Protein AF-0000000084662903 (afdb_homodimer)

InterPro domains:
  IPR001077 O-methyltransferase, C-terminal domain [PF00891] (191-383)
  IPR012967 Caffeic acid 3-O-methyltransferase-like, dimerisation domain [PF08100] (66-142)
  IPR016461 O-methyltransferase-like [PIRSF005739] (62-399)
  IPR016461 O-methyltransferase-like [PS51683] (56-403)
  IPR029063 S-adenosyl-L-methionine-dependent methyltransferase superfamily [G3DSA:3.40.50.150] (146-400)
  IPR029063 S-adenosyl-L-methionine-dependent methyltransferase superfamily [SSF53335] (152-398)
  IPR036388 Winged helix-like DNA-binding domain superfamily [G3DSA:1.10.10.10] (45-139)
  IPR036390 Winged helix DNA-binding domain superfamily [SSF46785] (61-141)

Nearest PDB structures (foldseek):
  6ix3-assembly1_A  TM=8.727E-01  e=3.951E-32  Aspergillus flavus NRRL3357
  6ix7-assembly1_A  TM=8.677E-01  e=1.257E-31  Aspergillus flavus NRRL3357
  6inw-assembly1_A  TM=8.637E-01  e=1.567E-31  Aspergillus flavus NRRL3357
  3gwz-assembly1_A  TM=8.337E-01  e=1.558E-22  Streptomyces lavendulae
  9fd3-assembly1_A  TM=7.335E-01  e=4.374E-09  Kitasatospora cystarginea

pLDDT: mean 92.16, std 9.92, range [45.44, 98.81]

Radius of gyration: 29.41 Å; Cα contacts (8 Å, |Δi|>4): 1530; chains: 2; bounding box: 55×96×67 Å

Structure (mmCIF, N/CA/C/O backbone):
data_AF-0000000084662903-model_v1
#
loop_
_entity.id
_entity.type
_entity.pdbx_description
1 polymer O-methyltransferase
#
loop_
_atom_site.group_PDB
_atom_site.id
_atom_site.type_symbol
_atom_site.label_atom_id
_atom_site.label_alt_id
_atom_site.label_comp_id
_atom_site.label_asym_id
_atom_site.label_entity_id
_atom_site.label_seq_id
_atom_site.pdbx_PDB_ins_code
_atom_site.Cartn_x
_atom_site.Cartn_y
_atom_site.Cartn_z
_atom_site.occupancy
_atom_site.B_iso_or_equiv
_atom_site.auth_seq_id
_atom_site.auth_comp_id
_atom_site.auth_asym_id
_atom_site.auth_atom_id
_atom_site.pdbx_PDB_model_num
ATOM 1 N N . MET A 1 1 ? 15.469 -17.266 7.328 1 70.62 1 MET A N 1
ATOM 2 C CA . MET A 1 1 ? 14.891 -17.625 8.625 1 70.62 1 MET A CA 1
ATOM 3 C C . MET A 1 1 ? 14.117 -16.453 9.219 1 70.62 1 MET A C 1
ATOM 5 O O . MET A 1 1 ? 14.359 -15.305 8.867 1 70.62 1 MET A O 1
ATOM 9 N N . THR A 1 2 ? 13.148 -16.859 10.039 1 77.19 2 THR A N 1
ATOM 10 C CA . THR A 1 2 ? 12.445 -15.836 10.805 1 77.19 2 THR A CA 1
ATOM 11 C C . THR A 1 2 ? 13.406 -15.117 11.742 1 77.19 2 THR A C 1
ATOM 13 O O . THR A 1 2 ? 14.594 -15.438 11.789 1 77.19 2 THR A O 1
ATOM 16 N N . ALA A 1 3 ? 12.82 -14.062 12.445 1 80.44 3 ALA A N 1
ATOM 17 C CA . ALA A 1 3 ? 13.625 -13.391 13.461 1 80.44 3 ALA A CA 1
ATOM 18 C C . ALA A 1 3 ? 14.062 -14.367 14.547 1 80.44 3 ALA A C 1
ATOM 20 O O . ALA A 1 3 ? 13.445 -15.422 14.727 1 80.44 3 ALA A O 1
ATOM 21 N N . PRO A 1 4 ? 15.117 -14.047 15.281 1 82.81 4 PRO A N 1
ATOM 22 C CA . PRO A 1 4 ? 15.547 -14.914 16.375 1 82.81 4 PRO A CA 1
ATOM 23 C C . PRO A 1 4 ? 14.43 -15.188 17.391 1 82.81 4 PRO A C 1
ATOM 25 O O . PRO A 1 4 ? 13.609 -14.312 17.656 1 82.81 4 PRO A O 1
ATOM 28 N N . PRO A 1 5 ? 14.383 -16.359 17.906 1 89 5 PRO A N 1
ATOM 29 C CA . PRO A 1 5 ? 13.344 -16.734 18.875 1 89 5 PRO A CA 1
ATOM 30 C C . PRO A 1 5 ? 13.234 -15.766 20.047 1 89 5 PRO A C 1
ATOM 32 O O . PRO A 1 5 ? 12.133 -15.477 20.516 1 89 5 PRO A O 1
ATOM 35 N N . SER A 1 6 ? 14.352 -15.25 20.438 1 90 6 SER A N 1
ATOM 36 C CA . SER A 1 6 ? 14.352 -14.32 21.578 1 90 6 SER A CA 1
ATOM 37 C C . SER A 1 6 ? 13.57 -13.055 21.234 1 90 6 SER A C 1
ATOM 39 O O . SER A 1 6 ? 12.906 -12.484 22.109 1 90 6 SER A O 1
ATOM 41 N N . THR A 1 7 ? 13.688 -12.609 19.984 1 90.38 7 THR A N 1
ATOM 42 C CA . THR A 1 7 ? 12.961 -11.422 19.547 1 90.38 7 THR A CA 1
ATOM 43 C C . THR A 1 7 ? 11.453 -11.672 19.578 1 90.38 7 THR A C 1
ATOM 45 O O . THR A 1 7 ? 10.688 -10.844 20.078 1 90.38 7 THR A O 1
ATOM 48 N N . LEU A 1 8 ? 11.047 -12.773 19.078 1 94.12 8 LEU A N 1
ATOM 49 C CA . LEU A 1 8 ? 9.633 -13.133 19.031 1 94.12 8 LEU A CA 1
ATOM 50 C C . LEU A 1 8 ? 9.062 -13.242 20.438 1 94.12 8 LEU A C 1
ATOM 52 O O . LEU A 1 8 ? 7.988 -12.695 20.719 1 94.12 8 LEU A O 1
ATOM 56 N N . LEU A 1 9 ? 9.773 -13.875 21.328 1 95.88 9 LEU A N 1
ATOM 57 C CA . LEU A 1 9 ? 9.289 -14.094 22.688 1 95.88 9 LEU A CA 1
ATOM 58 C C . LEU A 1 9 ? 9.227 -12.781 23.453 1 95.88 9 LEU A C 1
ATOM 60 O O . LEU A 1 9 ? 8.336 -12.586 24.281 1 95.88 9 LEU A O 1
ATOM 64 N N . SER A 1 10 ? 10.211 -11.945 23.219 1 96.25 10 SER A N 1
ATOM 65 C CA . SER A 1 10 ? 10.195 -10.633 23.844 1 96.25 10 SER A CA 1
ATOM 66 C C . SER A 1 10 ? 8.969 -9.836 23.438 1 96.25 10 SER A C 1
ATOM 68 O O . SER A 1 10 ? 8.352 -9.156 24.266 1 96.25 10 SER A O 1
ATOM 70 N N . LEU A 1 11 ? 8.609 -9.898 22.156 1 97.25 11 LEU A N 1
ATOM 71 C CA . LEU A 1 11 ? 7.441 -9.188 21.641 1 97.25 11 LEU A CA 1
ATOM 72 C C . LEU A 1 11 ? 6.16 -9.773 22.219 1 97.25 11 LEU A C 1
ATOM 74 O O . LEU A 1 11 ? 5.238 -9.039 22.578 1 97.25 11 LEU A O 1
ATOM 78 N N . VAL A 1 12 ? 6.113 -11.094 22.359 1 97.81 12 VAL A N 1
ATOM 79 C CA . VAL A 1 12 ? 4.961 -11.75 22.969 1 97.81 12 VAL A CA 1
ATOM 80 C C . VAL A 1 12 ? 4.805 -11.297 24.422 1 97.81 12 VAL A C 1
ATOM 82 O O . VAL A 1 12 ? 3.693 -10.992 24.859 1 97.81 12 VAL A O 1
ATOM 85 N N . ARG A 1 13 ? 5.898 -11.195 25.141 1 97.56 13 ARG A N 1
ATOM 86 C CA . ARG A 1 13 ? 5.871 -10.734 26.516 1 97.56 13 ARG A CA 1
ATOM 87 C C . ARG A 1 13 ? 5.391 -9.289 26.609 1 97.56 13 ARG A C 1
ATOM 89 O O . ARG A 1 13 ? 4.613 -8.945 27.5 1 97.56 13 ARG A O 1
ATOM 96 N N . THR A 1 14 ? 5.906 -8.477 25.734 1 97.94 14 THR A N 1
ATOM 97 C CA . THR A 1 14 ? 5.488 -7.078 25.703 1 97.94 14 THR A CA 1
ATOM 98 C C . THR A 1 14 ? 3.982 -6.969 25.484 1 97.94 14 THR A C 1
ATOM 100 O O . THR A 1 14 ? 3.299 -6.223 26.188 1 97.94 14 THR A O 1
ATOM 103 N N . ILE A 1 15 ? 3.465 -7.699 24.531 1 98.31 15 ILE A N 1
ATOM 104 C CA . ILE A 1 15 ? 2.043 -7.684 24.188 1 98.31 15 ILE A CA 1
ATOM 105 C C . ILE A 1 15 ? 1.23 -8.188 25.391 1 98.31 15 ILE A C 1
ATOM 107 O O . ILE A 1 15 ? 0.192 -7.617 25.719 1 98.31 15 ILE A O 1
ATOM 111 N N . THR A 1 16 ? 1.729 -9.234 26.078 1 97.56 16 THR A N 1
ATOM 112 C CA . THR A 1 16 ? 1.059 -9.773 27.25 1 97.56 16 THR A CA 1
ATOM 113 C C . THR A 1 16 ? 0.998 -8.734 28.359 1 97.56 16 THR A C 1
ATOM 115 O O . THR A 1 16 ? -0.051 -8.539 28.984 1 97.56 16 THR A O 1
ATOM 118 N N . HIS A 1 17 ? 2.102 -8.078 28.578 1 97.19 17 HIS A N 1
ATOM 119 C CA . HIS A 1 17 ? 2.176 -7.047 29.609 1 97.19 17 HIS A CA 1
ATOM 120 C C . HIS A 1 17 ? 1.214 -5.902 29.312 1 97.19 17 HIS A C 1
ATOM 122 O O . HIS A 1 17 ? 0.495 -5.445 30.203 1 97.19 17 HIS A O 1
ATOM 128 N N . LEU A 1 18 ? 1.195 -5.422 28.062 1 96.69 18 LEU A N 1
ATOM 129 C CA . LEU A 1 18 ? 0.302 -4.34 27.656 1 96.69 18 LEU A CA 1
ATOM 130 C C . LEU A 1 18 ? -1.155 -4.785 27.734 1 96.69 18 LEU A C 1
ATOM 132 O O . LEU A 1 18 ? -2.035 -3.988 28.078 1 96.69 18 LEU A O 1
ATOM 136 N N . GLY A 1 19 ? -1.398 -6.094 27.406 1 96 19 GLY A N 1
ATOM 137 C CA . GLY A 1 19 ? -2.73 -6.656 27.562 1 96 19 GLY A CA 1
ATOM 138 C C . GLY A 1 19 ? -3.205 -6.68 29 1 96 19 GLY A C 1
ATOM 139 O O . GLY A 1 19 ? -4.363 -6.367 29.281 1 96 19 GLY A O 1
ATOM 140 N N . ASP A 1 20 ? -2.33 -7.023 29.906 1 95.31 20 ASP A N 1
ATOM 141 C CA . ASP A 1 20 ? -2.646 -7.027 31.328 1 95.31 20 ASP A CA 1
ATOM 142 C C . ASP A 1 20 ? -2.998 -5.625 31.828 1 95.31 20 ASP A C 1
ATOM 144 O O . ASP A 1 20 ? -3.955 -5.445 32.562 1 95.31 20 ASP A O 1
ATOM 148 N N . ALA A 1 21 ? -2.186 -4.703 31.406 1 94.38 21 ALA A N 1
ATOM 149 C CA . ALA A 1 21 ? -2.449 -3.312 31.781 1 94.38 21 ALA A CA 1
ATOM 150 C C . ALA A 1 21 ? -3.799 -2.85 31.234 1 94.38 21 ALA A C 1
ATOM 152 O O . ALA A 1 21 ? -4.535 -2.131 31.922 1 94.38 21 ALA A O 1
ATOM 153 N N . PHE A 1 22 ? -4.074 -3.203 30.047 1 94.81 22 PHE A N 1
ATOM 154 C CA . PHE A 1 22 ? -5.348 -2.875 29.422 1 94.81 22 PHE A CA 1
ATOM 155 C C . PHE A 1 22 ? -6.508 -3.477 30.203 1 94.81 22 PHE A C 1
ATOM 157 O O . PHE A 1 22 ? -7.523 -2.812 30.422 1 94.81 22 PHE A O 1
ATOM 164 N N . ASP A 1 23 ? -6.367 -4.727 30.562 1 93.69 23 ASP A N 1
ATOM 165 C CA . ASP A 1 23 ? -7.406 -5.422 31.328 1 93.69 23 ASP A CA 1
ATOM 166 C C . ASP A 1 23 ? -7.625 -4.766 32.688 1 93.69 23 ASP A C 1
ATOM 168 O O . ASP A 1 23 ? -8.766 -4.52 33.094 1 93.69 23 ASP A O 1
ATOM 172 N N . ALA A 1 24 ? -6.574 -4.461 33.344 1 93.31 24 ALA A N 1
ATOM 173 C CA . ALA A 1 24 ? -6.633 -3.863 34.688 1 93.31 24 ALA A CA 1
ATOM 174 C C . ALA A 1 24 ? -7.305 -2.494 34.625 1 93.31 24 ALA A C 1
ATOM 176 O O . ALA A 1 24 ? -8.047 -2.127 35.562 1 93.31 24 ALA A O 1
ATOM 177 N N . ALA A 1 25 ? -7.086 -1.707 33.562 1 91.31 25 ALA A N 1
ATOM 178 C CA . ALA A 1 25 ? -7.613 -0.349 33.469 1 91.31 25 ALA A CA 1
ATOM 179 C C . ALA A 1 25 ? -8.977 -0.346 32.781 1 91.31 25 ALA A C 1
ATOM 181 O O . ALA A 1 25 ? -9.625 0.697 32.688 1 91.31 25 ALA A O 1
ATOM 182 N N . ASN A 1 26 ? -9.453 -1.477 32.312 1 89.06 26 ASN A N 1
ATOM 183 C CA . ASN A 1 26 ? -10.672 -1.58 31.5 1 89.06 26 ASN A CA 1
ATOM 184 C C . ASN A 1 26 ? -10.617 -0.658 30.297 1 89.06 26 ASN A C 1
ATOM 186 O O . ASN A 1 26 ? -11.539 0.128 30.062 1 89.06 26 ASN A O 1
ATOM 190 N N . GLY A 1 27 ? -9.531 -0.694 29.688 1 90.56 27 GLY A N 1
ATOM 191 C CA . GLY A 1 27 ? -9.266 0.131 28.516 1 90.56 27 GLY A CA 1
ATOM 192 C C . GLY A 1 27 ? -7.852 0.684 28.484 1 90.56 27 GLY A C 1
ATOM 193 O O . GLY A 1 27 ? -6.992 0.252 29.266 1 90.56 27 GLY A O 1
ATOM 194 N N . PHE A 1 28 ? -7.578 1.524 27.5 1 88.88 28 PHE A N 1
ATOM 195 C CA . PHE A 1 28 ? -6.266 2.162 27.438 1 88.88 28 PHE A CA 1
ATOM 196 C C . PHE A 1 28 ? -6.203 3.357 28.391 1 88.88 28 PHE A C 1
ATOM 198 O O . PHE A 1 28 ? -6.941 4.328 28.219 1 88.88 28 PHE A O 1
ATOM 205 N N . ALA A 1 29 ? -5.359 3.27 29.344 1 83 29 ALA A N 1
ATOM 206 C CA . ALA A 1 29 ? -5.188 4.375 30.281 1 83 29 ALA A CA 1
ATOM 207 C C . ALA A 1 29 ? -4.547 5.582 29.594 1 83 29 ALA A C 1
ATOM 209 O O . ALA A 1 29 ? -4.801 6.727 29.969 1 83 29 ALA A O 1
ATOM 210 N N . HIS A 1 30 ? -3.695 5.34 28.688 1 83.75 30 HIS A N 1
ATOM 211 C CA . HIS A 1 30 ? -2.967 6.371 27.953 1 83.75 30 HIS A CA 1
ATOM 212 C C . HIS A 1 30 ? -2.854 6.027 26.484 1 83.75 30 HIS A C 1
ATOM 214 O O . HIS A 1 30 ? -2.773 4.852 26.109 1 83.75 30 HIS A O 1
ATOM 220 N N . GLN A 1 31 ? -2.889 7.086 25.656 1 85.19 31 GLN A N 1
ATOM 221 C CA . GLN A 1 31 ? -2.711 6.906 24.219 1 85.19 31 GLN A CA 1
ATOM 222 C C . GLN A 1 31 ? -1.377 6.234 23.906 1 85.19 31 GLN A C 1
ATOM 224 O O . GLN A 1 31 ? -1.269 5.473 22.938 1 85.19 31 GLN A O 1
ATOM 229 N N . GLU A 1 32 ? -0.482 6.441 24.75 1 86.56 32 GLU A N 1
ATOM 230 C CA . GLU A 1 32 ? 0.858 5.898 24.547 1 86.56 32 GLU A CA 1
ATOM 231 C C . GLU A 1 32 ? 0.853 4.375 24.625 1 86.56 32 GLU A C 1
ATOM 233 O O . GLU A 1 32 ? 1.549 3.705 23.859 1 86.56 32 GLU A O 1
ATOM 238 N N . THR A 1 33 ? 0.073 3.863 25.562 1 91.56 33 THR A N 1
ATOM 239 C CA . THR A 1 33 ? 0.016 2.414 25.719 1 91.56 33 THR A CA 1
ATOM 240 C C . THR A 1 33 ? -0.667 1.767 24.516 1 91.56 33 THR A C 1
ATOM 242 O O . THR A 1 33 ? -0.305 0.66 24.109 1 91.56 33 THR A O 1
ATOM 245 N N . ARG A 1 34 ? -1.66 2.477 23.984 1 93.31 34 ARG A N 1
ATOM 246 C CA . ARG A 1 34 ? -2.314 1.978 22.781 1 93.31 34 ARG A CA 1
ATOM 247 C C . ARG A 1 34 ? -1.338 1.92 21.609 1 93.31 34 ARG A C 1
ATOM 249 O O . ARG A 1 34 ? -1.266 0.912 20.906 1 93.31 34 ARG A O 1
ATOM 256 N N . CYS A 1 35 ? -0.546 2.992 21.453 1 92.75 35 CYS A N 1
ATOM 257 C CA . CYS A 1 35 ? 0.433 3.062 20.375 1 92.75 35 CYS A CA 1
ATOM 258 C C . CYS A 1 35 ? 1.493 1.979 20.531 1 92.75 35 CYS A C 1
ATOM 260 O O . CYS A 1 35 ? 1.93 1.387 19.547 1 92.75 35 CYS A O 1
ATOM 262 N N . GLN A 1 36 ? 1.859 1.712 21.781 1 94.88 36 GLN A N 1
ATOM 263 C CA . GLN A 1 36 ? 2.85 0.675 22.047 1 94.88 36 GLN A CA 1
ATOM 264 C C . GLN A 1 36 ? 2.32 -0.704 21.656 1 94.88 36 GLN A C 1
ATOM 266 O O . GLN A 1 36 ? 3.066 -1.545 21.156 1 94.88 36 GLN A O 1
ATOM 271 N N . LEU A 1 37 ? 1.061 -0.914 21.953 1 96.81 37 LEU A N 1
ATOM 272 C CA . LEU A 1 37 ? 0.449 -2.195 21.625 1 96.81 37 LEU A CA 1
ATOM 273 C C . LEU A 1 37 ? 0.395 -2.395 20.109 1 96.81 37 LEU A C 1
ATOM 275 O O . LEU A 1 37 ? 0.722 -3.473 19.609 1 96.81 37 LEU A O 1
ATOM 279 N N . VAL A 1 38 ? -0.015 -1.353 19.359 1 96.94 38 VAL A N 1
ATOM 280 C CA . VAL A 1 38 ? -0.048 -1.404 17.906 1 96.94 38 VAL A CA 1
ATOM 281 C C . VAL A 1 38 ? 1.351 -1.697 17.375 1 96.94 38 VAL A C 1
ATOM 283 O O . VAL A 1 38 ? 1.528 -2.588 16.531 1 96.94 38 VAL A O 1
ATOM 286 N N . ASP A 1 39 ? 2.328 -1.008 17.906 1 96.69 39 ASP A N 1
ATOM 287 C CA . ASP A 1 39 ? 3.713 -1.163 17.469 1 96.69 39 ASP A CA 1
ATOM 288 C C . ASP A 1 39 ? 4.207 -2.588 17.719 1 96.69 39 ASP A C 1
ATOM 290 O O . ASP A 1 39 ? 4.824 -3.195 16.828 1 96.69 39 ASP A O 1
ATOM 294 N N . ALA A 1 40 ? 3.955 -3.061 18.906 1 97.81 40 ALA A N 1
ATOM 295 C CA . ALA A 1 40 ? 4.402 -4.406 19.266 1 97.81 40 ALA A CA 1
ATOM 296 C C . ALA A 1 40 ? 3.738 -5.457 18.375 1 97.81 40 ALA A C 1
ATOM 298 O O . ALA A 1 40 ? 4.379 -6.43 17.969 1 97.81 40 ALA A O 1
ATOM 299 N N . ALA A 1 41 ? 2.471 -5.309 18.125 1 98.25 41 ALA A N 1
ATOM 300 C CA . ALA A 1 41 ? 1.731 -6.242 17.281 1 98.25 41 ALA A CA 1
ATOM 301 C C . ALA A 1 41 ? 2.289 -6.25 15.852 1 98.25 41 ALA A C 1
ATOM 303 O O . ALA A 1 41 ? 2.482 -7.316 15.266 1 98.25 41 ALA A O 1
ATOM 304 N N . GLU A 1 42 ? 2.549 -5.082 15.281 1 97.56 42 GLU A N 1
ATOM 305 C CA . GLU A 1 42 ? 3.119 -4.988 13.938 1 97.56 42 GLU A CA 1
ATOM 306 C C . GLU A 1 42 ? 4.5 -5.633 13.875 1 97.56 42 GLU A C 1
ATOM 308 O O . GLU A 1 42 ? 4.805 -6.375 12.938 1 97.56 42 GLU A O 1
ATOM 313 N N . LYS A 1 43 ? 5.32 -5.363 14.875 1 97.38 43 LYS A N 1
ATOM 314 C CA . LYS A 1 43 ? 6.664 -5.922 14.922 1 97.38 43 LYS A CA 1
ATOM 315 C C . LYS A 1 43 ? 6.625 -7.441 15.062 1 97.38 43 LYS A C 1
ATOM 317 O O . LYS A 1 43 ? 7.48 -8.141 14.516 1 97.38 43 LYS A O 1
ATOM 322 N N . LEU A 1 44 ? 5.648 -7.934 15.82 1 97.75 44 LEU A N 1
ATOM 323 C CA . LEU A 1 44 ? 5.52 -9.375 15.984 1 97.75 44 LEU A CA 1
ATOM 324 C C . LEU A 1 44 ? 5.18 -10.047 14.656 1 97.75 44 LEU A C 1
ATOM 326 O O . LEU A 1 44 ? 5.742 -11.094 14.32 1 97.75 44 LEU A O 1
ATOM 330 N N . ALA A 1 45 ? 4.238 -9.492 13.898 1 97.38 45 ALA A N 1
ATOM 331 C CA . ALA A 1 45 ? 3.895 -10.039 12.586 1 97.38 45 ALA A CA 1
ATOM 332 C C . ALA A 1 45 ? 5.117 -10.078 11.672 1 97.38 45 ALA A C 1
ATOM 334 O O . ALA A 1 45 ? 5.367 -11.078 11 1 97.38 45 ALA A O 1
ATOM 335 N N . ILE A 1 46 ? 5.887 -8.977 11.688 1 96.69 46 ILE A N 1
ATOM 336 C CA . ILE A 1 46 ? 7.09 -8.883 10.875 1 96.69 46 ILE A CA 1
ATOM 337 C C . ILE A 1 46 ? 8.086 -9.961 11.305 1 96.69 46 ILE A C 1
ATOM 339 O O . ILE A 1 46 ? 8.641 -10.672 10.461 1 96.69 46 ILE A O 1
ATOM 343 N N . ALA A 1 47 ? 8.258 -10.109 12.586 1 95.44 47 ALA A N 1
ATOM 344 C CA . ALA A 1 47 ? 9.234 -11.047 13.133 1 95.44 47 ALA A CA 1
ATOM 345 C C . ALA A 1 47 ? 8.844 -12.492 12.828 1 95.44 47 ALA A C 1
ATOM 347 O O . ALA A 1 47 ? 9.711 -13.352 12.656 1 95.44 47 ALA A O 1
ATOM 348 N N . ALA A 1 48 ? 7.555 -12.727 12.75 1 95.62 48 ALA A N 1
ATOM 349 C CA . ALA A 1 48 ? 7.062 -14.086 12.586 1 95.62 48 ALA A CA 1
ATOM 350 C C . ALA A 1 48 ? 7.039 -14.484 11.109 1 95.62 48 ALA A C 1
ATOM 352 O O . ALA A 1 48 ? 6.906 -15.664 10.781 1 95.62 48 ALA A O 1
ATOM 353 N N . ARG A 1 49 ? 7.16 -13.594 10.172 1 94.19 49 ARG A N 1
ATOM 354 C CA . ARG A 1 49 ? 7.195 -13.867 8.742 1 94.19 49 ARG A CA 1
ATOM 355 C C . ARG A 1 49 ? 8.609 -14.203 8.281 1 94.19 49 ARG A C 1
ATOM 357 O O . ARG A 1 49 ? 9.586 -13.664 8.82 1 94.19 49 ARG A O 1
ATOM 364 N N . TYR A 1 50 ? 8.656 -15.039 7.277 1 91.25 50 TYR A N 1
ATOM 365 C CA . TYR A 1 50 ? 9.93 -15.18 6.582 1 91.25 50 TYR A CA 1
ATOM 366 C C . TYR A 1 50 ? 10.297 -13.906 5.84 1 91.25 50 TYR A C 1
ATOM 368 O O . TYR A 1 50 ? 9.422 -13.109 5.492 1 91.25 50 TYR A O 1
ATOM 376 N N . PRO A 1 51 ? 11.602 -13.672 5.652 1 89.81 51 PRO A N 1
ATOM 377 C CA . PRO A 1 51 ? 12.047 -12.438 5.004 1 89.81 51 PRO A CA 1
ATOM 378 C C . PRO A 1 51 ? 11.359 -12.195 3.664 1 89.81 51 PRO A C 1
ATOM 380 O O . PRO A 1 51 ? 10.867 -11.086 3.406 1 89.81 51 PRO A O 1
ATOM 383 N N . ASP A 1 52 ? 11.242 -13.195 2.859 1 87.94 52 ASP A N 1
ATOM 384 C CA . ASP A 1 52 ? 10.633 -13.039 1.542 1 87.94 52 ASP A CA 1
ATOM 385 C C . ASP A 1 52 ? 9.133 -12.789 1.66 1 87.94 52 ASP A C 1
ATOM 387 O O . ASP A 1 52 ? 8.547 -12.078 0.836 1 87.94 52 ASP A O 1
ATOM 391 N N . GLU A 1 53 ? 8.516 -13.367 2.699 1 91.38 53 GLU A N 1
ATOM 392 C CA . GLU A 1 53 ? 7.098 -13.133 2.953 1 91.38 53 GLU A CA 1
ATOM 393 C C . GLU A 1 53 ? 6.84 -11.672 3.312 1 91.38 53 GLU A C 1
ATOM 395 O O . GLU A 1 53 ? 5.82 -11.102 2.914 1 91.38 53 GLU A O 1
ATOM 400 N N . ASN A 1 54 ? 7.789 -11.125 4.09 1 94.94 54 ASN A N 1
ATOM 401 C CA . ASN A 1 54 ? 7.656 -9.719 4.457 1 94.94 54 ASN A CA 1
ATOM 402 C C . ASN A 1 54 ? 7.766 -8.812 3.236 1 94.94 54 ASN A C 1
ATOM 404 O O . ASN A 1 54 ? 7.043 -7.816 3.129 1 94.94 54 ASN A O 1
ATOM 408 N N . VAL A 1 55 ? 8.672 -9.125 2.34 1 94.38 55 VAL A N 1
ATOM 409 C CA . VAL A 1 55 ? 8.867 -8.32 1.138 1 94.38 55 VAL A CA 1
ATOM 410 C C . VAL A 1 55 ? 7.621 -8.391 0.26 1 94.38 55 VAL A C 1
ATOM 412 O O . VAL A 1 55 ? 7.117 -7.359 -0.197 1 94.38 55 VAL A O 1
ATOM 415 N N . PHE A 1 56 ? 7.047 -9.594 0.111 1 93.38 56 PHE A N 1
ATOM 416 C CA . PHE A 1 56 ? 5.844 -9.781 -0.694 1 93.38 56 PHE A CA 1
ATOM 417 C C . PHE A 1 56 ? 4.652 -9.086 -0.049 1 93.38 56 PHE A C 1
ATOM 419 O O . PHE A 1 56 ? 3.84 -8.461 -0.739 1 93.38 56 PHE A O 1
ATOM 426 N N . PHE A 1 57 ? 4.586 -9.234 1.24 1 94.88 57 PHE A N 1
ATOM 427 C CA . PHE A 1 57 ? 3.525 -8.57 1.99 1 94.88 57 PHE A CA 1
ATOM 428 C C . PHE A 1 57 ? 3.549 -7.066 1.753 1 94.88 57 PHE A C 1
ATOM 430 O O . PHE A 1 57 ? 2.518 -6.465 1.455 1 94.88 57 PHE A O 1
ATOM 437 N N . ALA A 1 58 ? 4.68 -6.496 1.824 1 96.06 58 ALA A N 1
ATOM 438 C CA . ALA A 1 58 ? 4.82 -5.051 1.681 1 96.06 58 ALA A CA 1
ATOM 439 C C . ALA A 1 58 ? 4.422 -4.598 0.279 1 96.06 58 ALA A C 1
ATOM 441 O O . ALA A 1 58 ? 3.582 -3.711 0.121 1 96.06 58 ALA A O 1
ATOM 442 N N . VAL A 1 59 ? 4.934 -5.207 -0.717 1 96.31 59 VAL A N 1
ATOM 443 C CA . VAL A 1 59 ? 4.777 -4.695 -2.074 1 96.31 59 VAL A CA 1
ATOM 444 C C . VAL A 1 59 ? 3.34 -4.902 -2.541 1 96.31 59 VAL A C 1
ATOM 446 O O . VAL A 1 59 ? 2.818 -4.117 -3.338 1 96.31 59 VAL A O 1
ATOM 449 N N . THR A 1 60 ? 2.617 -5.875 -1.965 1 96.75 60 THR A N 1
ATOM 450 C CA . THR A 1 60 ? 1.275 -6.172 -2.449 1 96.75 60 THR A CA 1
ATOM 451 C C . THR A 1 60 ? 0.232 -5.363 -1.685 1 96.75 60 THR A C 1
ATOM 453 O O . THR A 1 60 ? -0.971 -5.531 -1.897 1 96.75 60 THR A O 1
ATOM 456 N N . ARG A 1 61 ? 0.691 -4.504 -0.814 1 96.81 61 ARG A N 1
ATOM 457 C CA . ARG A 1 61 ? -0.256 -3.6 -0.167 1 96.81 61 ARG A CA 1
ATOM 458 C C . ARG A 1 61 ? -0.875 -2.641 -1.177 1 96.81 61 ARG A C 1
ATOM 460 O O . ARG A 1 61 ? -1.992 -2.158 -0.979 1 96.81 61 ARG A O 1
ATOM 467 N N . THR A 1 62 ? -0.206 -2.373 -2.279 1 96.81 62 THR A N 1
ATOM 468 C CA . THR A 1 62 ? -0.786 -1.61 -3.379 1 96.81 62 THR A CA 1
ATOM 469 C C . THR A 1 62 ? -2.002 -2.33 -3.955 1 96.81 62 THR A C 1
ATOM 471 O O . THR A 1 62 ? -3.031 -1.708 -4.219 1 96.81 62 THR A O 1
ATOM 474 N N . THR A 1 63 ? -1.867 -3.631 -4.113 1 98.25 63 THR A N 1
ATOM 475 C CA . THR A 1 63 ? -2.953 -4.453 -4.637 1 98.25 63 THR A CA 1
ATOM 476 C C . THR A 1 63 ? -4.129 -4.477 -3.662 1 98.25 63 THR A C 1
ATOM 478 O O . THR A 1 63 ? -5.285 -4.379 -4.074 1 98.25 63 THR A O 1
ATOM 481 N N . GLN A 1 64 ? -3.842 -4.586 -2.383 1 98.19 64 GLN A N 1
ATOM 482 C CA . GLN A 1 64 ? -4.879 -4.512 -1.357 1 98.19 64 GLN A CA 1
ATOM 483 C C . GLN A 1 64 ? -5.66 -3.203 -1.462 1 98.19 64 GLN A C 1
ATOM 485 O O . GLN A 1 64 ? -6.891 -3.201 -1.397 1 98.19 64 GLN A O 1
ATOM 490 N N . ASN A 1 65 ? -4.914 -2.1 -1.616 1 98.19 65 ASN A N 1
ATOM 491 C CA . ASN A 1 65 ? -5.547 -0.787 -1.697 1 98.19 65 ASN A CA 1
ATOM 492 C C . ASN A 1 65 ? -6.438 -0.669 -2.93 1 98.19 65 ASN A C 1
ATOM 494 O O . ASN A 1 65 ? -7.484 -0.02 -2.885 1 98.19 65 ASN A O 1
ATOM 498 N N . ALA A 1 66 ? -5.996 -1.249 -3.994 1 98.62 66 ALA A N 1
ATOM 499 C CA . ALA A 1 66 ? -6.836 -1.273 -5.191 1 98.62 66 ALA A CA 1
ATOM 500 C C . ALA A 1 66 ? -8.164 -1.973 -4.918 1 98.62 66 ALA A C 1
ATOM 502 O O . ALA A 1 66 ? -9.219 -1.506 -5.352 1 98.62 66 ALA A O 1
ATOM 503 N N . CYS A 1 67 ? -8.117 -3.082 -4.188 1 98.75 67 CYS A N 1
ATOM 504 C CA . CYS A 1 67 ? -9.328 -3.822 -3.861 1 98.75 67 CYS A CA 1
ATOM 505 C C . CYS A 1 67 ? -10.25 -2.99 -2.979 1 98.75 67 CYS A C 1
ATOM 507 O O . CYS A 1 67 ? -11.469 -2.988 -3.176 1 98.75 67 CYS A O 1
ATOM 509 N N . ILE A 1 68 ? -9.664 -2.297 -2.012 1 98.75 68 ILE A N 1
ATOM 510 C CA . ILE A 1 68 ? -10.469 -1.435 -1.151 1 98.75 68 ILE A CA 1
ATOM 511 C C . ILE A 1 68 ? -11.117 -0.332 -1.986 1 98.75 68 ILE A C 1
ATOM 513 O O . ILE A 1 68 ? -12.305 -0.039 -1.826 1 98.75 68 ILE A O 1
ATOM 517 N N . ARG A 1 69 ? -10.344 0.279 -2.889 1 98.44 69 ARG A N 1
ATOM 518 C CA . ARG A 1 69 ? -10.859 1.36 -3.725 1 98.44 69 ARG A CA 1
ATOM 519 C C . ARG A 1 69 ? -12 0.873 -4.613 1 98.44 69 ARG A C 1
ATOM 521 O O . ARG A 1 69 ? -12.969 1.597 -4.836 1 98.44 69 ARG A O 1
ATOM 528 N N . ILE A 1 70 ? -11.875 -0.334 -5.152 1 98.69 70 ILE A N 1
ATOM 529 C CA . ILE A 1 70 ? -12.93 -0.937 -5.961 1 98.69 70 ILE A CA 1
ATOM 530 C C . ILE A 1 70 ? -14.195 -1.114 -5.121 1 98.69 70 ILE A C 1
ATOM 532 O O . ILE A 1 70 ? -15.297 -0.785 -5.566 1 98.69 70 ILE A O 1
ATOM 536 N N . ALA A 1 71 ? -14.039 -1.611 -3.902 1 98.62 71 ALA A N 1
ATOM 537 C CA . ALA A 1 71 ? -15.172 -1.799 -3.006 1 98.62 71 ALA A CA 1
ATOM 538 C C . ALA A 1 71 ? -15.844 -0.466 -2.684 1 98.62 71 ALA A C 1
ATOM 540 O O . ALA A 1 71 ? -17.078 -0.388 -2.582 1 98.62 71 ALA A O 1
ATOM 541 N N . CYS A 1 72 ? -15.039 0.603 -2.467 1 96.81 72 CYS A N 1
ATOM 542 C CA . CYS A 1 72 ? -15.578 1.941 -2.256 1 96.81 72 CYS A CA 1
ATOM 543 C C . CYS A 1 72 ? -16.422 2.383 -3.449 1 96.81 72 CYS A C 1
ATOM 545 O O . CYS A 1 72 ? -17.547 2.85 -3.283 1 96.81 72 CYS A O 1
ATOM 547 N N . ALA A 1 73 ? -15.891 2.211 -4.625 1 96.69 73 ALA A N 1
ATOM 548 C CA . ALA A 1 73 ? -16.531 2.678 -5.852 1 96.69 73 ALA A CA 1
ATOM 549 C C . ALA A 1 73 ? -17.828 1.926 -6.109 1 96.69 73 ALA A C 1
ATOM 551 O O . ALA A 1 73 ? -18.797 2.502 -6.609 1 96.69 73 ALA A O 1
ATOM 552 N N . LEU A 1 74 ? -17.875 0.655 -5.715 1 97.56 74 LEU A N 1
ATOM 553 C CA . LEU A 1 74 ? -19.031 -0.19 -5.953 1 97.56 74 LEU A CA 1
ATOM 554 C C . LEU A 1 74 ? -20.031 -0.092 -4.801 1 97.56 74 LEU A C 1
ATOM 556 O O . LEU A 1 74 ? -21.109 -0.697 -4.844 1 97.56 74 LEU A O 1
ATOM 560 N N . ASN A 1 75 ? -19.656 0.624 -3.713 1 96 75 ASN A N 1
ATOM 561 C CA . ASN A 1 75 ? -20.484 0.772 -2.521 1 96 75 ASN A CA 1
ATOM 562 C C . ASN A 1 75 ? -20.734 -0.571 -1.84 1 96 75 ASN A C 1
ATOM 564 O O . ASN A 1 75 ? -21.828 -0.826 -1.341 1 96 75 ASN A O 1
ATOM 568 N N . ILE A 1 76 ? -19.75 -1.43 -1.885 1 98.19 76 ILE A N 1
ATOM 569 C CA . ILE A 1 76 ? -19.891 -2.758 -1.298 1 98.19 76 ILE A CA 1
ATOM 570 C C . ILE A 1 76 ? -20.047 -2.641 0.216 1 98.19 76 ILE A C 1
ATOM 572 O O . ILE A 1 76 ? -20.828 -3.379 0.825 1 98.19 76 ILE A O 1
ATOM 576 N N . PHE A 1 77 ? -19.344 -1.746 0.875 1 97.44 77 PHE A N 1
ATOM 577 C CA . PHE A 1 77 ? -19.422 -1.575 2.322 1 97.44 77 PHE A CA 1
ATOM 578 C C . PHE A 1 77 ? -20.844 -1.29 2.764 1 97.44 77 PHE A C 1
ATOM 580 O O . PHE A 1 77 ? -21.266 -1.732 3.834 1 97.44 77 PHE A O 1
ATOM 587 N N . ALA A 1 78 ? -21.578 -0.595 1.964 1 95.62 78 ALA A N 1
ATOM 588 C CA . ALA A 1 78 ? -22.953 -0.212 2.307 1 95.62 78 ALA A CA 1
ATOM 589 C C . ALA A 1 78 ? -23.922 -1.37 2.08 1 95.62 78 ALA A C 1
ATOM 591 O O . ALA A 1 78 ? -24.969 -1.445 2.723 1 95.62 78 ALA A O 1
ATOM 592 N N . VAL A 1 79 ? -23.578 -2.266 1.182 1 96.38 79 VAL A N 1
ATOM 593 C CA . VAL A 1 79 ? -24.469 -3.348 0.778 1 96.38 79 VAL A CA 1
ATOM 594 C C . VAL A 1 79 ? -24.391 -4.492 1.784 1 96.38 79 VAL A C 1
ATOM 596 O O . VAL A 1 79 ? -25.375 -5.188 2.031 1 96.38 79 VAL A O 1
ATOM 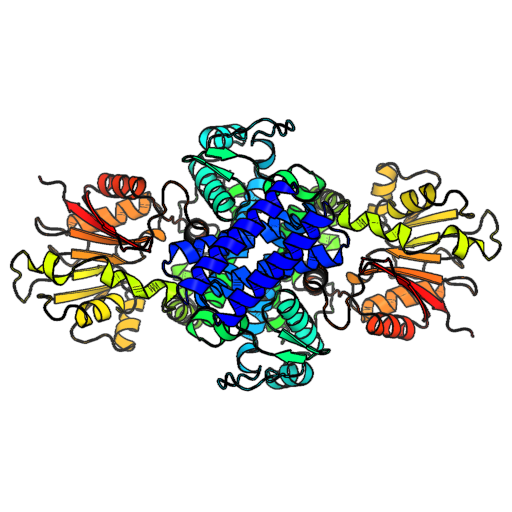599 N N . VAL A 1 80 ? -23.188 -4.742 2.379 1 96.12 80 VAL A N 1
ATOM 600 C CA . VAL A 1 80 ? -23.016 -5.781 3.389 1 96.12 80 VAL A CA 1
ATOM 601 C C . VAL A 1 80 ? -23.812 -5.414 4.641 1 96.12 80 VAL A C 1
ATOM 603 O O . VAL A 1 80 ? -23.703 -4.293 5.141 1 96.12 80 VAL A O 1
ATOM 606 N N . PRO A 1 81 ? -24.656 -6.309 5.074 1 93 81 PRO A N 1
ATOM 607 C CA . PRO A 1 81 ? -25.531 -5.973 6.191 1 93 81 PRO A CA 1
ATOM 608 C C . PRO A 1 81 ? -24.781 -5.762 7.5 1 93 81 PRO A C 1
ATOM 610 O O . PRO A 1 81 ? -23.766 -6.422 7.742 1 93 81 PRO A O 1
ATOM 613 N N . TRP A 1 82 ? -25.266 -4.797 8.172 1 84.44 82 TRP A N 1
ATOM 614 C CA . TRP A 1 82 ? -24.719 -4.5 9.492 1 84.44 82 TRP A CA 1
ATOM 615 C C . TRP A 1 82 ? -25.828 -4.277 10.508 1 84.44 82 TRP A C 1
ATOM 617 O O . TRP A 1 82 ? -26.875 -3.689 10.18 1 84.44 82 TRP A O 1
ATOM 627 N N . SER A 1 83 ? -25.844 -5.062 11.547 1 73.12 83 SER A N 1
ATOM 628 C CA . SER A 1 83 ? -26.781 -4.793 12.625 1 73.12 83 SER A CA 1
ATOM 629 C C . SER A 1 83 ? -26.078 -4.266 13.867 1 73.12 83 SER A C 1
ATOM 631 O O . SER A 1 83 ? -24.984 -4.73 14.211 1 73.12 83 SER A O 1
ATOM 633 N N . ASN A 1 84 ? -26.391 -3.062 14.328 1 60.09 84 ASN A N 1
ATOM 634 C CA . ASN A 1 84 ? -25.844 -2.486 15.547 1 60.09 84 ASN A CA 1
ATOM 635 C C . ASN A 1 84 ? -26.031 -3.42 16.75 1 60.09 84 ASN A C 1
ATOM 637 O O . ASN A 1 84 ? -25.484 -3.168 17.828 1 60.09 84 ASN A O 1
ATOM 641 N N . SER A 1 85 ? -26.891 -4.336 16.656 1 56 85 SER A N 1
ATOM 642 C CA . SER A 1 85 ? -27.141 -5.172 17.812 1 56 85 SER A CA 1
ATOM 643 C C . SER A 1 85 ? -25.984 -6.129 18.062 1 56 85 SER A C 1
ATOM 645 O O . SER A 1 85 ? -25.672 -6.965 17.219 1 56 85 SER A O 1
ATOM 647 N N . ALA A 1 86 ? -25.172 -5.512 18.797 1 50.78 86 ALA A N 1
ATOM 648 C CA . ALA A 1 86 ? -24 -6.281 19.219 1 50.78 86 ALA A CA 1
ATOM 649 C C . ALA A 1 86 ? -24.328 -7.766 19.328 1 50.78 86 ALA A C 1
ATOM 651 O O . ALA A 1 86 ? -23.438 -8.609 19.406 1 50.78 86 ALA A O 1
ATOM 652 N N . ALA A 1 87 ? -25.672 -7.988 19.641 1 47.78 87 ALA A N 1
ATOM 653 C CA . ALA A 1 87 ? -26.109 -9.305 20.078 1 47.78 87 ALA A CA 1
ATOM 654 C C . ALA A 1 87 ? -26.203 -10.281 18.906 1 47.78 87 ALA A C 1
ATOM 656 O O . ALA A 1 87 ? -26.484 -11.469 19.094 1 47.78 87 ALA A O 1
ATOM 657 N N . GLU A 1 88 ? -26.109 -9.797 17.672 1 52.44 88 GLU A N 1
ATOM 658 C CA . GLU A 1 88 ? -26.438 -10.797 16.672 1 52.44 88 GLU A CA 1
ATOM 659 C C . GLU A 1 88 ? -25.219 -11.617 16.266 1 52.44 88 GLU A C 1
ATOM 661 O O . GLU A 1 88 ? -24.297 -11.102 15.633 1 52.44 88 GLU A O 1
ATOM 666 N N . SER A 1 89 ? -24.812 -12.547 16.969 1 60.53 89 SER A N 1
ATOM 667 C CA . SER A 1 89 ? -23.969 -13.695 16.641 1 60.53 89 SER A CA 1
ATOM 668 C C . SER A 1 89 ? -24.781 -14.82 16 1 60.53 89 SER A C 1
ATOM 670 O O . SER A 1 89 ? -25.781 -15.266 16.578 1 60.53 89 SER A O 1
ATOM 672 N N . PRO A 1 90 ? -24.453 -15.172 14.672 1 65.31 90 PRO A N 1
ATOM 673 C CA . PRO A 1 90 ? -23.344 -14.719 13.844 1 65.31 90 PRO A CA 1
ATOM 674 C C . PRO A 1 90 ? -23.625 -13.398 13.125 1 65.31 90 PRO A C 1
ATOM 676 O O . PRO A 1 90 ? -24.797 -13.023 12.961 1 65.31 90 PRO A O 1
ATOM 679 N N . PRO A 1 91 ? -22.594 -12.75 12.75 1 74 91 PRO A N 1
ATOM 680 C CA . PRO A 1 91 ? -22.828 -11.508 12.008 1 74 91 PRO A CA 1
ATOM 681 C C . PRO A 1 91 ? -23.672 -11.711 10.75 1 74 91 PRO A C 1
ATOM 683 O O . PRO A 1 91 ? -23.625 -12.789 10.148 1 74 91 PRO A O 1
ATOM 686 N N . ALA A 1 92 ? -24.531 -10.828 10.492 1 86 92 ALA A N 1
ATOM 687 C CA . ALA A 1 92 ? -25.312 -10.891 9.258 1 86 92 ALA A CA 1
ATOM 688 C C . ALA A 1 92 ? -24.391 -10.969 8.039 1 86 92 ALA A C 1
ATOM 690 O O . ALA A 1 92 ? -23.469 -10.164 7.895 1 86 92 ALA A O 1
ATOM 691 N N . SER A 1 93 ? -24.531 -12.055 7.297 1 93.31 93 SER A N 1
ATOM 692 C CA . SER A 1 93 ? -23.688 -12.359 6.141 1 93.31 93 SER A CA 1
ATOM 693 C C . SER A 1 93 ? -24.438 -12.117 4.836 1 93.31 93 SER A C 1
ATOM 695 O O . SER A 1 93 ? -25.672 -12.031 4.824 1 93.31 93 SER A O 1
ATOM 697 N N . ILE A 1 94 ? -23.734 -11.867 3.791 1 97.12 94 ILE A N 1
ATOM 698 C CA . ILE A 1 94 ? -24.281 -11.68 2.451 1 97.12 94 ILE A CA 1
ATOM 699 C C . ILE A 1 94 ? -23.453 -12.477 1.441 1 97.12 94 ILE A C 1
ATOM 701 O O . ILE A 1 94 ? -22.25 -12.617 1.603 1 97.12 94 ILE A O 1
ATOM 705 N N . SER A 1 95 ? -24.078 -12.992 0.432 1 98.12 95 SER A N 1
ATOM 706 C CA . SER A 1 95 ? -23.391 -13.781 -0.579 1 98.12 95 SER A CA 1
ATOM 707 C C . SER A 1 95 ? -22.766 -12.891 -1.654 1 98.12 95 SER A C 1
ATOM 709 O O . SER A 1 95 ? -23.219 -11.75 -1.851 1 98.12 95 SER A O 1
ATOM 711 N N . VAL A 1 96 ? -21.844 -13.461 -2.32 1 98.31 96 VAL A N 1
ATOM 712 C CA . VAL A 1 96 ? -21.219 -12.789 -3.459 1 98.31 96 VAL A CA 1
ATOM 713 C C . VAL A 1 96 ? -22.281 -12.477 -4.508 1 98.31 96 VAL A C 1
ATOM 715 O O . VAL A 1 96 ? -22.297 -11.383 -5.082 1 98.31 96 VAL A O 1
ATOM 718 N N . ALA A 1 97 ? -23.141 -13.406 -4.762 1 98.31 97 ALA A N 1
ATOM 719 C CA . ALA A 1 97 ? -24.203 -13.219 -5.758 1 98.31 97 ALA A CA 1
ATOM 720 C C . ALA A 1 97 ? -25.094 -12.031 -5.402 1 98.31 97 ALA A C 1
ATOM 722 O O . ALA A 1 97 ? -25.438 -11.234 -6.27 1 98.31 97 ALA A O 1
ATOM 723 N N . ASP A 1 98 ? -25.438 -11.922 -4.121 1 98.38 98 ASP A N 1
ATOM 724 C CA . ASP A 1 98 ? -26.281 -10.828 -3.668 1 98.38 98 ASP A CA 1
ATOM 725 C C . ASP A 1 98 ? -25.562 -9.484 -3.76 1 98.38 98 ASP A C 1
ATOM 727 O O . ASP A 1 98 ? -26.156 -8.477 -4.133 1 98.38 98 ASP A O 1
ATOM 731 N N . ILE A 1 99 ? -24.297 -9.484 -3.428 1 98.56 99 ILE A N 1
ATOM 732 C CA . ILE A 1 99 ? -23.5 -8.266 -3.549 1 98.56 99 ILE A CA 1
ATOM 733 C C . ILE A 1 99 ? -23.438 -7.832 -5.012 1 98.56 99 ILE A C 1
ATOM 735 O O . ILE A 1 99 ? -23.703 -6.672 -5.336 1 98.56 99 ILE A O 1
ATOM 739 N N . ALA A 1 100 ? -23.094 -8.812 -5.883 1 98.69 100 ALA A N 1
ATOM 740 C CA . ALA A 1 100 ? -22.953 -8.523 -7.309 1 98.69 100 ALA A CA 1
ATOM 741 C C . ALA A 1 100 ? -24.25 -7.934 -7.871 1 98.69 100 ALA A C 1
ATOM 743 O O . ALA A 1 100 ? -24.219 -6.957 -8.625 1 98.69 100 ALA A O 1
ATOM 744 N N . SER A 1 101 ? -25.359 -8.5 -7.508 1 98.31 101 SER A N 1
ATOM 745 C CA . SER A 1 101 ? -26.656 -8.023 -7.957 1 98.31 101 SER A CA 1
ATOM 746 C C . SER A 1 101 ? -26.953 -6.617 -7.445 1 98.31 101 SER A C 1
ATOM 748 O O . SER A 1 101 ? -27.422 -5.762 -8.195 1 98.31 101 SER A O 1
ATOM 750 N N . ALA A 1 102 ? -26.656 -6.363 -6.223 1 98.06 102 ALA A N 1
ATOM 751 C CA . ALA A 1 102 ? -26.969 -5.082 -5.59 1 98.06 102 ALA A CA 1
ATOM 752 C C . ALA A 1 102 ? -26.141 -3.955 -6.211 1 98.06 102 ALA A C 1
ATOM 754 O O . ALA A 1 102 ? -26.625 -2.828 -6.348 1 98.06 102 ALA A O 1
ATOM 755 N N . VAL A 1 103 ? -24.906 -4.266 -6.574 1 97.81 103 VAL A N 1
ATOM 756 C CA . VAL A 1 103 ? -24.031 -3.186 -7 1 97.81 103 VAL A CA 1
ATOM 757 C C . VAL A 1 103 ? -23.938 -3.166 -8.523 1 97.81 103 VAL A C 1
ATOM 759 O O . VAL A 1 103 ? -23.328 -2.264 -9.102 1 97.81 103 VAL A O 1
ATOM 762 N N . GLY A 1 104 ? -24.469 -4.129 -9.211 1 97.75 104 GLY A N 1
ATOM 763 C CA . GLY A 1 104 ? -24.469 -4.18 -10.664 1 97.75 104 GLY A CA 1
ATOM 764 C C . GLY A 1 104 ? -23.094 -4.488 -11.25 1 97.75 104 GLY A C 1
ATOM 765 O O . GLY A 1 104 ? -22.672 -3.852 -12.219 1 97.75 104 GLY A O 1
ATOM 766 N N . ALA A 1 105 ? -22.328 -5.395 -10.703 1 98.19 105 ALA A N 1
ATOM 767 C CA . ALA A 1 105 ? -21.016 -5.797 -11.172 1 98.19 105 ALA A CA 1
ATOM 768 C C . ALA A 1 105 ? -20.969 -7.293 -11.469 1 98.19 105 ALA A C 1
ATOM 770 O O . ALA A 1 105 ? -21.828 -8.047 -11.008 1 98.19 105 ALA A O 1
ATOM 771 N N . ASP A 1 106 ? -20.031 -7.691 -12.273 1 98.12 106 ASP A N 1
ATOM 772 C CA . ASP A 1 106 ? -19.797 -9.102 -12.578 1 98.12 106 ASP A CA 1
ATOM 773 C C . ASP A 1 106 ? -19.531 -9.898 -11.305 1 98.12 106 ASP A C 1
ATOM 775 O O . ASP A 1 106 ? -18.703 -9.516 -10.484 1 98.12 106 ASP A O 1
ATOM 779 N N . GLY A 1 107 ? -20.266 -11.023 -11.164 1 98.06 107 GLY A N 1
ATOM 780 C CA . GLY A 1 107 ? -20.109 -11.859 -9.992 1 98.06 107 GLY A CA 1
ATOM 781 C C . GLY A 1 107 ? -18.688 -12.352 -9.789 1 98.06 107 GLY A C 1
ATOM 782 O O . GLY A 1 107 ? -18.234 -12.5 -8.648 1 98.06 107 GLY A O 1
ATOM 783 N N . VAL A 1 108 ? -17.953 -12.609 -10.836 1 97.12 108 VAL A N 1
ATOM 784 C CA . VAL A 1 108 ? -16.578 -13.086 -10.766 1 97.12 108 VAL A CA 1
ATOM 785 C C . VAL A 1 108 ? -15.672 -12.008 -10.172 1 97.12 108 VAL A C 1
ATOM 787 O O . VAL A 1 108 ? -14.82 -12.289 -9.328 1 97.12 108 VAL A O 1
ATOM 790 N N . VAL A 1 109 ? -15.898 -10.758 -10.602 1 98.19 109 VAL A N 1
ATOM 791 C CA . VAL A 1 109 ? -15.125 -9.633 -10.086 1 98.19 109 VAL A CA 1
ATOM 792 C C . VAL A 1 109 ? -15.391 -9.477 -8.586 1 98.19 109 VAL A C 1
ATOM 794 O O . VAL A 1 109 ? -14.453 -9.352 -7.797 1 98.19 109 VAL A O 1
ATOM 797 N N . VAL A 1 110 ? -16.656 -9.523 -8.211 1 98.62 110 VAL A N 1
ATOM 798 C CA . VAL A 1 110 ? -17.031 -9.336 -6.816 1 98.62 110 VAL A CA 1
ATOM 799 C C . VAL A 1 110 ? -16.438 -10.461 -5.969 1 98.62 110 VAL A C 1
ATOM 801 O O . VAL A 1 110 ? -15.914 -10.211 -4.879 1 98.62 110 VAL A O 1
ATOM 804 N N . ALA A 1 111 ? -16.469 -11.68 -6.449 1 98.19 111 ALA A N 1
ATOM 805 C CA . ALA A 1 111 ? -15.922 -12.82 -5.715 1 98.19 111 ALA A CA 1
ATOM 806 C C . ALA A 1 111 ? -14.422 -12.641 -5.457 1 98.19 111 ALA A C 1
ATOM 808 O O . ALA A 1 111 ? -13.953 -12.867 -4.34 1 98.19 111 ALA A O 1
ATOM 809 N N . ARG A 1 112 ? -13.68 -12.297 -6.469 1 98 112 ARG A N 1
ATOM 810 C CA . ARG A 1 112 ? -12.227 -12.133 -6.363 1 98 112 ARG A CA 1
ATOM 811 C C . ARG A 1 112 ? -11.875 -10.977 -5.438 1 98 112 ARG A C 1
ATOM 813 O O . ARG A 1 112 ? -10.961 -11.094 -4.617 1 98 112 ARG A O 1
ATOM 820 N N . ILE A 1 113 ? -12.633 -9.836 -5.508 1 98.62 113 ILE A N 1
ATOM 821 C CA . ILE A 1 113 ? -12.391 -8.664 -4.676 1 98.62 113 ILE A CA 1
ATOM 822 C C . ILE A 1 113 ? -12.719 -8.984 -3.221 1 98.62 113 ILE A C 1
ATOM 824 O O . ILE A 1 113 ? -11.953 -8.656 -2.314 1 98.62 113 ILE A O 1
ATOM 828 N N . MET A 1 114 ? -13.859 -9.672 -2.977 1 98.62 114 MET A N 1
ATOM 829 C CA . MET A 1 114 ? -14.266 -9.992 -1.612 1 98.62 114 MET A CA 1
ATOM 830 C C . MET A 1 114 ? -13.297 -10.977 -0.97 1 98.62 114 MET A C 1
ATOM 832 O O . MET A 1 114 ? -12.969 -10.852 0.211 1 98.62 114 MET A O 1
ATOM 836 N N . ARG A 1 115 ? -12.852 -11.984 -1.73 1 98.31 115 ARG A N 1
ATOM 837 C CA . ARG A 1 115 ? -11.852 -12.922 -1.228 1 98.31 115 ARG A CA 1
ATOM 838 C C . ARG A 1 115 ? -10.57 -12.203 -0.823 1 98.31 115 ARG A C 1
ATOM 840 O O . ARG A 1 115 ? -9.984 -12.508 0.215 1 98.31 115 ARG A O 1
ATOM 847 N N . ALA A 1 116 ? -10.133 -11.297 -1.685 1 98.38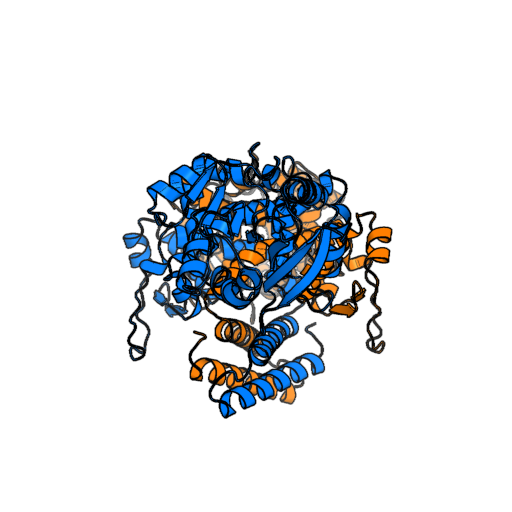 116 ALA A N 1
ATOM 848 C CA . ALA A 1 116 ? -8.945 -10.5 -1.395 1 98.38 116 ALA A CA 1
ATOM 849 C C . ALA A 1 116 ? -9.141 -9.672 -0.124 1 98.38 116 ALA A C 1
ATOM 851 O O . ALA A 1 116 ? -8.266 -9.664 0.751 1 98.38 116 ALA A O 1
ATOM 852 N N . LEU A 1 117 ? -10.281 -9 -0.004 1 98.62 117 LEU A N 1
ATOM 853 C CA . LEU A 1 117 ? -10.555 -8.133 1.138 1 98.62 117 LEU A CA 1
ATOM 854 C C . LEU A 1 117 ? -10.672 -8.945 2.422 1 98.62 117 LEU A C 1
ATOM 856 O O . LEU A 1 117 ? -10.18 -8.523 3.475 1 98.62 117 LEU A O 1
ATOM 860 N N . ALA A 1 118 ? -11.258 -10.117 2.354 1 98.25 118 ALA A N 1
ATOM 861 C CA . ALA A 1 118 ? -11.375 -10.969 3.533 1 98.25 118 ALA A CA 1
ATOM 862 C C . ALA A 1 118 ? -10.016 -11.523 3.951 1 98.25 118 ALA A C 1
ATOM 864 O O . ALA A 1 118 ? -9.711 -11.602 5.145 1 98.25 118 ALA A O 1
ATOM 865 N N . SER A 1 119 ? -9.203 -11.906 2.959 1 97.62 119 SER A N 1
ATOM 866 C CA . SER A 1 119 ? -7.887 -12.477 3.25 1 97.62 119 SER A CA 1
ATOM 867 C C . SER A 1 119 ? -6.98 -11.445 3.916 1 97.62 119 SER A C 1
ATOM 869 O O . SER A 1 119 ? -6.027 -11.812 4.609 1 97.62 119 SER A O 1
ATOM 871 N N . CYS A 1 120 ? -7.266 -10.141 3.736 1 97.44 120 CYS A N 1
ATOM 872 C CA . CYS A 1 120 ? -6.504 -9.055 4.34 1 97.44 120 CYS A CA 1
ATOM 873 C C . CYS A 1 120 ? -7.219 -8.5 5.57 1 97.44 120 CYS A C 1
ATOM 875 O O . CYS A 1 120 ? -6.93 -7.391 6.016 1 97.44 120 CYS A O 1
ATOM 877 N N . HIS A 1 121 ? -8.211 -9.148 6.055 1 97.31 121 HIS A N 1
ATOM 878 C CA . HIS A 1 121 ? -8.906 -8.906 7.309 1 97.31 121 HIS A CA 1
ATOM 879 C C . HIS A 1 121 ? -9.859 -7.719 7.188 1 97.31 121 HIS A C 1
ATOM 881 O O . HIS A 1 121 ? -10.289 -7.152 8.195 1 97.31 121 HIS A O 1
ATOM 887 N N . ILE A 1 122 ? -10.211 -7.285 5.953 1 97.81 122 ILE A N 1
ATOM 888 C CA . ILE A 1 122 ? -11.109 -6.148 5.805 1 97.81 122 ILE A CA 1
ATOM 889 C C . ILE A 1 122 ? -12.547 -6.59 6.062 1 97.81 122 ILE A C 1
ATOM 891 O O . ILE A 1 122 ? -13.297 -5.922 6.781 1 97.81 122 ILE A O 1
ATOM 895 N N . PHE A 1 123 ? -12.969 -7.691 5.535 1 97.62 123 PHE A N 1
ATOM 896 C CA . PHE A 1 123 ? -14.234 -8.344 5.84 1 97.62 123 PHE A CA 1
ATOM 897 C C . PHE A 1 123 ? -14.008 -9.688 6.527 1 97.62 123 PHE A C 1
ATOM 899 O O . PHE A 1 123 ? -12.875 -10.18 6.57 1 97.62 123 PHE A O 1
ATOM 906 N N . THR A 1 124 ? -15.023 -10.227 7.074 1 96.19 124 THR A N 1
ATOM 907 C CA . THR A 1 124 ? -15.008 -11.586 7.605 1 96.19 124 THR A CA 1
ATOM 908 C C . THR A 1 124 ? -15.656 -12.555 6.621 1 96.19 124 THR A C 1
ATOM 910 O O . THR A 1 124 ? -16.766 -12.32 6.152 1 96.19 124 THR A O 1
ATOM 913 N N . GLU A 1 125 ? -14.906 -13.531 6.23 1 97.38 125 GLU A N 1
ATOM 914 C CA . GLU A 1 125 ? -15.492 -14.617 5.449 1 97.38 125 GLU A CA 1
ATOM 915 C C . GLU A 1 125 ? -16.281 -15.57 6.336 1 97.38 125 GLU A C 1
ATOM 917 O O . GLU A 1 125 ? -15.742 -16.109 7.305 1 97.38 125 GLU A O 1
ATOM 922 N N . THR A 1 126 ? -17.531 -15.758 6.074 1 96.25 126 THR A N 1
ATOM 923 C CA . THR A 1 126 ? -18.391 -16.578 6.914 1 96.25 126 THR A CA 1
ATOM 924 C C . THR A 1 126 ? -18.656 -17.938 6.25 1 96.25 126 THR A C 1
ATOM 926 O O . THR A 1 126 ? -19.25 -18.828 6.863 1 96.25 126 THR A O 1
ATOM 929 N N . GLY A 1 127 ? -18.312 -18.125 5.094 1 96.12 127 GLY A N 1
ATOM 930 C CA . GLY A 1 127 ? -18.453 -19.312 4.266 1 96.12 127 GLY A CA 1
ATOM 931 C C . GLY A 1 127 ? -18 -19.094 2.834 1 96.12 127 GLY A C 1
ATOM 932 O O . GLY A 1 127 ? -17.484 -18.016 2.496 1 96.12 127 GLY A O 1
ATOM 933 N N . GLN A 1 128 ? -18.094 -20.125 2.076 1 95.94 128 GLN A N 1
ATOM 934 C CA . GLN A 1 128 ? -17.719 -19.969 0.677 1 95.94 128 GLN A CA 1
ATOM 935 C C . GLN A 1 128 ? -18.547 -18.875 0.005 1 95.94 128 GLN A C 1
ATOM 937 O O . GLN A 1 128 ? -19.781 -18.938 0.002 1 95.94 128 GLN A O 1
ATOM 942 N N . ASP A 1 129 ? -17.953 -17.828 -0.446 1 96.81 129 ASP A N 1
ATOM 943 C CA . ASP A 1 129 ? -18.578 -16.719 -1.156 1 96.81 129 ASP A CA 1
ATOM 944 C C . ASP A 1 129 ? -19.578 -16 -0.269 1 96.81 129 ASP A C 1
ATOM 946 O O . ASP A 1 129 ? -20.625 -15.547 -0.747 1 96.81 129 ASP A O 1
ATOM 950 N N . ALA A 1 130 ? -19.328 -15.961 0.981 1 97.62 130 ALA A N 1
ATOM 951 C CA . ALA A 1 130 ? -20.172 -15.273 1.948 1 97.62 130 ALA A CA 1
ATOM 952 C C . ALA A 1 130 ? -19.344 -14.43 2.908 1 97.62 130 ALA A C 1
ATOM 954 O O . ALA A 1 130 ? -18.312 -14.883 3.414 1 97.62 130 ALA A O 1
ATOM 955 N N . TYR A 1 131 ? -19.797 -13.242 3.154 1 97.62 131 TYR A N 1
ATOM 956 C CA . TYR A 1 131 ? -18.953 -12.297 3.887 1 97.62 131 TYR A CA 1
ATOM 957 C C . TYR A 1 131 ? -19.797 -11.438 4.828 1 97.62 131 TYR A C 1
ATOM 959 O O . TYR A 1 131 ? -21 -11.242 4.594 1 97.62 131 TYR A O 1
ATOM 967 N N . ALA A 1 132 ? -19.219 -10.992 5.879 1 96.88 132 ALA A N 1
ATOM 968 C CA . ALA A 1 132 ? -19.828 -10.102 6.863 1 96.88 132 ALA A CA 1
ATOM 969 C C . ALA A 1 132 ? -18.875 -8.969 7.246 1 96.88 132 ALA A C 1
ATOM 971 O O . ALA A 1 132 ? -17.672 -9.039 6.973 1 96.88 132 ALA A O 1
ATOM 972 N N . HIS A 1 133 ? -19.453 -7.914 7.887 1 95.25 133 HIS A N 1
ATOM 973 C CA . HIS A 1 133 ? -18.656 -6.812 8.406 1 95.25 133 HIS A CA 1
ATOM 974 C C . HIS A 1 133 ? -17.797 -7.262 9.586 1 95.25 133 HIS A C 1
ATOM 976 O O . HIS A 1 133 ? -18.172 -8.195 10.305 1 95.25 133 HIS A O 1
ATOM 982 N N . ASN A 1 134 ? -16.703 -6.754 9.711 1 92.38 134 ASN A N 1
ATOM 983 C CA . ASN A 1 134 ? -15.953 -6.715 10.961 1 92.38 134 ASN A CA 1
ATOM 984 C C . ASN A 1 134 ? -15.625 -5.281 11.375 1 92.38 134 ASN A C 1
ATOM 986 O O . ASN A 1 134 ? -16.188 -4.332 10.82 1 92.38 134 ASN A O 1
ATOM 990 N N . HIS A 1 135 ? -14.789 -5.125 12.312 1 87.5 135 HIS A N 1
ATOM 991 C CA . HIS A 1 135 ? -14.508 -3.801 12.852 1 87.5 135 HIS A CA 1
ATOM 992 C C . HIS A 1 135 ? -13.883 -2.898 11.789 1 87.5 135 HIS A C 1
ATOM 994 O O . HIS A 1 135 ? -14.227 -1.72 11.688 1 87.5 135 HIS A O 1
ATOM 1000 N N . LEU A 1 136 ? -12.977 -3.426 10.992 1 93.62 136 LEU A N 1
ATOM 1001 C CA . LEU A 1 136 ? -12.266 -2.623 10 1 93.62 136 LEU A CA 1
ATOM 1002 C C . LEU A 1 136 ? -13.188 -2.217 8.859 1 93.62 136 LEU A C 1
ATOM 1004 O O . LEU A 1 136 ? -13.211 -1.05 8.461 1 93.62 136 LEU A O 1
ATOM 1008 N N . SER A 1 137 ? -14 -3.162 8.352 1 95.69 137 SER A N 1
ATOM 1009 C CA . SER A 1 137 ? -14.891 -2.828 7.246 1 95.69 137 SER A CA 1
ATOM 1010 C C . SER A 1 137 ? -15.953 -1.828 7.676 1 95.69 137 SER A C 1
ATOM 1012 O O . SER A 1 137 ? -16.391 -1.001 6.879 1 95.69 137 SER A O 1
ATOM 1014 N N . ARG A 1 138 ? -16.328 -1.794 8.906 1 92.75 138 ARG A N 1
ATOM 1015 C CA . ARG A 1 138 ? -17.359 -0.873 9.406 1 92.75 138 ARG A CA 1
ATOM 1016 C C . ARG A 1 138 ? -16.828 0.562 9.414 1 92.75 138 ARG A C 1
ATOM 1018 O O . ARG A 1 138 ? -17.625 1.511 9.336 1 92.75 138 ARG A O 1
ATOM 1025 N N . ALA A 1 139 ? -15.531 0.683 9.484 1 92.88 139 ALA A N 1
ATOM 1026 C CA . ALA A 1 139 ? -14.945 2.02 9.406 1 92.88 139 ALA A CA 1
ATOM 1027 C C . ALA A 1 139 ? -15.312 2.711 8.102 1 92.88 139 ALA A C 1
ATOM 1029 O O . ALA A 1 139 ? -15.43 3.939 8.055 1 92.88 139 ALA A O 1
ATOM 1030 N N . PHE A 1 140 ? -15.602 1.953 7.094 1 94.56 140 PHE A N 1
ATOM 1031 C CA . PHE A 1 140 ? -15.883 2.496 5.773 1 94.56 140 PHE A CA 1
ATOM 1032 C C . PHE A 1 140 ? -17.359 2.83 5.629 1 94.56 140 PHE A C 1
ATOM 1034 O O . PHE A 1 140 ? -17.797 3.34 4.59 1 94.56 140 PHE A O 1
ATOM 1041 N N . LEU A 1 141 ? -18.156 2.533 6.68 1 92.62 141 LEU A N 1
ATOM 1042 C CA . LEU A 1 141 ? -19.547 2.973 6.691 1 92.62 141 LEU A CA 1
ATOM 1043 C C . LEU A 1 141 ? -19.656 4.453 7.047 1 92.62 141 LEU A C 1
ATOM 1045 O O . LEU A 1 141 ? -20.688 5.078 6.824 1 92.62 141 LEU A 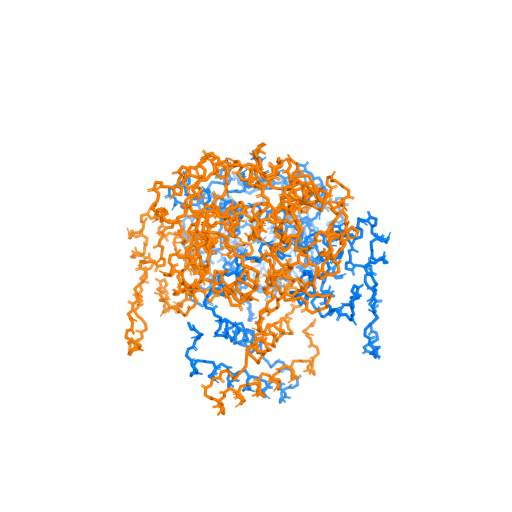O 1
ATOM 1049 N N . VAL A 1 142 ? -18.578 4.961 7.586 1 88.75 142 VAL A N 1
ATOM 1050 C CA . VAL A 1 142 ? -18.5 6.391 7.863 1 88.75 142 VAL A CA 1
ATOM 1051 C C . VAL A 1 142 ? -18.109 7.145 6.59 1 88.75 142 VAL A C 1
ATOM 1053 O O . VAL A 1 142 ? -17.031 6.922 6.027 1 88.75 142 VAL A O 1
ATOM 1056 N N . PRO A 1 143 ? -18.922 8.039 6.113 1 87 143 PRO A N 1
ATOM 1057 C CA . PRO A 1 143 ? -18.703 8.703 4.832 1 87 143 PRO A CA 1
ATOM 1058 C C . PRO A 1 143 ? -17.344 9.422 4.77 1 87 143 PRO A C 1
ATOM 1060 O O . PRO A 1 143 ? -16.672 9.383 3.736 1 87 143 PRO A O 1
ATOM 1063 N N . GLU A 1 144 ? -16.906 10 5.875 1 84.25 144 GLU A N 1
ATOM 1064 C CA . GLU A 1 144 ? -15.641 10.719 5.918 1 84.25 144 GLU A CA 1
ATOM 1065 C C . GLU A 1 144 ? -14.461 9.781 5.699 1 84.25 144 GLU A C 1
ATOM 1067 O O . GLU A 1 144 ? -13.492 10.133 5.027 1 84.25 144 GLU A O 1
ATOM 1072 N N . SER A 1 145 ? -14.594 8.586 6.238 1 88.88 145 SER A N 1
ATOM 1073 C CA . SER A 1 145 ? -13.531 7.602 6.094 1 88.88 145 SER A CA 1
ATOM 1074 C C . SER A 1 145 ? -13.445 7.082 4.664 1 88.88 145 SER A C 1
ATOM 1076 O O . SER A 1 145 ? -12.352 6.906 4.125 1 88.88 145 SER A O 1
ATOM 1078 N N . LEU A 1 146 ? -14.641 6.895 4.117 1 90.88 146 LEU A N 1
ATOM 1079 C CA . LEU A 1 146 ? -14.703 6.441 2.732 1 90.88 146 LEU A CA 1
ATOM 1080 C C . LEU A 1 146 ? -14.109 7.484 1.792 1 90.88 146 LEU A C 1
ATOM 1082 O O . LEU A 1 146 ? -13.328 7.148 0.898 1 90.88 146 LEU A O 1
ATOM 1086 N N . SER A 1 147 ? -14.422 8.688 2.018 1 88.06 147 SER A N 1
ATOM 1087 C CA . SER A 1 147 ? -13.93 9.789 1.194 1 88.06 147 SER A CA 1
ATOM 1088 C C . SER A 1 147 ? -12.43 9.984 1.368 1 88.06 147 SER A C 1
ATOM 1090 O O . SER A 1 147 ? -11.719 10.258 0.402 1 88.06 147 SER A O 1
ATOM 1092 N N . MET A 1 148 ? -11.992 9.859 2.619 1 89.19 148 MET A N 1
ATOM 1093 C CA . MET A 1 148 ? -10.57 10.008 2.895 1 89.19 148 MET A CA 1
ATOM 1094 C C . MET A 1 148 ? -9.758 8.977 2.115 1 89.19 148 MET A C 1
ATOM 1096 O O . MET A 1 148 ? -8.773 9.32 1.457 1 89.19 148 MET A O 1
ATOM 1100 N N . PHE A 1 149 ? -10.242 7.73 2.193 1 94.81 149 PHE A N 1
ATOM 1101 C CA . PHE A 1 149 ? -9.523 6.676 1.48 1 94.81 149 PHE A CA 1
ATOM 1102 C C . PHE A 1 149 ? -9.484 6.965 -0.015 1 94.81 149 PHE A C 1
ATOM 1104 O O . PHE A 1 149 ? -8.422 6.898 -0.637 1 94.81 149 PHE A O 1
ATOM 1111 N N . SER A 1 150 ? -10.617 7.285 -0.561 1 93.19 150 SER A N 1
ATOM 1112 C CA . SER A 1 150 ? -10.75 7.48 -2 1 93.19 150 SER A CA 1
ATOM 1113 C C . SER A 1 150 ? -9.914 8.664 -2.475 1 93.19 150 SER A C 1
ATOM 1115 O O . SER A 1 150 ? -9.242 8.586 -3.508 1 93.19 150 SER A O 1
ATOM 1117 N N . GLU A 1 151 ? -9.883 9.68 -1.699 1 89.62 151 GLU A N 1
ATOM 1118 C CA . GLU A 1 151 ? -9.141 10.883 -2.074 1 89.62 151 GLU A CA 1
ATOM 1119 C C . GLU A 1 151 ? -7.637 10.641 -2.018 1 89.62 151 GLU A C 1
ATOM 1121 O O . GLU A 1 151 ? -6.902 11.047 -2.92 1 89.62 151 GLU A O 1
ATOM 1126 N N . ILE A 1 152 ? -7.246 10.016 -0.946 1 92.69 152 ILE A N 1
ATOM 1127 C CA . ILE A 1 152 ? -5.816 9.758 -0.82 1 92.69 152 ILE A CA 1
ATOM 1128 C C . ILE A 1 152 ? -5.363 8.797 -1.922 1 92.69 152 ILE A C 1
ATOM 1130 O O . ILE A 1 152 ? -4.328 9.016 -2.553 1 92.69 152 ILE A O 1
ATOM 1134 N N . TYR A 1 153 ? -6.164 7.77 -2.189 1 95.81 153 TYR A N 1
ATOM 1135 C CA . TYR A 1 153 ? -5.832 6.824 -3.248 1 95.81 153 TYR A CA 1
ATOM 1136 C C . TYR A 1 153 ? -5.73 7.527 -4.598 1 95.81 153 TYR A C 1
ATOM 1138 O O . TYR A 1 153 ? -4.777 7.309 -5.348 1 95.81 153 TYR A O 1
ATOM 1146 N N . ASP A 1 154 ? -6.656 8.398 -4.926 1 93.12 154 ASP A N 1
ATOM 1147 C CA . ASP A 1 154 ? -6.836 8.938 -6.27 1 93.12 154 ASP A CA 1
ATOM 1148 C C . ASP A 1 154 ? -5.953 10.164 -6.492 1 93.12 154 ASP A C 1
ATOM 1150 O O . ASP A 1 154 ? -5.758 10.602 -7.633 1 93.12 154 ASP A O 1
ATOM 1154 N N . MET A 1 155 ? -5.457 10.719 -5.465 1 91.5 155 MET A N 1
ATOM 1155 C CA . MET A 1 155 ? -4.676 11.945 -5.637 1 91.5 155 MET A CA 1
ATOM 1156 C C . MET A 1 155 ? -3.266 11.773 -5.082 1 91.5 155 MET A C 1
ATOM 1158 O O . MET A 1 155 ? -2.336 11.453 -5.828 1 91.5 155 MET A O 1
ATOM 1162 N N . ALA A 1 156 ? -3.168 11.727 -3.641 1 92.38 156 ALA A N 1
ATOM 1163 C CA . ALA A 1 156 ? -1.85 11.57 -3.031 1 92.38 156 ALA A CA 1
ATOM 1164 C C . ALA A 1 156 ? -1.202 10.258 -3.453 1 92.38 156 ALA A C 1
ATOM 1166 O O . ALA A 1 156 ? 0.019 10.18 -3.607 1 92.38 156 ALA A O 1
ATOM 1167 N N . GLY A 1 157 ? -2.049 9.258 -3.627 1 96.19 157 GLY A N 1
ATOM 1168 C CA . GLY A 1 157 ? -1.54 7.957 -4.035 1 96.19 157 GLY A CA 1
ATOM 1169 C C . GLY A 1 157 ? -0.892 7.973 -5.406 1 96.19 157 GLY A C 1
ATOM 1170 O O . GLY A 1 157 ? 0.111 7.289 -5.629 1 96.19 157 GLY A O 1
ATOM 1171 N N . LYS A 1 158 ? -1.46 8.75 -6.34 1 96.12 158 LYS A N 1
ATOM 1172 C CA . LYS A 1 158 ? -0.895 8.859 -7.684 1 96.12 158 LYS A CA 1
ATOM 1173 C C . LYS A 1 158 ? 0.491 9.5 -7.645 1 96.12 158 LYS A C 1
ATOM 1175 O O . LYS A 1 158 ? 1.413 9.031 -8.32 1 96.12 158 LYS A O 1
ATOM 1180 N N . ALA A 1 159 ? 0.6 10.523 -6.875 1 97.69 159 ALA A N 1
ATOM 1181 C CA . ALA A 1 159 ? 1.89 11.195 -6.73 1 97.69 159 ALA A CA 1
ATOM 1182 C C . ALA A 1 159 ? 2.91 10.289 -6.055 1 97.69 159 ALA A C 1
ATOM 1184 O O . ALA A 1 159 ? 4.055 10.195 -6.5 1 97.69 159 ALA A O 1
ATOM 1185 N N . ALA A 1 160 ? 2.488 9.641 -4.996 1 98 160 ALA A N 1
ATOM 1186 C CA . ALA A 1 160 ? 3.383 8.766 -4.242 1 98 160 ALA A CA 1
ATOM 1187 C C . ALA A 1 160 ? 3.889 7.621 -5.113 1 98 160 ALA A C 1
ATOM 1189 O O . ALA A 1 160 ? 5.078 7.297 -5.094 1 98 160 ALA A O 1
ATOM 1190 N N . PHE A 1 161 ? 2.975 7.02 -5.844 1 98 161 PHE A N 1
ATOM 1191 C CA . PHE A 1 161 ? 3.344 5.883 -6.676 1 98 161 PHE A CA 1
ATOM 1192 C C . PHE A 1 161 ? 4.336 6.301 -7.758 1 98 161 PHE A C 1
ATOM 1194 O O . PHE A 1 161 ? 5.188 5.508 -8.164 1 98 161 PHE A O 1
ATOM 1201 N N . ALA A 1 162 ? 4.316 7.57 -8.219 1 97.94 162 ALA A N 1
ATOM 1202 C CA . ALA A 1 162 ? 5.184 8.078 -9.281 1 97.94 162 ALA A CA 1
ATOM 1203 C C . ALA A 1 162 ? 6.484 8.641 -8.711 1 97.94 162 ALA A C 1
ATOM 1205 O O . ALA A 1 162 ? 7.422 8.922 -9.453 1 97.94 162 ALA A O 1
ATOM 1206 N N . LEU A 1 163 ? 6.586 8.773 -7.453 1 98.56 163 LEU A N 1
ATOM 1207 C CA . LEU A 1 163 ? 7.656 9.508 -6.793 1 98.56 163 LEU A CA 1
ATOM 1208 C C . LEU A 1 163 ? 9.016 8.883 -7.09 1 98.56 163 LEU A C 1
ATOM 1210 O O . LEU A 1 163 ? 9.992 9.602 -7.348 1 98.56 163 LEU A O 1
ATOM 1214 N N . PRO A 1 164 ? 9.148 7.512 -7.07 1 98.31 164 PRO A N 1
ATOM 1215 C CA . PRO A 1 164 ? 10.453 6.934 -7.391 1 98.31 164 PRO A CA 1
ATOM 1216 C C . PRO A 1 164 ? 10.945 7.324 -8.781 1 98.31 164 PRO A C 1
ATOM 1218 O O . PRO A 1 164 ? 12.109 7.719 -8.945 1 98.31 164 PRO A O 1
ATOM 1221 N N . ASP A 1 165 ? 10.047 7.254 -9.766 1 97.12 165 ASP A N 1
ATOM 1222 C CA . ASP A 1 165 ? 10.414 7.637 -11.125 1 97.12 165 ASP A CA 1
ATOM 1223 C C . ASP A 1 165 ? 10.75 9.125 -11.203 1 97.12 165 ASP A C 1
ATOM 1225 O O . ASP A 1 165 ? 11.703 9.523 -11.875 1 97.12 165 ASP A O 1
ATOM 1229 N N . PHE A 1 166 ? 9.953 9.953 -10.531 1 98.5 166 PHE A N 1
ATOM 1230 C CA . PHE A 1 166 ? 10.148 11.398 -10.547 1 98.5 166 PHE A CA 1
ATOM 1231 C C . PHE A 1 166 ? 11.5 11.766 -9.953 1 98.5 166 PHE A C 1
ATOM 1233 O O . PHE A 1 166 ? 12.242 12.562 -10.531 1 98.5 166 PHE A O 1
ATOM 1240 N N . LEU A 1 167 ? 11.828 11.18 -8.805 1 98.62 167 LEU A N 1
ATOM 1241 C CA . LEU A 1 167 ? 13.094 11.477 -8.141 1 98.62 167 LEU A CA 1
ATOM 1242 C C . LEU A 1 167 ? 14.273 11.008 -8.984 1 98.62 167 LEU A C 1
ATOM 1244 O O . LEU A 1 167 ? 15.305 11.688 -9.055 1 98.62 167 LEU A O 1
ATOM 1248 N N . ALA A 1 168 ? 14.102 9.867 -9.602 1 97.56 168 ALA A N 1
ATOM 1249 C CA . ALA A 1 168 ? 15.164 9.398 -10.5 1 97.56 168 ALA A CA 1
ATOM 1250 C C . ALA A 1 168 ? 15.406 10.398 -11.625 1 97.56 168 ALA A C 1
ATOM 1252 O O . ALA A 1 168 ? 16.562 10.703 -11.953 1 97.56 168 ALA A O 1
ATOM 1253 N N . LYS A 1 169 ? 14.375 10.93 -12.18 1 97.25 169 LYS A N 1
ATOM 1254 C CA . LYS A 1 169 ? 14.461 11.883 -13.289 1 97.25 169 LYS A CA 1
ATOM 1255 C C . LYS A 1 169 ? 15.07 13.203 -12.828 1 97.25 169 LYS A C 1
ATOM 1257 O O . LYS A 1 169 ? 15.648 13.938 -13.633 1 97.25 169 LYS A O 1
ATOM 1262 N N . THR A 1 170 ? 14.953 13.5 -11.609 1 97.75 170 THR A N 1
ATOM 1263 C CA . THR A 1 170 ? 15.445 14.773 -11.086 1 97.75 170 THR A CA 1
ATOM 1264 C C . THR A 1 170 ? 16.703 14.562 -10.25 1 97.75 170 THR A C 1
ATOM 1266 O O . THR A 1 170 ? 17.031 15.375 -9.383 1 97.75 170 THR A O 1
ATOM 1269 N N . GLN A 1 171 ? 17.359 13.383 -10.445 1 97.62 171 GLN A N 1
ATOM 1270 C CA . GLN A 1 171 ? 18.641 13.039 -9.828 1 97.62 171 GLN A CA 1
ATOM 1271 C C . GLN A 1 171 ? 18.547 13.07 -8.305 1 97.62 171 GLN A C 1
ATOM 1273 O O . GLN A 1 171 ? 19.484 13.508 -7.625 1 97.62 171 GLN A O 1
ATOM 1278 N N . TYR A 1 172 ? 17.328 12.758 -7.789 1 98.12 172 TYR A N 1
ATOM 1279 C CA . TYR A 1 172 ? 17.047 12.578 -6.371 1 98.12 172 TYR A CA 1
ATOM 1280 C C . TYR A 1 172 ? 17.297 13.867 -5.598 1 98.12 172 TYR A C 1
ATOM 1282 O O . TYR A 1 172 ? 17.828 13.828 -4.48 1 98.12 172 TYR A O 1
ATOM 1290 N N . LYS A 1 173 ? 16.938 14.93 -6.246 1 97.81 173 LYS A N 1
ATOM 1291 C CA . LYS A 1 173 ? 16.875 16.219 -5.566 1 97.81 173 LYS A CA 1
ATOM 1292 C C . LYS A 1 173 ? 15.531 16.422 -4.867 1 97.81 173 LYS A C 1
ATOM 1294 O O . LYS A 1 173 ? 14.508 15.922 -5.34 1 97.81 173 LYS A O 1
ATOM 1299 N N . ASN A 1 174 ? 15.562 17.109 -3.768 1 97.31 174 ASN A N 1
ATOM 1300 C CA . ASN A 1 174 ? 14.32 17.391 -3.051 1 97.31 174 ASN A CA 1
ATOM 1301 C C . ASN A 1 174 ? 13.336 18.156 -3.914 1 97.31 174 ASN A C 1
ATOM 1303 O O . ASN A 1 174 ? 13.664 19.234 -4.426 1 97.31 174 ASN A O 1
ATOM 1307 N N . PRO A 1 175 ? 12.125 17.609 -4.109 1 96.75 175 PRO A N 1
ATOM 1308 C CA . PRO A 1 175 ? 11.109 18.344 -4.867 1 96.75 175 PRO A CA 1
ATOM 1309 C C . PRO A 1 175 ? 10.688 19.641 -4.191 1 96.75 175 PRO A C 1
ATOM 1311 O O . PRO A 1 175 ? 10.328 19.641 -3.01 1 96.75 175 PRO A O 1
ATOM 1314 N N . ASP A 1 176 ? 10.797 20.719 -4.918 1 95.19 176 ASP A N 1
ATOM 1315 C CA . ASP A 1 176 ? 10.453 22 -4.312 1 95.19 176 ASP A CA 1
ATOM 1316 C C . ASP A 1 176 ? 9.664 22.875 -5.285 1 95.19 176 ASP A C 1
ATOM 1318 O O . ASP A 1 176 ? 9.445 24.062 -5.027 1 95.19 176 ASP A O 1
ATOM 1322 N N . ASP A 1 177 ? 9.266 22.297 -6.434 1 95.94 177 ASP A N 1
ATOM 1323 C CA . ASP A 1 177 ? 8.508 23.016 -7.441 1 95.94 177 ASP A CA 1
ATOM 1324 C C . ASP A 1 177 ? 7.074 22.484 -7.531 1 95.94 177 ASP A C 1
ATOM 1326 O O . ASP A 1 177 ? 6.836 21.422 -8.094 1 95.94 177 ASP A O 1
ATOM 1330 N N . TYR A 1 178 ? 6.148 23.266 -7.023 1 95.69 178 TYR A N 1
ATOM 1331 C CA . TYR A 1 178 ? 4.734 22.922 -7.023 1 95.69 178 TYR A CA 1
ATOM 1332 C C . TYR A 1 178 ? 4.227 22.688 -8.438 1 95.69 178 TYR A C 1
ATOM 1334 O O . TYR A 1 178 ? 3.342 21.844 -8.656 1 95.69 178 TYR A O 1
ATOM 1342 N N . ASN A 1 179 ? 4.809 23.359 -9.398 1 95.69 179 ASN A N 1
ATOM 1343 C CA . ASN A 1 179 ? 4.309 23.328 -10.766 1 95.69 179 ASN A CA 1
ATOM 1344 C C . ASN A 1 179 ? 4.965 22.203 -11.57 1 95.69 179 ASN A C 1
ATOM 1346 O O . ASN A 1 179 ? 4.602 21.969 -12.727 1 95.69 179 ASN A O 1
ATOM 1350 N N . HIS A 1 180 ? 5.934 21.609 -11.055 1 96.38 180 HIS A N 1
ATOM 1351 C CA . HIS A 1 180 ? 6.602 20.438 -11.617 1 96.38 180 HIS A CA 1
ATOM 1352 C C . HIS A 1 180 ? 6.938 19.422 -10.531 1 96.38 180 HIS A C 1
ATOM 1354 O O . HIS A 1 180 ? 8.047 19.406 -10 1 96.38 180 HIS A O 1
ATOM 1360 N N . SER A 1 181 ? 5.984 18.578 -10.258 1 97.44 181 SER A N 1
ATOM 1361 C CA . SER A 1 181 ? 6.117 17.641 -9.141 1 97.44 181 SER A CA 1
ATOM 1362 C C . SER A 1 181 ? 5.746 16.219 -9.555 1 97.44 181 SER A C 1
ATOM 1364 O O . SER A 1 181 ? 5.355 15.984 -10.695 1 97.44 181 SER A O 1
ATOM 1366 N N . ALA A 1 182 ? 5.938 15.273 -8.648 1 98.19 182 ALA A N 1
ATOM 1367 C CA . ALA A 1 182 ? 5.578 13.883 -8.883 1 98.19 182 ALA A CA 1
ATOM 1368 C C . ALA A 1 182 ? 4.086 13.742 -9.172 1 98.19 182 ALA A C 1
ATOM 1370 O O . ALA A 1 182 ? 3.666 12.828 -9.883 1 98.19 182 ALA A O 1
ATOM 1371 N N . PHE A 1 183 ? 3.303 14.633 -8.648 1 97.81 183 PHE A N 1
ATOM 1372 C CA . PHE A 1 183 ? 1.869 14.602 -8.914 1 97.81 183 PHE A CA 1
ATOM 1373 C C . PHE A 1 183 ? 1.588 14.734 -10.406 1 97.81 183 PHE A C 1
ATOM 1375 O O . PHE A 1 183 ? 0.737 14.031 -10.945 1 97.81 183 PHE A O 1
ATOM 1382 N N . HIS A 1 184 ? 2.281 15.656 -11.109 1 97.88 184 HIS A N 1
ATOM 1383 C CA . HIS A 1 184 ? 2.123 15.836 -12.547 1 97.88 184 HIS A CA 1
ATOM 1384 C C . HIS A 1 184 ? 2.393 14.539 -13.297 1 97.88 184 HIS A C 1
ATOM 1386 O O . HIS A 1 184 ? 1.624 14.156 -14.18 1 97.88 184 HIS A O 1
ATOM 1392 N N . LEU A 1 185 ? 3.387 13.914 -12.867 1 97 185 LEU A N 1
ATOM 1393 C CA . LEU A 1 185 ? 3.764 12.648 -13.5 1 97 185 LEU A CA 1
ATOM 1394 C C . LEU A 1 185 ? 2.729 11.57 -13.211 1 97 185 LEU A C 1
ATOM 1396 O O . LEU A 1 185 ? 2.287 10.867 -14.125 1 97 185 LEU A O 1
ATOM 1400 N N . GLY A 1 186 ? 2.309 11.398 -11.969 1 96.75 186 GLY A N 1
ATOM 1401 C CA . GLY A 1 186 ? 1.413 10.328 -11.547 1 96.75 186 GLY A CA 1
ATOM 1402 C C . GLY A 1 186 ? -0.007 10.516 -12.047 1 96.75 186 GLY A C 1
ATOM 1403 O O . GLY A 1 186 ? -0.676 9.539 -12.398 1 96.75 186 GLY A O 1
ATOM 1404 N N . ALA A 1 187 ? -0.485 11.742 -12.094 1 95.06 187 ALA A N 1
ATOM 1405 C CA . ALA A 1 187 ? -1.857 12.031 -12.5 1 95.06 187 ALA A CA 1
ATOM 1406 C C . ALA A 1 187 ? -1.939 12.305 -14 1 95.06 187 ALA A C 1
ATOM 1408 O O . ALA A 1 187 ? -3.031 12.461 -14.547 1 95.06 187 ALA A O 1
ATOM 1409 N N . HIS A 1 188 ? -0.794 12.336 -14.656 1 94.12 188 HIS A N 1
ATOM 1410 C CA . HIS A 1 188 ? -0.733 12.633 -16.078 1 94.12 188 HIS A CA 1
ATOM 1411 C C . HIS A 1 188 ? -1.485 13.922 -16.406 1 94.12 188 HIS A C 1
ATOM 1413 O O . HIS A 1 188 ? -2.379 13.922 -17.266 1 94.12 188 HIS A O 1
ATOM 1419 N N . THR A 1 189 ? -1.049 14.984 -15.75 1 95.81 189 THR A N 1
ATOM 1420 C CA . THR A 1 189 ? -1.7 16.281 -15.898 1 95.81 189 THR A CA 1
ATOM 1421 C C . THR A 1 189 ? -0.672 17.406 -15.883 1 95.81 189 THR A C 1
ATOM 1423 O O . THR A 1 189 ? 0.449 17.219 -15.406 1 95.81 189 THR A O 1
ATOM 1426 N N . ASP A 1 190 ? -1.062 18.469 -16.438 1 96.44 190 ASP A N 1
ATOM 1427 C CA . ASP A 1 190 ? -0.215 19.656 -16.391 1 96.44 190 ASP A CA 1
ATOM 1428 C C . ASP A 1 190 ? -0.664 20.594 -15.281 1 96.44 190 ASP A C 1
ATOM 1430 O O . ASP A 1 190 ? -0.014 21.609 -15.023 1 96.44 190 ASP A O 1
ATOM 1434 N N . LEU A 1 191 ? -1.732 20.25 -14.633 1 95.44 191 LEU A N 1
ATOM 1435 C CA . LEU A 1 191 ? -2.273 21.094 -13.57 1 95.44 191 LEU A CA 1
ATOM 1436 C C . LEU A 1 191 ? -1.622 20.781 -12.234 1 95.44 191 LEU A C 1
ATOM 1438 O O . LEU A 1 191 ? -1.347 19.609 -11.93 1 95.44 191 LEU A O 1
ATOM 1442 N N . GLY A 1 192 ? -1.371 21.812 -11.469 1 94.25 192 GLY A N 1
ATOM 1443 C CA . GLY A 1 192 ? -1.005 21.578 -10.086 1 94.25 192 GLY A CA 1
ATOM 1444 C C . GLY A 1 192 ? -2.102 20.891 -9.289 1 94.25 192 GLY A C 1
ATOM 1445 O O . GLY A 1 192 ? -3.248 20.812 -9.734 1 94.25 192 GLY A O 1
ATOM 1446 N N . PHE A 1 193 ? -1.74 20.406 -8.203 1 93.44 193 PHE A N 1
ATOM 1447 C CA . PHE A 1 193 ? -2.643 19.609 -7.387 1 93.44 193 PHE A CA 1
ATOM 1448 C C . PHE A 1 193 ? -3.953 20.344 -7.145 1 93.44 193 PHE A C 1
ATOM 1450 O O . PHE A 1 193 ? -5.031 19.797 -7.391 1 93.44 193 PHE A O 1
ATOM 1457 N N . TRP A 1 194 ? -3.896 21.562 -6.641 1 89.81 194 TRP A N 1
ATOM 1458 C CA . TRP A 1 194 ? -5.094 22.312 -6.289 1 89.81 194 TRP A CA 1
ATOM 1459 C C . TRP A 1 194 ? -5.891 22.688 -7.539 1 89.81 194 TRP A C 1
ATOM 1461 O O . TRP A 1 194 ? -7.121 22.641 -7.531 1 89.81 194 TRP A O 1
ATOM 1471 N N . GLU A 1 195 ? -5.207 23.094 -8.609 1 92.31 195 GLU A N 1
ATOM 1472 C CA . GLU A 1 195 ? -5.863 23.375 -9.875 1 92.31 195 GLU A CA 1
ATOM 1473 C C . GLU A 1 195 ? -6.547 22.141 -10.445 1 92.31 195 GLU A C 1
ATOM 1475 O O . GLU A 1 195 ? -7.621 22.234 -11.039 1 92.31 195 GLU A O 1
ATOM 1480 N N . TYR A 1 196 ? -5.879 21.016 -10.25 1 92.69 196 TYR A N 1
ATOM 1481 C CA . TYR A 1 196 ? -6.434 19.734 -10.68 1 92.69 196 TYR A CA 1
ATOM 1482 C C . TYR A 1 196 ? -7.742 19.438 -9.961 1 92.69 196 TYR A C 1
ATOM 1484 O O . TYR A 1 196 ? -8.711 19 -10.578 1 92.69 196 TYR A O 1
ATOM 1492 N N . LEU A 1 197 ? -7.867 19.703 -8.688 1 88.62 197 LEU A N 1
ATOM 1493 C CA . LEU A 1 197 ? -9.07 19.5 -7.887 1 88.62 197 LEU A CA 1
ATOM 1494 C C . LEU A 1 197 ? -10.172 20.469 -8.312 1 88.62 197 LEU A C 1
ATOM 1496 O O . LEU A 1 197 ? -11.336 20.078 -8.43 1 88.62 197 LEU A O 1
ATOM 1500 N N . GLN A 1 198 ? -9.805 21.656 -8.57 1 85.75 198 GLN A N 1
ATOM 1501 C CA . GLN A 1 198 ? -10.766 22.703 -8.898 1 85.75 198 GLN A CA 1
ATOM 1502 C C . GLN A 1 198 ? -11.352 22.484 -10.289 1 85.75 198 GLN A C 1
ATOM 1504 O O . GLN A 1 198 ? -12.469 22.938 -10.578 1 85.75 198 GLN A O 1
ATOM 1509 N N . ALA A 1 199 ? -10.578 21.828 -11.133 1 88.94 199 ALA A N 1
ATOM 1510 C CA . ALA A 1 199 ? -11.008 21.625 -12.516 1 88.94 199 ALA A CA 1
ATOM 1511 C C . ALA A 1 199 ? -12.188 20.656 -12.578 1 88.94 199 ALA A C 1
ATOM 1513 O O . ALA A 1 199 ? -12.891 20.594 -13.594 1 88.94 199 ALA A O 1
ATOM 1514 N N . ASP A 1 200 ? -12.414 19.922 -11.57 1 87.69 200 ASP A N 1
ATOM 1515 C CA . ASP A 1 200 ? -13.5 18.953 -11.477 1 87.69 200 ASP A CA 1
ATOM 1516 C C . ASP A 1 200 ? -14.242 19.094 -10.156 1 87.69 200 ASP A C 1
ATOM 1518 O O . ASP A 1 200 ? -13.75 18.641 -9.109 1 87.69 200 ASP A O 1
ATOM 1522 N N . GLU A 1 201 ? -15.43 19.547 -10.227 1 82.62 201 GLU A N 1
ATOM 1523 C CA . GLU A 1 201 ? -16.219 19.844 -9.039 1 82.62 201 GLU A CA 1
ATOM 1524 C C . GLU A 1 201 ? -16.391 18.594 -8.172 1 82.62 201 GLU A C 1
ATOM 1526 O O . GLU A 1 201 ? -16.406 18.688 -6.941 1 82.62 201 GLU A O 1
ATOM 1531 N N . SER A 1 202 ? -16.531 17.5 -8.875 1 82.06 202 SER A N 1
ATOM 1532 C CA . SER A 1 202 ? -16.719 16.266 -8.117 1 82.06 202 SER A CA 1
ATOM 1533 C C . SER A 1 202 ? -15.469 15.922 -7.309 1 82.06 202 SER A C 1
ATOM 1535 O O . SER A 1 202 ? -15.57 15.469 -6.168 1 82.06 202 SER A O 1
ATOM 1537 N N . LYS A 1 203 ? -14.328 16.125 -7.855 1 82.56 203 LYS A N 1
ATOM 1538 C CA . LYS A 1 203 ? -13.07 15.891 -7.148 1 82.56 203 LYS A CA 1
ATOM 1539 C C . LYS A 1 203 ? -12.922 16.844 -5.969 1 82.56 203 LYS A C 1
ATOM 1541 O O . LYS A 1 203 ? -12.477 16.453 -4.891 1 82.56 203 LYS A O 1
ATOM 1546 N N . PHE A 1 204 ? -13.305 18.016 -6.246 1 80.69 204 PHE A N 1
ATOM 1547 C CA . PHE A 1 204 ? -13.172 19.047 -5.227 1 80.69 204 PHE A CA 1
ATOM 1548 C C . PHE A 1 204 ? -14.086 18.766 -4.039 1 80.69 204 PHE A C 1
ATOM 1550 O O . PHE A 1 204 ? -13.68 18.906 -2.885 1 80.69 204 PHE A O 1
ATOM 1557 N N . GLN A 1 205 ? -15.266 18.312 -4.297 1 75.69 205 GLN A N 1
ATOM 1558 C CA . GLN A 1 205 ? -16.203 17.969 -3.242 1 75.69 205 GLN A CA 1
ATOM 1559 C C . GLN A 1 205 ? -15.727 16.75 -2.447 1 75.69 205 GLN A C 1
ATOM 1561 O O . GLN A 1 205 ? -15.859 16.719 -1.223 1 75.69 205 GLN A O 1
ATOM 1566 N N . ALA A 1 206 ? -15.195 15.844 -3.195 1 74.38 206 ALA A N 1
ATOM 1567 C CA . ALA A 1 206 ? -14.672 14.656 -2.537 1 74.38 206 ALA A CA 1
ATOM 1568 C C . ALA A 1 206 ? -13.516 15.008 -1.601 1 74.38 206 ALA A C 1
ATOM 1570 O O . ALA A 1 206 ? -13.43 14.484 -0.487 1 74.38 206 ALA A O 1
ATOM 1571 N N . PHE A 1 207 ? -12.68 15.875 -2.049 1 81.06 207 PHE A N 1
ATOM 1572 C CA . PHE A 1 207 ? -11.547 16.312 -1.241 1 81.06 207 PHE A CA 1
ATOM 1573 C C . PHE A 1 207 ? -12.031 17.016 0.027 1 81.06 207 PHE A C 1
ATOM 1575 O O . PHE A 1 207 ? -11.562 16.703 1.125 1 81.06 207 PHE A O 1
ATOM 1582 N N . ASN A 1 208 ? -12.961 17.844 -0.137 1 73.75 208 ASN A N 1
ATOM 1583 C CA . ASN A 1 208 ? -13.508 18.594 0.994 1 73.75 208 ASN A CA 1
ATOM 1584 C C . ASN A 1 208 ? -14.156 17.656 2.016 1 73.75 208 ASN A C 1
ATOM 1586 O O . ASN A 1 208 ? -14.047 17.891 3.223 1 73.75 208 ASN A O 1
ATOM 1590 N N . ASN A 1 209 ? -14.773 16.688 1.502 1 71.94 209 ASN A N 1
ATOM 1591 C CA . ASN A 1 209 ? -15.406 15.711 2.391 1 71.94 209 ASN A CA 1
ATOM 1592 C C . ASN A 1 209 ? -14.367 14.891 3.145 1 71.94 209 ASN A C 1
ATOM 1594 O O . ASN A 1 209 ? -14.555 14.562 4.316 1 71.94 209 ASN A O 1
ATOM 1598 N N . GLY A 1 210 ? -13.297 14.562 2.463 1 74.31 210 GLY A N 1
ATOM 1599 C CA . GLY A 1 210 ? -12.234 13.789 3.076 1 74.31 210 GLY A CA 1
ATOM 1600 C C . GLY A 1 210 ? -11.484 14.555 4.152 1 74.31 210 GLY A C 1
ATOM 1601 O O . GLY A 1 210 ? -11.055 13.969 5.148 1 74.31 210 GLY A O 1
ATOM 1602 N N . MET A 1 211 ? -11.367 15.789 3.912 1 69.69 211 MET A N 1
ATOM 1603 C CA . MET A 1 211 ? -10.625 16.625 4.848 1 69.69 211 MET A CA 1
ATOM 1604 C C . MET A 1 211 ? -11.422 16.859 6.125 1 69.69 211 MET A C 1
ATOM 1606 O O . MET A 1 211 ? -10.867 17.266 7.148 1 69.69 211 MET A O 1
ATOM 1610 N N . ARG A 1 212 ? -12.703 16.625 6.074 1 59.06 212 ARG A N 1
ATOM 1611 C CA . ARG A 1 212 ? -13.555 16.766 7.25 1 59.06 212 ARG A CA 1
ATOM 1612 C C . ARG A 1 212 ? -13.391 15.586 8.195 1 59.06 212 ARG A C 1
ATOM 1614 O O . ARG A 1 212 ? -13.859 15.625 9.336 1 59.06 212 ARG A O 1
ATOM 1621 N N . SER A 1 213 ? -12.906 14.555 7.66 1 54.06 213 SER A N 1
ATOM 1622 C CA . SER A 1 213 ? -12.773 13.383 8.516 1 54.06 213 SER A CA 1
ATOM 1623 C C . SER A 1 213 ? -11.93 13.695 9.75 1 54.06 213 SER A C 1
ATOM 1625 O O . SER A 1 213 ? -11.07 14.578 9.719 1 54.06 213 SER A O 1
ATOM 1627 N N . GLN A 1 214 ? -12.469 13.359 10.969 1 48.19 214 GLN A N 1
ATOM 1628 C CA . GLN A 1 214 ? -12.047 13.617 12.344 1 48.19 214 GLN A CA 1
ATOM 1629 C C . GLN A 1 214 ? -10.523 13.523 12.477 1 48.19 214 GLN A C 1
ATOM 1631 O O . GLN A 1 214 ? -9.93 14.195 13.32 1 48.19 214 GLN A O 1
ATOM 1636 N N . ALA A 1 215 ? -10.031 12.445 11.875 1 46.59 215 ALA A N 1
ATOM 1637 C CA . ALA A 1 215 ? -8.609 12.258 12.156 1 46.59 215 ALA A CA 1
ATOM 1638 C C . ALA A 1 215 ? -7.844 13.57 12.023 1 46.59 215 ALA A C 1
ATOM 1640 O O . ALA A 1 215 ? -6.801 13.766 12.648 1 46.59 215 ALA A O 1
ATOM 1641 N N . THR A 1 216 ? -8.422 14.57 11.305 1 46.38 216 THR A N 1
ATOM 1642 C CA . THR A 1 216 ? -7.664 15.773 11 1 46.38 216 THR A CA 1
ATOM 1643 C C . THR A 1 216 ? -8.156 16.953 11.844 1 46.38 216 THR A C 1
ATOM 1645 O O . THR A 1 216 ? -7.383 17.844 12.18 1 46.38 216 THR A O 1
ATOM 1648 N N . VAL A 1 217 ? -9.562 17.016 12.141 1 45.59 217 VAL A N 1
ATOM 1649 C CA . VAL A 1 217 ? -10.102 18.312 12.539 1 45.59 217 VAL A CA 1
ATOM 1650 C C . VAL A 1 217 ? -10.125 18.422 14.062 1 45.59 217 VAL A C 1
ATOM 1652 O O . VAL A 1 217 ? -10.18 19.516 14.617 1 45.59 217 VAL A O 1
ATOM 1655 N N . LYS A 1 218 ? -10.156 17.297 14.844 1 49.34 218 LYS A N 1
ATOM 1656 C CA . LYS A 1 218 ? -10.648 17.484 16.203 1 49.34 218 LYS A CA 1
ATOM 1657 C C . LYS A 1 218 ? -9.664 18.281 17.047 1 49.34 218 LYS A C 1
ATOM 1659 O O . LYS A 1 218 ? -10.008 18.781 18.125 1 49.34 218 LYS A O 1
ATOM 1664 N N . GLU A 1 219 ? -8.539 18.547 16.656 1 57.81 219 GLU A N 1
ATOM 1665 C CA . GLU A 1 219 ? -7.816 18.938 17.859 1 57.81 219 GLU A CA 1
ATOM 1666 C C . GLU A 1 219 ? -7.199 20.312 17.734 1 57.81 219 GLU A C 1
ATOM 1668 O O . GLU A 1 219 ? -6.539 20.797 18.656 1 57.81 219 GLU A O 1
ATOM 1673 N N . PHE A 1 220 ? -7.504 21.078 16.766 1 59.81 220 PHE A N 1
ATOM 1674 C CA . PHE A 1 220 ? -6.668 22.266 16.656 1 59.81 220 PHE A CA 1
ATOM 1675 C C . PHE A 1 220 ? -7.129 23.344 17.625 1 59.81 220 PHE A C 1
ATOM 1677 O O . PHE A 1 220 ? -6.324 24.156 18.094 1 59.81 220 PHE A O 1
ATOM 1684 N N . ASP A 1 221 ? -8.391 23.219 17.953 1 65.12 221 ASP A N 1
ATOM 1685 C CA . ASP A 1 221 ? -8.922 24.312 18.781 1 65.12 221 ASP A CA 1
ATOM 1686 C C . ASP A 1 221 ? -8.562 24.125 20.25 1 65.12 221 ASP A C 1
ATOM 1688 O O . ASP A 1 221 ? -8.875 24.969 21.078 1 65.12 221 ASP A O 1
ATOM 1692 N N . SER A 1 222 ? -7.883 23.062 20.375 1 72.19 222 SER A N 1
ATOM 1693 C CA . SER A 1 222 ? -7.426 22.875 21.75 1 72.19 222 SER A CA 1
ATOM 1694 C C . SER A 1 222 ? -5.957 23.25 21.906 1 72.19 222 SER A C 1
ATOM 1696 O O . SER A 1 222 ? -5.457 23.391 23.031 1 72.19 222 SER A O 1
ATOM 1698 N N . SER A 1 223 ? -5.336 23.562 20.875 1 81.19 223 SER A N 1
ATOM 1699 C CA . SER A 1 223 ? -3.893 23.766 20.891 1 81.19 223 SER A CA 1
ATOM 1700 C C . SER A 1 223 ? -3.547 25.219 21.234 1 81.19 223 SER A C 1
ATOM 1702 O O . SER A 1 223 ? -2.469 25.5 21.766 1 81.19 223 SER A O 1
ATOM 1704 N N . TYR A 1 224 ? -4.461 26.141 20.969 1 92.69 224 TYR A N 1
ATOM 1705 C CA . TYR A 1 224 ? -4.184 27.562 21.156 1 92.69 224 TYR A CA 1
ATOM 1706 C C . TYR A 1 224 ? -5.332 28.25 21.875 1 92.69 224 TYR A C 1
ATOM 1708 O O . TYR A 1 224 ? -6.492 28.125 21.484 1 92.69 224 TYR A O 1
ATOM 1716 N N . PRO A 1 225 ? -5.031 28.938 22.953 1 93.69 225 PRO A N 1
ATOM 1717 C CA . PRO A 1 225 ? -6.062 29.688 23.672 1 93.69 225 PRO A CA 1
ATOM 1718 C C . PRO A 1 225 ? -6.402 31.016 23.016 1 93.69 225 PRO A C 1
ATOM 1720 O O . PRO A 1 225 ? -6.047 32.094 23.547 1 93.69 225 PRO A O 1
ATOM 1723 N N . PHE A 1 226 ? -7.188 31.016 22.016 1 94.94 226 PHE A N 1
ATOM 1724 C CA . PHE A 1 226 ? -7.473 32.156 21.141 1 94.94 226 PHE A CA 1
ATOM 1725 C C . PHE A 1 226 ? -7.965 33.344 21.938 1 94.94 226 PHE A C 1
ATOM 1727 O O . PHE A 1 226 ? -7.445 34.438 21.797 1 94.94 226 PHE A 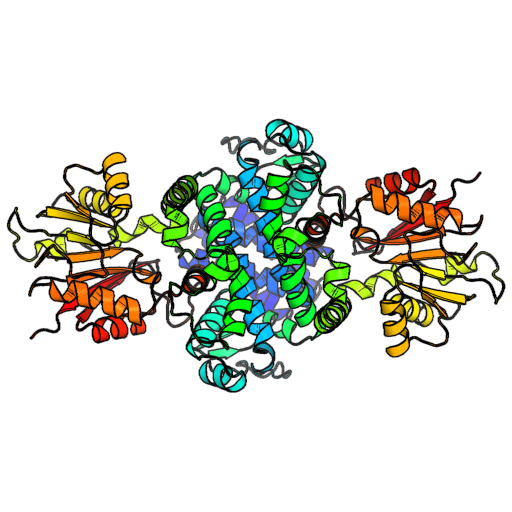O 1
ATOM 1734 N N . GLU A 1 227 ? -8.953 33.094 22.766 1 93.81 227 GLU A N 1
ATOM 1735 C CA . GLU A 1 227 ? -9.57 34.188 23.516 1 93.81 227 GLU A CA 1
ATOM 1736 C C . GLU A 1 227 ? -8.562 34.844 24.453 1 93.81 227 GLU A C 1
ATOM 1738 O O . GLU A 1 227 ? -8.398 36.062 24.438 1 93.81 227 GLU A O 1
ATOM 1743 N N . ALA A 1 228 ? -7.871 34.062 25.25 1 93.88 228 ALA A N 1
ATOM 1744 C CA . ALA A 1 228 ? -6.93 34.594 26.25 1 93.88 228 ALA A CA 1
ATOM 1745 C C . ALA A 1 228 ? -5.777 35.312 25.578 1 93.88 228 ALA A C 1
ATOM 1747 O O . ALA A 1 228 ? -5.371 36.406 26.031 1 93.88 228 ALA A O 1
ATOM 1748 N N . GLU A 1 229 ? -5.254 34.812 24.469 1 94.5 229 GLU A N 1
ATOM 1749 C CA . GLU A 1 229 ? -4.066 35.344 23.828 1 94.5 229 GLU A CA 1
ATOM 1750 C C . GLU A 1 229 ? -4.418 36.562 22.969 1 94.5 229 GLU A C 1
ATOM 1752 O O . GLU A 1 229 ? -3.695 37.562 22.969 1 94.5 229 GLU A O 1
ATOM 1757 N N . LEU A 1 230 ? -5.559 36.531 22.266 1 94.88 230 LEU A N 1
ATOM 1758 C CA . LEU A 1 230 ? -5.844 37.562 21.281 1 94.88 230 LEU A CA 1
ATOM 1759 C C . LEU A 1 230 ? -6.594 38.75 21.922 1 94.88 230 LEU A C 1
ATOM 1761 O O . LEU A 1 230 ? -6.566 39.844 21.406 1 94.88 230 LEU A O 1
ATOM 1765 N N . ASN A 1 231 ? -7.234 38.5 23.047 1 93.62 231 ASN A N 1
ATOM 1766 C CA . ASN A 1 231 ? -7.93 39.562 23.766 1 93.62 231 ASN A CA 1
ATOM 1767 C C . ASN A 1 231 ? -6.992 40.281 24.719 1 93.62 231 ASN A C 1
ATOM 1769 O O . ASN A 1 231 ? -7.375 41.281 25.328 1 93.62 231 ASN A O 1
ATOM 1773 N N . ALA A 1 232 ? -5.828 39.719 24.922 1 91.31 232 ALA A N 1
ATOM 1774 C CA . ALA A 1 232 ? -4.922 40.25 25.922 1 91.31 232 ALA A CA 1
ATOM 1775 C C . ALA A 1 232 ? -4.672 41.75 25.703 1 91.31 232 ALA A C 1
ATOM 1777 O O . ALA A 1 232 ? -4.465 42.5 26.656 1 91.31 232 ALA A O 1
ATOM 1778 N N . VAL A 1 233 ? -4.625 42.156 24.484 1 88.06 233 VAL A N 1
ATOM 1779 C CA . VAL A 1 233 ? -4.535 43.562 24.125 1 88.06 233 VAL A CA 1
ATOM 1780 C C . VAL A 1 233 ? -5.883 44.062 23.609 1 88.06 233 VAL A C 1
ATOM 1782 O O . VAL A 1 233 ? -6.508 43.406 22.766 1 88.06 233 VAL A O 1
ATOM 1785 N N . PRO A 1 234 ? -6.277 45.156 24.219 1 87.38 234 PRO A N 1
ATOM 1786 C CA . PRO A 1 234 ? -7.598 45.656 23.812 1 87.38 234 PRO A CA 1
ATOM 1787 C C . PRO A 1 234 ? -7.719 45.844 22.297 1 87.38 234 PRO A C 1
ATOM 1789 O O . PRO A 1 234 ? -6.766 46.281 21.641 1 87.38 234 PRO A O 1
ATOM 1792 N N . LEU A 1 235 ? -8.852 45.375 21.828 1 84.25 235 LEU A N 1
ATOM 1793 C CA . LEU A 1 235 ? -9.188 45.469 20.406 1 84.25 235 LEU A CA 1
ATOM 1794 C C . LEU A 1 235 ? -10.5 46.25 20.219 1 84.25 235 LEU A C 1
ATOM 1796 O O . LEU A 1 235 ? -11.453 46.031 20.969 1 84.25 235 LEU A O 1
ATOM 1800 N N . ALA A 1 236 ? -10.383 47.188 19.297 1 83.5 236 ALA A N 1
ATOM 1801 C CA . ALA A 1 236 ? -11.641 47.844 18.938 1 83.5 236 ALA A CA 1
ATOM 1802 C C . ALA A 1 236 ? -12.555 46.875 18.188 1 83.5 236 ALA A C 1
ATOM 1804 O O . ALA A 1 236 ? -12.094 45.906 17.594 1 83.5 236 ALA A O 1
ATOM 1805 N N . GLN A 1 237 ? -13.852 47.156 18.234 1 80.5 237 GLN A N 1
ATOM 1806 C CA . GLN A 1 237 ? -14.852 46.281 17.641 1 80.5 237 GLN A CA 1
ATOM 1807 C C . GLN A 1 237 ? -14.68 46.188 16.125 1 80.5 237 GLN A C 1
ATOM 1809 O O . GLN A 1 237 ? -15 45.156 15.531 1 80.5 237 GLN A O 1
ATOM 1814 N N . ASP A 1 238 ? -14.133 47.156 15.516 1 87.25 238 ASP A N 1
ATOM 1815 C CA . ASP A 1 238 ? -14.039 47.188 14.062 1 87.25 238 ASP A CA 1
ATOM 1816 C C . ASP A 1 238 ? -12.688 46.656 13.594 1 87.25 238 ASP A C 1
ATOM 1818 O O . ASP A 1 238 ? -12.461 46.5 12.391 1 87.25 238 ASP A O 1
ATOM 1822 N N . GLU A 1 239 ? -11.852 46.25 14.562 1 93.62 239 GLU A N 1
ATOM 1823 C CA . GLU A 1 239 ? -10.539 45.688 14.227 1 93.62 239 GLU A CA 1
ATOM 1824 C C . GLU A 1 239 ? -10.633 44.188 13.938 1 93.62 239 GLU A C 1
ATOM 1826 O O . GLU A 1 239 ? -11.445 43.5 14.531 1 93.62 239 GLU A O 1
ATOM 1831 N N . VAL A 1 240 ? -9.82 43.812 13 1 96.88 240 VAL A N 1
ATOM 1832 C CA . VAL A 1 240 ? -9.805 42.375 12.648 1 96.88 240 VAL A CA 1
ATOM 1833 C C . VAL A 1 240 ? -8.93 41.625 13.641 1 96.88 240 VAL A C 1
ATOM 1835 O O . VAL A 1 240 ? -7.734 41.906 13.773 1 96.88 240 VAL A O 1
ATOM 1838 N N . VAL A 1 241 ? -9.539 40.688 14.289 1 97.25 241 VAL A N 1
ATOM 1839 C CA . VAL A 1 241 ? -8.805 39.938 15.297 1 97.25 241 VAL A CA 1
ATOM 1840 C C . VAL A 1 241 ? -8.117 38.719 14.641 1 97.25 241 VAL A C 1
ATOM 1842 O O . VAL A 1 241 ? -7.047 38.312 15.086 1 97.25 241 VAL A O 1
ATOM 1845 N N . LEU A 1 242 ? -8.781 38.094 13.695 1 97.56 242 LEU A N 1
ATOM 1846 C CA . LEU A 1 242 ? -8.273 36.844 13.125 1 97.56 242 LEU A CA 1
ATOM 1847 C C . LEU A 1 242 ? -8.578 36.781 11.633 1 97.56 242 LEU A C 1
ATOM 1849 O O . LEU A 1 242 ? -9.734 36.906 11.227 1 97.56 242 LEU A O 1
ATOM 1853 N N . VAL A 1 243 ? -7.559 36.656 10.844 1 98.44 243 VAL A N 1
ATOM 1854 C CA . VAL A 1 243 ? -7.68 36.375 9.414 1 98.44 243 VAL A CA 1
ATOM 1855 C C . VAL A 1 243 ? -7.309 34.938 9.156 1 98.44 243 VAL A C 1
ATOM 1857 O O . VAL A 1 243 ? -6.168 34.5 9.383 1 98.44 243 VAL A O 1
ATOM 1860 N N . ASP A 1 244 ? -8.25 34.062 8.75 1 97.94 244 ASP A N 1
ATOM 1861 C CA . ASP A 1 244 ? -7.98 32.688 8.328 1 97.94 244 ASP A CA 1
ATOM 1862 C C . ASP A 1 244 ? -7.539 32.656 6.867 1 97.94 244 ASP A C 1
ATOM 1864 O O . ASP A 1 244 ? -8.375 32.656 5.961 1 97.94 244 ASP A O 1
ATOM 1868 N N . VAL A 1 245 ? -6.211 32.594 6.668 1 98.19 245 VAL A N 1
ATOM 1869 C CA . VAL A 1 245 ? -5.609 32.688 5.34 1 98.19 245 VAL A CA 1
ATOM 1870 C C . VAL A 1 245 ? -5.586 31.297 4.703 1 98.19 245 VAL A C 1
ATOM 1872 O O . VAL A 1 245 ? -4.984 30.359 5.25 1 98.19 245 VAL A O 1
ATOM 1875 N N . GLY A 1 246 ? -6.156 31.188 3.514 1 96 246 GLY A N 1
ATOM 1876 C CA . GLY A 1 246 ? -6.32 29.875 2.926 1 96 246 GLY A CA 1
ATOM 1877 C C . GLY A 1 246 ? -7.273 28.984 3.703 1 96 246 GLY A C 1
ATOM 1878 O O . GLY A 1 246 ? -7 27.797 3.912 1 96 246 GLY A O 1
ATOM 1879 N N . GLY A 1 247 ? -8.406 29.531 4.137 1 93.44 247 GLY A N 1
ATOM 1880 C CA . GLY A 1 247 ? -9.242 28.906 5.141 1 93.44 247 GLY A CA 1
ATOM 1881 C C . GLY A 1 247 ? -10.312 28 4.547 1 93.44 247 GLY A C 1
ATOM 1882 O O . GLY A 1 247 ? -11.094 27.391 5.277 1 93.44 247 GLY A O 1
ATOM 1883 N N . GLY A 1 248 ? -10.383 27.922 3.234 1 90 248 GLY A N 1
ATOM 1884 C CA . GLY A 1 248 ? -11.336 27.047 2.592 1 90 248 GLY A CA 1
ATOM 1885 C C . GLY A 1 248 ? -12.781 27.438 2.83 1 90 248 GLY A C 1
ATOM 1886 O O . GLY A 1 248 ? -13.164 28.594 2.578 1 90 248 GLY A O 1
ATOM 1887 N N . ARG A 1 249 ? -13.523 26.594 3.479 1 86.81 249 ARG A N 1
ATOM 1888 C CA . ARG A 1 249 ? -14.945 26.828 3.658 1 86.81 249 ARG A CA 1
ATOM 1889 C C . ARG A 1 249 ? -15.219 27.547 4.98 1 86.81 249 ARG A C 1
ATOM 1891 O O . ARG A 1 249 ? -16.375 27.781 5.336 1 86.81 249 ARG A O 1
ATOM 1898 N N . GLY A 1 250 ? -14.195 27.781 5.68 1 90.62 250 GLY A N 1
ATOM 1899 C CA . GLY A 1 250 ? -14.336 28.594 6.875 1 90.62 250 GLY A CA 1
ATOM 1900 C C . GLY A 1 250 ? -14.695 27.797 8.109 1 90.62 250 GLY A C 1
ATOM 1901 O O . GLY A 1 250 ? -15.016 28.359 9.156 1 90.62 250 GLY A O 1
ATOM 1902 N N . HIS A 1 251 ? -14.516 26.5 8.055 1 85.44 251 HIS A N 1
ATOM 1903 C CA . HIS A 1 251 ? -14.898 25.625 9.156 1 85.44 251 HIS A CA 1
ATOM 1904 C C . HIS A 1 251 ? -14.086 25.938 10.414 1 85.44 251 HIS A C 1
ATOM 1906 O O . HIS A 1 251 ? -14.609 25.891 11.523 1 85.44 251 HIS A O 1
ATOM 1912 N N . ALA A 1 252 ? -12.836 26.203 10.25 1 89.75 252 ALA A N 1
ATOM 1913 C CA . ALA A 1 252 ? -11.984 26.5 11.398 1 89.75 252 ALA A CA 1
ATOM 1914 C C . ALA A 1 252 ? -12.469 27.75 12.133 1 89.75 252 ALA A C 1
ATOM 1916 O O . ALA A 1 252 ? -12.531 27.766 13.359 1 89.75 252 ALA A O 1
ATOM 1917 N N . LEU A 1 253 ? -12.82 28.766 11.398 1 92.81 253 LEU A N 1
ATOM 1918 C CA . LEU A 1 253 ? -13.289 30 12.016 1 92.81 253 LEU A CA 1
ATOM 1919 C C . LEU A 1 253 ? -14.617 29.797 12.734 1 92.81 253 LEU A C 1
ATOM 1921 O O . LEU A 1 253 ? -14.836 30.344 13.82 1 92.81 253 LEU A O 1
ATOM 1925 N N . GLU A 1 254 ? -15.438 29.047 12.062 1 91.38 254 GLU A N 1
ATOM 1926 C CA . GLU A 1 254 ? -16.719 28.75 12.695 1 91.38 254 GLU A CA 1
ATOM 1927 C C . GLU A 1 254 ? -16.531 28 14.016 1 91.38 254 GLU A C 1
ATOM 1929 O O . GLU A 1 254 ? -17.188 28.328 15.008 1 91.38 254 GLU A O 1
ATOM 1934 N N . ARG A 1 255 ? -15.656 27.078 14 1 89.38 255 ARG A N 1
ATOM 1935 C CA . ARG A 1 255 ? -15.367 26.328 15.211 1 89.38 255 ARG A CA 1
ATOM 1936 C C . ARG A 1 255 ? -14.742 27.219 16.281 1 89.38 255 ARG A C 1
ATOM 1938 O O . ARG A 1 255 ? -15.07 27.094 17.469 1 89.38 255 ARG A O 1
ATOM 1945 N N . ILE A 1 256 ? -13.828 28.078 15.938 1 92.38 256 ILE A N 1
ATOM 1946 C CA . ILE A 1 256 ? -13.18 29 16.875 1 92.38 256 ILE A CA 1
ATOM 1947 C C . ILE A 1 256 ? -14.219 29.922 17.484 1 92.38 256 ILE A C 1
ATOM 1949 O O . ILE A 1 256 ? -14.227 30.156 18.703 1 92.38 256 ILE A O 1
ATOM 1953 N N . LYS A 1 257 ? -15.094 30.438 16.641 1 91.88 257 LYS A N 1
ATOM 1954 C CA . LYS A 1 257 ? -16.156 31.328 17.125 1 91.88 257 LYS A CA 1
ATOM 1955 C C . LYS A 1 257 ? -17.047 30.609 18.125 1 91.88 257 LYS A C 1
ATOM 1957 O O . LYS A 1 257 ? -17.453 31.188 19.141 1 91.88 257 LYS A O 1
ATOM 1962 N N . GLN A 1 258 ? -17.375 29.391 17.812 1 90.94 258 GLN A N 1
ATOM 1963 C CA . GLN A 1 258 ? -18.234 28.594 18.688 1 90.94 258 GLN A CA 1
ATOM 1964 C C . GLN A 1 258 ? -17.547 28.297 20.016 1 90.94 258 GLN A C 1
ATOM 1966 O O . GLN A 1 258 ? -18.156 28.391 21.078 1 90.94 258 GLN A O 1
ATOM 1971 N N . ARG A 1 259 ? -16.344 27.953 20 1 91.62 259 ARG A N 1
ATOM 1972 C CA . ARG A 1 259 ? -15.602 27.5 21.172 1 91.62 259 ARG A CA 1
ATOM 1973 C C . ARG A 1 259 ? -15.18 28.688 22.031 1 91.62 259 ARG A C 1
ATOM 1975 O O . ARG A 1 259 ? -15.047 28.578 23.25 1 91.62 259 ARG A O 1
ATOM 1982 N N . PHE A 1 260 ? -14.945 29.812 21.344 1 93.5 260 PHE A N 1
ATOM 1983 C CA . PHE A 1 260 ? -14.477 31.016 22.047 1 93.5 260 PHE A CA 1
ATOM 1984 C C . PHE A 1 260 ? -15.43 32.188 21.812 1 93.5 260 PHE A C 1
ATOM 1986 O O . PHE A 1 260 ? -15.047 33.188 21.203 1 93.5 260 PHE A O 1
ATOM 1993 N N . PRO A 1 261 ? -16.562 32.125 22.406 1 92.44 261 PRO A N 1
ATOM 1994 C CA . PRO A 1 261 ? -17.562 33.156 22.141 1 92.44 261 PRO A CA 1
ATOM 1995 C C . PRO A 1 261 ? -17.156 34.531 22.656 1 92.44 261 PRO A C 1
ATOM 1997 O O . PRO A 1 261 ? -17.703 35.562 22.234 1 92.44 261 PRO A O 1
ATOM 2000 N N . GLY A 1 262 ? -16.234 34.594 23.531 1 92.81 262 GLY A N 1
ATOM 2001 C CA . GLY A 1 262 ? -15.773 35.844 24.078 1 92.81 262 GLY A CA 1
ATOM 2002 C C . GLY A 1 262 ? -14.695 36.5 23.234 1 92.81 262 GLY A C 1
ATOM 2003 O O . GLY A 1 262 ? -14.242 37.625 23.562 1 92.81 262 GLY A O 1
ATOM 2004 N N . LEU A 1 263 ? -14.266 35.844 22.156 1 93.56 263 LEU A N 1
ATOM 2005 C CA . LEU A 1 263 ? -13.273 36.438 21.266 1 93.56 263 LEU A CA 1
ATOM 2006 C C . LEU A 1 263 ? -13.805 37.719 20.609 1 93.56 263 LEU A C 1
ATOM 2008 O O . LEU A 1 263 ? -14.852 37.688 19.953 1 93.56 263 LEU A O 1
ATOM 2012 N N . LYS A 1 264 ? -13.117 38.812 20.844 1 93.31 264 LYS A N 1
ATOM 2013 C CA . LYS A 1 264 ? -13.547 40.094 20.344 1 93.31 264 LYS A CA 1
ATOM 2014 C C . LYS A 1 264 ? -12.953 40.375 18.969 1 93.31 264 LYS A C 1
ATOM 2016 O O . LYS A 1 264 ? -11.922 39.812 18.594 1 93.31 264 LYS A O 1
ATOM 2021 N N . GLY A 1 265 ? -13.641 41.25 18.219 1 94.5 265 GLY A N 1
ATOM 2022 C CA . GLY A 1 265 ? -13.117 41.688 16.922 1 94.5 265 GLY A CA 1
ATOM 2023 C C . GLY A 1 265 ? -13.734 40.938 15.758 1 94.5 265 GLY A C 1
ATOM 2024 O O . GLY A 1 265 ? -14.586 40.062 15.945 1 94.5 265 GLY A O 1
ATOM 2025 N N . LYS A 1 266 ? -13.305 41.281 14.57 1 96.5 266 LYS A N 1
ATOM 2026 C CA . LYS A 1 266 ? -13.859 40.719 13.336 1 96.5 266 LYS A CA 1
ATOM 2027 C C . LYS A 1 266 ? -13.078 39.5 12.891 1 96.5 266 LYS A C 1
ATOM 2029 O O . LYS A 1 266 ? -11.867 39.406 13.094 1 96.5 266 LYS A O 1
ATOM 2034 N N . LEU A 1 267 ? -13.805 38.562 12.336 1 97.19 267 LEU A N 1
ATOM 2035 C CA . LEU A 1 267 ? -13.234 37.344 11.727 1 97.19 267 LEU A CA 1
ATOM 2036 C C . LEU A 1 267 ? -13.305 37.438 10.203 1 97.19 267 LEU A C 1
ATOM 2038 O O . LEU A 1 267 ? -14.359 37.75 9.648 1 97.19 267 LEU A O 1
ATOM 2042 N N . VAL A 1 268 ? -12.164 37.219 9.562 1 98.31 268 VAL A N 1
ATOM 2043 C CA . VAL A 1 268 ? -12.109 37.281 8.109 1 98.31 268 VAL A CA 1
ATOM 2044 C C . VAL A 1 268 ? -11.641 35.969 7.531 1 98.31 268 VAL A C 1
ATOM 2046 O O . VAL A 1 268 ? -10.641 35.406 7.98 1 98.31 268 VAL A O 1
ATOM 2049 N N . LEU A 1 269 ? -12.375 35.406 6.602 1 98.44 269 LEU A N 1
ATOM 2050 C CA . LEU A 1 269 ? -11.984 34.219 5.836 1 98.44 269 LEU A CA 1
ATOM 2051 C C . LEU A 1 269 ? -11.391 34.625 4.488 1 98.44 269 LEU A C 1
ATOM 2053 O O . LEU A 1 269 ? -12.031 35.344 3.713 1 98.44 269 LEU A O 1
ATOM 2057 N N . GLN A 1 270 ? -10.18 34.219 4.25 1 98.31 270 GLN A N 1
ATOM 2058 C CA . GLN A 1 270 ? -9.555 34.5 2.961 1 98.31 270 GLN A CA 1
ATOM 2059 C C . GLN A 1 270 ? -9.219 33.188 2.217 1 98.31 270 GLN A C 1
ATOM 2061 O O . GLN A 1 270 ? -8.773 32.219 2.824 1 98.31 270 GLN A O 1
ATOM 2066 N N . ASP A 1 271 ? -9.438 33.094 0.997 1 96.38 271 ASP A N 1
ATOM 2067 C CA . ASP A 1 271 ? -9.023 32.094 0.043 1 96.38 271 ASP A CA 1
ATOM 2068 C C . ASP A 1 271 ? -9.195 32.562 -1.395 1 96.38 271 ASP A C 1
ATOM 2070 O O . ASP A 1 271 ? -9.578 33.719 -1.625 1 96.38 271 ASP A O 1
ATOM 2074 N N . GLN A 1 272 ? -8.844 31.75 -2.34 1 93.44 272 GLN A N 1
ATOM 2075 C CA . GLN A 1 272 ? -9.07 32.094 -3.74 1 93.44 272 GLN A CA 1
ATOM 2076 C C . GLN A 1 272 ? -10.547 32.344 -4.012 1 93.44 272 GLN A C 1
ATOM 2078 O O . GLN A 1 272 ? -11.414 31.812 -3.328 1 93.44 272 GLN A O 1
ATOM 2083 N N . ALA A 1 273 ? -10.828 33.062 -5.047 1 93.44 273 ALA A N 1
ATOM 2084 C CA . ALA A 1 273 ? -12.172 33.562 -5.355 1 93.44 273 ALA A CA 1
ATOM 2085 C C . ALA A 1 273 ? -13.164 32.406 -5.492 1 93.44 273 ALA A C 1
ATOM 2087 O O . ALA A 1 273 ? -14.242 32.438 -4.906 1 93.44 273 ALA A O 1
ATOM 2088 N N . PRO A 1 274 ? -12.805 31.359 -6.258 1 88 274 PRO A N 1
ATOM 2089 C CA . PRO A 1 274 ? -13.766 30.266 -6.398 1 88 274 PRO A CA 1
ATOM 2090 C C . PRO A 1 274 ? -14.062 29.562 -5.07 1 88 274 PRO A C 1
ATOM 2092 O O . PRO A 1 274 ? -15.188 29.109 -4.848 1 88 274 PRO A O 1
ATOM 2095 N N . VAL A 1 275 ? -13.117 29.5 -4.23 1 89.31 275 VAL A N 1
ATOM 2096 C CA . VAL A 1 275 ? -13.273 28.844 -2.938 1 89.31 275 VAL A CA 1
ATOM 2097 C C . VAL A 1 275 ? -14.18 29.672 -2.033 1 89.31 275 VAL A C 1
ATOM 2099 O O . VAL A 1 275 ? -15.047 29.141 -1.347 1 89.31 275 VAL A O 1
ATOM 2102 N N . ILE A 1 276 ? -13.992 30.969 -2.02 1 94.19 276 ILE A N 1
ATOM 2103 C CA . ILE A 1 276 ? -14.797 31.875 -1.21 1 94.19 276 ILE A CA 1
ATOM 2104 C C . ILE A 1 276 ? -16.25 31.844 -1.684 1 94.19 276 ILE A C 1
ATOM 2106 O O . ILE A 1 276 ? -17.172 31.844 -0.869 1 94.19 276 ILE A O 1
ATOM 2110 N N . LYS A 1 277 ? -16.406 31.812 -3.006 1 91.75 277 LYS A N 1
ATOM 2111 C CA . LYS A 1 277 ? -17.75 31.688 -3.555 1 91.75 277 LYS A CA 1
ATOM 2112 C C . LYS A 1 277 ? -18.438 30.438 -3.037 1 91.75 277 LYS A C 1
ATOM 2114 O O . LYS A 1 277 ? -19.609 30.469 -2.66 1 91.75 277 LYS A O 1
ATOM 2119 N N . ASP A 1 278 ? -17.688 29.406 -3.043 1 86.25 278 ASP A N 1
ATOM 2120 C CA . ASP A 1 278 ? -18.219 28.125 -2.559 1 86.25 278 ASP A CA 1
ATOM 2121 C C . ASP A 1 278 ? -18.531 28.203 -1.065 1 86.25 278 ASP A C 1
ATOM 2123 O O . ASP A 1 278 ? -19.516 27.625 -0.606 1 86.25 278 ASP A O 1
ATOM 2127 N N . ALA A 1 279 ? -17.688 28.797 -0.266 1 91.12 279 ALA A N 1
ATOM 2128 C CA . ALA A 1 279 ? -17.891 28.938 1.174 1 91.12 279 ALA A CA 1
ATOM 2129 C C . ALA A 1 279 ? -19.172 29.703 1.479 1 91.12 279 ALA A C 1
ATOM 2131 O O . ALA A 1 279 ? -19.969 29.281 2.324 1 91.12 279 ALA A O 1
ATOM 2132 N N . VAL A 1 280 ? -19.375 30.734 0.761 1 94.56 280 VAL A N 1
ATOM 2133 C CA . VAL A 1 280 ? -20.562 31.578 0.956 1 94.56 280 VAL A CA 1
ATOM 2134 C C . VAL A 1 280 ? -21.812 30.812 0.54 1 94.56 280 VAL A C 1
ATOM 2136 O O . VAL A 1 280 ? -22.812 30.781 1.271 1 94.56 280 VAL A O 1
ATOM 2139 N N . ALA A 1 281 ? -21.688 30.156 -0.604 1 90.69 281 ALA A N 1
ATOM 2140 C CA . ALA A 1 281 ? -22.812 29.359 -1.096 1 90.69 281 ALA A CA 1
ATOM 2141 C C . ALA A 1 281 ? -23.125 28.219 -0.137 1 90.69 281 ALA A C 1
ATOM 2143 O O . ALA A 1 281 ? -24.281 27.812 -0.015 1 90.69 281 ALA A O 1
ATOM 2144 N N . GLY A 1 282 ? -22.109 27.844 0.511 1 88 282 GLY A N 1
ATOM 2145 C CA . GLY A 1 282 ? -22.266 26.703 1.406 1 88 282 GLY A CA 1
ATOM 2146 C C . GLY A 1 282 ? -22.797 27.094 2.773 1 88 282 GLY A C 1
ATOM 2147 O O . GLY A 1 282 ? -22.969 26.234 3.645 1 88 282 GLY A O 1
ATOM 2148 N N . GLY A 1 283 ? -23 28.375 3.039 1 92.38 283 GLY A N 1
ATOM 2149 C CA . GLY A 1 283 ? -23.641 28.781 4.277 1 92.38 283 GLY A CA 1
ATOM 2150 C C . GLY A 1 283 ? -22.672 29.359 5.289 1 92.38 283 GLY A C 1
ATOM 2151 O O . GLY A 1 283 ? -22.906 29.281 6.496 1 92.38 283 GLY A O 1
ATOM 2152 N N . LEU A 1 284 ? -21.625 29.875 4.914 1 94.12 284 LEU A N 1
ATOM 2153 C CA . LEU A 1 284 ? -20.703 30.547 5.82 1 94.12 284 LEU A CA 1
ATOM 2154 C C . LEU A 1 284 ? -21.453 31.547 6.703 1 94.12 284 LEU A C 1
ATOM 2156 O O . LEU A 1 284 ? -22.312 32.281 6.223 1 94.12 284 LEU A O 1
ATOM 2160 N N . SER A 1 285 ? -21.172 31.5 7.973 1 94.12 285 SER A N 1
ATOM 2161 C CA . SER A 1 285 ? -21.812 32.375 8.93 1 94.12 285 SER A CA 1
ATOM 2162 C C . SER A 1 285 ? -21.672 33.844 8.523 1 94.12 285 SER A C 1
ATOM 2164 O O . SER A 1 285 ? -20.578 34.281 8.133 1 94.12 285 SER A O 1
ATOM 2166 N N . PRO A 1 286 ? -22.688 34.562 8.664 1 92.81 286 PRO A N 1
ATOM 2167 C CA . PRO A 1 286 ? -22.609 36 8.344 1 92.81 286 PRO A CA 1
ATOM 2168 C C . PRO A 1 286 ? -21.688 36.781 9.289 1 92.81 286 PRO A C 1
ATOM 2170 O O . PRO A 1 286 ? -21.281 37.906 8.984 1 92.81 286 PRO A O 1
ATOM 2173 N N . ALA A 1 287 ? -21.391 36.156 10.398 1 93.12 287 ALA A N 1
ATOM 2174 C CA . ALA A 1 287 ? -20.484 36.812 11.359 1 93.12 287 ALA A CA 1
ATOM 2175 C C . ALA A 1 287 ? -19.047 36.781 10.852 1 93.12 287 ALA A C 1
ATOM 2177 O O . ALA A 1 287 ? -18.188 37.5 11.391 1 93.12 287 ALA A O 1
ATOM 2178 N N . ILE A 1 288 ? -18.781 36.031 9.836 1 97.06 288 ILE A N 1
ATOM 2179 C CA . ILE A 1 288 ? -17.438 35.906 9.258 1 97.06 288 ILE A CA 1
ATOM 2180 C C . ILE A 1 288 ? -17.391 36.656 7.926 1 97.06 288 ILE A C 1
ATOM 2182 O O . ILE A 1 288 ? -18.188 36.406 7.027 1 97.06 288 ILE A O 1
ATOM 2186 N N . GLU A 1 289 ? -16.516 37.625 7.828 1 97.56 289 GLU A N 1
ATOM 2187 C CA . GLU A 1 289 ? -16.312 38.312 6.566 1 97.56 289 GLU A CA 1
ATOM 2188 C C . GLU A 1 289 ? -15.523 37.469 5.574 1 97.56 289 GLU A C 1
ATOM 2190 O O . GLU A 1 289 ? -14.445 36.969 5.891 1 97.56 289 GLU A O 1
ATOM 2195 N N . ALA A 1 290 ? -16.109 37.25 4.418 1 98 290 ALA A N 1
ATOM 2196 C CA . ALA A 1 290 ? -15.445 36.469 3.369 1 98 290 ALA A CA 1
ATOM 2197 C C . ALA A 1 290 ? -14.719 37.375 2.387 1 98 290 ALA A C 1
ATOM 2199 O O . ALA A 1 290 ? -15.281 38.375 1.924 1 98 290 ALA A O 1
ATOM 2200 N N . GLN A 1 291 ? -13.516 37.062 2.096 1 98.12 291 GLN A N 1
ATOM 2201 C CA . GLN A 1 291 ? -12.695 37.906 1.224 1 98.12 291 GLN A CA 1
ATOM 2202 C C . GLN A 1 291 ? -11.867 37.062 0.268 1 98.12 291 GLN A C 1
ATOM 2204 O O . GLN A 1 291 ? -11.102 36.188 0.702 1 98.12 291 GLN A O 1
ATOM 2209 N N . ALA A 1 292 ? -12.016 37.281 -1.049 1 97.56 292 ALA A N 1
ATOM 2210 C CA . ALA A 1 292 ? -11.125 36.656 -2.021 1 97.56 292 ALA A CA 1
ATOM 2211 C C . ALA A 1 292 ? -9.727 37.25 -1.958 1 97.56 292 ALA A C 1
ATOM 2213 O O . ALA A 1 292 ? -9.57 38.469 -2.07 1 97.56 292 ALA A O 1
ATOM 2214 N N . ALA A 1 293 ? -8.742 36.469 -1.688 1 97.44 293 ALA A N 1
ATOM 2215 C CA . ALA A 1 293 ? -7.359 36.938 -1.593 1 97.44 293 ALA A CA 1
ATOM 2216 C C . ALA A 1 293 ? -6.383 35.781 -1.841 1 97.44 293 ALA A C 1
ATOM 2218 O O . ALA A 1 293 ? -6.738 34.594 -1.678 1 97.44 293 ALA A O 1
ATOM 2219 N N . SER A 1 294 ? -5.207 36.094 -2.285 1 96.56 294 SER A N 1
ATOM 2220 C CA . SER A 1 294 ? -4.113 35.156 -2.469 1 96.56 294 SER A CA 1
ATOM 2221 C C . SER A 1 294 ? -3 35.406 -1.453 1 96.56 294 SER A C 1
ATOM 2223 O O . SER A 1 294 ? -2.564 36.531 -1.254 1 96.56 294 SER A O 1
ATOM 2225 N N . PHE A 1 295 ? -2.541 34.312 -0.808 1 97.44 295 PHE A N 1
ATOM 2226 C CA . PHE A 1 295 ? -1.469 34.5 0.164 1 97.44 295 PHE A CA 1
ATOM 2227 C C . PHE A 1 295 ? -0.121 34.625 -0.535 1 97.44 295 PHE A C 1
ATOM 2229 O O . PHE A 1 295 ? 0.916 34.75 0.122 1 97.44 295 PHE A O 1
ATOM 2236 N N . PHE A 1 296 ? -0.101 34.625 -1.858 1 96.5 296 PHE A N 1
ATOM 2237 C CA . PHE A 1 296 ? 1.104 34.906 -2.633 1 96.5 296 PHE A CA 1
ATOM 2238 C C . PHE A 1 296 ? 1.266 36.406 -2.865 1 96.5 296 PHE A C 1
ATOM 2240 O O . PHE A 1 296 ? 2.238 36.844 -3.486 1 96.5 296 PHE A O 1
ATOM 2247 N N . GLU A 1 297 ? 0.331 37.156 -2.414 1 97.12 297 GLU A N 1
ATOM 2248 C CA . GLU A 1 297 ? 0.341 38.594 -2.434 1 97.12 297 GLU A CA 1
ATOM 2249 C C . GLU A 1 297 ? 0.248 39.188 -1.021 1 97.12 297 GLU A C 1
ATOM 2251 O O . GLU A 1 297 ? -0.197 38.5 -0.097 1 97.12 297 GLU A O 1
ATOM 2256 N N . PRO A 1 298 ? 0.71 40.438 -0.879 1 97.31 298 PRO A N 1
ATOM 2257 C CA . PRO A 1 298 ? 0.518 41.031 0.439 1 97.31 298 PRO A CA 1
ATOM 2258 C C . PRO A 1 298 ? -0.933 40.969 0.91 1 97.31 298 PRO A C 1
ATOM 2260 O O . PRO A 1 298 ? -1.853 41.188 0.118 1 97.31 298 PRO A O 1
ATOM 2263 N N . ASN A 1 299 ? -1.077 40.594 2.156 1 97.94 299 ASN A N 1
ATOM 2264 C CA . ASN A 1 299 ? -2.43 40.438 2.678 1 97.94 299 ASN A CA 1
ATOM 2265 C C . ASN A 1 299 ? -3.189 41.781 2.68 1 97.94 299 ASN A C 1
ATOM 2267 O O . ASN A 1 299 ? -2.664 42.781 3.131 1 97.94 299 ASN A O 1
ATOM 2271 N N . PRO A 1 300 ? -4.43 41.812 2.17 1 97.75 300 PRO A N 1
ATOM 2272 C CA . PRO A 1 300 ? -5.199 43.062 2.107 1 97.75 300 PRO A CA 1
ATOM 2273 C C . PRO A 1 300 ? -5.629 43.562 3.484 1 97.75 300 PRO A C 1
ATOM 2275 O O . PRO A 1 300 ? -5.926 44.75 3.652 1 97.75 300 PRO A O 1
ATOM 2278 N N . VAL A 1 301 ? -5.773 42.688 4.457 1 98.06 301 VAL A N 1
ATOM 2279 C CA . VAL A 1 301 ? -6.098 43.094 5.82 1 98.06 301 VAL A CA 1
ATOM 2280 C C . VAL A 1 301 ? -4.82 43.5 6.555 1 98.06 301 VAL A C 1
ATOM 2282 O O . VAL A 1 301 ? -3.92 42.688 6.738 1 98.06 301 VAL A O 1
ATOM 2285 N N . LYS A 1 302 ? -4.793 44.719 6.969 1 96.94 302 LYS A N 1
ATOM 2286 C CA . LYS A 1 302 ? -3.609 45.25 7.648 1 96.94 302 LYS A CA 1
ATOM 2287 C C . LYS A 1 302 ? -3.787 45.219 9.164 1 96.94 302 LYS A C 1
ATOM 2289 O O . LYS A 1 302 ? -4.898 45.375 9.664 1 96.94 302 LYS A O 1
ATOM 2294 N N . ASN A 1 303 ? -2.723 44.844 9.828 1 96.19 303 ASN A N 1
ATOM 2295 C CA . ASN A 1 303 ? -2.586 44.969 11.281 1 96.19 303 ASN A CA 1
ATOM 2296 C C . ASN A 1 303 ? -3.619 44.125 12.008 1 96.19 303 ASN A C 1
ATOM 2298 O O . ASN A 1 303 ? -4.117 44.5 13.07 1 96.19 303 ASN A O 1
ATOM 2302 N N . ALA A 1 304 ? -4.023 43.031 11.383 1 97.38 304 ALA A N 1
ATOM 2303 C CA . ALA A 1 304 ? -4.848 42.094 12.141 1 97.38 304 ALA A CA 1
ATOM 2304 C C . ALA A 1 304 ? -4.098 41.562 13.359 1 97.38 304 ALA A C 1
ATOM 2306 O O . ALA A 1 304 ? -2.863 41.531 13.375 1 97.38 304 ALA A O 1
ATOM 2307 N N . ARG A 1 305 ? -4.844 41.188 14.391 1 97 305 ARG A N 1
ATOM 2308 C CA . ARG A 1 305 ? -4.203 40.656 15.586 1 97 305 ARG A CA 1
ATOM 2309 C C . ARG A 1 305 ? -3.5 39.344 15.273 1 97 305 ARG A C 1
ATOM 2311 O O . ARG A 1 305 ? -2.438 39.031 15.828 1 97 305 ARG A O 1
ATOM 2318 N N . ALA A 1 306 ? -4.129 38.5 14.43 1 98.06 306 ALA A N 1
ATOM 2319 C CA . ALA A 1 306 ? -3.521 37.219 14.055 1 98.06 306 ALA A CA 1
ATOM 2320 C C . ALA A 1 306 ? -3.84 36.875 12.602 1 98.06 306 ALA A C 1
ATOM 2322 O O . ALA A 1 306 ? -4.961 37.094 12.133 1 98.06 306 ALA A O 1
ATOM 2323 N N . TYR A 1 307 ? -2.854 36.469 11.883 1 98.56 307 TYR A N 1
ATOM 2324 C CA . TYR A 1 307 ? -2.98 35.812 10.602 1 98.56 307 TYR A CA 1
ATOM 2325 C C . TYR A 1 307 ? -2.799 34.281 10.758 1 98.56 307 TYR A C 1
ATOM 2327 O O . TYR A 1 307 ? -1.713 33.812 11.102 1 98.56 307 TYR A O 1
ATOM 2335 N N . PHE A 1 308 ? -3.855 33.562 10.492 1 97.38 308 PHE A N 1
ATOM 2336 C CA . PHE A 1 308 ? -3.953 32.156 10.844 1 97.38 308 PHE A CA 1
ATOM 2337 C C . PHE A 1 308 ? -3.842 31.266 9.602 1 97.38 308 PHE A C 1
ATOM 2339 O O . PHE A 1 308 ? -4.59 31.438 8.641 1 97.38 308 PHE A O 1
ATOM 2346 N N . PHE A 1 309 ? -2.82 30.422 9.578 1 96.94 309 PHE A N 1
ATOM 2347 C CA . PHE A 1 309 ? -2.635 29.406 8.555 1 96.94 309 PHE A CA 1
ATOM 2348 C C . PHE A 1 309 ? -2.855 28.016 9.125 1 96.94 309 PHE A C 1
ATOM 2350 O O . PHE A 1 309 ? -2.057 27.531 9.938 1 96.94 309 PHE A O 1
ATOM 2357 N N . ARG A 1 310 ? -3.932 27.391 8.703 1 94.19 310 ARG A N 1
ATOM 2358 C CA . ARG A 1 310 ? -4.191 26.031 9.172 1 94.19 310 ARG A CA 1
ATOM 2359 C C . ARG A 1 310 ? -4.051 25.016 8.039 1 94.19 310 ARG A C 1
ATOM 2361 O O . ARG A 1 310 ? -4.875 24.984 7.121 1 94.19 310 ARG A O 1
ATOM 2368 N N . ARG A 1 311 ? -2.984 24.172 8.164 1 91.94 311 ARG A N 1
ATOM 2369 C CA . ARG A 1 311 ? -2.752 23.109 7.191 1 91.94 311 ARG A CA 1
ATOM 2370 C C . ARG A 1 311 ? -2.594 23.672 5.785 1 91.94 311 ARG A C 1
ATOM 2372 O O . ARG A 1 311 ? -3.215 23.188 4.836 1 91.94 311 ARG A O 1
ATOM 2379 N N . VAL A 1 312 ? -1.854 24.75 5.656 1 95.25 312 VAL A N 1
ATOM 2380 C CA . VAL A 1 312 ? -1.619 25.438 4.387 1 95.25 312 VAL A CA 1
ATOM 2381 C C . VAL A 1 312 ? -0.155 25.281 3.98 1 95.25 312 VAL A C 1
ATOM 2383 O O . VAL A 1 312 ? 0.144 24.875 2.852 1 95.25 312 VAL A O 1
ATOM 2386 N N . LEU A 1 313 ? 0.723 25.516 4.918 1 97.38 313 LEU A N 1
ATOM 2387 C CA . LEU A 1 313 ? 2.125 25.703 4.566 1 97.38 313 LEU A CA 1
ATOM 2388 C C . LEU A 1 313 ? 2.789 24.359 4.246 1 97.38 313 LEU A C 1
ATOM 2390 O O . LEU A 1 313 ? 3.789 24.328 3.527 1 97.38 313 LEU A O 1
ATOM 2394 N N . HIS A 1 314 ? 2.27 23.234 4.746 1 96.44 314 HIS A N 1
ATOM 2395 C CA . HIS A 1 314 ? 2.865 21.938 4.449 1 96.44 314 HIS A CA 1
ATOM 2396 C C . HIS A 1 314 ? 2.717 21.594 2.971 1 96.44 314 HIS A C 1
ATOM 2398 O O . HIS A 1 314 ? 3.4 20.688 2.467 1 96.44 314 HIS A O 1
ATOM 2404 N N . ASP A 1 315 ? 1.884 22.312 2.223 1 96.12 315 ASP A N 1
ATOM 2405 C CA . ASP A 1 315 ? 1.675 22.062 0.8 1 96.12 315 ASP A CA 1
ATOM 2406 C C . ASP A 1 315 ? 2.832 22.609 -0.029 1 96.12 315 ASP A C 1
ATOM 2408 O O . ASP A 1 315 ? 2.961 22.297 -1.214 1 96.12 315 ASP A O 1
ATOM 2412 N N . TRP A 1 316 ? 3.707 23.422 0.65 1 97.62 316 TRP A N 1
ATOM 2413 C CA . TRP A 1 316 ? 4.645 24.234 -0.121 1 97.62 316 TRP A CA 1
ATOM 2414 C C . TRP A 1 316 ? 6.074 24.016 0.361 1 97.62 316 TRP A C 1
ATOM 2416 O O . TRP A 1 316 ? 6.297 23.656 1.519 1 97.62 316 TRP A O 1
ATOM 2426 N N . SER A 1 317 ? 6.996 24.281 -0.557 1 97.25 317 SER A N 1
ATOM 2427 C CA . SER A 1 317 ? 8.414 24.234 -0.214 1 97.25 317 SER A CA 1
ATOM 2428 C C . SER A 1 317 ? 8.789 25.391 0.708 1 97.25 317 SER A C 1
ATOM 2430 O O . SER A 1 317 ? 8.023 26.344 0.867 1 97.25 317 SER A O 1
ATOM 2432 N N . ASP A 1 318 ? 9.945 25.312 1.303 1 96.75 318 ASP A N 1
ATOM 2433 C CA . ASP A 1 318 ? 10.414 26.359 2.201 1 96.75 318 ASP A CA 1
ATOM 2434 C C . ASP A 1 318 ? 10.531 27.703 1.47 1 96.75 318 ASP A C 1
ATOM 2436 O O . ASP A 1 318 ? 10.203 28.75 2.023 1 96.75 318 ASP A O 1
ATOM 2440 N N . ALA A 1 319 ? 11 27.609 0.263 1 96.69 319 ALA A N 1
ATOM 2441 C CA . ALA A 1 319 ? 11.156 28.844 -0.503 1 96.69 319 ALA A CA 1
ATOM 2442 C C . ALA A 1 319 ? 9.805 29.516 -0.747 1 96.69 319 ALA A C 1
ATOM 2444 O O . ALA A 1 319 ? 9.68 30.734 -0.625 1 96.69 319 ALA A O 1
ATOM 2445 N N . VAL A 1 320 ? 8.805 28.734 -1.06 1 97.62 320 VAL A N 1
ATOM 2446 C CA . VAL A 1 320 ? 7.465 29.266 -1.303 1 97.62 320 VAL A CA 1
ATOM 2447 C C . VAL A 1 320 ? 6.852 29.75 0.011 1 97.62 320 VAL A C 1
ATOM 2449 O O . VAL A 1 320 ? 6.219 30.812 0.059 1 97.62 320 VAL A O 1
ATOM 2452 N N . CYS A 1 321 ? 7.051 29.016 1.065 1 98.38 321 CYS A N 1
ATOM 2453 C CA . CYS A 1 321 ? 6.539 29.391 2.377 1 98.38 321 CYS A CA 1
ATOM 2454 C C . CYS A 1 321 ? 7.164 30.703 2.842 1 98.38 321 CYS A C 1
ATOM 2456 O O . CYS A 1 321 ? 6.492 31.531 3.459 1 98.38 321 CYS A O 1
ATOM 2458 N N . GLN A 1 322 ? 8.461 30.844 2.58 1 98.06 322 GLN A N 1
ATOM 2459 C CA . GLN A 1 322 ? 9.117 32.094 2.904 1 98.06 322 GLN A CA 1
ATOM 2460 C C . GLN A 1 322 ? 8.422 33.281 2.227 1 98.06 322 GLN A C 1
ATOM 2462 O O . GLN A 1 322 ? 8.156 34.312 2.865 1 98.06 322 GLN A O 1
ATOM 2467 N N . SER A 1 323 ? 8.102 33.062 0.963 1 97.81 323 SER A N 1
ATOM 2468 C CA . SER A 1 323 ? 7.414 34.125 0.216 1 97.81 323 SER A CA 1
ATOM 2469 C C . SER A 1 323 ? 6.035 34.406 0.805 1 97.81 323 SER A C 1
ATOM 2471 O O . SER A 1 323 ? 5.645 35.562 0.955 1 97.81 323 SER A O 1
ATOM 2473 N N . ILE A 1 324 ? 5.301 33.375 1.157 1 98.31 324 ILE A N 1
ATOM 2474 C CA . ILE A 1 324 ? 3.969 33.531 1.737 1 98.31 324 ILE A CA 1
ATOM 2475 C C . ILE A 1 324 ? 4.051 34.281 3.055 1 98.31 324 ILE A C 1
ATOM 2477 O O . ILE A 1 324 ? 3.273 35.219 3.285 1 98.31 324 ILE A O 1
ATOM 2481 N N . LEU A 1 325 ? 5.008 33.906 3.867 1 98.31 325 LEU A N 1
ATOM 2482 C CA . LEU A 1 325 ? 5.152 34.531 5.188 1 98.31 325 LEU A CA 1
ATOM 2483 C C . LEU A 1 325 ? 5.652 35.969 5.07 1 98.31 325 LEU A C 1
ATOM 2485 O O . LEU A 1 325 ? 5.258 36.812 5.859 1 98.31 325 LEU A O 1
ATOM 2489 N N . GLN A 1 326 ? 6.496 36.25 4.102 1 97.69 326 GLN A N 1
ATOM 2490 C CA . GLN A 1 326 ? 6.941 37.594 3.861 1 97.69 326 GLN A CA 1
ATOM 2491 C C . GLN A 1 326 ? 5.785 38.5 3.426 1 97.69 326 GLN A C 1
ATOM 2493 O O . GLN A 1 326 ? 5.672 39.656 3.869 1 97.69 326 GLN A O 1
ATOM 2498 N N . ASN A 1 327 ? 4.961 37.969 2.523 1 97.44 327 ASN A N 1
ATOM 2499 C CA . ASN A 1 327 ? 3.768 38.688 2.09 1 97.44 327 ASN A CA 1
ATOM 2500 C C . ASN A 1 327 ? 2.846 39 3.264 1 97.44 327 ASN A C 1
ATOM 2502 O O . ASN A 1 327 ? 2.174 40.031 3.271 1 97.44 327 ASN A O 1
ATOM 2506 N N . THR A 1 328 ? 2.799 38.125 4.227 1 97.88 328 THR A N 1
ATOM 2507 C CA . THR A 1 328 ? 1.989 38.344 5.422 1 97.88 328 THR A CA 1
ATOM 2508 C C . THR A 1 328 ? 2.65 39.344 6.355 1 97.88 328 THR A C 1
ATOM 2510 O O . THR A 1 328 ? 1.981 40.25 6.898 1 97.88 328 THR A O 1
ATOM 2513 N N . ALA A 1 329 ? 3.939 39.25 6.516 1 97.25 329 ALA A N 1
ATOM 2514 C CA . ALA A 1 329 ? 4.703 40.094 7.422 1 97.25 329 ALA A CA 1
ATOM 2515 C C . ALA A 1 329 ? 4.551 41.562 7.055 1 97.25 329 ALA A C 1
ATOM 2517 O O . ALA A 1 329 ? 4.492 42.438 7.934 1 97.25 329 ALA A O 1
ATOM 2518 N N . VAL A 1 330 ? 4.469 41.844 5.785 1 96.25 330 VAL A N 1
ATOM 2519 C CA . VAL A 1 330 ? 4.375 43.219 5.328 1 96.25 330 VAL A CA 1
ATOM 2520 C C . VAL A 1 330 ? 3.053 43.812 5.789 1 96.25 330 VAL A C 1
ATOM 2522 O O . VAL A 1 330 ? 2.941 45.031 5.93 1 96.25 330 VAL A O 1
ATOM 2525 N N . SER A 1 331 ? 2.055 43 6.074 1 97.44 331 SER A N 1
ATOM 2526 C CA . SER A 1 331 ? 0.729 43.469 6.469 1 97.44 331 SER A CA 1
ATOM 2527 C C . SER A 1 331 ? 0.57 43.469 7.984 1 97.44 331 SER A C 1
ATOM 2529 O O . SER A 1 331 ? -0.445 43.938 8.508 1 97.44 331 SER A O 1
ATOM 2531 N N . MET A 1 332 ? 1.555 43 8.695 1 97.31 332 MET A N 1
ATOM 2532 C CA . MET A 1 332 ? 1.497 42.875 10.148 1 97.31 332 MET A CA 1
ATOM 2533 C C . MET A 1 332 ? 1.834 44.188 10.828 1 97.31 332 MET A C 1
ATOM 2535 O O . MET A 1 332 ? 2.578 45 10.273 1 97.31 332 MET A O 1
ATOM 2539 N N . GLY A 1 333 ? 1.208 44.406 11.961 1 94.62 333 GLY A N 1
ATOM 2540 C CA . GLY A 1 333 ? 1.563 45.5 12.867 1 94.62 333 GLY A CA 1
ATOM 2541 C C . GLY A 1 333 ? 2.295 45.031 14.109 1 94.62 333 GLY A C 1
ATOM 2542 O O . GLY A 1 333 ? 2.617 43.844 14.234 1 94.62 333 GLY A O 1
ATOM 2543 N N . PRO A 1 334 ? 2.578 45.906 15.008 1 92.44 334 PRO A N 1
ATOM 2544 C CA . PRO A 1 334 ? 3.365 45.562 16.188 1 92.44 334 PRO A CA 1
ATOM 2545 C C . PRO A 1 334 ? 2.689 44.531 17.078 1 92.44 334 PRO A C 1
ATOM 2547 O O . PRO A 1 334 ? 3.371 43.75 17.766 1 92.44 334 PRO A O 1
ATOM 2550 N N . ASP A 1 335 ? 1.378 44.469 17.016 1 93.38 335 ASP A N 1
ATOM 2551 C CA . ASP A 1 335 ? 0.652 43.562 17.891 1 93.38 335 ASP A CA 1
ATOM 2552 C C . ASP A 1 335 ? 0.204 42.312 17.125 1 93.38 335 ASP A C 1
ATOM 2554 O O . ASP A 1 335 ? -0.469 41.438 17.688 1 93.38 335 ASP A O 1
ATOM 2558 N N . SER A 1 336 ? 0.604 42.25 15.852 1 96.38 336 SER A N 1
ATOM 2559 C CA . SER A 1 336 ? 0.197 41.125 15.008 1 96.38 336 SER A CA 1
ATOM 2560 C C . SER A 1 336 ? 1.023 39.875 15.305 1 96.38 336 SER A C 1
ATOM 2562 O O . SER A 1 336 ? 2.133 39.969 15.828 1 96.38 336 SER A O 1
ATOM 2564 N N . ARG A 1 337 ? 0.48 38.719 15.039 1 97.69 337 ARG A N 1
ATOM 2565 C CA . ARG A 1 337 ? 1.199 37.438 15.055 1 97.69 337 ARG A CA 1
ATOM 2566 C C . ARG A 1 337 ? 0.723 36.531 13.93 1 97.69 337 ARG A C 1
ATOM 2568 O O . ARG A 1 337 ? -0.381 36.688 13.414 1 97.69 337 ARG A O 1
ATOM 2575 N N . VAL A 1 338 ? 1.596 35.75 13.508 1 98.38 338 VAL A N 1
ATOM 2576 C CA . VAL A 1 338 ? 1.209 34.625 12.633 1 98.38 338 VAL A CA 1
ATOM 2577 C C . VAL A 1 338 ? 0.982 33.375 13.461 1 98.38 338 VAL A C 1
ATOM 2579 O O . VAL A 1 338 ? 1.757 33.062 14.375 1 98.38 338 VAL A O 1
ATOM 2582 N N . LEU A 1 339 ? -0.141 32.719 13.258 1 97.5 339 LEU A N 1
ATOM 2583 C CA . LEU A 1 339 ? -0.459 31.422 13.859 1 97.5 339 LEU A CA 1
ATOM 2584 C C . LEU A 1 339 ? -0.511 30.328 12.797 1 97.5 339 LEU A C 1
ATOM 2586 O O . LEU A 1 339 ? -1.383 30.344 11.922 1 97.5 339 LEU A O 1
ATOM 2590 N N . ILE A 1 340 ? 0.441 29.422 12.891 1 97.12 340 ILE A N 1
ATOM 2591 C CA . ILE A 1 340 ? 0.541 28.328 11.922 1 97.12 340 ILE A CA 1
ATOM 2592 C C . ILE A 1 340 ? 0.164 27.016 12.586 1 97.12 340 ILE A C 1
ATOM 2594 O O . ILE A 1 340 ? 0.947 26.453 13.359 1 97.12 340 ILE A O 1
ATOM 2598 N N . ALA A 1 341 ? -1.058 26.562 12.25 1 94.62 341 ALA A N 1
ATOM 2599 C CA . ALA A 1 341 ? -1.551 25.312 12.805 1 94.62 341 ALA A CA 1
ATOM 2600 C C . ALA A 1 341 ? -1.22 24.141 11.891 1 94.62 341 ALA A C 1
ATOM 2602 O O . ALA A 1 341 ? -1.804 24 10.812 1 94.62 341 ALA A O 1
ATOM 2603 N N . GLU A 1 342 ? -0.252 23.359 12.297 1 93.69 342 GLU A N 1
ATOM 2604 C CA . GLU A 1 342 ? 0.288 22.266 11.492 1 93.69 342 GLU A CA 1
ATOM 2605 C C . GLU A 1 342 ? 0.657 21.062 12.367 1 93.69 342 GLU A C 1
ATOM 2607 O O . GLU A 1 342 ? 0.518 21.125 13.586 1 93.69 342 GLU A O 1
ATOM 2612 N N . TYR A 1 343 ? 1.044 19.969 11.703 1 91.94 343 TYR A N 1
ATOM 2613 C CA . TYR A 1 343 ? 1.686 18.875 12.414 1 91.94 343 TYR A CA 1
ATOM 2614 C C . TYR A 1 343 ? 3.188 19.094 12.531 1 91.94 343 TYR A C 1
ATOM 2616 O O . TYR A 1 343 ? 3.814 19.641 11.617 1 91.94 343 TYR A O 1
ATOM 2624 N N . GLU A 1 344 ? 3.666 18.828 13.648 1 93.38 344 GLU A N 1
ATOM 2625 C CA . GLU A 1 344 ? 5.109 18.844 13.867 1 93.38 344 GLU A CA 1
ATOM 2626 C C . GLU A 1 344 ? 5.707 17.453 13.789 1 93.38 344 GLU A C 1
ATOM 2628 O O . GLU A 1 344 ? 5.246 16.531 14.484 1 93.38 344 GLU A O 1
ATOM 2633 N N . VAL A 1 345 ? 6.664 17.234 12.969 1 95.44 345 VAL A N 1
ATOM 2634 C CA . VAL A 1 345 ? 7.383 15.961 12.906 1 95.44 345 VAL A CA 1
ATOM 2635 C C . VAL A 1 345 ? 8.477 15.93 13.969 1 95.44 345 VAL A C 1
ATOM 2637 O O . VAL A 1 345 ? 9.391 16.766 13.961 1 95.44 345 VAL A O 1
ATOM 2640 N N . PRO A 1 346 ? 8.383 15 14.906 1 94.94 346 PRO A N 1
ATOM 2641 C CA . PRO A 1 346 ? 9.469 14.898 15.883 1 94.94 346 PRO A CA 1
ATOM 2642 C C . PRO A 1 346 ? 10.82 14.586 15.234 1 94.94 346 PRO A C 1
ATOM 2644 O O . PRO A 1 346 ? 10.875 13.891 14.219 1 94.94 346 PRO A O 1
ATOM 2647 N N . ALA A 1 347 ? 11.852 15.039 15.906 1 93.38 347 ALA A N 1
ATOM 2648 C CA . ALA A 1 347 ? 13.195 14.82 15.375 1 93.38 347 ALA A CA 1
ATOM 2649 C C . ALA A 1 347 ? 13.562 13.344 15.406 1 93.38 347 ALA A C 1
ATOM 2651 O O . ALA A 1 347 ? 14.352 12.875 14.578 1 93.38 347 ALA A O 1
ATOM 2652 N N . THR A 1 348 ? 13.102 12.633 16.375 1 95.69 348 THR A N 1
ATOM 2653 C CA . THR A 1 348 ? 13.281 11.188 16.484 1 95.69 348 THR A CA 1
ATOM 2654 C C . THR A 1 348 ? 11.953 10.508 16.828 1 95.69 348 THR A C 1
ATOM 2656 O O . THR A 1 348 ? 11.062 11.133 17.406 1 95.69 348 THR A O 1
ATOM 2659 N N . GLY A 1 349 ? 11.844 9.336 16.406 1 95 349 GLY A N 1
ATOM 2660 C CA . GLY A 1 349 ? 10.664 8.57 16.781 1 95 349 GLY A CA 1
ATOM 2661 C C . GLY A 1 349 ? 9.391 9.078 16.141 1 95 349 GLY A C 1
ATOM 2662 O O . GLY A 1 349 ? 8.312 9.031 16.734 1 95 349 GLY A O 1
ATOM 2663 N N . ALA A 1 350 ? 9.5 9.727 14.961 1 95.81 350 ALA A N 1
ATOM 2664 C CA . ALA A 1 350 ? 8.312 10.234 14.273 1 95.81 350 ALA A CA 1
ATOM 2665 C C . ALA A 1 350 ? 7.348 9.102 13.938 1 95.81 350 ALA A C 1
ATOM 2667 O O . ALA A 1 350 ? 7.758 8.062 13.406 1 95.81 350 ALA A O 1
ATOM 2668 N N . PRO A 1 351 ? 6.078 9.25 14.266 1 94.25 351 PRO A N 1
ATOM 2669 C CA . PRO A 1 351 ? 5.102 8.211 13.93 1 94.25 351 PRO A CA 1
ATOM 2670 C C . PRO A 1 351 ? 4.887 8.07 12.422 1 94.25 351 PRO A C 1
ATOM 2672 O O . PRO A 1 351 ? 5.043 9.047 11.68 1 94.25 351 PRO A O 1
ATOM 2675 N N . ALA A 1 352 ? 4.469 6.914 11.992 1 95.31 352 ALA A N 1
ATOM 2676 C CA . ALA A 1 352 ? 4.289 6.594 10.578 1 95.31 352 ALA A CA 1
ATOM 2677 C C . ALA A 1 352 ? 3.264 7.52 9.938 1 95.31 352 ALA A C 1
ATOM 2679 O O . ALA A 1 352 ? 3.43 7.934 8.781 1 95.31 352 ALA A O 1
ATOM 2680 N N . LYS A 1 353 ? 2.225 7.828 10.672 1 93.31 353 LYS A N 1
ATOM 2681 C CA . LYS A 1 353 ? 1.187 8.703 10.125 1 93.31 353 LYS A CA 1
ATOM 2682 C C . LYS A 1 353 ? 1.777 10.023 9.641 1 93.31 353 LYS A C 1
ATOM 2684 O O . LYS A 1 353 ? 1.445 10.484 8.547 1 93.31 353 LYS A O 1
ATOM 2689 N N . LEU A 1 354 ? 2.699 10.57 10.383 1 94.75 354 LEU A N 1
ATOM 2690 C CA . LEU A 1 354 ? 3.27 11.875 10.055 1 94.75 354 LEU A CA 1
ATOM 2691 C C . LEU A 1 354 ? 4.297 11.75 8.93 1 94.75 354 LEU A C 1
ATOM 2693 O O . LEU A 1 354 ? 4.359 12.602 8.047 1 94.75 354 LEU A O 1
ATOM 2697 N N . THR A 1 355 ? 5.121 10.711 9.008 1 97.44 355 THR A N 1
ATOM 2698 C CA . THR A 1 355 ? 6.152 10.562 7.988 1 97.44 355 THR A CA 1
ATOM 2699 C C . THR A 1 355 ? 5.535 10.211 6.637 1 97.44 355 THR A C 1
ATOM 2701 O O . THR A 1 355 ? 6.027 10.641 5.59 1 97.44 355 THR A O 1
ATOM 2704 N N . MET A 1 356 ? 4.461 9.398 6.621 1 97.19 356 MET A N 1
ATOM 2705 C CA . MET A 1 356 ? 3.73 9.125 5.387 1 97.19 356 MET A CA 1
ATOM 2706 C C . MET A 1 356 ? 3.105 10.398 4.828 1 97.19 356 MET A C 1
ATOM 2708 O O . MET A 1 356 ? 3.119 10.617 3.615 1 97.19 356 MET A O 1
ATOM 2712 N N . GLN A 1 357 ? 2.557 11.172 5.734 1 95.31 357 GLN A N 1
ATOM 2713 C CA . GLN A 1 357 ? 2.006 12.453 5.301 1 95.31 357 GLN A CA 1
ATOM 2714 C C . GLN A 1 357 ? 3.086 13.336 4.684 1 95.31 357 GLN A C 1
ATOM 2716 O O . GLN A 1 357 ? 2.844 14.008 3.68 1 95.31 357 GLN A O 1
ATOM 2721 N N . ASP A 1 358 ? 4.25 13.336 5.293 1 97.31 358 ASP A N 1
ATOM 2722 C CA . ASP A 1 358 ? 5.352 14.125 4.758 1 97.31 358 ASP A CA 1
ATOM 2723 C C . ASP A 1 358 ? 5.719 13.672 3.346 1 97.31 358 ASP A C 1
ATOM 2725 O O . ASP A 1 358 ? 5.93 14.492 2.457 1 97.31 358 ASP A O 1
ATOM 2729 N N . VAL A 1 359 ? 5.77 12.391 3.123 1 98.25 359 VAL A N 1
ATOM 2730 C CA . VAL A 1 359 ? 6.109 11.859 1.808 1 98.25 359 VAL A CA 1
ATOM 2731 C C . VAL A 1 359 ? 5 12.188 0.813 1 98.25 359 VAL A C 1
ATOM 2733 O O . VAL A 1 359 ? 5.27 12.477 -0.355 1 98.25 359 VAL A O 1
ATOM 2736 N N . ASN A 1 360 ? 3.797 12.117 1.256 1 97.25 360 ASN A N 1
ATOM 2737 C CA . ASN A 1 360 ? 2.701 12.539 0.391 1 97.25 360 ASN A CA 1
ATOM 2738 C C . ASN A 1 360 ? 2.852 14 -0.029 1 97.25 360 ASN A C 1
ATOM 2740 O O . ASN A 1 360 ? 2.629 14.344 -1.191 1 97.25 360 ASN A O 1
ATOM 2744 N N . MET A 1 361 ? 3.23 14.836 0.923 1 97.19 361 MET A N 1
ATOM 2745 C CA . MET A 1 361 ? 3.438 16.25 0.59 1 97.19 361 MET A CA 1
ATOM 2746 C C . MET A 1 361 ? 4.613 16.406 -0.367 1 97.19 361 MET A C 1
ATOM 2748 O O . MET A 1 361 ? 4.609 17.297 -1.219 1 97.19 361 MET A O 1
ATOM 2752 N N . MET A 1 362 ? 5.645 15.57 -0.209 1 98 362 MET A N 1
ATOM 2753 C CA . MET A 1 362 ? 6.762 15.586 -1.146 1 98 362 MET A CA 1
ATOM 2754 C C . MET A 1 362 ? 6.273 15.43 -2.582 1 98 362 MET A C 1
ATOM 2756 O O . MET A 1 362 ? 6.844 16.016 -3.502 1 98 362 MET A O 1
ATOM 2760 N N . GLY A 1 363 ? 5.215 14.711 -2.754 1 97.75 363 GLY A N 1
ATOM 2761 C CA . GLY A 1 363 ? 4.645 14.438 -4.062 1 97.75 363 GLY A CA 1
ATOM 2762 C C . GLY A 1 363 ? 4.156 15.688 -4.77 1 97.75 363 GLY A C 1
ATOM 2763 O O . GLY A 1 363 ? 4.012 15.703 -5.996 1 97.75 363 GLY A O 1
ATOM 2764 N N . ILE A 1 364 ? 3.895 16.781 -3.953 1 97 364 ILE A N 1
ATOM 2765 C CA . ILE A 1 364 ? 3.41 18.016 -4.566 1 97 364 ILE A CA 1
ATOM 2766 C C . ILE A 1 364 ? 4.391 19.156 -4.281 1 97 364 ILE A C 1
ATOM 2768 O O . ILE A 1 364 ? 4.055 20.328 -4.453 1 97 364 ILE A O 1
ATOM 2772 N N . GLY A 1 365 ? 5.574 18.812 -3.814 1 96.88 365 GLY A N 1
ATOM 2773 C CA . GLY A 1 365 ? 6.609 19.797 -3.57 1 96.88 365 GLY A CA 1
ATOM 2774 C C . GLY A 1 365 ? 6.535 20.406 -2.186 1 96.88 365 GLY A C 1
ATOM 2775 O O . GLY A 1 365 ? 7.184 21.422 -1.915 1 96.88 365 GLY A O 1
ATOM 2776 N N . GLY A 1 366 ? 5.758 19.797 -1.292 1 97.56 366 GLY A N 1
ATOM 2777 C CA . GLY A 1 366 ? 5.602 20.297 0.068 1 97.56 366 GLY A CA 1
ATOM 2778 C C . GLY A 1 366 ? 6.402 19.5 1.083 1 97.56 366 GLY A C 1
ATOM 2779 O O . GLY A 1 366 ? 7.32 18.766 0.719 1 97.56 366 GLY A O 1
ATOM 2780 N N . CYS A 1 367 ? 6.09 19.75 2.389 1 96.12 367 CYS A N 1
ATOM 2781 C CA . CYS A 1 367 ? 6.852 19.078 3.432 1 96.12 367 CYS A CA 1
ATOM 2782 C C . CYS A 1 367 ? 6.219 19.297 4.801 1 96.12 367 CYS A C 1
ATOM 2784 O O . CYS A 1 367 ? 5.633 20.344 5.055 1 96.12 367 CYS A O 1
ATOM 2786 N N . GLU A 1 368 ? 6.25 18.25 5.648 1 96.81 368 GLU A N 1
ATOM 2787 C CA . GLU A 1 368 ? 6.012 18.406 7.082 1 96.81 368 GLU A CA 1
ATOM 2788 C C . GLU A 1 368 ? 7.293 18.797 7.812 1 96.81 368 GLU A C 1
ATOM 2790 O O . GLU A 1 368 ? 8.383 18.328 7.465 1 96.81 368 GLU A O 1
ATOM 2795 N N . ARG A 1 369 ? 7.148 19.562 8.836 1 97.31 369 ARG A N 1
ATOM 2796 C CA . ARG A 1 369 ? 8.344 20.219 9.359 1 97.31 369 ARG A CA 1
ATOM 2797 C C . ARG A 1 369 ? 8.547 19.922 10.836 1 97.31 369 ARG A C 1
ATOM 2799 O O . ARG A 1 369 ? 7.574 19.734 11.57 1 97.31 369 ARG A O 1
ATOM 2806 N N . THR A 1 370 ? 9.828 19.828 11.234 1 95.06 370 THR A N 1
ATOM 2807 C CA . THR A 1 370 ? 10.219 19.766 12.633 1 95.06 370 THR A CA 1
ATOM 2808 C C . THR A 1 370 ? 10.219 21.141 13.273 1 95.06 370 THR A C 1
ATOM 2810 O O . THR A 1 370 ? 10.07 22.156 12.578 1 95.06 370 THR A O 1
ATOM 2813 N N . GLU A 1 371 ? 10.391 21.172 14.562 1 94.88 371 GLU A N 1
ATOM 2814 C CA . GLU A 1 371 ? 10.469 22.438 15.273 1 94.88 371 GLU A CA 1
ATOM 2815 C C . GLU A 1 371 ? 11.617 23.297 14.742 1 94.88 371 GLU A C 1
ATOM 2817 O O . GLU A 1 371 ? 11.445 24.5 14.516 1 94.88 371 GLU A O 1
ATOM 2822 N N . ASP A 1 372 ? 12.734 22.656 14.531 1 94.88 372 ASP A N 1
ATOM 2823 C CA . ASP A 1 372 ? 13.898 23.375 14.031 1 94.88 372 ASP A CA 1
ATOM 2824 C C . ASP A 1 372 ? 13.633 23.953 12.641 1 94.88 372 ASP A C 1
ATOM 2826 O O . ASP A 1 372 ? 14.047 25.078 12.328 1 94.88 372 ASP A O 1
ATOM 2830 N N . MET A 1 373 ? 12.977 23.234 11.859 1 95.5 373 MET A N 1
ATOM 2831 C CA . MET A 1 373 ? 12.648 23.688 10.508 1 95.5 373 MET A CA 1
ATOM 2832 C C . MET A 1 373 ? 11.695 24.875 10.547 1 95.5 373 MET A C 1
ATOM 2834 O O . MET A 1 373 ? 11.836 25.812 9.758 1 95.5 373 MET A O 1
ATOM 2838 N N . TRP A 1 374 ? 10.719 24.859 11.445 1 96.75 374 TRP A N 1
ATOM 2839 C CA . TRP A 1 374 ? 9.789 25.969 11.594 1 96.75 374 TRP A CA 1
ATOM 2840 C C . TRP A 1 374 ? 10.531 27.234 12.023 1 96.75 374 TRP A C 1
ATOM 2842 O O . TRP A 1 374 ? 10.273 28.328 11.484 1 96.75 374 TRP A O 1
ATOM 2852 N N . ALA A 1 375 ? 11.406 27.078 12.992 1 97 375 ALA A N 1
ATOM 2853 C CA . ALA A 1 375 ? 12.188 28.219 13.469 1 97 375 ALA A CA 1
ATOM 2854 C C . ALA A 1 375 ? 12.992 28.844 12.328 1 97 375 ALA A C 1
ATOM 2856 O O . ALA A 1 375 ? 13 30.062 12.156 1 97 375 ALA A O 1
ATOM 2857 N N . LYS A 1 376 ? 13.641 27.984 11.57 1 97 376 LYS A N 1
ATOM 2858 C CA . LYS A 1 376 ? 14.445 28.469 10.445 1 97 376 LYS A CA 1
ATOM 2859 C C . LYS A 1 376 ? 13.57 29.141 9.391 1 97 376 LYS A C 1
ATOM 2861 O O . LYS A 1 376 ? 13.961 30.156 8.82 1 97 376 LYS A O 1
ATOM 2866 N N . LEU A 1 377 ? 12.43 28.531 9.117 1 97.62 377 LEU A N 1
ATOM 2867 C CA . LEU A 1 377 ? 11.516 29.078 8.117 1 97.62 377 LEU A CA 1
ATOM 2868 C C . LEU A 1 377 ? 11.016 30.453 8.539 1 97.62 377 LEU A C 1
ATOM 2870 O O . LEU A 1 377 ? 11.023 31.391 7.738 1 97.62 377 LEU A O 1
ATOM 2874 N N . LEU A 1 378 ? 10.594 30.625 9.805 1 97.88 378 LEU A N 1
ATOM 2875 C CA . LEU A 1 378 ? 10.125 31.906 10.305 1 97.88 378 LEU A CA 1
ATOM 2876 C C . LEU A 1 378 ? 11.234 32.969 10.234 1 97.88 378 LEU A C 1
ATOM 2878 O O . LEU A 1 378 ? 11.008 34.062 9.773 1 97.88 378 LEU A O 1
ATOM 2882 N N . ASP A 1 379 ? 12.406 32.562 10.617 1 97.31 379 ASP A N 1
ATOM 2883 C CA . ASP A 1 379 ? 13.547 33.469 10.586 1 97.31 379 ASP A CA 1
ATOM 2884 C C . ASP A 1 379 ? 13.828 33.938 9.172 1 97.31 379 ASP A C 1
ATOM 2886 O O . ASP A 1 379 ? 14.109 35.125 8.953 1 97.31 379 ASP A O 1
ATOM 2890 N N . SER A 1 380 ? 13.766 33.062 8.273 1 96.75 380 SER A N 1
ATOM 2891 C CA . SER A 1 380 ? 14.055 33.406 6.883 1 96.75 380 SER A CA 1
ATOM 2892 C C . SER A 1 380 ? 13.055 34.406 6.328 1 96.75 380 SER A C 1
ATOM 2894 O O . SER A 1 380 ? 13.336 35.094 5.348 1 96.75 380 SER A O 1
ATOM 2896 N N . ALA A 1 381 ? 11.875 34.5 6.953 1 96.94 381 ALA A N 1
ATOM 2897 C CA . ALA A 1 381 ? 10.812 35.406 6.492 1 96.94 381 ALA A CA 1
ATOM 2898 C C . ALA A 1 381 ? 10.75 36.656 7.332 1 96.94 381 ALA A C 1
ATOM 2900 O O . ALA A 1 381 ? 9.812 37.469 7.211 1 96.94 381 ALA A O 1
ATOM 2901 N N . GLY A 1 382 ? 11.695 36.844 8.219 1 95.31 382 GLY A N 1
ATOM 2902 C CA . GLY A 1 382 ? 11.727 38.031 9.062 1 95.31 382 GLY A CA 1
ATOM 2903 C C . GLY A 1 382 ? 10.82 37.938 10.273 1 95.31 382 GLY A C 1
ATOM 2904 O O . GLY A 1 382 ? 10.391 38.938 10.836 1 95.31 382 GLY A O 1
ATOM 2905 N N . LEU A 1 383 ? 10.453 36.781 10.648 1 97.88 383 LEU A N 1
ATOM 2906 C CA . LEU A 1 383 ? 9.625 36.5 11.812 1 97.88 383 LEU A CA 1
ATOM 2907 C C . LEU A 1 383 ? 10.398 35.719 12.867 1 97.88 383 LEU A C 1
ATOM 2909 O O . LEU A 1 383 ? 11.367 35.031 12.539 1 97.88 383 LEU A O 1
ATOM 2913 N N . LYS A 1 384 ? 10.047 35.906 14.047 1 96.69 384 LYS A N 1
ATOM 2914 C CA . LYS A 1 384 ? 10.641 35.125 15.133 1 96.69 384 LYS A CA 1
ATOM 2915 C C . LYS A 1 384 ? 9.641 34.125 15.703 1 96.69 384 LYS A C 1
ATOM 2917 O O . LYS A 1 384 ? 8.453 34.438 15.852 1 96.69 384 LYS A O 1
ATOM 2922 N N . LEU A 1 385 ? 10.109 32.938 15.969 1 97.25 385 LEU A N 1
ATOM 2923 C CA . LEU A 1 385 ? 9.289 31.953 16.672 1 97.25 385 LEU A CA 1
ATOM 2924 C C . LEU A 1 385 ? 9.078 32.344 18.125 1 97.25 385 LEU A C 1
ATOM 2926 O O . LEU A 1 385 ? 10.023 32.375 18.906 1 97.25 385 LEU A O 1
ATOM 2930 N N . GLU A 1 386 ? 7.891 32.688 18.453 1 96.56 386 GLU A N 1
ATOM 2931 C CA . GLU A 1 386 ? 7.57 33.125 19.812 1 96.56 386 GLU A CA 1
ATOM 2932 C C . GLU A 1 386 ? 7.273 31.922 20.703 1 96.56 386 GLU A C 1
ATOM 2934 O O . GLU A 1 386 ? 7.73 31.859 21.844 1 96.56 386 GLU A O 1
ATOM 2939 N N . LYS A 1 387 ? 6.473 31.047 20.203 1 96.06 387 LYS A N 1
ATOM 2940 C CA . LYS A 1 387 ? 6.066 29.906 21 1 96.06 387 LYS A CA 1
ATOM 2941 C C . LYS A 1 387 ? 5.477 28.797 20.125 1 96.06 387 LYS A C 1
ATOM 2943 O O . LYS A 1 387 ? 4.789 29.078 19.141 1 96.06 387 LYS A O 1
ATOM 2948 N N . MET A 1 388 ? 5.836 27.625 20.406 1 94.81 388 MET A N 1
ATOM 2949 C CA . MET A 1 388 ? 5.172 26.453 19.844 1 94.81 388 MET A CA 1
ATOM 2950 C C . MET A 1 388 ? 4.109 25.922 20.797 1 94.81 388 MET A C 1
ATOM 2952 O O . MET A 1 388 ? 4.434 25.297 21.812 1 94.81 388 MET A O 1
ATOM 2956 N N . TRP A 1 389 ? 2.826 26.156 20.484 1 95 389 TRP A N 1
ATOM 2957 C CA . TRP A 1 389 ? 1.724 25.656 21.297 1 95 389 TRP A CA 1
ATOM 2958 C C . TRP A 1 389 ? 1.414 24.203 20.953 1 95 389 TRP A C 1
ATOM 2960 O O . TRP A 1 389 ? 0.948 23.891 19.859 1 95 389 TRP A O 1
ATOM 2970 N N . ARG A 1 390 ? 1.658 23.328 21.922 1 91.25 390 ARG A N 1
ATOM 2971 C CA . ARG A 1 390 ? 1.529 21.891 21.656 1 91.25 390 ARG A CA 1
ATOM 2972 C C . ARG A 1 390 ? 0.25 21.344 22.281 1 91.25 390 ARG A C 1
ATOM 2974 O O . ARG A 1 390 ? -0.201 21.812 23.312 1 91.25 390 ARG A O 1
ATOM 2981 N N . THR A 1 391 ? -0.314 20.422 21.578 1 84.69 391 THR A N 1
ATOM 2982 C CA . THR A 1 391 ? -1.468 19.688 22.062 1 84.69 391 THR A CA 1
ATOM 2983 C C . THR A 1 391 ? -1.03 18.359 22.703 1 84.69 391 THR A C 1
ATOM 2985 O O . THR A 1 391 ? -0.436 17.516 22.047 1 84.69 391 THR A O 1
ATOM 2988 N N . PRO A 1 392 ? -1.394 18.188 23.969 1 78.06 392 PRO A N 1
ATOM 2989 C CA . PRO A 1 392 ? -0.992 16.922 24.609 1 78.06 392 PRO A CA 1
ATOM 2990 C C . PRO A 1 392 ? -1.519 15.695 23.875 1 78.06 392 PRO A C 1
ATOM 2992 O O . PRO A 1 392 ? -2.684 15.664 23.469 1 78.06 392 PRO A O 1
ATOM 2995 N N . GLY A 1 393 ? -0.693 14.742 23.672 1 75.31 393 GLY A N 1
ATOM 2996 C CA . GLY A 1 393 ? -1.098 13.469 23.094 1 75.31 393 GLY A CA 1
ATOM 2997 C C . GLY A 1 393 ? -1.207 13.516 21.578 1 75.31 393 GLY A C 1
ATOM 2998 O O . GLY A 1 393 ? -1.66 12.555 20.953 1 75.31 393 GLY A O 1
ATOM 2999 N N . SER A 1 394 ? -0.864 14.719 21.016 1 83.19 394 SER A N 1
ATOM 3000 C CA . SER A 1 394 ? -0.925 14.852 19.562 1 83.19 394 SER A CA 1
ATOM 3001 C C . SER A 1 394 ? 0.297 15.594 19.031 1 83.19 394 SER A C 1
ATOM 3003 O O . SER A 1 394 ? 1.044 16.203 19.781 1 83.19 394 SER A O 1
ATOM 3005 N N . ASN A 1 395 ? 0.535 15.438 17.797 1 89 395 ASN A N 1
ATOM 3006 C CA . ASN A 1 395 ? 1.63 16.156 17.156 1 89 395 ASN A CA 1
ATOM 3007 C C . ASN A 1 395 ? 1.141 17.438 16.469 1 89 395 ASN A C 1
ATOM 3009 O O . ASN A 1 395 ? 1.888 18.078 15.734 1 89 395 ASN A O 1
ATOM 3013 N N . PHE A 1 396 ? -0.079 17.766 16.734 1 90.12 396 PHE A N 1
ATOM 3014 C CA . PHE A 1 396 ? -0.621 19.031 16.234 1 90.12 396 PHE A CA 1
ATOM 3015 C C . PHE A 1 396 ? -0.112 20.203 17.062 1 90.12 396 PHE A C 1
ATOM 3017 O O . PHE A 1 396 ? -0.077 20.141 18.297 1 90.12 396 PHE A O 1
ATOM 3024 N N . VAL A 1 397 ? 0.325 21.234 16.359 1 93.12 397 VAL A N 1
ATOM 3025 C CA . VAL A 1 397 ? 0.896 22.391 17.047 1 93.12 397 VAL A CA 1
ATOM 3026 C C . VAL A 1 397 ? 0.398 23.672 16.391 1 93.12 397 VAL A C 1
ATOM 3028 O O . VAL A 1 397 ? -0.049 23.656 15.242 1 93.12 397 VAL A O 1
ATOM 3031 N N . VAL A 1 398 ? 0.338 24.656 17.156 1 95.75 398 VAL A N 1
ATOM 3032 C CA . VAL A 1 398 ? 0.213 26.016 16.625 1 95.75 398 VAL A CA 1
ATOM 3033 C C . VAL A 1 398 ? 1.526 26.766 16.828 1 95.75 398 VAL A C 1
ATOM 3035 O O . VAL A 1 398 ? 1.921 27.062 17.953 1 95.75 398 VAL A O 1
ATOM 3038 N N . VAL A 1 399 ? 2.193 27.047 15.75 1 96.94 399 VAL A N 1
ATOM 3039 C CA . VAL A 1 399 ? 3.438 27.812 15.75 1 96.94 399 VAL A CA 1
ATOM 3040 C C . VAL A 1 399 ? 3.131 29.297 15.75 1 96.94 399 VAL A C 1
ATOM 3042 O O . VAL A 1 399 ? 2.48 29.812 14.836 1 96.94 399 VAL A O 1
ATOM 3045 N N . GLU A 1 400 ? 3.541 30 16.766 1 97.88 400 GLU A N 1
ATOM 3046 C CA . GLU A 1 400 ? 3.324 31.438 16.844 1 97.88 400 GLU A CA 1
ATOM 3047 C C . GLU A 1 400 ? 4.582 32.219 16.453 1 97.88 400 GLU A C 1
ATOM 3049 O O . GLU A 1 400 ? 5.641 32.031 17.062 1 97.88 400 GLU A O 1
ATOM 3054 N N . GLY A 1 401 ? 4.418 32.969 15.422 1 97.88 401 GLY A N 1
ATOM 3055 C CA . GLY A 1 401 ? 5.488 33.875 14.992 1 97.88 401 GLY A CA 1
ATOM 3056 C C . GLY A 1 401 ? 5.148 35.344 15.141 1 97.88 401 GLY A C 1
ATOM 3057 O O . GLY A 1 401 ? 3.996 35.719 14.969 1 97.88 401 GLY A O 1
ATOM 3058 N N . ARG A 1 402 ? 6.137 36.125 15.461 1 97.44 402 ARG A N 1
ATOM 3059 C CA . ARG A 1 402 ? 5.996 37.594 15.578 1 97.44 402 ARG A CA 1
ATOM 3060 C C . ARG A 1 402 ? 7.102 38.312 14.812 1 97.44 402 ARG A C 1
ATOM 3062 O O . ARG A 1 402 ? 8.117 37.719 14.469 1 97.44 402 ARG A O 1
ATOM 3069 N N . LEU A 1 403 ? 6.723 39.562 14.492 1 96 403 LEU A N 1
ATOM 3070 C CA . LEU A 1 403 ? 7.758 40.375 13.859 1 96 403 LEU A CA 1
ATOM 3071 C C . LEU A 1 403 ? 8.977 40.5 14.773 1 96 403 LEU A C 1
ATOM 3073 O O . LEU A 1 403 ? 8.828 40.594 15.992 1 96 403 LEU A O 1
ATOM 3077 N N . HIS A 1 404 ? 10.188 40.375 14.203 1 87.12 404 HIS A N 1
ATOM 3078 C CA . HIS A 1 404 ? 11.391 40.656 14.977 1 87.12 404 HIS A CA 1
ATOM 3079 C C . HIS A 1 404 ? 11.328 42.062 15.594 1 87.12 404 HIS A C 1
ATOM 3081 O O . HIS A 1 404 ? 10.797 43 14.984 1 87.12 404 HIS A O 1
ATOM 3087 N N . GLU A 1 405 ? 11.07 42.156 17.062 1 68.12 405 GLU A N 1
ATOM 3088 C CA . GLU A 1 405 ? 11.078 43.469 17.688 1 68.12 405 GLU A CA 1
ATOM 3089 C C . GLU A 1 405 ? 12.078 44.406 17 1 68.12 405 GLU A C 1
ATOM 3091 O O . GLU A 1 405 ? 13.203 44 16.703 1 68.12 405 GLU A O 1
ATOM 3096 N N . ALA A 1 406 ? 11.609 45.406 16.297 1 45.56 406 ALA A N 1
ATOM 3097 C CA . ALA A 1 406 ? 12.453 46.469 15.797 1 45.56 406 ALA A CA 1
ATOM 3098 C C . ALA A 1 406 ? 13.359 47 16.906 1 45.56 406 ALA A C 1
ATOM 3100 O O . ALA A 1 406 ? 12.969 47.062 18.078 1 45.56 406 ALA A O 1
ATOM 3101 N N . MET B 1 1 ? -14.531 4.402 18.078 1 71.19 1 MET B N 1
ATOM 3102 C CA . MET B 1 1 ? -13.922 3.631 19.156 1 71.19 1 MET B CA 1
ATOM 3103 C C . MET B 1 1 ? -13.148 2.439 18.609 1 71.19 1 MET B C 1
ATOM 3105 O O . MET B 1 1 ? -13.422 1.979 17.5 1 71.19 1 MET B O 1
ATOM 3109 N N . THR B 1 2 ? -12.164 2.078 19.422 1 77.88 2 THR B N 1
ATOM 3110 C CA . THR B 1 2 ? -11.461 0.845 19.078 1 77.88 2 THR B CA 1
ATOM 3111 C C . THR B 1 2 ? -12.406 -0.351 19.156 1 77.88 2 THR B C 1
ATOM 3113 O O . THR B 1 2 ? -13.586 -0.196 19.453 1 77.88 2 THR B O 1
ATOM 3116 N N . ALA B 1 3 ? -11.82 -1.557 18.766 1 80.5 3 ALA B N 1
ATOM 3117 C CA . ALA B 1 3 ? -12.609 -2.777 18.922 1 80.5 3 ALA B CA 1
ATOM 3118 C C . ALA B 1 3 ? -13 -3.006 20.375 1 80.5 3 ALA B C 1
ATOM 3120 O O . ALA B 1 3 ? -12.367 -2.469 21.281 1 80.5 3 ALA B O 1
ATOM 3121 N N . PRO B 1 4 ? -14.039 -3.787 20.609 1 83.12 4 PRO B N 1
ATOM 3122 C CA . PRO B 1 4 ? -14.43 -4.086 21.984 1 83.12 4 PRO B CA 1
ATOM 3123 C C . PRO B 1 4 ? -13.289 -4.684 22.812 1 83.12 4 PRO B C 1
ATOM 3125 O O . PRO B 1 4 ? -12.477 -5.438 22.281 1 83.12 4 PRO B O 1
ATOM 3128 N N . PRO B 1 5 ? -13.219 -4.348 24.047 1 89.12 5 PRO B N 1
ATOM 3129 C CA . PRO B 1 5 ? -12.148 -4.844 24.922 1 89.12 5 PRO B CA 1
ATOM 3130 C C . PRO B 1 5 ? -12.031 -6.367 24.906 1 89.12 5 PRO B C 1
ATOM 3132 O O . PRO B 1 5 ? -10.922 -6.902 24.953 1 89.12 5 PRO B O 1
ATOM 3135 N N . SER B 1 6 ? -13.148 -7.008 24.781 1 90.19 6 SER B N 1
ATOM 3136 C CA . SER B 1 6 ? -13.133 -8.469 24.781 1 90.19 6 SER B CA 1
ATOM 3137 C C . SER B 1 6 ? -12.375 -9.008 23.562 1 90.19 6 SER B C 1
ATOM 3139 O O . SER B 1 6 ? -11.695 -10.031 23.656 1 90.19 6 SER B O 1
ATOM 3141 N N . THR B 1 7 ? -12.531 -8.32 22.438 1 90.56 7 THR B N 1
ATOM 3142 C CA . THR B 1 7 ? -11.828 -8.719 21.219 1 90.56 7 THR B CA 1
ATOM 3143 C C . THR B 1 7 ? -10.32 -8.562 21.391 1 90.56 7 THR B C 1
ATOM 3145 O O . THR B 1 7 ? -9.555 -9.461 21.047 1 90.56 7 THR B O 1
ATOM 3148 N N . LEU B 1 8 ? -9.914 -7.469 21.922 1 94.25 8 LEU B N 1
ATOM 3149 C CA . LEU B 1 8 ? -8.492 -7.191 22.125 1 94.25 8 LEU B CA 1
ATOM 3150 C C . LEU B 1 8 ? -7.883 -8.203 23.094 1 94.25 8 LEU B C 1
ATOM 3152 O O . LEU B 1 8 ? -6.809 -8.758 22.812 1 94.25 8 LEU B O 1
ATOM 3156 N N . LEU B 1 9 ? -8.57 -8.508 24.156 1 96 9 LEU B N 1
ATOM 3157 C CA . LEU B 1 9 ? -8.047 -9.414 25.172 1 96 9 LEU B CA 1
ATOM 3158 C C . LEU B 1 9 ? -7.984 -10.844 24.641 1 96 9 LEU B C 1
ATOM 3160 O O . LEU B 1 9 ? -7.07 -11.594 25 1 96 9 LEU B O 1
ATOM 3164 N N . SER B 1 10 ? -8.984 -11.195 23.875 1 96.31 10 SER B N 1
ATOM 3165 C CA . SER B 1 10 ? -8.961 -12.516 23.266 1 96.31 10 SER B CA 1
ATOM 3166 C C . SER B 1 10 ? -7.758 -12.688 22.344 1 96.31 10 SER B C 1
ATOM 3168 O O . SER B 1 10 ? -7.125 -13.742 22.328 1 96.31 10 SER B O 1
ATOM 3170 N N . LEU B 1 11 ? -7.434 -11.656 21.578 1 97.25 11 LEU B N 1
ATOM 3171 C CA . LEU B 1 11 ? -6.285 -11.695 20.672 1 97.25 11 LEU B CA 1
ATOM 3172 C C . LEU B 1 11 ? -4.98 -11.758 21.469 1 97.25 11 LEU B C 1
ATOM 3174 O O . LEU B 1 11 ? -4.059 -12.484 21.094 1 97.25 11 LEU B O 1
ATOM 3178 N N . VAL B 1 12 ? -4.918 -11.023 22.578 1 97.81 12 VAL B N 1
ATOM 3179 C CA . VAL B 1 12 ? -3.74 -11.062 23.438 1 97.81 12 VAL B CA 1
ATOM 3180 C C . VAL B 1 12 ? -3.551 -12.469 24 1 97.81 12 VAL B C 1
ATOM 3182 O O . VAL B 1 12 ? -2.434 -12.984 24.016 1 97.81 12 VAL B O 1
ATOM 3185 N N . ARG B 1 13 ? -4.629 -13.094 24.391 1 97.56 13 ARG B N 1
ATOM 3186 C CA . ARG B 1 13 ? -4.57 -14.453 24.922 1 97.56 13 ARG B CA 1
ATOM 3187 C C . ARG B 1 13 ? -4.105 -15.438 23.859 1 97.56 13 ARG B C 1
ATOM 3189 O O . ARG B 1 13 ? -3.309 -16.328 24.125 1 97.56 13 ARG B O 1
ATOM 3196 N N . THR B 1 14 ? -4.656 -15.281 22.672 1 97.88 14 THR B N 1
ATOM 3197 C CA . THR B 1 14 ? -4.254 -16.141 21.562 1 97.88 14 THR B CA 1
ATOM 3198 C C . THR B 1 14 ? -2.756 -16.031 21.297 1 97.88 14 THR B C 1
ATOM 3200 O O . THR B 1 14 ? -2.066 -17.031 21.156 1 97.88 14 THR B O 1
ATOM 3203 N N . ILE B 1 15 ? -2.252 -14.812 21.25 1 98.31 15 ILE B N 1
ATOM 3204 C CA . ILE B 1 15 ? -0.841 -14.555 20.984 1 98.31 15 ILE B CA 1
ATOM 3205 C C . ILE B 1 15 ? 0.009 -15.141 22.109 1 98.31 15 ILE B C 1
ATOM 3207 O O . ILE B 1 15 ? 1.05 -15.758 21.859 1 98.31 15 ILE B O 1
ATOM 3211 N N . THR B 1 16 ? -0.464 -15.016 23.359 1 97.56 16 THR B N 1
ATOM 3212 C CA . THR B 1 16 ? 0.243 -15.578 24.516 1 97.56 16 THR B CA 1
ATOM 3213 C C . THR B 1 16 ? 0.322 -17.094 24.422 1 97.56 16 THR B C 1
ATOM 3215 O O . THR B 1 16 ? 1.385 -17.688 24.625 1 97.56 16 THR B O 1
ATOM 3218 N N . HIS B 1 17 ? -0.779 -17.688 24.062 1 97.19 17 HIS B N 1
ATOM 3219 C CA . HIS B 1 17 ? -0.836 -19.141 23.922 1 97.19 17 HIS B CA 1
ATOM 3220 C C . HIS B 1 17 ? 0.103 -19.625 22.828 1 97.19 17 HIS B C 1
ATOM 3222 O O . HIS B 1 17 ? 0.836 -20.594 23.016 1 97.19 17 HIS B O 1
ATOM 3228 N N . LEU B 1 18 ? 0.082 -18.969 21.672 1 96.62 18 LEU B N 1
ATOM 3229 C CA . LEU B 1 18 ? 0.951 -19.328 20.562 1 96.62 18 LEU B CA 1
ATOM 3230 C C . LEU B 1 18 ? 2.414 -19.094 20.922 1 96.62 18 LEU B C 1
ATOM 3232 O O . LEU B 1 18 ? 3.291 -19.844 20.484 1 96.62 18 LEU B O 1
ATOM 3236 N N . GLY B 1 19 ? 2.664 -18.016 21.703 1 95.94 19 GLY B N 1
ATOM 3237 C CA . GLY B 1 19 ? 4.008 -17.75 22.203 1 95.94 19 GLY B CA 1
ATOM 3238 C C . GLY B 1 19 ? 4.52 -18.844 23.125 1 95.94 19 GLY B C 1
ATOM 3239 O O . GLY B 1 19 ? 5.684 -19.25 23.031 1 95.94 19 GLY B O 1
ATOM 3240 N N . ASP B 1 20 ? 3.672 -19.344 23.984 1 95.31 20 ASP B N 1
ATOM 3241 C CA . ASP B 1 20 ? 4.027 -20.438 24.875 1 95.31 20 ASP B CA 1
ATOM 3242 C C . ASP B 1 20 ? 4.375 -21.703 24.094 1 95.31 20 ASP B C 1
ATOM 3244 O O . ASP B 1 20 ? 5.348 -22.391 24.406 1 95.31 20 ASP B O 1
ATOM 3248 N N . ALA B 1 21 ? 3.543 -21.969 23.141 1 94.38 21 ALA B N 1
ATOM 3249 C CA . ALA B 1 21 ? 3.799 -23.141 22.297 1 94.38 21 ALA B CA 1
ATOM 3250 C C . ALA B 1 21 ? 5.129 -23 21.562 1 94.38 21 ALA B C 1
ATOM 3252 O O . ALA B 1 21 ? 5.871 -23.969 21.422 1 94.38 21 ALA B O 1
ATOM 3253 N N . PHE B 1 22 ? 5.375 -21.859 21.078 1 94.69 22 PHE B N 1
ATOM 3254 C CA . PHE B 1 22 ? 6.625 -21.562 20.391 1 94.69 22 PHE B CA 1
ATOM 3255 C C . PHE B 1 22 ? 7.816 -21.766 21.328 1 94.69 22 PHE B C 1
ATOM 3257 O O . PHE B 1 22 ? 8.828 -22.344 20.922 1 94.69 22 PHE B O 1
ATOM 3264 N N . ASP B 1 23 ? 7.703 -21.266 22.516 1 93.56 23 ASP B N 1
ATOM 3265 C CA . ASP B 1 23 ? 8.766 -21.391 23.516 1 93.56 23 ASP B CA 1
ATOM 3266 C C . ASP B 1 23 ? 9.016 -22.859 23.859 1 93.56 23 ASP B C 1
ATOM 3268 O O . ASP B 1 23 ? 10.164 -23.312 23.891 1 93.56 23 ASP B O 1
ATOM 3272 N N . ALA B 1 24 ? 7.977 -23.578 24.078 1 93.19 24 ALA B N 1
ATOM 3273 C CA . ALA B 1 24 ? 8.062 -24.984 24.469 1 93.19 24 ALA B CA 1
ATOM 3274 C C . ALA B 1 24 ? 8.719 -25.812 23.359 1 93.19 24 ALA B C 1
ATOM 3276 O O . ALA B 1 24 ? 9.477 -26.75 23.641 1 93.19 24 ALA B O 1
ATOM 3277 N N . ALA B 1 25 ? 8.445 -25.5 22.078 1 91.25 25 ALA B N 1
ATOM 3278 C CA . ALA B 1 25 ? 8.953 -26.266 20.938 1 91.25 25 ALA B CA 1
ATOM 3279 C C . ALA B 1 25 ? 10.297 -25.719 20.469 1 91.25 25 ALA B C 1
ATOM 3281 O O . ALA B 1 25 ? 10.922 -26.297 19.578 1 91.25 25 ALA B O 1
ATOM 3282 N N . ASN B 1 26 ? 10.797 -24.625 21.031 1 88.88 26 ASN B N 1
ATOM 3283 C CA . ASN B 1 26 ? 11.992 -23.938 20.562 1 88.88 26 ASN B CA 1
ATOM 3284 C C . ASN B 1 26 ? 11.891 -23.578 19.078 1 88.88 26 ASN B C 1
ATOM 3286 O O . ASN B 1 26 ? 12.797 -23.891 18.312 1 88.88 26 ASN B O 1
ATOM 3290 N N . GLY B 1 27 ? 10.781 -23.094 18.766 1 90.44 27 GLY B N 1
ATOM 3291 C CA . GLY B 1 27 ? 10.477 -22.719 17.406 1 90.44 27 GLY B CA 1
ATOM 3292 C C . GLY B 1 27 ? 9.062 -23.078 16.984 1 90.44 27 GLY B C 1
ATOM 3293 O O . GLY B 1 27 ? 8.227 -23.406 17.828 1 90.44 27 GLY B O 1
ATOM 3294 N N . PHE B 1 28 ? 8.75 -22.828 15.719 1 88.88 28 PHE B N 1
ATOM 3295 C CA . PHE B 1 28 ? 7.43 -23.203 15.219 1 88.88 28 PHE B CA 1
ATOM 3296 C C . PHE B 1 28 ? 7.379 -24.703 14.891 1 88.88 28 PHE B C 1
ATOM 3298 O O . PHE B 1 28 ? 8.102 -25.172 14.008 1 88.88 28 PHE B O 1
ATOM 3305 N N . ALA B 1 29 ? 6.566 -25.391 15.578 1 82.94 29 ALA B N 1
ATOM 3306 C CA . ALA B 1 29 ? 6.41 -26.828 15.312 1 82.94 29 ALA B CA 1
ATOM 3307 C C . ALA B 1 29 ? 5.738 -27.062 13.961 1 82.94 29 ALA B C 1
ATOM 3309 O O . ALA B 1 29 ? 5.984 -28.078 13.305 1 82.94 29 ALA B O 1
ATOM 3310 N N . HIS B 1 30 ? 4.859 -26.219 13.594 1 83.62 30 HIS B N 1
ATOM 3311 C CA . HIS B 1 30 ? 4.098 -26.312 12.359 1 83.62 30 HIS B CA 1
ATOM 3312 C C . HIS B 1 30 ? 3.953 -24.953 11.695 1 83.62 30 HIS B C 1
ATOM 3314 O O . HIS B 1 30 ? 3.875 -23.938 12.383 1 83.62 30 HIS B O 1
ATOM 3320 N N . GLN B 1 31 ? 3.953 -24.984 10.344 1 85.06 31 GLN B N 1
ATOM 3321 C CA . GLN B 1 31 ? 3.738 -23.766 9.586 1 85.06 31 GLN B CA 1
ATOM 3322 C C . GLN B 1 31 ? 2.402 -23.109 9.945 1 85.06 31 GLN B C 1
ATOM 3324 O O . GLN B 1 31 ? 2.277 -21.891 9.922 1 85.06 31 GLN B O 1
ATOM 3329 N N . GLU B 1 32 ? 1.531 -23.906 10.344 1 86.62 32 GLU B N 1
ATOM 3330 C CA . GLU B 1 32 ? 0.193 -23.438 10.672 1 86.62 32 GLU B CA 1
ATOM 3331 C C . GLU B 1 32 ? 0.219 -22.531 11.898 1 86.62 32 GLU B C 1
ATOM 3333 O O . GLU B 1 32 ? -0.49 -21.516 11.953 1 86.62 32 GLU B O 1
ATOM 3338 N N . THR B 1 33 ? 1.03 -22.906 12.867 1 91.5 33 THR B N 1
ATOM 3339 C CA . THR B 1 33 ? 1.109 -22.109 14.094 1 91.5 33 THR B CA 1
ATOM 3340 C C . THR B 1 33 ? 1.768 -20.766 13.812 1 91.5 33 THR B C 1
ATOM 3342 O O . THR B 1 33 ? 1.406 -19.75 14.422 1 91.5 33 THR B O 1
ATOM 3345 N N . ARG B 1 34 ? 2.74 -20.781 12.906 1 93.31 34 ARG B N 1
ATOM 3346 C CA . ARG B 1 34 ? 3.369 -19.531 12.508 1 93.31 34 ARG B CA 1
ATOM 3347 C C . ARG B 1 34 ? 2.361 -18.594 11.844 1 93.31 34 ARG B C 1
ATOM 3349 O O . ARG B 1 34 ? 2.283 -17.406 12.18 1 93.31 34 ARG B O 1
ATOM 3356 N N . CYS B 1 35 ? 1.554 -19.172 10.945 1 92.81 35 CYS B N 1
ATOM 3357 C CA . CYS B 1 35 ? 0.547 -18.391 10.227 1 92.81 35 CYS B CA 1
ATOM 3358 C C . CYS B 1 35 ? -0.498 -17.844 11.195 1 92.81 35 CYS B C 1
ATOM 3360 O O . CYS B 1 35 ? -0.953 -16.703 11.039 1 92.81 35 CYS B O 1
ATOM 3362 N N . GLN B 1 36 ? -0.818 -18.641 12.195 1 94.88 36 GLN B N 1
ATOM 3363 C CA . GLN B 1 36 ? -1.789 -18.203 13.195 1 94.88 36 GLN B CA 1
ATOM 3364 C C . GLN B 1 36 ? -1.253 -17.031 14.008 1 94.88 36 GLN B C 1
ATOM 3366 O O . GLN B 1 36 ? -2.004 -16.109 14.352 1 94.88 36 GLN B O 1
ATOM 3371 N N . LEU B 1 37 ? 0.008 -17.109 14.328 1 96.81 37 LEU B N 1
ATOM 3372 C CA . LEU B 1 37 ? 0.625 -16.031 15.086 1 96.81 37 LEU B CA 1
ATOM 3373 C C . LEU B 1 37 ? 0.643 -14.734 14.281 1 96.81 37 LEU B C 1
ATOM 3375 O O . LEU B 1 37 ? 0.313 -13.672 14.812 1 96.81 37 LEU B O 1
ATOM 3379 N N . VAL B 1 38 ? 1.019 -14.812 12.992 1 96.94 38 VAL B N 1
ATOM 3380 C CA . VAL B 1 38 ? 1.016 -13.648 12.102 1 96.94 38 VAL B CA 1
ATOM 3381 C C . VAL B 1 38 ? -0.393 -13.062 12.023 1 96.94 38 VAL B C 1
ATOM 3383 O O . VAL B 1 38 ? -0.582 -11.859 12.188 1 96.94 38 VAL B O 1
ATOM 3386 N N . ASP B 1 39 ? -1.365 -13.93 11.852 1 96.69 39 ASP B N 1
ATOM 3387 C CA . ASP B 1 39 ? -2.76 -13.516 11.734 1 96.69 39 ASP B CA 1
ATOM 3388 C C . ASP B 1 39 ? -3.232 -12.805 13 1 96.69 39 ASP B C 1
ATOM 3390 O O . ASP B 1 39 ? -3.861 -11.75 12.93 1 96.69 39 ASP B O 1
ATOM 3394 N N . ALA B 1 40 ? -2.939 -13.414 14.117 1 97.81 40 ALA B N 1
ATOM 3395 C CA . ALA B 1 40 ? -3.361 -12.844 15.398 1 97.81 40 ALA B CA 1
ATOM 3396 C C . ALA B 1 40 ? -2.707 -11.484 15.633 1 97.81 40 ALA B C 1
ATOM 3398 O O . ALA B 1 40 ? -3.346 -10.562 16.141 1 97.81 40 ALA B O 1
ATOM 3399 N N . ALA B 1 41 ? -1.45 -11.375 15.32 1 98.25 41 ALA B N 1
ATOM 3400 C CA . ALA B 1 41 ? -0.722 -10.117 15.484 1 98.25 41 ALA B CA 1
ATOM 3401 C C . ALA B 1 41 ? -1.313 -9.023 14.602 1 98.25 41 ALA B C 1
ATOM 3403 O O . ALA B 1 41 ? -1.512 -7.895 15.055 1 98.25 41 ALA B O 1
ATOM 3404 N N . GLU B 1 42 ? -1.606 -9.32 13.336 1 97.56 42 GLU B N 1
ATOM 3405 C CA . GLU B 1 42 ? -2.213 -8.352 12.43 1 97.56 42 GLU B CA 1
ATOM 3406 C C . GLU B 1 42 ? -3.586 -7.91 12.93 1 97.56 42 GLU B C 1
ATOM 3408 O O . GLU B 1 42 ? -3.902 -6.719 12.914 1 97.56 42 GLU B O 1
ATOM 3413 N N . LYS B 1 43 ? -4.379 -8.859 13.367 1 97.38 43 LYS B N 1
ATOM 3414 C CA . LYS B 1 43 ? -5.715 -8.555 13.867 1 97.38 43 LYS B CA 1
ATOM 3415 C C . LYS B 1 43 ? -5.652 -7.699 15.125 1 97.38 43 LYS B C 1
ATOM 3417 O O . LYS B 1 43 ? -6.516 -6.844 15.344 1 97.38 43 LYS B O 1
ATOM 3422 N N . LEU B 1 44 ? -4.66 -7.961 15.969 1 97.81 44 LEU B N 1
ATOM 3423 C CA . LEU B 1 44 ? -4.508 -7.172 17.188 1 97.81 44 LEU B CA 1
ATOM 3424 C C . LEU B 1 44 ? -4.195 -5.715 16.859 1 97.81 44 LEU B C 1
ATOM 3426 O O . LEU B 1 44 ? -4.754 -4.805 17.469 1 97.81 44 LEU B O 1
ATOM 3430 N N . ALA B 1 45 ? -3.277 -5.473 15.922 1 97.38 45 ALA B N 1
ATOM 3431 C CA . ALA B 1 45 ? -2.963 -4.109 15.508 1 97.38 45 ALA B CA 1
ATOM 3432 C C . ALA B 1 45 ? -4.207 -3.395 14.984 1 97.38 45 ALA B C 1
ATOM 3434 O O . ALA B 1 45 ? -4.461 -2.24 15.336 1 97.38 45 ALA B O 1
ATOM 3435 N N . ILE B 1 46 ? -4.988 -4.117 14.164 1 96.69 46 ILE B N 1
ATOM 3436 C CA . ILE B 1 46 ? -6.215 -3.561 13.609 1 96.69 46 ILE B CA 1
ATOM 3437 C C . ILE B 1 46 ? -7.184 -3.219 14.734 1 96.69 46 ILE B C 1
ATOM 3439 O O . ILE B 1 46 ? -7.758 -2.127 14.766 1 96.69 46 ILE B O 1
ATOM 3443 N N . ALA B 1 47 ? -7.312 -4.113 15.672 1 95.5 47 ALA B N 1
ATOM 3444 C CA . ALA B 1 47 ? -8.266 -3.953 16.766 1 95.5 47 ALA B CA 1
ATOM 3445 C C . ALA B 1 47 ? -7.863 -2.799 17.688 1 95.5 47 ALA B C 1
ATOM 3447 O O . ALA B 1 47 ? -8.719 -2.133 18.266 1 95.5 47 ALA B O 1
ATOM 3448 N N . ALA B 1 48 ? -6.574 -2.574 17.766 1 95.69 48 ALA B N 1
ATOM 3449 C CA . ALA B 1 48 ? -6.066 -1.574 18.703 1 95.69 48 ALA B CA 1
ATOM 3450 C C . ALA B 1 48 ? -6.078 -0.182 18.078 1 95.69 48 ALA B C 1
ATOM 3452 O O . ALA B 1 48 ? -5.934 0.822 18.781 1 95.69 48 ALA B O 1
ATOM 3453 N N . ARG B 1 49 ? -6.242 -0.032 16.797 1 94.31 49 ARG B N 1
ATOM 3454 C CA . ARG B 1 49 ? -6.312 1.251 16.109 1 94.31 49 ARG B CA 1
ATOM 3455 C C . ARG B 1 49 ? -7.738 1.794 16.109 1 94.31 49 ARG B C 1
ATOM 3457 O O . ARG B 1 49 ? -8.703 1.025 16.062 1 94.31 49 ARG B O 1
ATOM 3464 N N . TYR B 1 50 ? -7.801 3.105 16.125 1 91.5 50 TYR B N 1
ATOM 3465 C CA . TYR B 1 50 ? -9.094 3.719 15.828 1 91.5 50 TYR B CA 1
ATOM 3466 C C . TYR B 1 50 ? -9.484 3.477 14.375 1 91.5 50 TYR B C 1
ATOM 3468 O O . TYR B 1 50 ? -8.625 3.256 13.523 1 91.5 50 TYR B O 1
ATOM 3476 N N . PRO B 1 51 ? -10.805 3.463 14.109 1 90.12 51 PRO B N 1
ATOM 3477 C CA . PRO B 1 51 ? -11.273 3.174 12.75 1 90.12 51 PRO B CA 1
ATOM 3478 C C . PRO B 1 51 ? -10.625 4.066 11.695 1 90.12 51 PRO B C 1
ATOM 3480 O O . PRO B 1 51 ? -10.156 3.572 10.672 1 90.12 51 PRO B O 1
ATOM 3483 N N . ASP B 1 52 ? -10.523 5.316 11.945 1 88.25 52 ASP B N 1
ATOM 3484 C CA . ASP B 1 52 ? -9.945 6.246 10.984 1 88.25 52 ASP B CA 1
ATOM 3485 C C . ASP B 1 52 ? -8.445 6.012 10.82 1 88.25 52 ASP B C 1
ATOM 3487 O O . ASP B 1 52 ? -7.891 6.203 9.742 1 88.25 52 ASP B O 1
ATOM 3491 N N . GLU B 1 53 ? -7.793 5.586 11.922 1 91.38 53 GLU B N 1
ATOM 3492 C CA . GLU B 1 53 ? -6.371 5.258 11.867 1 91.38 53 GLU B CA 1
ATOM 3493 C C . GLU B 1 53 ? -6.117 4.055 10.961 1 91.38 53 GLU B C 1
ATOM 3495 O O . GLU B 1 53 ? -5.117 4.012 10.242 1 91.38 53 GLU B O 1
ATOM 3500 N N . ASN B 1 54 ? -7.051 3.104 11.055 1 95 54 ASN B N 1
ATOM 3501 C CA . ASN B 1 54 ? -6.922 1.928 10.203 1 95 54 ASN B CA 1
ATOM 3502 C C . ASN B 1 54 ? -7.07 2.287 8.727 1 95 54 ASN B C 1
ATOM 3504 O O . ASN B 1 54 ? -6.359 1.749 7.875 1 95 54 ASN B O 1
ATOM 3508 N N . VAL B 1 55 ? -7.996 3.162 8.422 1 94.44 55 VAL B N 1
ATOM 3509 C CA . VAL B 1 55 ? -8.227 3.574 7.043 1 94.44 55 VAL B CA 1
ATOM 3510 C C . VAL B 1 55 ? -7.004 4.316 6.508 1 94.44 55 VAL B C 1
ATOM 3512 O O . VAL B 1 55 ? -6.523 4.023 5.41 1 94.44 55 VAL B O 1
ATOM 3515 N N . PHE B 1 56 ? -6.426 5.203 7.332 1 93.38 56 PHE B N 1
ATOM 3516 C CA . PHE B 1 56 ? -5.246 5.957 6.93 1 93.38 56 PHE B CA 1
ATOM 3517 C C . PHE B 1 56 ? -4.043 5.035 6.773 1 93.38 56 PHE B C 1
ATOM 3519 O O . PHE B 1 56 ? -3.254 5.191 5.836 1 93.38 56 PHE B O 1
ATOM 3526 N N . PHE B 1 57 ? -3.945 4.133 7.707 1 94.81 57 PHE B N 1
ATOM 3527 C CA . PHE B 1 57 ? -2.871 3.148 7.648 1 94.81 57 PHE B CA 1
ATOM 3528 C C . PHE B 1 57 ? -2.918 2.375 6.336 1 94.81 57 PHE B C 1
ATOM 3530 O O . PHE B 1 57 ? -1.899 2.234 5.656 1 94.81 57 PHE B O 1
ATOM 3537 N N . ALA B 1 58 ? -4.047 1.955 5.965 1 96 58 ALA B N 1
ATOM 3538 C CA . ALA B 1 58 ? -4.207 1.145 4.762 1 96 58 ALA B CA 1
ATOM 3539 C C . ALA B 1 58 ? -3.854 1.944 3.51 1 96 58 ALA B C 1
ATOM 3541 O O . ALA B 1 58 ? -3.027 1.513 2.703 1 96 58 ALA B O 1
ATOM 3542 N N . VAL B 1 59 ? -4.387 3.098 3.359 1 96.19 59 VAL B N 1
ATOM 3543 C CA . VAL B 1 59 ? -4.273 3.82 2.098 1 96.19 59 VAL B CA 1
ATOM 3544 C C . VAL B 1 59 ? -2.846 4.336 1.924 1 96.19 59 VAL B C 1
ATOM 3546 O O . VAL B 1 59 ? -2.357 4.465 0.799 1 96.19 59 VAL B O 1
ATOM 3549 N N . THR B 1 60 ? -2.096 4.516 3.025 1 96.69 60 THR B N 1
ATOM 3550 C CA . THR B 1 60 ? -0.763 5.098 2.914 1 96.69 60 THR B CA 1
ATOM 3551 C C . THR B 1 60 ? 0.292 4.008 2.748 1 96.69 60 THR B C 1
ATOM 3553 O O . THR B 1 60 ? 1.49 4.297 2.717 1 96.69 60 THR B O 1
ATOM 3556 N N . ARG B 1 61 ? -0.157 2.783 2.645 1 96.75 61 ARG B N 1
ATOM 3557 C CA . ARG B 1 61 ? 0.798 1.725 2.334 1 96.75 61 ARG B CA 1
ATOM 3558 C C . ARG B 1 61 ? 1.376 1.899 0.935 1 96.75 61 ARG B C 1
ATOM 3560 O O . ARG B 1 61 ? 2.488 1.447 0.655 1 96.75 61 ARG B O 1
ATOM 3567 N N . THR B 1 62 ? 0.677 2.576 0.048 1 96.81 62 THR B N 1
ATOM 3568 C CA . THR B 1 62 ? 1.217 2.947 -1.255 1 96.81 62 THR B CA 1
ATOM 3569 C C . THR B 1 62 ? 2.428 3.861 -1.098 1 96.81 62 THR B C 1
ATOM 3571 O O . THR B 1 62 ? 3.443 3.68 -1.773 1 96.81 62 THR B O 1
ATOM 3574 N N . THR B 1 63 ? 2.309 4.805 -0.188 1 98.25 63 THR B N 1
ATOM 3575 C CA . THR B 1 63 ? 3.393 5.738 0.088 1 98.25 63 THR B CA 1
ATOM 3576 C C . THR B 1 63 ? 4.59 5.012 0.695 1 98.25 63 THR B C 1
ATOM 3578 O O . THR B 1 63 ? 5.738 5.285 0.332 1 98.25 63 THR B O 1
ATOM 3581 N N . GLN B 1 64 ? 4.34 4.098 1.595 1 98.19 64 GLN B N 1
ATOM 3582 C CA . GLN B 1 64 ? 5.398 3.266 2.158 1 98.19 64 GLN B CA 1
ATOM 3583 C C . GLN B 1 64 ? 6.16 2.529 1.061 1 98.19 64 GLN B C 1
ATOM 3585 O O . GLN B 1 64 ? 7.395 2.494 1.07 1 98.19 64 GLN B O 1
ATOM 3590 N N . ASN B 1 65 ? 5.402 1.943 0.133 1 98.31 65 ASN B N 1
ATOM 3591 C CA . ASN B 1 65 ? 6.02 1.179 -0.947 1 98.31 65 ASN B CA 1
ATOM 3592 C C . ASN B 1 65 ? 6.871 2.066 -1.847 1 98.31 65 ASN B C 1
ATOM 3594 O O . ASN B 1 65 ? 7.91 1.633 -2.35 1 98.31 65 ASN B O 1
ATOM 3598 N N . ALA B 1 66 ? 6.406 3.264 -2.064 1 98.62 66 ALA B N 1
ATOM 3599 C CA . ALA B 1 66 ? 7.215 4.215 -2.826 1 98.62 66 ALA B CA 1
ATOM 3600 C C . ALA B 1 66 ? 8.555 4.461 -2.148 1 98.62 66 ALA B C 1
ATOM 3602 O O . ALA B 1 66 ? 9.594 4.512 -2.812 1 98.62 66 ALA B O 1
ATOM 3603 N N . CYS B 1 67 ? 8.547 4.594 -0.831 1 98.81 67 CYS B N 1
ATOM 3604 C CA . CYS B 1 67 ? 9.773 4.82 -0.083 1 98.81 67 CYS B CA 1
ATOM 3605 C C . CYS B 1 67 ? 10.711 3.623 -0.194 1 98.81 67 CYS B C 1
ATOM 3607 O O . CYS B 1 67 ? 11.922 3.789 -0.353 1 98.81 67 CYS B O 1
ATOM 3609 N N . ILE B 1 68 ? 10.141 2.434 -0.099 1 98.75 68 ILE B N 1
ATOM 3610 C CA . ILE B 1 68 ? 10.953 1.23 -0.245 1 98.75 68 ILE B CA 1
ATOM 3611 C C . ILE B 1 68 ? 11.562 1.188 -1.645 1 98.75 68 ILE B C 1
ATOM 3613 O O . ILE B 1 68 ? 12.75 0.892 -1.802 1 98.75 68 ILE B O 1
ATOM 3617 N N . ARG B 1 69 ? 10.766 1.485 -2.666 1 98.44 69 ARG B N 1
ATOM 3618 C CA . ARG B 1 69 ? 11.242 1.452 -4.047 1 98.44 69 ARG B CA 1
ATOM 3619 C C . ARG B 1 69 ? 12.367 2.461 -4.262 1 98.44 69 ARG B C 1
ATOM 3621 O O . ARG B 1 69 ? 13.32 2.188 -4.988 1 98.44 69 ARG B O 1
ATOM 3628 N N . ILE B 1 70 ? 12.242 3.645 -3.664 1 98.69 70 ILE B N 1
ATOM 3629 C CA . ILE B 1 70 ? 13.281 4.664 -3.74 1 98.69 70 ILE B CA 1
ATOM 3630 C C . ILE B 1 70 ? 14.57 4.145 -3.107 1 98.69 70 ILE B C 1
ATOM 3632 O O . ILE B 1 70 ? 15.648 4.293 -3.674 1 98.69 70 ILE B O 1
ATOM 3636 N N . ALA B 1 71 ? 14.453 3.51 -1.947 1 98.62 71 ALA B N 1
ATOM 3637 C CA . ALA B 1 71 ? 15.617 2.949 -1.268 1 98.62 71 ALA B CA 1
ATOM 3638 C C . ALA B 1 71 ? 16.281 1.865 -2.115 1 98.62 71 ALA B C 1
ATOM 3640 O O . ALA B 1 71 ? 17.516 1.754 -2.145 1 98.62 71 ALA B O 1
ATOM 3641 N N . CYS B 1 72 ? 15.461 1.013 -2.781 1 96.81 72 CYS B N 1
ATOM 3642 C CA . CYS B 1 72 ? 15.992 0.011 -3.699 1 96.81 72 CYS B CA 1
ATOM 3643 C C . CYS B 1 72 ? 16.797 0.666 -4.82 1 96.81 72 CYS B C 1
ATOM 3645 O O . CYS B 1 72 ? 17.922 0.257 -5.105 1 96.81 72 CYS B O 1
ATOM 3647 N N . ALA B 1 73 ? 16.234 1.677 -5.418 1 96.69 73 ALA B N 1
ATOM 3648 C CA . ALA B 1 73 ? 16.828 2.34 -6.57 1 96.69 73 ALA B CA 1
ATOM 3649 C C . ALA B 1 73 ? 18.141 3.029 -6.191 1 96.69 73 ALA B C 1
ATOM 3651 O O . ALA B 1 73 ? 19.078 3.066 -6.98 1 96.69 73 ALA B O 1
ATOM 3652 N N . LEU B 1 74 ? 18.219 3.523 -4.953 1 97.56 74 LEU B N 1
ATOM 3653 C CA . LEU B 1 74 ? 19.375 4.258 -4.48 1 97.56 74 LEU B CA 1
ATOM 3654 C C . LEU B 1 74 ? 20.406 3.314 -3.855 1 97.56 74 LEU B C 1
ATOM 3656 O O . LEU B 1 74 ? 21.484 3.744 -3.441 1 97.56 74 LEU B O 1
ATOM 3660 N N . ASN B 1 75 ? 20.031 2.02 -3.711 1 96 75 ASN B N 1
ATOM 3661 C CA . ASN B 1 75 ? 20.891 1.012 -3.096 1 96 75 ASN B CA 1
ATOM 3662 C C . ASN B 1 75 ? 21.172 1.334 -1.631 1 96 75 ASN B C 1
ATOM 3664 O O . ASN B 1 75 ? 22.297 1.121 -1.147 1 96 75 ASN B O 1
ATOM 3668 N N . ILE B 1 76 ? 20.219 1.899 -0.968 1 98.19 76 ILE B N 1
ATOM 3669 C CA . ILE B 1 76 ? 20.391 2.289 0.427 1 98.19 76 ILE B CA 1
ATOM 3670 C C . ILE B 1 76 ? 20.578 1.044 1.29 1 98.19 76 ILE B C 1
ATOM 3672 O O . ILE B 1 76 ? 21.375 1.05 2.23 1 98.19 76 ILE B O 1
ATOM 3676 N N . PHE B 1 77 ? 19.891 -0.042 1.031 1 97.38 77 PHE B N 1
ATOM 3677 C CA . PHE B 1 77 ? 20 -1.27 1.812 1 97.38 77 PHE B CA 1
ATOM 3678 C C . PHE B 1 77 ? 21.438 -1.777 1.832 1 97.38 77 PHE B C 1
ATOM 3680 O O . PHE B 1 77 ? 21.891 -2.322 2.838 1 97.38 77 PHE B O 1
ATOM 3687 N N . ALA B 1 78 ? 22.141 -1.588 0.77 1 95.56 78 ALA B N 1
ATOM 3688 C CA . ALA B 1 78 ? 23.5 -2.078 0.654 1 95.56 78 ALA B CA 1
ATOM 3689 C C . ALA B 1 78 ? 24.484 -1.157 1.38 1 95.56 78 ALA B C 1
ATOM 3691 O O . ALA B 1 78 ? 25.547 -1.592 1.811 1 95.56 78 ALA B O 1
ATOM 3692 N N . VAL B 1 79 ? 24.141 0.104 1.514 1 96.38 79 VAL B N 1
ATOM 3693 C CA . VAL B 1 79 ? 25.031 1.114 2.07 1 96.38 79 VAL B CA 1
ATOM 3694 C C . VAL B 1 79 ? 24.984 1.059 3.596 1 96.38 79 VAL B C 1
ATOM 3696 O O . VAL B 1 79 ? 25.984 1.323 4.262 1 96.38 79 VAL B O 1
ATOM 3699 N N . VAL B 1 80 ? 23.797 0.736 4.191 1 96.12 80 VAL B N 1
ATOM 3700 C CA . VAL B 1 80 ? 23.672 0.613 5.641 1 96.12 80 VAL B CA 1
ATOM 3701 C C . VAL B 1 80 ? 24.5 -0.577 6.129 1 96.12 80 VAL B C 1
ATOM 3703 O O . VAL B 1 80 ? 24.406 -1.676 5.578 1 96.12 80 VAL B O 1
ATOM 3706 N N . PRO B 1 81 ? 25.375 -0.329 7.082 1 92.94 81 PRO B N 1
ATOM 3707 C CA . PRO B 1 81 ? 26.281 -1.395 7.508 1 92.94 81 PRO B CA 1
ATOM 3708 C C . PRO B 1 81 ? 25.562 -2.551 8.188 1 92.94 81 PRO B C 1
ATOM 3710 O O . PRO B 1 81 ? 24.562 -2.336 8.883 1 92.94 81 PRO B O 1
ATOM 3713 N N . TRP B 1 82 ? 26.031 -3.688 7.848 1 84.31 82 TRP B N 1
ATOM 3714 C CA . TRP B 1 82 ? 25.516 -4.902 8.469 1 84.31 82 TRP B CA 1
ATOM 3715 C C . TRP B 1 82 ? 26.656 -5.824 8.891 1 84.31 82 TRP B C 1
ATOM 3717 O O . TRP B 1 82 ? 27.672 -5.926 8.195 1 84.31 82 TRP B O 1
ATOM 3727 N N . SER B 1 83 ? 26.719 -6.129 10.148 1 73.06 83 SER B N 1
ATOM 3728 C CA . SER B 1 83 ? 27.688 -7.129 10.586 1 73.06 83 SER B CA 1
ATOM 3729 C C . SER B 1 83 ? 27 -8.43 10.977 1 73.06 83 SER B C 1
ATOM 3731 O O . SER B 1 83 ? 25.922 -8.422 11.578 1 73.06 83 SER B O 1
ATOM 3733 N N . ASN B 1 84 ? 27.312 -9.539 10.312 1 60.16 84 ASN B N 1
ATOM 3734 C CA . ASN B 1 84 ? 26.781 -10.859 10.648 1 60.16 84 ASN B CA 1
ATOM 3735 C C . ASN B 1 84 ? 27.016 -11.195 12.117 1 60.16 84 ASN B C 1
ATOM 3737 O O . ASN B 1 84 ? 26.5 -12.195 12.617 1 60.16 84 ASN B O 1
ATOM 3741 N N . SER B 1 85 ? 27.906 -10.539 12.742 1 56.16 85 SER B N 1
ATOM 3742 C CA . SER B 1 85 ? 28.188 -10.922 14.125 1 56.16 85 SER B CA 1
ATOM 3743 C C . SER B 1 85 ? 27.047 -10.523 15.055 1 56.16 85 SER B C 1
ATOM 3745 O O . SER B 1 85 ? 26.734 -9.336 15.18 1 56.16 85 SER B O 1
ATOM 3747 N N . ALA B 1 86 ? 26.219 -11.469 15.039 1 50.81 86 ALA B N 1
ATOM 3748 C CA . ALA B 1 86 ? 25.062 -11.32 15.922 1 50.81 86 ALA B CA 1
ATOM 3749 C C . ALA B 1 86 ? 25.406 -10.484 17.156 1 50.81 86 ALA B C 1
ATOM 3751 O O . ALA B 1 86 ? 24.516 -10.023 17.875 1 50.81 86 ALA B O 1
ATOM 3752 N N . ALA B 1 87 ? 26.75 -10.562 17.5 1 47.47 87 ALA B N 1
ATOM 3753 C CA . ALA B 1 87 ? 27.219 -10.078 18.797 1 47.47 87 ALA B CA 1
ATOM 3754 C C . ALA B 1 87 ? 27.297 -8.555 18.812 1 47.47 87 ALA B C 1
ATOM 3756 O O . ALA B 1 87 ? 27.609 -7.961 19.859 1 47.47 87 ALA B O 1
ATOM 3757 N N . GLU B 1 88 ? 27.172 -7.895 17.672 1 52.38 88 GLU B N 1
ATOM 3758 C CA . GLU B 1 88 ? 27.5 -6.48 17.812 1 52.38 88 GLU B CA 1
ATOM 3759 C C . GLU B 1 88 ? 26.281 -5.668 18.234 1 52.38 88 GLU B C 1
ATOM 3761 O O . GLU B 1 88 ? 25.328 -5.508 17.469 1 52.38 88 GLU B O 1
ATOM 3766 N N . SER B 1 89 ? 25.906 -5.641 19.406 1 60.38 89 SER B N 1
ATOM 3767 C CA . SER B 1 89 ? 25.078 -4.668 20.109 1 60.38 89 SER B CA 1
ATOM 3768 C C . SER B 1 89 ? 25.891 -3.455 20.547 1 60.38 89 SER B C 1
ATOM 3770 O O . SER B 1 89 ? 26.922 -3.596 21.219 1 60.38 89 SER B O 1
ATOM 3772 N N . PRO B 1 90 ? 25.531 -2.201 20 1 65.12 90 PRO B N 1
ATOM 3773 C CA . PRO B 1 90 ? 24.391 -1.855 19.156 1 65.12 90 PRO B CA 1
ATOM 3774 C C . PRO B 1 90 ? 24.641 -2.123 17.672 1 65.12 90 PRO B C 1
ATOM 3776 O O . PRO B 1 90 ? 25.797 -2.217 17.25 1 65.12 90 PRO B O 1
ATOM 3779 N N . PRO B 1 91 ? 23.594 -2.252 16.953 1 73.94 91 PRO B N 1
ATOM 3780 C CA . PRO B 1 91 ? 23.781 -2.453 15.508 1 73.94 91 PRO B CA 1
ATOM 3781 C C . PRO B 1 91 ? 24.594 -1.331 14.859 1 73.94 91 PRO B C 1
ATOM 3783 O O . PRO B 1 91 ? 24.547 -0.187 15.32 1 73.94 91 PRO B O 1
ATOM 3786 N N . ALA B 1 92 ? 25.438 -1.68 13.992 1 86 92 ALA B N 1
ATOM 3787 C CA . ALA B 1 92 ? 26.188 -0.667 13.25 1 86 92 ALA B CA 1
ATOM 3788 C C . ALA B 1 92 ? 25.234 0.316 12.562 1 86 92 ALA B C 1
ATOM 3790 O O . ALA B 1 92 ? 24.297 -0.091 11.875 1 86 92 ALA B O 1
ATOM 3791 N N . SER B 1 93 ? 25.375 1.582 12.922 1 93.31 93 SER B N 1
ATOM 3792 C CA . SER B 1 93 ? 24.5 2.66 12.461 1 93.31 93 SER B CA 1
ATOM 3793 C C . SER B 1 93 ? 25.219 3.527 11.422 1 93.31 93 SER B C 1
ATOM 3795 O O . SER B 1 93 ? 26.438 3.506 11.32 1 93.31 93 SER B O 1
ATOM 3797 N N . ILE B 1 94 ? 24.484 4.168 10.594 1 97.19 94 ILE B N 1
ATOM 3798 C CA . ILE B 1 94 ? 25 5.094 9.586 1 97.19 94 ILE B CA 1
ATOM 3799 C C . ILE B 1 94 ? 24.141 6.367 9.586 1 97.19 94 ILE B C 1
ATOM 3801 O O . ILE B 1 94 ? 22.938 6.316 9.836 1 97.19 94 ILE B O 1
ATOM 3805 N N . SER B 1 95 ? 24.734 7.473 9.328 1 98.12 95 SER B N 1
ATOM 3806 C CA . SER B 1 95 ? 24.031 8.742 9.32 1 98.12 95 SER B CA 1
ATOM 3807 C C . SER B 1 95 ? 23.375 9.008 7.965 1 98.12 95 SER B C 1
ATOM 3809 O O . SER B 1 95 ? 23.797 8.445 6.949 1 98.12 95 SER B O 1
ATOM 3811 N N . VAL B 1 96 ? 22.438 9.883 8 1 98.31 96 VAL B N 1
ATOM 3812 C CA . VAL B 1 96 ? 21.781 10.328 6.777 1 98.31 96 VAL B CA 1
ATOM 3813 C C . VAL B 1 96 ? 22.812 10.953 5.844 1 98.31 96 VAL B C 1
ATOM 3815 O O . VAL B 1 96 ? 22.797 10.711 4.633 1 98.31 96 VAL B O 1
ATOM 3818 N N . ALA B 1 97 ? 23.672 11.75 6.379 1 98.31 97 ALA B N 1
ATOM 3819 C CA . ALA B 1 97 ? 24.703 12.414 5.578 1 98.31 97 ALA B CA 1
ATOM 3820 C C . ALA B 1 97 ? 25.578 11.398 4.863 1 98.31 97 ALA B C 1
ATOM 3822 O O . ALA B 1 97 ? 25.906 11.57 3.684 1 98.31 97 ALA B O 1
ATOM 3823 N N . ASP B 1 98 ? 25.969 10.328 5.57 1 98.38 98 ASP B N 1
ATOM 3824 C CA . ASP B 1 98 ? 26.812 9.297 4.988 1 98.38 98 ASP B CA 1
ATOM 3825 C C . ASP B 1 98 ? 26.062 8.508 3.916 1 98.38 98 ASP B C 1
ATOM 3827 O O . ASP B 1 98 ? 26.625 8.156 2.883 1 98.38 98 ASP B O 1
ATOM 3831 N N . ILE B 1 99 ? 24.812 8.242 4.164 1 98.56 99 ILE B N 1
ATOM 3832 C CA . ILE B 1 99 ? 24 7.551 3.162 1 98.56 99 ILE B CA 1
ATOM 3833 C C . ILE B 1 99 ? 23.906 8.406 1.904 1 98.56 99 ILE B C 1
ATOM 3835 O O . ILE B 1 99 ? 24.141 7.93 0.794 1 98.56 99 ILE B O 1
ATOM 3839 N N . ALA B 1 100 ? 23.531 9.695 2.117 1 98.69 100 ALA B N 1
ATOM 3840 C CA . ALA B 1 100 ? 23.359 10.617 0.995 1 98.69 100 ALA B CA 1
ATOM 3841 C C . ALA B 1 100 ? 24.625 10.695 0.151 1 98.69 100 ALA B C 1
ATOM 3843 O O . ALA B 1 100 ? 24.562 10.664 -1.08 1 98.69 100 ALA B O 1
ATOM 3844 N N . SER B 1 101 ? 25.75 10.789 0.792 1 98.31 101 SER B N 1
ATOM 3845 C CA . SER B 1 101 ? 27.047 10.852 0.108 1 98.31 101 SER B CA 1
ATOM 3846 C C . SER B 1 101 ? 27.328 9.57 -0.667 1 98.31 101 SER B C 1
ATOM 3848 O O . SER B 1 101 ? 27.781 9.617 -1.813 1 98.31 101 SER B O 1
ATOM 3850 N N . ALA B 1 102 ? 27.062 8.461 -0.083 1 98.12 102 ALA B N 1
ATOM 3851 C CA . ALA B 1 102 ? 27.375 7.164 -0.684 1 98.12 102 ALA B CA 1
ATOM 3852 C C . ALA B 1 102 ? 26.516 6.926 -1.927 1 98.12 102 ALA B C 1
ATOM 3854 O O . ALA B 1 102 ? 26.984 6.324 -2.898 1 98.12 102 ALA B O 1
ATOM 3855 N N . VAL B 1 103 ? 25.281 7.387 -1.873 1 97.81 103 VAL B N 1
ATOM 3856 C CA . VAL B 1 103 ? 24.375 7.02 -2.955 1 97.81 103 VAL B CA 1
ATOM 3857 C C . VAL B 1 103 ? 24.234 8.188 -3.93 1 97.81 103 VAL B C 1
ATOM 3859 O O . VAL B 1 103 ? 23.594 8.055 -4.977 1 97.81 103 VAL B O 1
ATOM 3862 N N . GLY B 1 104 ? 24.75 9.344 -3.645 1 97.75 104 GLY B N 1
ATOM 3863 C CA . GLY B 1 104 ? 24.719 10.5 -4.523 1 97.75 104 GLY B CA 1
ATOM 3864 C C . GLY B 1 104 ? 23.328 11.125 -4.617 1 97.75 104 GLY B C 1
ATOM 3865 O O . GLY B 1 104 ? 22.875 11.453 -5.711 1 97.75 104 GLY B O 1
ATOM 3866 N N . ALA B 1 105 ? 22.609 11.273 -3.539 1 98.19 105 ALA B N 1
ATOM 3867 C CA . ALA B 1 105 ? 21.266 11.867 -3.484 1 98.19 105 ALA B CA 1
ATOM 3868 C C . ALA B 1 105 ? 21.234 13.047 -2.518 1 98.19 105 ALA B C 1
ATOM 3870 O O . ALA B 1 105 ? 22.125 13.188 -1.668 1 98.19 105 ALA B O 1
ATOM 3871 N N . ASP B 1 106 ? 20.281 13.914 -2.695 1 98.12 106 ASP B N 1
ATOM 3872 C CA . ASP B 1 106 ? 20.062 15.039 -1.791 1 98.12 106 ASP B CA 1
ATOM 3873 C C . ASP B 1 106 ? 19.844 14.555 -0.359 1 98.12 106 ASP B C 1
ATOM 3875 O O . ASP B 1 106 ? 19.016 13.664 -0.116 1 98.12 106 ASP B O 1
ATOM 3879 N N . GLY B 1 107 ? 20.594 15.156 0.565 1 98.06 107 GLY B N 1
ATOM 3880 C CA . GLY B 1 107 ? 20.484 14.773 1.964 1 98.06 107 GLY B CA 1
ATOM 3881 C C . GLY B 1 107 ? 19.078 14.906 2.512 1 98.06 107 GLY B C 1
ATOM 3882 O O . GLY B 1 107 ? 18.656 14.109 3.354 1 98.06 107 GLY B O 1
ATOM 3883 N N . VAL B 1 108 ? 18.312 15.875 2.07 1 97.19 108 VAL B N 1
ATOM 3884 C CA . VAL B 1 108 ? 16.938 16.109 2.521 1 97.19 108 VAL B CA 1
ATOM 3885 C C . VAL B 1 108 ? 16.047 14.953 2.086 1 97.19 108 VAL B C 1
ATOM 3887 O O . VAL B 1 108 ? 15.219 14.469 2.861 1 97.19 108 VAL B O 1
ATOM 3890 N N . VAL B 1 109 ? 16.25 14.5 0.846 1 98.19 109 VAL B N 1
ATOM 3891 C CA . VAL B 1 109 ? 15.477 13.375 0.327 1 98.19 109 VAL B CA 1
ATOM 3892 C C . VAL B 1 109 ? 15.773 12.125 1.145 1 98.19 109 VAL B C 1
ATOM 3894 O O . VAL B 1 109 ? 14.852 11.422 1.577 1 98.19 109 VAL B O 1
ATOM 3897 N N . VAL B 1 110 ? 17.047 11.875 1.382 1 98.62 110 VAL B N 1
ATOM 3898 C CA . VAL B 1 110 ? 17.469 10.68 2.115 1 98.62 110 VAL B CA 1
ATOM 3899 C C . VAL B 1 110 ? 16.906 10.734 3.535 1 98.62 110 VAL B C 1
ATOM 3901 O O . VAL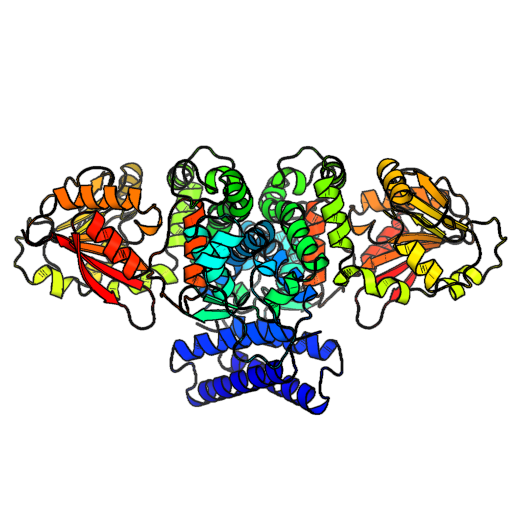 B 1 110 ? 16.422 9.727 4.051 1 98.62 110 VAL B O 1
ATOM 3904 N N . ALA B 1 111 ? 16.938 11.883 4.172 1 98.19 111 ALA B N 1
ATOM 3905 C CA . ALA B 1 111 ? 16.438 12.031 5.535 1 98.19 111 ALA B CA 1
ATOM 3906 C C . ALA B 1 111 ? 14.945 11.695 5.602 1 98.19 111 ALA B C 1
ATOM 3908 O O . ALA B 1 111 ? 14.5 10.969 6.496 1 98.19 111 ALA B O 1
ATOM 3909 N N . ARG B 1 112 ? 14.156 12.258 4.719 1 98.06 112 ARG B N 1
ATOM 3910 C CA . ARG B 1 112 ? 12.711 12.055 4.699 1 98.06 112 ARG B CA 1
ATOM 3911 C C . ARG B 1 112 ? 12.367 10.602 4.402 1 98.06 112 ARG B C 1
ATOM 3913 O O . ARG B 1 112 ? 11.477 10.023 5.031 1 98.06 112 ARG B O 1
ATOM 3920 N N . ILE B 1 113 ? 13.109 9.945 3.451 1 98.62 113 ILE B N 1
ATOM 3921 C CA . ILE B 1 113 ? 12.867 8.555 3.074 1 98.62 113 ILE B CA 1
ATOM 3922 C C . ILE B 1 113 ? 13.242 7.633 4.234 1 98.62 113 ILE B C 1
ATOM 3924 O O . ILE B 1 113 ? 12.492 6.715 4.574 1 98.62 113 ILE B O 1
ATOM 3928 N N . MET B 1 114 ? 14.398 7.887 4.883 1 98.69 114 MET B N 1
ATOM 3929 C CA . MET B 1 114 ? 14.852 7.039 5.984 1 98.69 114 MET B CA 1
ATOM 3930 C C . MET B 1 114 ? 13.906 7.152 7.18 1 98.69 114 MET B C 1
ATOM 3932 O O . MET B 1 114 ? 13.609 6.156 7.84 1 98.69 114 MET B O 1
ATOM 3936 N N . ARG B 1 115 ? 13.453 8.375 7.492 1 98.31 115 ARG B N 1
ATOM 3937 C CA . ARG B 1 115 ? 12.484 8.57 8.562 1 98.31 115 ARG B CA 1
ATOM 3938 C C . ARG B 1 115 ? 11.203 7.785 8.297 1 98.31 115 ARG B C 1
ATOM 3940 O O . ARG B 1 115 ? 10.648 7.164 9.211 1 98.31 115 ARG B O 1
ATOM 3947 N N . ALA B 1 116 ? 10.734 7.875 7.066 1 98.38 116 ALA B N 1
ATOM 3948 C CA . ALA B 1 116 ? 9.539 7.129 6.664 1 98.38 116 ALA B CA 1
ATOM 3949 C C . ALA B 1 116 ? 9.758 5.625 6.828 1 98.38 116 ALA B C 1
ATOM 3951 O O . ALA B 1 116 ? 8.906 4.93 7.395 1 98.38 116 ALA B O 1
ATOM 3952 N N . LEU B 1 117 ? 10.891 5.117 6.34 1 98.69 117 LEU B N 1
ATOM 3953 C CA . LEU B 1 117 ? 11.18 3.688 6.387 1 98.69 117 LEU B CA 1
ATOM 3954 C C . LEU B 1 117 ? 11.344 3.211 7.828 1 98.69 117 LEU B C 1
ATOM 3956 O O . LEU B 1 117 ? 10.875 2.127 8.18 1 98.69 117 LEU B O 1
ATOM 3960 N N . ALA B 1 118 ? 11.953 4.016 8.68 1 98.31 118 ALA B N 1
ATOM 3961 C CA . ALA B 1 118 ? 12.109 3.643 10.078 1 98.31 118 ALA B CA 1
ATOM 3962 C C . ALA B 1 118 ? 10.766 3.65 10.805 1 98.31 118 ALA B C 1
ATOM 3964 O O . ALA B 1 118 ? 10.492 2.775 11.633 1 98.31 118 ALA B O 1
ATOM 3965 N N . SER B 1 119 ? 9.93 4.656 10.5 1 97.62 119 SER B N 1
ATOM 3966 C CA . SER B 1 119 ? 8.633 4.773 11.156 1 97.62 119 SER B CA 1
ATOM 3967 C C . SER B 1 119 ? 7.727 3.598 10.805 1 97.62 119 SER B C 1
ATOM 3969 O O . SER B 1 119 ? 6.793 3.279 11.547 1 97.62 119 SER B O 1
ATOM 3971 N N . CYS B 1 120 ? 7.984 2.914 9.68 1 97.5 120 CYS B N 1
ATOM 3972 C CA . CYS B 1 120 ? 7.23 1.749 9.234 1 97.5 120 CYS B CA 1
ATOM 3973 C C . CYS B 1 120 ? 7.969 0.459 9.578 1 97.5 120 CYS B C 1
ATOM 3975 O O . CYS B 1 120 ? 7.676 -0.595 9.008 1 97.5 120 CYS B O 1
ATOM 3977 N N . HIS B 1 121 ? 8.977 0.509 10.352 1 97.31 121 HIS B N 1
ATOM 3978 C CA . HIS B 1 121 ? 9.695 -0.612 10.945 1 97.31 121 HIS B CA 1
ATOM 3979 C C . HIS B 1 121 ? 10.625 -1.262 9.922 1 97.31 121 HIS B C 1
ATOM 3981 O O . HIS B 1 121 ? 11.07 -2.396 10.109 1 97.31 121 HIS B O 1
ATOM 3987 N N . ILE B 1 122 ? 10.945 -0.58 8.797 1 97.81 122 ILE B N 1
ATOM 3988 C CA . ILE B 1 122 ? 11.82 -1.177 7.801 1 97.81 122 ILE B CA 1
ATOM 3989 C C . ILE B 1 122 ? 13.273 -1.079 8.266 1 97.81 122 ILE B C 1
ATOM 3991 O O . ILE B 1 122 ? 14.031 -2.051 8.172 1 97.81 122 ILE B O 1
ATOM 3995 N N . PHE B 1 123 ? 13.703 0.035 8.773 1 97.62 123 PHE B N 1
ATOM 3996 C CA . PHE B 1 123 ? 14.984 0.23 9.438 1 97.62 123 PHE B CA 1
ATOM 3997 C C . PHE B 1 123 ? 14.797 0.545 10.914 1 97.62 123 PHE B C 1
ATOM 3999 O O . PHE B 1 123 ? 13.672 0.813 11.359 1 97.62 123 PHE B O 1
ATOM 4006 N N . THR B 1 124 ? 15.828 0.472 11.648 1 96.19 124 THR B N 1
ATOM 4007 C CA . THR B 1 124 ? 15.852 0.922 13.039 1 96.19 124 THR B CA 1
ATOM 4008 C C . THR B 1 124 ? 16.484 2.305 13.148 1 96.19 124 THR B C 1
ATOM 4010 O O . THR B 1 124 ? 17.594 2.529 12.641 1 96.19 124 THR B O 1
ATOM 4013 N N . GLU B 1 125 ? 15.734 3.219 13.664 1 97.38 125 GLU B N 1
ATOM 4014 C CA . GLU B 1 125 ? 16.312 4.52 13.992 1 97.38 125 GLU B CA 1
ATOM 4015 C C . GLU B 1 125 ? 17.141 4.449 15.273 1 97.38 125 GLU B C 1
ATOM 4017 O O . GLU B 1 125 ? 16.641 4.039 16.328 1 97.38 125 GLU B O 1
ATOM 4022 N N . THR B 1 126 ? 18.391 4.781 15.227 1 96.19 126 THR B N 1
ATOM 4023 C CA . THR B 1 126 ? 19.281 4.668 16.375 1 96.19 126 THR B CA 1
ATOM 4024 C C . THR B 1 126 ? 19.547 6.039 17 1 96.19 126 THR B C 1
ATOM 4026 O O . THR B 1 126 ? 20.172 6.137 18.062 1 96.19 126 THR B O 1
ATOM 4029 N N . GLY B 1 127 ? 19.172 7.051 16.406 1 96.12 127 GLY B N 1
ATOM 4030 C CA . GLY B 1 127 ? 19.297 8.445 16.797 1 96.12 127 GLY B CA 1
ATOM 4031 C C . GLY B 1 127 ? 18.797 9.406 15.742 1 96.12 127 GLY B C 1
ATOM 4032 O O . GLY B 1 127 ? 18.266 8.984 14.719 1 96.12 127 GLY B O 1
ATOM 4033 N N . GLN B 1 128 ? 18.906 10.648 16.047 1 95.94 128 GLN B N 1
ATOM 4034 C CA . GLN B 1 128 ? 18.5 11.625 15.055 1 95.94 128 GLN B CA 1
ATOM 4035 C C . GLN B 1 128 ? 19.297 11.469 13.766 1 95.94 128 GLN B C 1
ATOM 4037 O O . GLN B 1 128 ? 20.516 11.523 13.773 1 95.94 128 GLN B O 1
ATOM 4042 N N . ASP B 1 129 ? 18.656 11.148 12.688 1 96.81 129 ASP B N 1
ATOM 4043 C CA . ASP B 1 129 ? 19.25 11 11.359 1 96.81 129 ASP B CA 1
ATOM 4044 C C . ASP B 1 129 ? 20.266 9.867 11.336 1 96.81 129 ASP B C 1
ATOM 4046 O O . ASP B 1 129 ? 21.297 9.969 10.664 1 96.81 129 ASP B O 1
ATOM 4050 N N . ALA B 1 130 ? 20.047 8.867 12.102 1 97.62 130 ALA B N 1
ATOM 4051 C CA . ALA B 1 130 ? 20.922 7.699 12.156 1 97.62 130 ALA B CA 1
ATOM 4052 C C . ALA B 1 130 ? 20.094 6.41 12.133 1 97.62 130 ALA B C 1
ATOM 4054 O O . ALA B 1 130 ? 19.094 6.293 12.836 1 97.62 130 ALA B O 1
ATOM 4055 N N . TYR B 1 131 ? 20.547 5.477 11.359 1 97.62 131 TYR B N 1
ATOM 4056 C CA . TYR B 1 131 ? 19.719 4.297 11.117 1 97.62 131 TYR B CA 1
ATOM 4057 C C . TYR B 1 131 ? 20.578 3.043 11.031 1 97.62 131 TYR B C 1
ATOM 4059 O O . TYR B 1 131 ? 21.766 3.113 10.695 1 97.62 131 TYR B O 1
ATOM 4067 N N . ALA B 1 132 ? 20.016 1.935 11.367 1 96.81 132 ALA B N 1
ATOM 4068 C CA . ALA B 1 132 ? 20.641 0.618 11.289 1 96.81 132 ALA B CA 1
ATOM 4069 C C . ALA B 1 132 ? 19.688 -0.406 10.68 1 96.81 132 ALA B C 1
ATOM 4071 O O . ALA B 1 132 ? 18.484 -0.17 10.602 1 96.81 132 ALA B O 1
ATOM 4072 N N . HIS B 1 133 ? 20.266 -1.561 10.25 1 95.25 133 HIS B N 1
ATOM 4073 C CA . HIS B 1 133 ? 19.469 -2.672 9.75 1 95.25 133 HIS B CA 1
ATOM 4074 C C . HIS B 1 133 ? 18.641 -3.312 10.867 1 95.25 133 HIS B C 1
ATOM 4076 O O . HIS B 1 133 ? 19.047 -3.277 12.031 1 95.25 133 HIS B O 1
ATOM 4082 N N . ASN B 1 134 ? 17.547 -3.727 10.586 1 92.38 134 ASN B N 1
ATOM 4083 C CA . ASN B 1 134 ? 16.828 -4.734 11.367 1 92.38 134 ASN B CA 1
ATOM 4084 C C . ASN B 1 134 ? 16.5 -5.965 10.523 1 92.38 134 ASN B C 1
ATOM 4086 O O . ASN B 1 134 ? 17.031 -6.129 9.422 1 92.38 134 ASN B O 1
ATOM 4090 N N . HIS B 1 135 ? 15.695 -6.809 11.023 1 87.38 135 HIS B N 1
ATOM 4091 C CA . HIS B 1 135 ? 15.422 -8.07 10.336 1 87.38 135 HIS B CA 1
ATOM 4092 C C . HIS B 1 135 ? 14.742 -7.828 8.992 1 87.38 135 HIS B C 1
ATOM 4094 O O . HIS B 1 135 ? 15.062 -8.492 8.008 1 87.38 135 HIS B O 1
ATOM 4100 N N . LEU B 1 136 ? 13.812 -6.891 8.914 1 93.62 136 LEU B N 1
ATOM 4101 C CA . LEU B 1 136 ? 13.062 -6.641 7.691 1 93.62 136 LEU B CA 1
ATOM 4102 C C . LEU B 1 136 ? 13.953 -6.004 6.629 1 93.62 136 LEU B C 1
ATOM 4104 O O . LEU B 1 136 ? 13.953 -6.434 5.473 1 93.62 136 LEU B O 1
ATOM 4108 N N . SER B 1 137 ? 14.75 -4.996 7.023 1 95.75 137 SER B N 1
ATOM 4109 C CA . SER B 1 137 ? 15.609 -4.336 6.039 1 95.75 137 SER B CA 1
ATOM 4110 C C . SER B 1 137 ? 16.672 -5.293 5.504 1 95.75 137 SER B C 1
ATOM 4112 O O . SER B 1 137 ? 17.078 -5.195 4.344 1 95.75 137 SER B O 1
ATOM 4114 N N . ARG B 1 138 ? 17.094 -6.258 6.246 1 92.69 138 ARG B N 1
ATOM 4115 C CA . ARG B 1 138 ? 18.109 -7.207 5.816 1 92.69 138 ARG B CA 1
ATOM 4116 C C . ARG B 1 138 ? 17.578 -8.133 4.73 1 92.69 138 ARG B C 1
ATOM 4118 O O . ARG B 1 138 ? 18.344 -8.664 3.928 1 92.69 138 ARG B O 1
ATOM 4125 N N . ALA B 1 139 ? 16.281 -8.297 4.715 1 92.81 139 ALA B N 1
ATOM 4126 C CA . ALA B 1 139 ? 15.672 -9.094 3.654 1 92.81 139 ALA B CA 1
ATOM 4127 C C . ALA B 1 139 ? 16 -8.516 2.279 1 92.81 139 ALA B C 1
ATOM 4129 O O . ALA B 1 139 ? 16.094 -9.25 1.295 1 92.81 139 ALA B O 1
ATOM 4130 N N . PHE B 1 140 ? 16.266 -7.254 2.217 1 94.56 140 PHE B N 1
ATOM 4131 C CA . PHE B 1 140 ? 16.5 -6.57 0.949 1 94.56 140 PHE B CA 1
ATOM 4132 C C . PHE B 1 140 ? 17.969 -6.652 0.557 1 94.56 140 PHE B C 1
ATOM 4134 O O . PHE B 1 140 ? 18.359 -6.168 -0.506 1 94.56 140 PHE B O 1
ATOM 4141 N N . LEU B 1 141 ? 18.797 -7.258 1.432 1 92.5 141 LEU B N 1
ATOM 4142 C CA . LEU B 1 141 ? 20.188 -7.523 1.06 1 92.5 141 LEU B CA 1
ATOM 4143 C C . LEU B 1 141 ? 20.266 -8.734 0.139 1 92.5 141 LEU B C 1
ATOM 4145 O O . LEU B 1 141 ? 21.297 -8.953 -0.512 1 92.5 141 LEU B O 1
ATOM 4149 N N . VAL B 1 142 ? 19.203 -9.5 0.118 1 88.62 142 VAL B N 1
ATOM 4150 C CA . VAL B 1 142 ? 19.109 -10.617 -0.813 1 88.62 142 VAL B CA 1
ATOM 4151 C C . VAL B 1 142 ? 18.688 -10.117 -2.189 1 88.62 142 VAL B C 1
ATOM 4153 O O . VAL B 1 142 ? 17.594 -9.555 -2.34 1 88.62 142 VAL B O 1
ATOM 4156 N N . PRO B 1 143 ? 19.469 -10.305 -3.205 1 87 143 PRO B N 1
ATOM 4157 C CA . PRO B 1 143 ? 19.203 -9.742 -4.527 1 87 143 PRO B CA 1
ATOM 4158 C C . PRO B 1 143 ? 17.844 -10.156 -5.078 1 87 143 PRO B C 1
ATOM 4160 O O . PRO B 1 143 ? 17.141 -9.344 -5.688 1 87 143 PRO B O 1
ATOM 4163 N N . GLU B 1 144 ? 17.422 -11.375 -4.812 1 84.19 144 GLU B N 1
ATOM 4164 C CA . GLU B 1 144 ? 16.141 -11.883 -5.309 1 84.19 144 GLU B CA 1
ATOM 4165 C C . GLU B 1 144 ? 14.969 -11.125 -4.688 1 84.19 144 GLU B C 1
ATOM 4167 O O . GLU B 1 144 ? 13.977 -10.844 -5.359 1 84.19 144 GLU B O 1
ATOM 4172 N N . SER B 1 145 ? 15.141 -10.789 -3.428 1 88.75 145 SER B N 1
ATOM 4173 C CA . SER B 1 145 ? 14.086 -10.07 -2.727 1 88.75 145 SER B CA 1
ATOM 4174 C C . SER B 1 145 ? 13.977 -8.633 -3.23 1 88.75 145 SER B C 1
ATOM 4176 O O . SER B 1 145 ? 12.867 -8.117 -3.402 1 88.75 145 SER B O 1
ATOM 4178 N N . LEU B 1 146 ? 15.156 -8.086 -3.461 1 90.81 146 LEU B N 1
ATOM 4179 C CA . LEU B 1 146 ? 15.188 -6.723 -3.99 1 90.81 146 LEU B CA 1
ATOM 4180 C C . LEU B 1 146 ? 14.555 -6.664 -5.375 1 90.81 146 LEU B C 1
ATOM 4182 O O . LEU B 1 146 ? 13.75 -5.77 -5.656 1 90.81 146 LEU B O 1
ATOM 4186 N N . SER B 1 147 ? 14.859 -7.602 -6.176 1 88.19 147 SER B N 1
ATOM 4187 C CA . SER B 1 147 ? 14.328 -7.664 -7.535 1 88.19 147 SER B CA 1
ATOM 4188 C C . SER B 1 147 ? 12.828 -7.938 -7.531 1 88.19 147 SER B C 1
ATOM 4190 O O . SER B 1 147 ? 12.086 -7.375 -8.336 1 88.19 147 SER B O 1
ATOM 4192 N N . MET B 1 148 ? 12.438 -8.836 -6.629 1 89.25 148 MET B N 1
ATOM 4193 C CA . MET B 1 148 ? 11.016 -9.156 -6.527 1 89.25 148 MET B CA 1
ATOM 4194 C C . MET B 1 148 ? 10.195 -7.906 -6.199 1 89.25 148 MET B C 1
ATOM 4196 O O . MET B 1 148 ? 9.195 -7.625 -6.859 1 89.25 148 MET B O 1
ATOM 4200 N N . PHE B 1 149 ? 10.695 -7.164 -5.203 1 94.81 149 PHE B N 1
ATOM 4201 C CA . PHE B 1 149 ? 9.969 -5.953 -4.824 1 94.81 149 PHE B CA 1
ATOM 4202 C C . PHE B 1 149 ? 9.883 -4.98 -5.996 1 94.81 149 PHE B C 1
ATOM 4204 O O . PHE B 1 149 ? 8.805 -4.469 -6.309 1 94.81 149 PHE B O 1
ATOM 4211 N N . SER B 1 150 ? 11.008 -4.746 -6.609 1 93.25 150 SER B N 1
ATOM 4212 C CA . SER B 1 150 ? 11.094 -3.756 -7.68 1 93.25 150 SER B CA 1
ATOM 4213 C C . SER B 1 150 ? 10.227 -4.152 -8.867 1 93.25 150 SER B C 1
ATOM 4215 O O . SER B 1 150 ? 9.539 -3.309 -9.445 1 93.25 150 SER B O 1
ATOM 4217 N N . GLU B 1 151 ? 10.211 -5.391 -9.164 1 89.69 151 GLU B N 1
ATOM 4218 C CA . GLU B 1 151 ? 9.445 -5.871 -10.312 1 89.69 151 GLU B CA 1
ATOM 4219 C C . GLU B 1 151 ? 7.941 -5.781 -10.055 1 89.69 151 GLU B C 1
ATOM 4221 O O . GLU B 1 151 ? 7.184 -5.348 -10.922 1 89.69 151 GLU B O 1
ATOM 4226 N N . ILE B 1 152 ? 7.574 -6.227 -8.891 1 92.81 152 ILE B N 1
ATOM 4227 C CA . ILE B 1 152 ? 6.148 -6.176 -8.578 1 92.81 152 ILE B CA 1
ATOM 4228 C C . ILE B 1 152 ? 5.684 -4.727 -8.523 1 92.81 152 ILE B C 1
ATOM 4230 O O . ILE B 1 152 ? 4.625 -4.387 -9.055 1 92.81 152 ILE B O 1
ATOM 4234 N N . TYR B 1 153 ? 6.484 -3.838 -7.938 1 95.75 153 TYR B N 1
ATOM 4235 C CA . TYR B 1 153 ? 6.137 -2.422 -7.863 1 95.75 153 TYR B CA 1
ATOM 4236 C C . TYR B 1 153 ? 5.996 -1.821 -9.258 1 95.75 153 TYR B C 1
ATOM 4238 O O . TYR B 1 153 ? 5.031 -1.105 -9.539 1 95.75 153 TYR B O 1
ATOM 4246 N N . ASP B 1 154 ? 6.914 -2.121 -10.141 1 93.12 154 ASP B N 1
ATOM 4247 C CA . ASP B 1 154 ? 7.055 -1.418 -11.406 1 93.12 154 ASP B CA 1
ATOM 4248 C C . ASP B 1 154 ? 6.152 -2.033 -12.477 1 93.12 154 ASP B C 1
ATOM 4250 O O . ASP B 1 154 ? 5.922 -1.429 -13.523 1 93.12 154 ASP B O 1
ATOM 4254 N N . MET B 1 155 ? 5.672 -3.188 -12.234 1 91.62 155 MET B N 1
ATOM 4255 C CA . MET B 1 155 ? 4.875 -3.838 -13.273 1 91.62 155 MET B CA 1
ATOM 4256 C C . MET B 1 155 ? 3.484 -4.184 -12.75 1 91.62 155 MET B C 1
ATOM 4258 O O . MET B 1 155 ? 2.537 -3.424 -12.953 1 91.62 155 MET B O 1
ATOM 4262 N N . ALA B 1 156 ? 3.426 -5.273 -11.805 1 92.44 156 ALA B N 1
ATOM 4263 C CA . ALA B 1 156 ? 2.129 -5.668 -11.266 1 92.44 156 ALA B CA 1
ATOM 4264 C C . ALA B 1 156 ? 1.48 -4.523 -10.5 1 92.44 156 ALA B C 1
ATOM 4266 O O . ALA B 1 156 ? 0.256 -4.375 -10.5 1 92.44 156 ALA B O 1
ATOM 4267 N N . GLY B 1 157 ? 2.336 -3.748 -9.859 1 96.25 157 GLY B N 1
ATOM 4268 C CA . GLY B 1 157 ? 1.83 -2.621 -9.094 1 96.25 157 GLY B CA 1
ATOM 4269 C C . GLY B 1 157 ? 1.146 -1.575 -9.953 1 96.25 157 GLY B C 1
ATOM 4270 O O . GLY B 1 157 ? 0.146 -0.983 -9.539 1 96.25 157 GLY B O 1
ATOM 4271 N N . LYS B 1 158 ? 1.679 -1.339 -11.164 1 96.19 158 LYS B N 1
ATOM 4272 C CA . LYS B 1 158 ? 1.077 -0.374 -12.078 1 96.19 158 LYS B CA 1
ATOM 4273 C C . LYS B 1 158 ? -0.315 -0.823 -12.516 1 96.19 158 LYS B C 1
ATOM 4275 O O . LYS B 1 158 ? -1.249 -0.019 -12.547 1 96.19 158 LYS B O 1
ATOM 4280 N N . ALA B 1 159 ? -0.417 -2.068 -12.828 1 97.69 159 ALA B N 1
ATOM 4281 C CA . ALA B 1 159 ? -1.71 -2.621 -13.227 1 97.69 159 ALA B CA 1
ATOM 4282 C C . ALA B 1 159 ? -2.699 -2.586 -12.062 1 97.69 159 ALA B C 1
ATOM 4284 O O . ALA B 1 159 ? -3.857 -2.195 -12.234 1 97.69 159 ALA B O 1
ATOM 4285 N N . ALA B 1 160 ? -2.242 -2.99 -10.914 1 98 160 ALA B N 1
ATOM 4286 C CA . ALA B 1 160 ? -3.104 -3.035 -9.734 1 98 160 ALA B CA 1
ATOM 4287 C C . ALA B 1 160 ? -3.619 -1.644 -9.375 1 98 160 ALA B C 1
ATOM 4289 O O . ALA B 1 160 ? -4.801 -1.471 -9.078 1 98 160 ALA B O 1
ATOM 4290 N N . PHE B 1 161 ? -2.717 -0.687 -9.383 1 98 161 PHE B N 1
ATOM 4291 C CA . PHE B 1 161 ? -3.092 0.674 -9.016 1 98 161 PHE B CA 1
ATOM 4292 C C . PHE B 1 161 ? -4.113 1.238 -10 1 98 161 PHE B C 1
ATOM 4294 O O . PHE B 1 161 ? -4.965 2.047 -9.617 1 98 161 PHE B O 1
ATOM 4301 N N . ALA B 1 162 ? -4.121 0.796 -11.273 1 97.94 162 ALA B N 1
ATOM 4302 C CA . ALA B 1 162 ? -5.02 1.29 -12.312 1 97.94 162 ALA B CA 1
ATOM 4303 C C . ALA B 1 162 ? -6.312 0.482 -12.352 1 97.94 162 ALA B C 1
ATOM 4305 O O . ALA B 1 162 ? -7.277 0.871 -13.008 1 97.94 162 ALA B O 1
ATOM 4306 N N . LEU B 1 163 ? -6.387 -0.578 -11.664 1 98.56 163 LEU B N 1
ATOM 4307 C CA . LEU B 1 163 ? -7.449 -1.569 -11.789 1 98.56 163 LEU B CA 1
ATOM 4308 C C . LEU B 1 163 ? -8.805 -0.957 -11.461 1 98.56 163 LEU B C 1
ATOM 4310 O O . LEU B 1 163 ? -9.797 -1.215 -12.148 1 98.56 163 LEU B O 1
ATOM 4314 N N . PRO B 1 164 ? -8.922 -0.112 -10.375 1 98.31 164 PRO B N 1
ATOM 4315 C CA . PRO B 1 164 ? -10.227 0.487 -10.094 1 98.31 164 PRO B CA 1
ATOM 4316 C C . PRO B 1 164 ? -10.758 1.312 -11.266 1 98.31 164 PRO B C 1
ATOM 4318 O O . PRO B 1 164 ? -11.93 1.173 -11.641 1 98.31 164 PRO B O 1
ATOM 4321 N N . ASP B 1 165 ? -9.891 2.133 -11.852 1 97.12 165 ASP B N 1
ATOM 4322 C CA . ASP B 1 165 ? -10.297 2.938 -13 1 97.12 165 ASP B CA 1
ATOM 4323 C C . ASP B 1 165 ? -10.648 2.053 -14.195 1 97.12 165 ASP B C 1
ATOM 4325 O O . ASP B 1 165 ? -11.633 2.312 -14.898 1 97.12 165 ASP B O 1
ATOM 4329 N N . PHE B 1 166 ? -9.844 1.019 -14.445 1 98.5 166 PHE B N 1
ATOM 4330 C CA . PHE B 1 166 ? -10.055 0.111 -15.562 1 98.5 166 PHE B CA 1
ATOM 4331 C C . PHE B 1 166 ? -11.398 -0.599 -15.438 1 98.5 166 PHE B C 1
ATOM 4333 O O . PHE B 1 166 ? -12.164 -0.666 -16.406 1 98.5 166 PHE B O 1
ATOM 4340 N N . LEU B 1 167 ? -11.703 -1.12 -14.25 1 98.62 167 LEU B N 1
ATOM 4341 C CA . LEU B 1 167 ? -12.953 -1.84 -14.031 1 98.62 167 LEU B CA 1
ATOM 4342 C C . LEU B 1 167 ? -14.148 -0.905 -14.172 1 98.62 167 LEU B C 1
ATOM 4344 O O . LEU B 1 167 ? -15.188 -1.295 -14.711 1 98.62 167 LEU B O 1
ATOM 4348 N N . ALA B 1 168 ? -13.977 0.301 -13.672 1 97.62 168 ALA B N 1
ATOM 4349 C CA . ALA B 1 168 ? -15.047 1.272 -13.844 1 97.62 168 ALA B CA 1
ATOM 4350 C C . ALA B 1 168 ? -15.336 1.514 -15.328 1 97.62 168 ALA B C 1
ATOM 4352 O O . ALA B 1 168 ? -16.5 1.554 -15.734 1 97.62 168 ALA B O 1
ATOM 4353 N N . LYS B 1 169 ? -14.328 1.625 -16.125 1 97.31 169 LYS B N 1
ATOM 4354 C CA . LYS B 1 169 ? -14.453 1.88 -17.562 1 97.31 169 LYS B CA 1
ATOM 4355 C C . LYS B 1 169 ? -15.07 0.682 -18.281 1 97.31 169 LYS B C 1
ATOM 4357 O O . LYS B 1 169 ? -15.68 0.832 -19.328 1 97.31 169 LYS B O 1
ATOM 4362 N N . THR B 1 170 ? -14.922 -0.455 -17.734 1 97.81 170 THR B N 1
ATOM 4363 C CA . THR B 1 170 ? -15.414 -1.672 -18.375 1 97.81 170 THR B CA 1
ATOM 4364 C C . THR B 1 170 ? -16.656 -2.197 -17.656 1 97.81 170 THR B C 1
ATOM 4366 O O . THR B 1 170 ? -16.969 -3.389 -17.734 1 97.81 170 THR B O 1
ATOM 4369 N N . GLN B 1 171 ? -17.297 -1.32 -16.844 1 97.62 171 GLN B N 1
ATOM 4370 C CA . GLN B 1 171 ? -18.547 -1.597 -16.156 1 97.62 171 GLN B CA 1
ATOM 4371 C C . GLN B 1 171 ? -18.422 -2.797 -15.219 1 97.62 171 GLN B C 1
ATOM 4373 O O . GLN B 1 171 ? -19.344 -3.607 -15.102 1 97.62 171 GLN B O 1
ATOM 4378 N N . TYR B 1 172 ? -17.188 -2.98 -14.688 1 98.12 172 TYR B N 1
ATOM 4379 C CA . TYR B 1 172 ? -16.859 -3.963 -13.664 1 98.12 172 TYR B CA 1
ATOM 4380 C C . TYR B 1 172 ? -17.109 -5.379 -14.164 1 98.12 172 TYR B C 1
ATOM 4382 O O . TYR B 1 172 ? -17.609 -6.23 -13.422 1 98.12 172 TYR B O 1
ATOM 4390 N N . LYS B 1 173 ? -16.797 -5.547 -15.406 1 97.81 173 LYS B N 1
ATOM 4391 C CA . LYS B 1 173 ? -16.734 -6.887 -15.977 1 97.81 173 LYS B CA 1
ATOM 4392 C C . LYS B 1 173 ? -15.375 -7.535 -15.719 1 97.81 173 LYS B C 1
ATOM 4394 O O . LYS B 1 173 ? -14.352 -6.848 -15.664 1 97.81 173 LYS B O 1
ATOM 4399 N N . ASN B 1 174 ? -15.383 -8.828 -15.562 1 97.31 174 ASN B N 1
ATOM 4400 C CA . ASN B 1 174 ? -14.125 -9.547 -15.352 1 97.31 174 ASN B CA 1
ATOM 4401 C C . ASN B 1 174 ? -13.164 -9.352 -16.531 1 97.31 174 ASN B C 1
ATOM 4403 O O . ASN B 1 174 ? -13.516 -9.633 -17.672 1 97.31 174 ASN B O 1
ATOM 4407 N N . PRO B 1 175 ? -11.953 -8.836 -16.25 1 96.75 175 PRO B N 1
ATOM 4408 C CA . PRO B 1 175 ? -10.969 -8.695 -17.328 1 96.75 175 PRO B CA 1
ATOM 4409 C C . PRO B 1 175 ? -10.531 -10.039 -17.922 1 96.75 175 PRO B C 1
ATOM 4411 O O . PRO B 1 175 ? -10.133 -10.938 -17.172 1 96.75 175 PRO B O 1
ATOM 4414 N N . ASP B 1 176 ? -10.68 -10.164 -19.203 1 95.19 176 ASP B N 1
ATOM 4415 C CA . ASP B 1 176 ? -10.336 -11.438 -19.828 1 95.19 176 ASP B CA 1
ATOM 4416 C C . ASP B 1 176 ? -9.586 -11.227 -21.125 1 95.19 176 ASP B C 1
ATOM 4418 O O . ASP B 1 176 ? -9.375 -12.172 -21.891 1 95.19 176 ASP B O 1
ATOM 4422 N N . ASP B 1 177 ? -9.219 -9.961 -21.422 1 95.94 177 ASP B N 1
ATOM 4423 C CA . ASP B 1 177 ? -8.492 -9.633 -22.641 1 95.94 177 ASP B CA 1
ATOM 4424 C C . ASP B 1 177 ? -7.059 -9.203 -22.328 1 95.94 177 ASP B C 1
ATOM 4426 O O . ASP B 1 177 ? -6.824 -8.086 -21.875 1 95.94 177 ASP B O 1
ATOM 4430 N N . TYR B 1 178 ? -6.129 -10.086 -22.641 1 95.81 178 TYR B N 1
ATOM 4431 C CA . TYR B 1 178 ? -4.711 -9.844 -22.406 1 95.81 178 TYR B CA 1
ATOM 4432 C C . TYR B 1 178 ? -4.238 -8.594 -23.141 1 95.81 178 TYR B C 1
ATOM 4434 O O . TYR B 1 178 ? -3.355 -7.879 -22.656 1 95.81 178 TYR B O 1
ATOM 4442 N N . ASN B 1 179 ? -4.852 -8.297 -24.25 1 95.69 179 ASN B N 1
ATOM 4443 C CA . ASN B 1 179 ? -4.391 -7.207 -25.109 1 95.69 179 ASN B CA 1
ATOM 4444 C C . ASN B 1 179 ? -5.051 -5.883 -24.734 1 95.69 179 ASN B C 1
ATOM 4446 O O . ASN B 1 179 ? -4.703 -4.836 -25.281 1 95.69 179 ASN B O 1
ATOM 4450 N N . HIS B 1 180 ? -5.996 -5.918 -23.906 1 96.38 180 HIS B N 1
ATOM 4451 C CA . HIS B 1 180 ? -6.66 -4.75 -23.344 1 96.38 180 HIS B CA 1
ATOM 4452 C C . HIS B 1 180 ? -6.945 -4.945 -21.859 1 96.38 180 HIS B C 1
ATOM 4454 O O . HIS B 1 180 ? -8.039 -5.375 -21.484 1 96.38 180 HIS B O 1
ATOM 4460 N N . SER B 1 181 ? -5.984 -4.605 -21.062 1 97.44 181 SER B N 1
ATOM 4461 C CA . SER B 1 181 ? -6.066 -4.887 -19.641 1 97.44 181 SER B CA 1
ATOM 4462 C C . SER B 1 181 ? -5.691 -3.664 -18.812 1 97.44 181 SER B C 1
ATOM 4464 O O . SER B 1 181 ? -5.328 -2.623 -19.359 1 97.44 181 SER B O 1
ATOM 4466 N N . ALA B 1 182 ? -5.848 -3.762 -17.5 1 98.19 182 ALA B N 1
ATOM 4467 C CA . ALA B 1 182 ? -5.477 -2.691 -16.578 1 98.19 182 ALA B CA 1
ATOM 4468 C C . ALA B 1 182 ? -3.992 -2.359 -16.688 1 98.19 182 ALA B C 1
ATOM 4470 O O . ALA B 1 182 ? -3.582 -1.225 -16.438 1 98.19 182 ALA B O 1
ATOM 4471 N N . PHE B 1 183 ? -3.215 -3.312 -17.078 1 97.88 183 PHE B N 1
ATOM 4472 C CA . PHE B 1 183 ? -1.787 -3.074 -17.25 1 97.88 183 PHE B CA 1
ATOM 4473 C C . PHE B 1 183 ? -1.544 -1.998 -18.297 1 97.88 183 PHE B C 1
ATOM 4475 O O . PHE B 1 183 ? -0.7 -1.119 -18.109 1 97.88 183 PHE B O 1
ATOM 4482 N N . HIS B 1 184 ? -2.264 -2.043 -19.438 1 97.88 184 HIS B N 1
ATOM 4483 C CA . HIS B 1 184 ? -2.148 -1.036 -20.484 1 97.88 184 HIS B CA 1
ATOM 4484 C C . HIS B 1 184 ? -2.418 0.362 -19.953 1 97.88 184 HIS B C 1
ATOM 4486 O O . HIS B 1 184 ? -1.67 1.3 -20.234 1 97.88 184 HIS B O 1
ATOM 4492 N N . LEU B 1 185 ? -3.393 0.411 -19.156 1 97 185 LEU B N 1
ATOM 4493 C CA . LEU B 1 185 ? -3.77 1.691 -18.578 1 97 185 LEU B CA 1
ATOM 4494 C C . LEU B 1 185 ? -2.715 2.162 -17.578 1 97 185 LEU B C 1
ATOM 4496 O O . LEU B 1 185 ? -2.285 3.318 -17.625 1 97 185 LEU B O 1
ATOM 4500 N N . GLY B 1 186 ? -2.264 1.309 -16.672 1 96.75 186 GLY B N 1
ATOM 4501 C CA . GLY B 1 186 ? -1.344 1.661 -15.609 1 96.75 186 GLY B CA 1
ATOM 4502 C C . GLY B 1 186 ? 0.061 1.955 -16.094 1 96.75 186 GLY B C 1
ATOM 4503 O O . GLY B 1 186 ? 0.731 2.852 -15.586 1 96.75 186 GLY B O 1
ATOM 4504 N N . ALA B 1 187 ? 0.52 1.225 -17.094 1 95.06 187 ALA B N 1
ATOM 4505 C CA . ALA B 1 187 ? 1.878 1.376 -17.609 1 95.06 187 ALA B CA 1
ATOM 4506 C C . ALA B 1 187 ? 1.919 2.371 -18.766 1 95.06 187 ALA B C 1
ATOM 4508 O O . ALA B 1 187 ? 2.996 2.711 -19.266 1 95.06 187 ALA B O 1
ATOM 4509 N N . HIS B 1 188 ? 0.745 2.855 -19.172 1 94.06 188 HIS B N 1
ATOM 4510 C CA . HIS B 1 188 ? 0.644 3.771 -20.297 1 94.06 188 HIS B CA 1
ATOM 4511 C C . HIS B 1 188 ? 1.37 3.221 -21.531 1 94.06 188 HIS B C 1
ATOM 4513 O O . HIS B 1 188 ? 2.24 3.891 -22.094 1 94.06 188 HIS B O 1
ATOM 4519 N N . THR B 1 189 ? 0.941 2.027 -21.938 1 95.75 189 THR B N 1
ATOM 4520 C CA . THR B 1 189 ? 1.571 1.333 -23.047 1 95.75 189 THR B CA 1
ATOM 4521 C C . THR B 1 189 ? 0.528 0.599 -23.891 1 95.75 189 THR B C 1
ATOM 4523 O O . THR B 1 189 ? -0.579 0.331 -23.406 1 95.75 189 THR B O 1
ATOM 4526 N N . ASP B 1 190 ? 0.895 0.363 -25.062 1 96.44 190 ASP B N 1
ATOM 4527 C CA . ASP B 1 190 ? 0.032 -0.435 -25.922 1 96.44 190 ASP B CA 1
ATOM 4528 C C . ASP B 1 190 ? 0.497 -1.889 -25.984 1 96.44 190 ASP B C 1
ATOM 4530 O O . ASP B 1 190 ? -0.159 -2.736 -26.594 1 96.44 190 ASP B O 1
ATOM 4534 N N . LEU B 1 191 ? 1.584 -2.156 -25.312 1 95.38 191 LEU B N 1
ATOM 4535 C CA . LEU B 1 191 ? 2.143 -3.504 -25.312 1 95.38 191 LEU B CA 1
ATOM 4536 C C . LEU B 1 191 ? 1.531 -4.348 -24.203 1 95.38 191 LEU B C 1
ATOM 4538 O O . LEU B 1 191 ? 1.282 -3.85 -23.109 1 95.38 191 LEU B O 1
ATOM 4542 N N . GLY B 1 192 ? 1.29 -5.609 -24.516 1 94.38 192 GLY B N 1
ATOM 4543 C CA . GLY B 1 192 ? 0.963 -6.531 -23.453 1 94.38 192 GLY B CA 1
ATOM 4544 C C . GLY B 1 192 ? 2.09 -6.707 -22.453 1 94.38 192 GLY B C 1
ATOM 4545 O O . GLY B 1 192 ? 3.225 -6.297 -22.703 1 94.38 192 GLY B O 1
ATOM 4546 N N . PHE B 1 193 ? 1.762 -7.242 -21.375 1 93.56 193 PHE B N 1
ATOM 4547 C CA . PHE B 1 193 ? 2.697 -7.359 -20.266 1 93.56 193 PHE B CA 1
ATOM 4548 C C . PHE B 1 193 ? 4.004 -7.996 -20.734 1 93.56 193 PHE B C 1
ATOM 4550 O O . PHE B 1 193 ? 5.082 -7.445 -20.5 1 93.56 193 PHE B O 1
ATOM 4557 N N . TRP B 1 194 ? 3.945 -9.148 -21.344 1 90.12 194 TRP B N 1
ATOM 4558 C CA . TRP B 1 194 ? 5.145 -9.883 -21.75 1 90.12 194 TRP B CA 1
ATOM 4559 C C . TRP B 1 194 ? 5.898 -9.141 -22.844 1 90.12 194 TRP B C 1
ATOM 4561 O O . TRP B 1 194 ? 7.129 -9.102 -22.844 1 90.12 194 TRP B O 1
ATOM 4571 N N . GLU B 1 195 ? 5.184 -8.57 -23.812 1 92.38 195 GLU B N 1
ATOM 4572 C CA . GLU B 1 195 ? 5.797 -7.762 -24.859 1 92.38 195 GLU B CA 1
ATOM 4573 C C . GLU B 1 195 ? 6.48 -6.527 -24.281 1 92.38 195 GLU B C 1
ATOM 4575 O O . GLU B 1 195 ? 7.535 -6.109 -24.75 1 92.38 195 GLU B O 1
ATOM 4580 N N . TYR B 1 196 ? 5.832 -5.977 -23.266 1 92.81 196 TYR B N 1
ATOM 4581 C CA . TYR B 1 196 ? 6.387 -4.828 -22.562 1 92.81 196 TYR B CA 1
ATOM 4582 C C . TYR B 1 196 ? 7.719 -5.18 -21.906 1 92.81 196 TYR B C 1
ATOM 4584 O O . TYR B 1 196 ? 8.68 -4.406 -21.984 1 92.81 196 TYR B O 1
ATOM 4592 N N . LEU B 1 197 ? 7.879 -6.332 -21.328 1 88.75 197 LEU B N 1
ATOM 4593 C CA . LEU B 1 197 ? 9.102 -6.812 -20.688 1 88.75 197 LEU B CA 1
ATOM 4594 C C . LEU B 1 197 ? 10.18 -7.078 -21.75 1 88.75 197 LEU B C 1
ATOM 4596 O O . LEU B 1 197 ? 11.344 -6.719 -21.547 1 88.75 197 LEU B O 1
ATOM 4600 N N . GLN B 1 198 ? 9.797 -7.637 -22.797 1 85.81 198 GLN B N 1
ATOM 4601 C CA . GLN B 1 198 ? 10.734 -8.031 -23.844 1 85.81 198 GLN B CA 1
ATOM 4602 C C . GLN B 1 198 ? 11.289 -6.809 -24.578 1 85.81 198 GLN B C 1
ATOM 4604 O O . GLN B 1 198 ? 12.391 -6.852 -25.125 1 85.81 198 GLN B O 1
ATOM 4609 N N . ALA B 1 199 ? 10.492 -5.75 -24.594 1 88.94 199 ALA B N 1
ATOM 4610 C CA . ALA B 1 199 ? 10.891 -4.547 -25.312 1 88.94 199 ALA B CA 1
ATOM 4611 C C . ALA B 1 199 ? 12.07 -3.863 -24.625 1 88.94 199 ALA B C 1
ATOM 4613 O O . ALA B 1 199 ? 12.75 -3.033 -25.234 1 88.94 199 ALA B O 1
ATOM 4614 N N . ASP B 1 200 ? 12.336 -4.172 -23.422 1 87.75 200 ASP B N 1
ATOM 4615 C CA . ASP B 1 200 ? 13.43 -3.617 -22.641 1 87.75 200 ASP B CA 1
ATOM 4616 C C . ASP B 1 200 ? 14.211 -4.719 -21.922 1 87.75 200 ASP B C 1
ATOM 4618 O O . ASP B 1 200 ? 13.75 -5.246 -20.906 1 87.75 200 ASP B O 1
ATOM 4622 N N . GLU B 1 201 ? 15.391 -4.945 -22.359 1 82.69 201 GLU B N 1
ATOM 4623 C CA . GLU B 1 201 ? 16.203 -6.047 -21.859 1 82.69 201 GLU B CA 1
ATOM 4624 C C . GLU B 1 201 ? 16.422 -5.93 -20.344 1 82.69 201 GLU B C 1
ATOM 4626 O O . GLU B 1 201 ? 16.469 -6.941 -19.641 1 82.69 201 GLU B O 1
ATOM 4631 N N . SER B 1 202 ? 16.547 -4.695 -19.953 1 82.12 202 SER B N 1
ATOM 4632 C CA . SER B 1 202 ? 16.781 -4.496 -18.531 1 82.12 202 SER B CA 1
ATOM 4633 C C . SER B 1 202 ? 15.555 -4.922 -17.703 1 82.12 202 SER B C 1
ATOM 4635 O O . SER B 1 202 ? 15.695 -5.512 -16.641 1 82.12 202 SER B O 1
ATOM 4637 N N . LYS B 1 203 ? 14.398 -4.641 -18.188 1 82.81 203 LYS B N 1
ATOM 4638 C CA . LYS B 1 203 ? 13.172 -5.055 -17.516 1 82.81 203 LYS B CA 1
ATOM 4639 C C . LYS B 1 203 ? 13.031 -6.574 -17.516 1 82.81 203 LYS B C 1
ATOM 4641 O O . LYS B 1 203 ? 12.633 -7.164 -16.5 1 82.81 203 LYS B O 1
ATOM 4646 N N . PHE B 1 204 ? 13.406 -7.094 -18.594 1 80.94 204 PHE B N 1
ATOM 4647 C CA . PHE B 1 204 ? 13.281 -8.539 -18.75 1 80.94 204 PHE B CA 1
ATOM 4648 C C . PHE B 1 204 ? 14.234 -9.266 -17.797 1 80.94 204 PHE B C 1
ATOM 4650 O O . PHE B 1 204 ? 13.852 -10.258 -17.172 1 80.94 204 PHE B O 1
ATOM 4657 N N . GLN B 1 205 ? 15.406 -8.766 -17.656 1 75.81 205 GLN B N 1
ATOM 4658 C CA . GLN B 1 205 ? 16.391 -9.359 -16.734 1 75.81 205 GLN B CA 1
ATOM 4659 C C . GLN B 1 205 ? 15.945 -9.211 -15.289 1 75.81 205 GLN B C 1
ATOM 4661 O O . GLN B 1 205 ? 16.109 -10.133 -14.484 1 75.81 205 GLN B O 1
ATOM 4666 N N . ALA B 1 206 ? 15.414 -8.062 -15.039 1 74.56 206 ALA B N 1
ATOM 4667 C CA . ALA B 1 206 ? 14.922 -7.824 -13.68 1 74.56 206 ALA B CA 1
ATOM 4668 C C . ALA B 1 206 ? 13.789 -8.789 -13.336 1 74.56 206 ALA B C 1
ATOM 4670 O O . ALA B 1 206 ? 13.742 -9.32 -12.227 1 74.56 206 ALA B O 1
ATOM 4671 N N . PHE B 1 207 ? 12.93 -9.008 -14.266 1 81.56 207 PHE B N 1
ATOM 4672 C CA . PHE B 1 207 ? 11.82 -9.922 -14.07 1 81.56 207 PHE B CA 1
ATOM 4673 C C . PHE B 1 207 ? 12.32 -11.336 -13.812 1 81.56 207 PHE B C 1
ATOM 4675 O O . PHE B 1 207 ? 11.891 -11.992 -12.859 1 81.56 207 PHE B O 1
ATOM 4682 N N . ASN B 1 208 ? 13.227 -11.719 -14.586 1 73.88 208 ASN B N 1
ATOM 4683 C CA . ASN B 1 208 ? 13.789 -13.062 -14.453 1 73.88 208 ASN B CA 1
ATOM 4684 C C . ASN B 1 208 ? 14.477 -13.25 -13.109 1 73.88 208 ASN B C 1
ATOM 4686 O O . ASN B 1 208 ? 14.383 -14.32 -12.508 1 73.88 208 ASN B O 1
ATOM 4690 N N . ASN B 1 209 ? 15.102 -12.234 -12.703 1 71.88 209 ASN B N 1
ATOM 4691 C CA . ASN B 1 209 ? 15.773 -12.289 -11.406 1 71.88 209 ASN B CA 1
ATOM 4692 C C . ASN B 1 209 ? 14.766 -12.367 -10.266 1 71.88 209 ASN B C 1
ATOM 4694 O O . ASN B 1 209 ? 14.992 -13.07 -9.273 1 71.88 209 ASN B O 1
ATOM 4698 N N . GLY B 1 210 ? 13.688 -11.641 -10.422 1 74.62 210 GLY B N 1
ATOM 4699 C CA . GLY B 1 210 ? 12.648 -11.648 -9.406 1 74.62 210 GLY B CA 1
ATOM 4700 C C . GLY B 1 210 ? 11.93 -12.977 -9.289 1 74.62 210 GLY B C 1
ATOM 4701 O O . GLY B 1 210 ? 11.531 -13.383 -8.195 1 74.62 210 GLY B O 1
ATOM 4702 N N . MET B 1 211 ? 11.789 -13.57 -10.391 1 70.69 211 MET B N 1
ATOM 4703 C CA . MET B 1 211 ? 11.062 -14.836 -10.422 1 70.69 211 MET B CA 1
ATOM 4704 C C . MET B 1 211 ? 11.906 -15.961 -9.828 1 70.69 211 MET B C 1
ATOM 4706 O O . MET B 1 211 ? 11.375 -17.016 -9.461 1 70.69 211 MET B O 1
ATOM 4710 N N . ARG B 1 212 ? 13.211 -15.766 -9.789 1 60.12 212 ARG B N 1
ATOM 4711 C CA . ARG B 1 212 ? 14.102 -16.766 -9.211 1 60.12 212 ARG B CA 1
ATOM 4712 C C . ARG B 1 212 ? 13.984 -16.781 -7.688 1 60.12 212 ARG B C 1
ATOM 4714 O O . ARG B 1 212 ? 14.477 -17.703 -7.031 1 60.12 212 ARG B O 1
ATOM 4721 N N . SER B 1 213 ? 13.43 -15.727 -7.223 1 55.47 213 SER B N 1
ATOM 4722 C CA . SER B 1 213 ? 13.352 -15.703 -5.766 1 55.47 213 SER B CA 1
ATOM 4723 C C . SER B 1 213 ? 12.688 -16.969 -5.23 1 55.47 213 SER B C 1
ATOM 4725 O O . SER B 1 213 ? 11.812 -17.547 -5.883 1 55.47 213 SER B O 1
ATOM 4727 N N . GLN B 1 214 ? 13.445 -17.703 -4.41 1 49.44 214 GLN B N 1
ATOM 4728 C CA . GLN B 1 214 ? 13.297 -19.031 -3.836 1 49.44 214 GLN B CA 1
ATOM 4729 C C . GLN B 1 214 ? 11.844 -19.328 -3.482 1 49.44 214 GLN B C 1
ATOM 4731 O O . GLN B 1 214 ? 11.406 -20.484 -3.535 1 49.44 214 GLN B O 1
ATOM 4736 N N . ALA B 1 215 ? 11.203 -18.359 -2.863 1 47.12 215 ALA B N 1
ATOM 4737 C CA . ALA B 1 215 ? 9.883 -18.719 -2.359 1 47.12 215 ALA B CA 1
ATOM 4738 C C . ALA B 1 215 ? 9.07 -19.453 -3.43 1 47.12 215 ALA B C 1
ATOM 4740 O O . ALA B 1 215 ? 8.266 -20.328 -3.117 1 47.12 215 ALA B O 1
ATOM 4741 N N . THR B 1 216 ? 9.336 -19.125 -4.727 1 49.34 216 THR B N 1
ATOM 4742 C CA . THR B 1 216 ? 8.469 -19.641 -5.785 1 49.34 216 THR B CA 1
ATOM 4743 C C . THR B 1 216 ? 8.984 -20.969 -6.309 1 49.34 216 THR B C 1
ATOM 4745 O O . THR B 1 216 ? 8.203 -21.844 -6.688 1 49.34 216 THR B O 1
ATOM 4748 N N . VAL B 1 217 ? 10.375 -21.188 -6.336 1 48.69 217 VAL B N 1
ATOM 4749 C CA . VAL B 1 217 ? 10.93 -22.297 -7.094 1 48.69 217 VAL B CA 1
ATOM 4750 C C . VAL B 1 217 ? 10.969 -23.547 -6.219 1 48.69 217 VAL B C 1
ATOM 4752 O O . VAL B 1 217 ? 10.891 -24.672 -6.727 1 48.69 217 VAL B O 1
ATOM 4755 N N . LYS B 1 218 ? 11 -23.391 -4.855 1 51.12 218 LYS B N 1
ATOM 4756 C CA . LYS B 1 218 ? 11.359 -24.547 -4.039 1 51.12 218 LYS B CA 1
ATOM 4757 C C . LYS B 1 218 ? 10.227 -25.547 -3.988 1 51.12 218 LYS B C 1
ATOM 4759 O O . LYS B 1 218 ? 10.438 -26.719 -3.639 1 51.12 218 LYS B O 1
ATOM 4764 N N . GLU B 1 219 ? 9.148 -25.25 -4.535 1 59.44 219 GLU B N 1
ATOM 4765 C CA . GLU B 1 219 ? 8.133 -26.172 -4.008 1 59.44 219 GLU B CA 1
ATOM 4766 C C . GLU B 1 219 ? 7.602 -27.094 -5.098 1 59.44 219 GLU B C 1
ATOM 4768 O O . GLU B 1 219 ? 7.062 -28.156 -4.805 1 59.44 219 GLU B O 1
ATOM 4773 N N . PHE B 1 220 ? 8.031 -26.953 -6.324 1 60.19 220 PHE B N 1
ATOM 4774 C CA . PHE B 1 220 ? 7.234 -27.688 -7.312 1 60.19 220 PHE B CA 1
ATOM 4775 C C . PHE B 1 220 ? 7.766 -29.094 -7.504 1 60.19 220 PHE B C 1
ATOM 4777 O O . PHE B 1 220 ? 7.004 -30.016 -7.82 1 60.19 220 PHE B O 1
ATOM 4784 N N . ASP B 1 221 ? 9.055 -29.219 -7.215 1 65.44 221 ASP B N 1
ATOM 4785 C CA . ASP B 1 221 ? 9.656 -30.531 -7.512 1 65.44 221 ASP B CA 1
ATOM 4786 C C . ASP B 1 221 ? 9.352 -31.531 -6.402 1 65.44 221 ASP B C 1
ATOM 4788 O O . ASP B 1 221 ? 9.711 -32.719 -6.512 1 65.44 221 ASP B O 1
ATOM 4792 N N . SER B 1 222 ? 8.656 -30.969 -5.477 1 72.31 222 SER B N 1
ATOM 4793 C CA . SER B 1 222 ? 8.242 -31.906 -4.434 1 72.31 222 SER B CA 1
ATOM 4794 C C . SER B 1 222 ? 6.777 -32.281 -4.594 1 72.31 222 SER B C 1
ATOM 4796 O O . SER B 1 222 ? 6.312 -33.25 -3.977 1 72.31 222 SER B O 1
ATOM 4798 N N . SER B 1 223 ? 6.121 -31.703 -5.484 1 81.19 223 SER B N 1
ATOM 4799 C CA . SER B 1 223 ? 4.676 -31.891 -5.594 1 81.19 223 SER B CA 1
ATOM 4800 C C . SER B 1 223 ? 4.332 -33.062 -6.5 1 81.19 223 SER B C 1
ATOM 4802 O O . SER B 1 223 ? 3.268 -33.656 -6.355 1 81.19 223 SER B O 1
ATOM 4804 N N . TYR B 1 224 ? 5.223 -33.438 -7.41 1 92.81 224 TYR B N 1
ATOM 4805 C CA . TYR B 1 224 ? 4.938 -34.469 -8.391 1 92.81 224 TYR B CA 1
ATOM 4806 C C . TYR B 1 224 ? 6.098 -35.438 -8.5 1 92.81 224 TYR B C 1
ATOM 4808 O O . TYR B 1 224 ? 7.25 -35.031 -8.664 1 92.81 224 TYR B O 1
ATOM 4816 N N . PRO B 1 225 ? 5.828 -36.719 -8.352 1 93.69 225 PRO B N 1
ATOM 4817 C CA . PRO B 1 225 ? 6.871 -37.75 -8.492 1 93.69 225 PRO B CA 1
ATOM 4818 C C . PRO B 1 225 ? 7.184 -38.062 -9.953 1 93.69 225 PRO B C 1
ATOM 4820 O O . PRO B 1 225 ? 6.82 -39.156 -10.438 1 93.69 225 PRO B O 1
ATOM 4823 N N . PHE B 1 226 ? 7.938 -37.25 -10.602 1 95 226 PHE B N 1
ATOM 4824 C CA . PHE B 1 226 ? 8.188 -37.312 -12.039 1 95 226 PHE B CA 1
ATOM 4825 C C . PHE B 1 226 ? 8.695 -38.656 -12.469 1 95 226 PHE B C 1
ATOM 4827 O O . PHE B 1 226 ? 8.156 -39.281 -13.406 1 95 226 PHE B O 1
ATOM 4834 N N . GLU B 1 227 ? 9.711 -39.125 -11.781 1 93.88 227 GLU B N 1
ATOM 4835 C CA . GLU B 1 227 ? 10.336 -40.406 -12.172 1 93.88 227 GLU B CA 1
ATOM 4836 C C . GLU B 1 227 ? 9.352 -41.562 -12.07 1 93.88 227 GLU B C 1
ATOM 4838 O O . GLU B 1 227 ? 9.18 -42.312 -13.023 1 93.88 227 GLU B O 1
ATOM 4843 N N . ALA B 1 228 ? 8.695 -41.688 -10.922 1 93.88 228 ALA B N 1
ATOM 4844 C CA . ALA B 1 228 ? 7.777 -42.812 -10.68 1 93.88 228 ALA B CA 1
ATOM 4845 C C . ALA B 1 228 ? 6.598 -42.781 -11.648 1 93.88 228 ALA B C 1
ATOM 4847 O O . ALA B 1 228 ? 6.199 -43.812 -12.188 1 93.88 228 ALA B O 1
ATOM 4848 N N . GLU B 1 229 ? 6.039 -41.594 -11.93 1 94.5 229 GLU B N 1
ATOM 4849 C CA . GLU B 1 229 ? 4.828 -41.469 -12.734 1 94.5 229 GLU B CA 1
ATOM 4850 C C . GLU B 1 229 ? 5.141 -41.562 -14.219 1 94.5 229 GLU B C 1
ATOM 4852 O O . GLU B 1 229 ? 4.41 -42.188 -14.977 1 94.5 229 GLU B O 1
ATOM 4857 N N . LEU B 1 230 ? 6.266 -40.969 -14.68 1 94.88 230 LEU B N 1
ATOM 4858 C CA . LEU B 1 230 ? 6.512 -40.875 -16.109 1 94.88 230 LEU B CA 1
ATOM 4859 C C . LEU B 1 230 ? 7.27 -42.094 -16.625 1 94.88 230 LEU B C 1
ATOM 4861 O O . LEU B 1 230 ? 7.207 -42.406 -17.812 1 94.88 230 LEU B O 1
ATOM 4865 N N . ASN B 1 231 ? 7.953 -42.781 -15.734 1 93.62 231 ASN B N 1
ATOM 4866 C CA . ASN B 1 231 ? 8.656 -44 -16.125 1 93.62 231 ASN B CA 1
ATOM 4867 C C . ASN B 1 231 ? 7.738 -45.219 -16.062 1 93.62 231 ASN B C 1
ATOM 4869 O O . ASN B 1 231 ? 8.133 -46.312 -16.469 1 93.62 231 ASN B O 1
ATOM 4873 N N . ALA B 1 232 ? 6.59 -45.031 -15.461 1 91.44 232 ALA B N 1
ATOM 4874 C CA . ALA B 1 232 ? 5.703 -46.188 -15.219 1 91.44 232 ALA B CA 1
ATOM 4875 C C . ALA B 1 232 ? 5.426 -46.938 -16.516 1 91.44 232 ALA B C 1
ATOM 4877 O O . ALA B 1 232 ? 5.234 -48.156 -16.484 1 91.44 232 ALA B O 1
ATOM 4878 N N . VAL B 1 233 ? 5.336 -46.25 -17.609 1 88.12 233 VAL B N 1
ATOM 4879 C CA . VAL B 1 233 ? 5.215 -46.875 -18.922 1 88.12 233 VAL B CA 1
ATOM 4880 C C . VAL B 1 233 ? 6.543 -46.75 -19.672 1 88.12 233 VAL B C 1
ATOM 4882 O O . VAL B 1 233 ? 7.145 -45.688 -19.719 1 88.12 233 VAL B O 1
ATOM 4885 N N . PRO B 1 234 ? 6.949 -47.906 -20.141 1 87.25 234 PRO B N 1
ATOM 4886 C CA . PRO B 1 234 ? 8.25 -47.906 -20.828 1 87.25 234 PRO B CA 1
ATOM 4887 C C . PRO B 1 234 ? 8.32 -46.844 -21.922 1 87.25 234 PRO B C 1
ATOM 4889 O O . PRO B 1 234 ? 7.34 -46.625 -22.656 1 87.25 234 PRO B O 1
ATOM 4892 N N . LEU B 1 235 ? 9.43 -46.156 -21.906 1 84.06 235 LEU B N 1
ATOM 4893 C CA . LEU B 1 235 ? 9.727 -45.125 -22.906 1 84.06 235 LEU B CA 1
ATOM 4894 C C . LEU B 1 235 ? 11.016 -45.438 -23.656 1 84.06 235 LEU B C 1
ATOM 4896 O O . LEU B 1 235 ? 11.992 -45.875 -23.047 1 84.06 235 LEU B O 1
ATOM 4900 N N . ALA B 1 236 ? 10.859 -45.344 -24.953 1 83.38 236 ALA B N 1
ATOM 4901 C CA . ALA B 1 236 ? 12.102 -45.469 -25.734 1 83.38 236 ALA B CA 1
ATOM 4902 C C . ALA B 1 236 ? 13.008 -44.25 -25.484 1 83.38 236 ALA B C 1
ATOM 4904 O O . ALA B 1 236 ? 12.539 -43.188 -25.078 1 83.38 236 ALA B O 1
ATOM 4905 N N . GLN B 1 237 ? 14.305 -44.469 -25.703 1 80.31 237 GLN B N 1
ATOM 4906 C CA . GLN B 1 237 ? 15.297 -43.438 -25.406 1 80.31 237 GLN B CA 1
ATOM 4907 C C . GLN B 1 237 ? 15.086 -42.188 -26.297 1 80.31 237 GLN B C 1
ATOM 4909 O O . GLN B 1 237 ? 15.406 -41.062 -25.891 1 80.31 237 GLN B O 1
ATOM 4914 N N . ASP B 1 238 ? 14.508 -42.344 -27.422 1 87.06 238 ASP B N 1
ATOM 4915 C CA . ASP B 1 238 ? 14.375 -41.219 -28.359 1 87.06 238 ASP B CA 1
ATOM 4916 C C . ASP B 1 238 ? 13.016 -40.562 -28.203 1 87.06 238 ASP B C 1
ATOM 4918 O O . ASP B 1 238 ? 12.758 -39.531 -28.828 1 87.06 238 ASP B O 1
ATOM 4922 N N . GLU B 1 239 ? 12.211 -41.062 -27.234 1 93.56 239 GLU B N 1
ATOM 4923 C CA . GLU B 1 239 ? 10.898 -40.469 -26.984 1 93.56 239 GLU B CA 1
ATOM 4924 C C . GLU B 1 239 ? 10.992 -39.281 -26 1 93.56 239 GLU B C 1
ATOM 4926 O O . GLU B 1 239 ? 11.844 -39.281 -25.109 1 93.56 239 GLU B O 1
ATOM 4931 N N . VAL B 1 240 ? 10.172 -38.344 -26.266 1 96.81 240 VAL B N 1
ATOM 4932 C CA . VAL B 1 240 ? 10.164 -37.156 -25.406 1 96.81 240 VAL B CA 1
ATOM 4933 C C . VAL B 1 240 ? 9.32 -37.469 -24.156 1 96.81 240 VAL B C 1
ATOM 4935 O O . VAL B 1 240 ? 8.133 -37.781 -24.266 1 96.81 240 VAL B O 1
ATOM 4938 N N . VAL B 1 241 ? 9.969 -37.375 -23.031 1 97.19 241 VAL B N 1
ATOM 4939 C CA . VAL B 1 241 ? 9.273 -37.688 -21.781 1 97.19 241 VAL B CA 1
ATOM 4940 C C . VAL B 1 241 ? 8.578 -36.406 -21.25 1 97.19 241 VAL B C 1
ATOM 4942 O O . VAL B 1 241 ? 7.52 -36.5 -20.625 1 97.19 241 VAL B O 1
ATOM 4945 N N . LEU B 1 242 ? 9.211 -35.281 -21.391 1 97.56 242 LEU B N 1
ATOM 4946 C CA . LEU B 1 242 ? 8.703 -34.062 -20.781 1 97.56 242 LEU B CA 1
ATOM 4947 C C . LEU B 1 242 ? 8.969 -32.844 -21.672 1 97.56 242 LEU B C 1
ATOM 4949 O O . LEU B 1 242 ? 10.117 -32.594 -22.062 1 97.56 242 LEU B O 1
ATOM 4953 N N . VAL B 1 243 ? 7.93 -32.188 -22.062 1 98.44 243 VAL B N 1
ATOM 4954 C CA . VAL B 1 243 ? 8.016 -30.906 -22.734 1 98.44 243 VAL B CA 1
ATOM 4955 C C . VAL B 1 243 ? 7.652 -29.781 -21.766 1 98.44 243 VAL B C 1
ATOM 4957 O O . VAL B 1 243 ? 6.523 -29.719 -21.281 1 98.44 243 VAL B O 1
ATOM 4960 N N . ASP B 1 244 ? 8.586 -28.922 -21.391 1 97.94 244 ASP B N 1
ATOM 4961 C CA . ASP B 1 244 ? 8.32 -27.719 -20.594 1 97.94 244 ASP B CA 1
ATOM 4962 C C . ASP B 1 244 ? 7.84 -26.578 -21.469 1 97.94 244 ASP B C 1
ATOM 4964 O O . ASP B 1 244 ? 8.648 -25.859 -22.062 1 97.94 244 ASP B O 1
ATOM 4968 N N . VAL B 1 245 ? 6.512 -26.406 -21.531 1 98.19 245 VAL B N 1
ATOM 4969 C CA . VAL B 1 245 ? 5.875 -25.438 -22.422 1 98.19 245 VAL B CA 1
ATOM 4970 C C . VAL B 1 245 ? 5.844 -24.078 -21.75 1 98.19 245 VAL B C 1
ATOM 4972 O O . VAL B 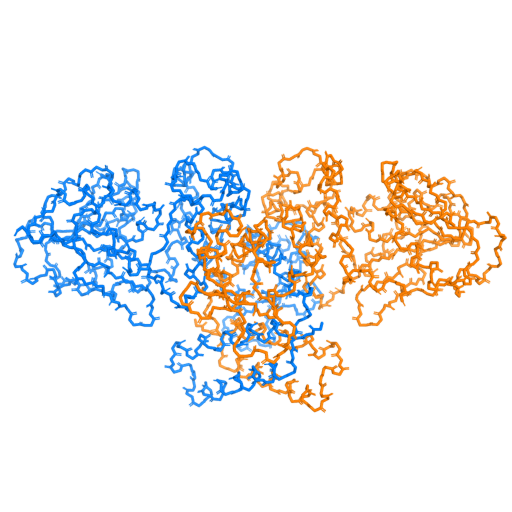1 245 ? 5.262 -23.906 -20.672 1 98.19 245 VAL B O 1
ATOM 4975 N N . GLY B 1 246 ? 6.383 -23.078 -22.422 1 96.06 246 GLY B N 1
ATOM 4976 C CA . GLY B 1 246 ? 6.539 -21.781 -21.781 1 96.06 246 GLY B CA 1
ATOM 4977 C C . GLY B 1 246 ? 7.523 -21.812 -20.625 1 96.06 246 GLY B C 1
ATOM 4978 O O . GLY B 1 246 ? 7.266 -21.234 -19.562 1 96.06 246 GLY B O 1
ATOM 4979 N N . GLY B 1 247 ? 8.664 -22.469 -20.797 1 93.5 247 GLY B N 1
ATOM 4980 C CA . GLY B 1 247 ? 9.539 -22.828 -19.703 1 93.5 247 GLY B CA 1
ATOM 4981 C C . GLY B 1 247 ? 10.602 -21.797 -19.406 1 93.5 247 GLY B C 1
ATOM 4982 O O . GLY B 1 247 ? 11.414 -21.969 -18.5 1 93.5 247 GLY B O 1
ATOM 4983 N N . GLY B 1 248 ? 10.633 -20.719 -20.188 1 90 248 GLY B N 1
ATOM 4984 C CA . GLY B 1 248 ? 11.578 -19.641 -19.938 1 90 248 GLY B CA 1
ATOM 4985 C C . GLY B 1 248 ? 13.023 -20.062 -20.125 1 90 248 GLY B C 1
ATOM 4986 O O . GLY B 1 248 ? 13.391 -20.594 -21.172 1 90 248 GLY B O 1
ATOM 4987 N N . ARG B 1 249 ? 13.789 -20.016 -19.062 1 86.56 249 ARG B N 1
ATOM 4988 C CA . ARG B 1 249 ? 15.219 -20.281 -19.172 1 86.56 249 ARG B CA 1
ATOM 4989 C C . ARG B 1 249 ? 15.516 -21.75 -18.891 1 86.56 249 ARG B C 1
ATOM 4991 O O . ARG B 1 249 ? 16.672 -22.172 -18.875 1 86.56 249 ARG B O 1
ATOM 4998 N N . GLY B 1 250 ? 14.508 -22.469 -18.609 1 90.44 250 GLY B N 1
ATOM 4999 C CA . GLY B 1 250 ? 14.664 -23.906 -18.484 1 90.44 250 GLY B CA 1
ATOM 5000 C C . GLY B 1 250 ? 15.078 -24.344 -17.094 1 90.44 250 GLY B C 1
ATOM 5001 O O . GLY B 1 250 ? 15.43 -25.5 -16.875 1 90.44 250 GLY B O 1
ATOM 5002 N N . HIS B 1 251 ? 14.906 -23.484 -16.125 1 85.25 251 HIS B N 1
ATOM 5003 C CA . HIS B 1 251 ? 15.328 -23.781 -14.758 1 85.25 251 HIS B CA 1
ATOM 5004 C C . HIS B 1 251 ? 14.547 -24.953 -14.18 1 85.25 251 HIS B C 1
ATOM 5006 O O . HIS B 1 251 ? 15.102 -25.781 -13.453 1 85.25 251 HIS B O 1
ATOM 5012 N N . ALA B 1 252 ? 13.281 -25.016 -14.461 1 89.69 252 ALA B N 1
ATOM 5013 C CA . ALA B 1 252 ? 12.469 -26.109 -13.938 1 89.69 252 ALA B CA 1
ATOM 5014 C C . ALA B 1 252 ? 12.961 -27.453 -14.453 1 89.69 252 ALA B C 1
ATOM 5016 O O . ALA B 1 252 ? 13.062 -28.422 -13.695 1 89.69 252 ALA B O 1
ATOM 5017 N N . LEU B 1 253 ? 13.289 -27.531 -15.719 1 92.75 253 LEU B N 1
ATOM 5018 C CA . LEU B 1 253 ? 13.758 -28.781 -16.312 1 92.75 253 LEU B CA 1
ATOM 5019 C C . LEU B 1 253 ? 15.109 -29.188 -15.719 1 92.75 253 LEU B C 1
ATOM 5021 O O . LEU B 1 253 ? 15.352 -30.359 -15.453 1 92.75 253 LEU B O 1
ATOM 5025 N N . GLU B 1 254 ? 15.922 -28.172 -15.586 1 91.25 254 GLU B N 1
ATOM 5026 C CA . GLU B 1 254 ? 17.219 -28.453 -14.992 1 91.25 254 GLU B CA 1
ATOM 5027 C C . GLU B 1 254 ? 17.078 -29.016 -13.578 1 91.25 254 GLU B C 1
ATOM 5029 O O . GLU B 1 254 ? 17.75 -29.969 -13.211 1 91.25 254 GLU B O 1
ATOM 5034 N N . ARG B 1 255 ? 16.203 -28.438 -12.852 1 89.25 255 ARG B N 1
ATOM 5035 C CA . ARG B 1 255 ? 15.961 -28.891 -11.484 1 89.25 255 ARG B CA 1
ATOM 5036 C C . ARG B 1 255 ? 15.359 -30.297 -11.484 1 89.25 255 ARG B C 1
ATOM 5038 O O . ARG B 1 255 ? 15.719 -31.141 -10.648 1 89.25 255 ARG B O 1
ATOM 5045 N N . ILE B 1 256 ? 14.438 -30.594 -12.359 1 92.38 256 ILE B N 1
ATOM 5046 C CA . ILE B 1 256 ? 13.805 -31.906 -12.461 1 92.38 256 ILE B CA 1
ATOM 5047 C C . ILE B 1 256 ? 14.859 -32.969 -12.828 1 92.38 256 ILE B C 1
ATOM 5049 O O . ILE B 1 256 ? 14.898 -34.031 -12.234 1 92.38 256 ILE B O 1
ATOM 5053 N N . LYS B 1 257 ? 15.703 -32.594 -13.773 1 92 257 LYS B N 1
ATOM 5054 C CA . LYS B 1 257 ? 16.766 -33.531 -14.172 1 92 257 LYS B CA 1
ATOM 5055 C C . LYS B 1 257 ? 17.703 -33.844 -13.008 1 92 257 LYS B C 1
ATOM 5057 O O . LYS B 1 257 ? 18.125 -34.969 -12.828 1 92 257 LYS B O 1
ATOM 5062 N N . GLN B 1 258 ? 18.031 -32.812 -12.266 1 91.06 258 GLN B N 1
ATOM 5063 C CA . GLN B 1 258 ? 18.922 -32.969 -11.117 1 91.06 258 GLN B CA 1
ATOM 5064 C C . GLN B 1 258 ? 18.266 -33.812 -10.031 1 91.06 258 GLN B C 1
ATOM 5066 O O . GLN B 1 258 ? 18.922 -34.688 -9.453 1 91.06 258 GLN B O 1
ATOM 5071 N N . ARG B 1 259 ? 17.062 -33.594 -9.75 1 91.69 259 ARG B N 1
ATOM 5072 C CA . ARG B 1 259 ? 16.359 -34.25 -8.648 1 91.69 259 ARG B CA 1
ATOM 5073 C C . ARG B 1 259 ? 15.953 -35.688 -9.016 1 91.69 259 ARG B C 1
ATOM 5075 O O . ARG B 1 259 ? 15.852 -36.531 -8.148 1 91.69 259 ARG B O 1
ATOM 5082 N N . PHE B 1 260 ? 15.695 -35.875 -10.312 1 93.56 260 PHE B N 1
ATOM 5083 C CA . PHE B 1 260 ? 15.234 -37.156 -10.781 1 93.56 260 PHE B CA 1
ATOM 5084 C C . PHE B 1 260 ? 16.172 -37.719 -11.867 1 93.56 260 PHE B C 1
ATOM 5086 O O . PHE B 1 260 ? 15.758 -37.875 -13.016 1 93.56 260 PHE B O 1
ATOM 5093 N N . PRO B 1 261 ? 17.312 -38.125 -11.477 1 92.5 261 PRO B N 1
ATOM 5094 C CA . PRO B 1 261 ? 18.312 -38.562 -12.461 1 92.5 261 PRO B CA 1
ATOM 5095 C C . PRO B 1 261 ? 17.891 -39.812 -13.188 1 92.5 261 PRO B C 1
ATOM 5097 O O . PRO B 1 261 ? 18.422 -40.125 -14.258 1 92.5 261 PRO B O 1
ATOM 5100 N N . GLY B 1 262 ? 17 -40.531 -12.648 1 92.88 262 GLY B N 1
ATOM 5101 C CA . GLY B 1 262 ? 16.547 -41.781 -13.273 1 92.88 262 GLY B CA 1
ATOM 5102 C C . GLY B 1 262 ? 15.438 -41.562 -14.281 1 92.88 262 GLY B C 1
ATOM 5103 O O . GLY B 1 262 ? 14.977 -42.531 -14.914 1 92.88 262 GLY B O 1
ATOM 5104 N N . LEU B 1 263 ? 14.984 -40.312 -14.445 1 93.62 263 LEU B N 1
ATOM 5105 C CA . LEU B 1 263 ? 13.953 -40.031 -15.438 1 93.62 263 LEU B CA 1
ATOM 5106 C C . LEU B 1 263 ? 14.453 -40.312 -16.844 1 93.62 263 LEU B C 1
ATOM 5108 O O . LEU B 1 263 ? 15.477 -39.781 -17.266 1 93.62 263 LEU B O 1
ATOM 5112 N N . LYS B 1 264 ? 13.75 -41.188 -17.531 1 93.31 264 LYS B N 1
ATOM 5113 C CA . LYS B 1 264 ? 14.148 -41.625 -18.875 1 93.31 264 LYS B CA 1
ATOM 5114 C C . LYS B 1 264 ? 13.508 -40.75 -19.938 1 93.31 264 LYS B C 1
ATOM 5116 O O . LYS B 1 264 ? 12.469 -40.094 -19.688 1 93.31 264 LYS B O 1
ATOM 5121 N N . GLY B 1 265 ? 14.164 -40.719 -21.109 1 94.56 265 GLY B N 1
ATOM 5122 C CA . GLY B 1 265 ? 13.602 -40 -22.234 1 94.56 265 GLY B CA 1
ATOM 5123 C C . GLY B 1 265 ? 14.195 -38.594 -22.422 1 94.56 265 GLY B C 1
ATOM 5124 O O . GLY B 1 265 ? 15.062 -38.188 -21.656 1 94.56 265 GLY B O 1
ATOM 5125 N N . LYS B 1 266 ? 13.727 -37.906 -23.422 1 96.5 266 LYS B N 1
ATOM 5126 C CA . LYS B 1 266 ? 14.25 -36.594 -23.797 1 96.5 266 LYS B CA 1
ATOM 5127 C C . LYS B 1 266 ? 13.477 -35.469 -23.094 1 96.5 266 LYS B C 1
ATOM 5129 O O . LYS B 1 266 ? 12.266 -35.594 -22.875 1 96.5 266 LYS B O 1
ATOM 5134 N N . LEU B 1 267 ? 14.188 -34.438 -22.734 1 97.19 267 LEU B N 1
ATOM 5135 C CA . LEU B 1 267 ? 13.617 -33.219 -22.188 1 97.19 267 LEU B CA 1
ATOM 5136 C C . LEU B 1 267 ? 13.641 -32.094 -23.203 1 97.19 267 LEU B C 1
ATOM 5138 O O . LEU B 1 267 ? 14.672 -31.844 -23.828 1 97.19 267 LEU B O 1
ATOM 5142 N N . VAL B 1 268 ? 12.492 -31.484 -23.406 1 98.31 268 VAL B N 1
ATOM 5143 C CA . VAL B 1 268 ? 12.398 -30.406 -24.391 1 98.31 268 VAL B CA 1
ATOM 5144 C C . VAL B 1 268 ? 11.922 -29.125 -23.719 1 98.31 268 VAL B C 1
ATOM 5146 O O . VAL B 1 268 ? 10.945 -29.125 -22.969 1 98.31 268 VAL B O 1
ATOM 5149 N N . LEU B 1 269 ? 12.641 -28.047 -23.875 1 98.44 269 LEU B N 1
ATOM 5150 C CA . LEU B 1 269 ? 12.234 -26.703 -23.453 1 98.44 269 LEU B CA 1
ATOM 5151 C C . LEU B 1 269 ? 11.602 -25.922 -24.594 1 98.44 269 LEU B C 1
ATOM 5153 O O . LEU B 1 269 ? 12.219 -25.766 -25.656 1 98.44 269 LEU B O 1
ATOM 5157 N N . GLN B 1 270 ? 10.391 -25.5 -24.391 1 98.31 270 GLN B N 1
ATOM 5158 C CA . GLN B 1 270 ? 9.734 -24.688 -25.406 1 98.31 270 GLN B CA 1
ATOM 5159 C C . GLN B 1 270 ? 9.398 -23.297 -24.875 1 98.31 270 GLN B C 1
ATOM 5161 O O . GLN B 1 270 ? 8.984 -23.156 -23.719 1 98.31 270 GLN B O 1
ATOM 5166 N N . ASP B 1 271 ? 9.57 -22.297 -25.594 1 96.31 271 ASP B N 1
ATOM 5167 C CA . ASP B 1 271 ? 9.148 -20.922 -25.391 1 96.31 271 ASP B CA 1
ATOM 5168 C C . ASP B 1 271 ? 9.273 -20.109 -26.688 1 96.31 271 ASP B C 1
ATOM 5170 O O . ASP B 1 271 ? 9.633 -20.656 -27.719 1 96.31 271 ASP B O 1
ATOM 5174 N N . GLN B 1 272 ? 8.898 -18.875 -26.641 1 93.38 272 GLN B N 1
ATOM 5175 C CA . GLN B 1 272 ? 9.078 -18 -27.797 1 93.38 272 GLN B CA 1
ATOM 5176 C C . GLN B 1 272 ? 10.547 -17.922 -28.203 1 93.38 272 GLN B C 1
ATOM 5178 O O . GLN B 1 272 ? 11.438 -18.094 -27.375 1 93.38 272 GLN B O 1
ATOM 5183 N N . ALA B 1 273 ? 10.797 -17.578 -29.422 1 93.31 273 ALA B N 1
ATOM 5184 C CA . ALA B 1 273 ? 12.125 -17.641 -30.031 1 93.31 273 ALA B CA 1
ATOM 5185 C C . ALA B 1 273 ? 13.125 -16.781 -29.25 1 93.31 273 ALA B C 1
ATOM 5187 O O . ALA B 1 273 ? 14.219 -17.25 -28.922 1 93.31 273 ALA B O 1
ATOM 5188 N N . PRO B 1 274 ? 12.758 -15.523 -28.906 1 87.75 274 PRO B N 1
ATOM 5189 C CA . PRO B 1 274 ? 13.727 -14.711 -28.172 1 87.75 274 PRO B CA 1
ATOM 5190 C C . PRO B 1 274 ? 14.062 -15.289 -26.797 1 87.75 274 PRO B C 1
ATOM 5192 O O . PRO B 1 274 ? 15.195 -15.148 -26.328 1 87.75 274 PRO B O 1
ATOM 5195 N N . VAL B 1 275 ? 13.156 -15.914 -26.203 1 89.06 275 VAL B N 1
ATOM 5196 C CA . VAL B 1 275 ? 13.344 -16.5 -24.875 1 89.06 275 VAL B CA 1
ATOM 5197 C C . VAL B 1 275 ? 14.266 -17.703 -24.969 1 89.06 275 VAL B C 1
ATOM 5199 O O . VAL B 1 275 ? 15.164 -17.891 -24.141 1 89.06 275 VAL B O 1
ATOM 5202 N N . ILE B 1 276 ? 14.062 -18.531 -25.953 1 94 276 ILE B N 1
ATOM 5203 C CA . ILE B 1 276 ? 14.883 -19.719 -26.156 1 94 276 ILE B CA 1
ATOM 5204 C C . ILE B 1 276 ? 16.328 -19.312 -26.469 1 94 276 ILE B C 1
ATOM 5206 O O . ILE B 1 276 ? 17.266 -19.938 -25.969 1 94 276 ILE B O 1
ATOM 5210 N N . LYS B 1 277 ? 16.438 -18.281 -27.281 1 91.62 277 LYS B N 1
ATOM 5211 C CA . LYS B 1 277 ? 17.781 -17.75 -27.562 1 91.62 277 LYS B CA 1
ATOM 5212 C C . LYS B 1 277 ? 18.5 -17.344 -26.281 1 91.62 277 LYS B C 1
ATOM 5214 O O . LYS B 1 277 ? 19.672 -17.656 -26.109 1 91.62 277 LYS B O 1
ATOM 5219 N N . ASP B 1 278 ? 17.75 -16.688 -25.469 1 86.06 278 ASP B N 1
ATOM 5220 C CA . ASP B 1 278 ? 18.297 -16.25 -24.203 1 86.06 278 ASP B CA 1
ATOM 5221 C C . ASP B 1 278 ? 18.656 -17.453 -23.312 1 86.06 278 ASP B C 1
ATOM 5223 O O . ASP B 1 278 ? 19.672 -17.422 -22.609 1 86.06 278 ASP B O 1
ATOM 5227 N N . ALA B 1 279 ? 17.828 -18.469 -23.266 1 90.94 279 ALA B N 1
ATOM 5228 C CA . ALA B 1 279 ? 18.062 -19.672 -22.469 1 90.94 279 ALA B CA 1
ATOM 5229 C C . ALA B 1 279 ? 19.344 -20.375 -22.891 1 90.94 279 ALA B C 1
ATOM 5231 O O . ALA B 1 279 ? 20.172 -20.75 -22.062 1 90.94 279 ALA B O 1
ATOM 5232 N N . VAL B 1 280 ? 19.531 -20.469 -24.156 1 94.5 280 VAL B N 1
ATOM 5233 C CA . VAL B 1 280 ? 20.703 -21.141 -24.703 1 94.5 280 VAL B CA 1
ATOM 5234 C C . VAL B 1 280 ? 21.953 -20.312 -24.406 1 94.5 280 VAL B C 1
ATOM 5236 O O . VAL B 1 280 ? 22.969 -20.844 -23.953 1 94.5 280 VAL B O 1
ATOM 5239 N N . ALA B 1 281 ? 21.797 -19 -24.625 1 90.5 281 ALA B N 1
ATOM 5240 C CA . ALA B 1 281 ? 22.906 -18.094 -24.344 1 90.5 281 ALA B CA 1
ATOM 5241 C C . ALA B 1 281 ? 23.266 -18.109 -22.859 1 90.5 281 ALA B C 1
ATOM 5243 O O . ALA B 1 281 ? 24.438 -17.922 -22.5 1 90.5 281 ALA B O 1
ATOM 5244 N N . GLY B 1 282 ? 22.281 -18.391 -22.125 1 87.88 282 GLY B N 1
ATOM 5245 C CA . GLY B 1 282 ? 22.484 -18.359 -20.688 1 87.88 282 GLY B CA 1
ATOM 5246 C C . GLY B 1 282 ? 23.047 -19.656 -20.141 1 87.88 282 GLY B C 1
ATOM 5247 O O . GLY B 1 282 ? 23.25 -19.781 -18.922 1 87.88 282 GLY B O 1
ATOM 5248 N N . GLY B 1 283 ? 23.219 -20.672 -20.969 1 92.25 283 GLY B N 1
ATOM 5249 C CA . GLY B 1 283 ? 23.891 -21.875 -20.516 1 92.25 283 GLY B CA 1
ATOM 5250 C C . GLY B 1 283 ? 22.953 -23.047 -20.312 1 92.25 283 GLY B C 1
ATOM 5251 O O . GLY B 1 283 ? 23.219 -23.922 -19.484 1 92.25 283 GLY B O 1
ATOM 5252 N N . LEU B 1 284 ? 21.891 -23.094 -20.922 1 94 284 LEU B N 1
ATOM 5253 C CA . LEU B 1 284 ? 20.984 -24.25 -20.844 1 94 284 LEU B CA 1
ATOM 5254 C C . LEU B 1 284 ? 21.75 -25.547 -21.062 1 94 284 LEU B C 1
ATOM 5256 O O . LEU B 1 284 ? 22.578 -25.641 -21.969 1 94 284 LEU B O 1
ATOM 5260 N N . SER B 1 285 ? 21.5 -26.5 -20.219 1 94.06 285 SER B N 1
ATOM 5261 C CA . SER B 1 285 ? 22.156 -27.797 -20.312 1 94.06 285 SER B CA 1
ATOM 5262 C C . SER B 1 285 ? 22 -28.406 -21.703 1 94.06 285 SER B C 1
ATOM 5264 O O . SER B 1 285 ? 20.891 -28.406 -22.25 1 94.06 285 SER B O 1
ATOM 5266 N N . PRO B 1 286 ? 23.016 -28.969 -22.203 1 92.75 286 PRO B N 1
ATOM 5267 C CA . PRO B 1 286 ? 22.922 -29.625 -23.516 1 92.75 286 PRO B CA 1
ATOM 5268 C C . PRO B 1 286 ? 22 -30.844 -23.484 1 92.75 286 PRO B C 1
ATOM 5270 O O . PRO B 1 286 ? 21.594 -31.328 -24.547 1 92.75 286 PRO B O 1
ATOM 5273 N N . ALA B 1 287 ? 21.75 -31.312 -22.297 1 93.19 287 ALA B N 1
ATOM 5274 C CA . ALA B 1 287 ? 20.859 -32.469 -22.172 1 93.19 287 ALA B CA 1
ATOM 5275 C C . ALA B 1 287 ? 19.406 -32.094 -22.438 1 93.19 287 ALA B C 1
ATOM 5277 O O . ALA B 1 287 ? 18.562 -32.969 -22.625 1 93.19 287 ALA B O 1
ATOM 5278 N N . ILE B 1 288 ? 19.125 -30.844 -22.484 1 97 288 ILE B N 1
ATOM 5279 C CA . ILE B 1 288 ? 17.781 -30.328 -22.734 1 97 288 ILE B CA 1
ATOM 5280 C C . ILE B 1 288 ? 17.688 -29.781 -24.141 1 97 288 ILE B C 1
ATOM 5282 O O . ILE B 1 288 ? 18.469 -28.906 -24.531 1 97 288 ILE B O 1
ATOM 5286 N N . GLU B 1 289 ? 16.797 -30.328 -24.922 1 97.56 289 GLU B N 1
ATOM 5287 C CA . GLU B 1 289 ? 16.547 -29.797 -26.266 1 97.56 289 GLU B CA 1
ATOM 5288 C C . GLU B 1 289 ? 15.75 -28.5 -26.219 1 97.56 289 GLU B C 1
ATOM 5290 O O . GLU B 1 289 ? 14.68 -28.453 -25.594 1 97.56 289 GLU B O 1
ATOM 5295 N N . ALA B 1 290 ? 16.281 -27.469 -26.797 1 97.94 290 ALA B N 1
ATOM 5296 C CA . ALA B 1 290 ? 15.609 -26.172 -26.844 1 97.94 290 ALA B CA 1
ATOM 5297 C C . ALA B 1 290 ? 14.844 -26 -28.141 1 97.94 290 ALA B C 1
ATOM 5299 O O . ALA B 1 290 ? 15.391 -26.25 -29.219 1 97.94 290 ALA B O 1
ATOM 5300 N N . GLN B 1 291 ? 13.641 -25.594 -28.062 1 98.12 291 GLN B N 1
ATOM 5301 C CA . GLN B 1 291 ? 12.789 -25.453 -29.234 1 98.12 291 GLN B CA 1
ATOM 5302 C C . GLN B 1 291 ? 11.938 -24.188 -29.156 1 98.12 291 GLN B C 1
ATOM 5304 O O . GLN B 1 291 ? 11.195 -23.984 -28.203 1 98.12 291 GLN B O 1
ATOM 5309 N N . ALA B 1 292 ? 12.047 -23.312 -30.172 1 97.5 292 ALA B N 1
ATOM 5310 C CA . ALA B 1 292 ? 11.133 -22.172 -30.266 1 97.5 292 ALA B CA 1
ATOM 5311 C C . ALA B 1 292 ? 9.734 -22.625 -30.672 1 97.5 292 ALA B C 1
ATOM 5313 O O . ALA B 1 292 ? 9.562 -23.312 -31.688 1 97.5 292 ALA B O 1
ATOM 5314 N N . ALA B 1 293 ? 8.766 -22.359 -29.859 1 97.44 293 ALA B N 1
ATOM 5315 C CA . ALA B 1 293 ? 7.379 -22.734 -30.125 1 97.44 293 ALA B CA 1
ATOM 5316 C C . ALA B 1 293 ? 6.41 -21.828 -29.375 1 97.44 293 ALA B C 1
ATOM 5318 O O . ALA B 1 293 ? 6.785 -21.203 -28.375 1 97.44 293 ALA B O 1
ATOM 5319 N N . SER B 1 294 ? 5.211 -21.719 -29.875 1 96.56 294 SER B N 1
ATOM 5320 C CA . SER B 1 294 ? 4.125 -20.984 -29.234 1 96.56 294 SER B CA 1
ATOM 5321 C C . SER B 1 294 ? 3.035 -21.938 -28.734 1 96.56 294 SER B C 1
ATOM 5323 O O . SER B 1 294 ? 2.588 -22.812 -29.484 1 96.56 294 SER B O 1
ATOM 5325 N N . PHE B 1 295 ? 2.611 -21.75 -27.484 1 97.5 295 PHE B N 1
ATOM 5326 C CA . PHE B 1 295 ? 1.563 -22.641 -26.969 1 97.5 295 PHE B CA 1
ATOM 5327 C C . PHE B 1 295 ? 0.197 -22.203 -27.484 1 97.5 295 PHE B C 1
ATOM 5329 O O . PHE B 1 295 ? -0.823 -22.797 -27.141 1 97.5 295 PHE B O 1
ATOM 5336 N N . PHE B 1 296 ? 0.138 -21.188 -28.328 1 96.56 296 PHE B N 1
ATOM 5337 C CA . PHE B 1 296 ? -1.091 -20.766 -29 1 96.56 296 PHE B CA 1
ATOM 5338 C C . PHE B 1 296 ? -1.28 -21.547 -30.297 1 96.56 296 PHE B C 1
ATOM 5340 O O . PHE B 1 296 ? -2.277 -21.359 -31 1 96.56 296 PHE B O 1
ATOM 5347 N N . GLU B 1 297 ? -0.333 -22.359 -30.609 1 97.12 297 GLU B N 1
ATOM 5348 C CA . GLU B 1 297 ? -0.364 -23.266 -31.75 1 97.12 297 GLU B CA 1
ATOM 5349 C C . GLU B 1 297 ? -0.235 -24.719 -31.297 1 97.12 297 GLU B C 1
ATOM 5351 O O . GLU B 1 297 ? 0.245 -24.984 -30.203 1 97.12 297 GLU B O 1
ATOM 5356 N N . PRO B 1 298 ? -0.704 -25.625 -32.156 1 97.38 298 PRO B N 1
ATOM 5357 C CA . PRO B 1 298 ? -0.479 -27.031 -31.812 1 97.38 298 PRO B CA 1
ATOM 5358 C C . PRO B 1 298 ? 0.986 -27.344 -31.5 1 97.38 298 PRO B C 1
ATOM 5360 O O . PRO B 1 298 ? 1.879 -26.844 -32.219 1 97.38 298 PRO B O 1
ATOM 5363 N N . ASN B 1 299 ? 1.164 -28.062 -30.438 1 97.94 299 ASN B N 1
ATOM 5364 C CA . ASN B 1 299 ? 2.535 -28.344 -30.016 1 97.94 299 ASN B CA 1
ATOM 5365 C C . ASN B 1 299 ? 3.275 -29.172 -31.062 1 97.94 299 ASN B C 1
ATOM 5367 O O . ASN B 1 299 ? 2.748 -30.172 -31.562 1 97.94 299 ASN B O 1
ATOM 5371 N N . PRO B 1 300 ? 4.504 -28.781 -31.469 1 97.75 300 PRO B N 1
ATOM 5372 C CA . PRO B 1 300 ? 5.254 -29.516 -32.5 1 97.75 300 PRO B CA 1
ATOM 5373 C C . PRO B 1 300 ? 5.719 -30.891 -32.031 1 97.75 300 PRO B C 1
ATOM 5375 O O . PRO B 1 300 ? 6.008 -31.766 -32.844 1 97.75 300 PRO B O 1
ATOM 5378 N N . VAL B 1 301 ? 5.906 -31.094 -30.734 1 98.06 301 VAL B N 1
ATOM 5379 C CA . VAL B 1 301 ? 6.262 -32.406 -30.188 1 98.06 301 VAL B CA 1
ATOM 5380 C C . VAL B 1 301 ? 5.004 -33.25 -30 1 98.06 301 VAL B C 1
ATOM 5382 O O . VAL B 1 301 ? 4.121 -32.875 -29.219 1 98.06 301 VAL B O 1
ATOM 5385 N N . LYS B 1 302 ? 4.961 -34.312 -30.688 1 96.94 302 LYS B N 1
ATOM 5386 C CA . LYS B 1 302 ? 3.791 -35.188 -30.625 1 96.94 302 LYS B CA 1
ATOM 5387 C C . LYS B 1 302 ? 4.012 -36.344 -29.641 1 96.94 302 LYS B C 1
ATOM 5389 O O . LYS B 1 302 ? 5.137 -36.812 -29.484 1 96.94 302 LYS B O 1
ATOM 5394 N N . ASN B 1 303 ? 2.973 -36.656 -28.922 1 96.25 303 ASN B N 1
ATOM 5395 C CA . ASN B 1 303 ? 2.875 -37.844 -28.094 1 96.25 303 ASN B CA 1
ATOM 5396 C C . ASN B 1 303 ? 3.938 -37.875 -26.984 1 96.25 303 ASN B C 1
ATOM 5398 O O . ASN B 1 303 ? 4.457 -38.906 -26.641 1 96.25 303 ASN B O 1
ATOM 5402 N N . ALA B 1 304 ? 4.34 -36.688 -26.578 1 97.44 304 ALA B N 1
ATOM 5403 C CA . ALA B 1 304 ? 5.195 -36.656 -25.391 1 97.44 304 ALA B CA 1
ATOM 5404 C C . ALA B 1 304 ? 4.488 -37.312 -24.188 1 97.44 304 ALA B C 1
ATOM 5406 O O . ALA B 1 304 ? 3.256 -37.312 -24.125 1 97.44 304 ALA B O 1
ATOM 5407 N N . ARG B 1 305 ? 5.273 -37.844 -23.266 1 97 305 ARG B N 1
ATOM 5408 C CA . ARG B 1 305 ? 4.672 -38.438 -22.062 1 97 305 ARG B CA 1
ATOM 5409 C C . ARG B 1 305 ? 3.975 -37.375 -21.219 1 97 305 ARG B C 1
ATOM 5411 O O . ARG B 1 305 ? 2.932 -37.625 -20.625 1 97 305 ARG B O 1
ATOM 5418 N N . ALA B 1 306 ? 4.586 -36.188 -21.125 1 98.06 306 ALA B N 1
ATOM 5419 C CA . ALA B 1 306 ? 3.986 -35.094 -20.359 1 98.06 306 ALA B CA 1
ATOM 5420 C C . ALA B 1 306 ? 4.266 -33.75 -21.016 1 98.06 306 ALA B C 1
ATOM 5422 O O . ALA B 1 306 ? 5.371 -33.5 -21.516 1 98.06 306 ALA B O 1
ATOM 5423 N N . TYR B 1 307 ? 3.266 -32.938 -21.141 1 98.56 307 TYR B N 1
ATOM 5424 C CA . TYR B 1 307 ? 3.361 -31.516 -21.422 1 98.56 307 TYR B CA 1
ATOM 5425 C C . TYR B 1 307 ? 3.197 -30.688 -20.156 1 98.56 307 TYR B C 1
ATOM 5427 O O . TYR B 1 307 ? 2.127 -30.688 -19.547 1 98.56 307 TYR B O 1
ATOM 5435 N N . PHE B 1 308 ? 4.254 -30 -19.781 1 97.44 308 PHE B N 1
ATOM 5436 C CA . PHE B 1 308 ? 4.375 -29.375 -18.453 1 97.44 308 PHE B CA 1
ATOM 5437 C C . PHE B 1 308 ? 4.238 -27.859 -18.562 1 97.44 308 PHE B C 1
ATOM 5439 O O . PHE B 1 308 ? 4.957 -27.219 -19.328 1 97.44 308 PHE B O 1
ATOM 5446 N N . PHE B 1 309 ? 3.221 -27.328 -17.906 1 97.06 309 PHE B N 1
ATOM 5447 C CA . PHE B 1 309 ? 3.018 -25.891 -17.766 1 97.06 309 PHE B CA 1
ATOM 5448 C C . PHE B 1 309 ? 3.268 -25.453 -16.328 1 97.06 309 PHE B C 1
ATOM 5450 O O . PHE B 1 309 ? 2.494 -25.781 -15.422 1 97.06 309 PHE B O 1
ATOM 5457 N N . ARG B 1 310 ? 4.348 -24.719 -16.141 1 94.31 310 ARG B N 1
ATOM 5458 C CA . ARG B 1 310 ? 4.633 -24.219 -14.789 1 94.31 310 ARG B CA 1
ATOM 5459 C C . ARG B 1 310 ? 4.477 -22.703 -14.727 1 94.31 310 ARG B C 1
ATOM 5461 O O . ARG B 1 310 ? 5.277 -21.969 -15.297 1 94.31 310 ARG B O 1
ATOM 5468 N N . ARG B 1 311 ? 3.412 -22.297 -13.961 1 92.06 311 ARG B N 1
ATOM 5469 C CA . ARG B 1 311 ? 3.164 -20.875 -13.75 1 92.06 311 ARG B CA 1
ATOM 5470 C C . ARG B 1 311 ? 2.961 -20.141 -15.07 1 92.06 311 ARG B C 1
ATOM 5472 O O . ARG B 1 311 ? 3.559 -19.094 -15.305 1 92.06 311 ARG B O 1
ATOM 5479 N N . VAL B 1 312 ? 2.215 -20.734 -15.977 1 95.38 312 VAL B N 1
ATOM 5480 C CA . VAL B 1 312 ? 1.938 -20.172 -17.297 1 95.38 312 VAL B CA 1
ATOM 5481 C C . VAL B 1 312 ? 0.467 -19.781 -17.391 1 95.38 312 VAL B C 1
ATOM 5483 O O . VAL B 1 312 ? 0.142 -18.656 -17.781 1 95.38 312 VAL B O 1
ATOM 5486 N N . LEU B 1 313 ? -0.391 -20.672 -16.969 1 97.44 313 LEU B N 1
ATOM 5487 C CA . LEU B 1 313 ? -1.806 -20.531 -17.297 1 97.44 313 LEU B CA 1
ATOM 5488 C C . LEU B 1 313 ? -2.465 -19.453 -16.453 1 97.44 313 LEU B C 1
ATOM 5490 O O . LEU B 1 313 ? -3.49 -18.891 -16.844 1 97.44 313 LEU B O 1
ATOM 5494 N N . HIS B 1 314 ? -1.916 -19.109 -15.273 1 96.62 314 HIS B N 1
ATOM 5495 C CA . HIS B 1 314 ? -2.506 -18.062 -14.445 1 96.62 314 HIS B CA 1
ATOM 5496 C C . HIS B 1 314 ? -2.396 -16.703 -15.117 1 96.62 314 HIS B C 1
ATOM 5498 O O . HIS B 1 314 ? -3.078 -15.758 -14.719 1 96.62 314 HIS B O 1
ATOM 5504 N N . ASP B 1 315 ? -1.601 -16.562 -16.172 1 96.25 315 ASP B N 1
ATOM 5505 C CA . ASP B 1 315 ? -1.427 -15.305 -16.875 1 96.25 315 ASP B CA 1
ATOM 5506 C C . ASP B 1 315 ? -2.611 -15.031 -17.797 1 96.25 315 ASP B C 1
ATOM 5508 O O . ASP B 1 315 ? -2.766 -13.922 -18.312 1 96.25 315 ASP B O 1
ATOM 5512 N N . TRP B 1 316 ? -3.471 -16.078 -17.984 1 97.69 316 TRP B N 1
ATOM 5513 C CA . TRP B 1 316 ? -4.438 -16.016 -19.078 1 97.69 316 TRP B CA 1
ATOM 5514 C C . TRP B 1 316 ? -5.852 -16.266 -18.562 1 97.69 316 TRP B C 1
ATOM 5516 O O . TRP B 1 316 ? -6.039 -16.938 -17.547 1 97.69 316 TRP B O 1
ATOM 5526 N N . SER B 1 317 ? -6.801 -15.727 -19.328 1 97.31 317 SER B N 1
ATOM 5527 C CA . SER B 1 317 ? -8.203 -15.992 -19.031 1 97.31 317 SER B CA 1
ATOM 5528 C C . SER B 1 317 ? -8.57 -17.438 -19.344 1 97.31 317 SER B C 1
ATOM 5530 O O . SER B 1 317 ? -7.809 -18.156 -20 1 97.31 317 SER B O 1
ATOM 5532 N N . ASP B 1 318 ? -9.703 -17.875 -18.859 1 96.81 318 ASP B N 1
ATOM 5533 C CA . ASP B 1 318 ? -10.156 -19.234 -19.094 1 96.81 318 ASP B CA 1
ATOM 5534 C C . ASP B 1 318 ? -10.312 -19.516 -20.578 1 96.81 318 ASP B C 1
ATOM 5536 O O . ASP B 1 318 ? -9.984 -20.609 -21.062 1 96.81 318 ASP B O 1
ATOM 5540 N N . ALA B 1 319 ? -10.812 -18.531 -21.266 1 96.69 319 ALA B N 1
ATOM 5541 C CA . ALA B 1 319 ? -11.008 -18.719 -22.703 1 96.69 319 ALA B CA 1
ATOM 5542 C C . ALA B 1 319 ? -9.672 -18.938 -23.406 1 96.69 319 ALA B C 1
ATOM 5544 O O . ALA B 1 319 ? -9.555 -19.812 -24.281 1 96.69 319 ALA B O 1
ATOM 5545 N N . VAL B 1 320 ? -8.664 -18.203 -23.047 1 97.62 320 VAL B N 1
ATOM 5546 C CA . VAL B 1 320 ? -7.344 -18.328 -23.641 1 97.62 320 VAL B CA 1
ATOM 5547 C C . VAL B 1 320 ? -6.703 -19.641 -23.203 1 97.62 320 VAL B C 1
ATOM 5549 O O . VAL B 1 320 ? -6.082 -20.344 -24 1 97.62 320 VAL B O 1
ATOM 5552 N N . CYS B 1 321 ? -6.859 -19.984 -21.953 1 98.38 321 CYS B N 1
ATOM 5553 C CA . CYS B 1 321 ? -6.316 -21.25 -21.438 1 98.38 321 CYS B CA 1
ATOM 5554 C C . CYS B 1 321 ? -6.945 -22.438 -22.141 1 98.38 321 CYS B C 1
ATOM 5556 O O . CYS B 1 321 ? -6.266 -23.438 -22.406 1 98.38 321 CYS B O 1
ATOM 5558 N N . GLN B 1 322 ? -8.25 -22.344 -22.375 1 98.06 322 GLN B N 1
ATOM 5559 C CA . GLN B 1 322 ? -8.922 -23.391 -23.125 1 98.06 322 GLN B CA 1
ATOM 5560 C C . GLN B 1 322 ? -8.25 -23.609 -24.484 1 98.06 322 GLN B C 1
ATOM 5562 O O . GLN B 1 322 ? -7.977 -24.75 -24.875 1 98.06 322 GLN B O 1
ATOM 5567 N N . SER B 1 323 ? -7.965 -22.5 -25.141 1 97.88 323 SER B N 1
ATOM 5568 C CA . SER B 1 323 ? -7.309 -22.578 -26.438 1 97.88 323 SER B CA 1
ATOM 5569 C C . SER B 1 323 ? -5.918 -23.188 -26.312 1 97.88 323 SER B C 1
ATOM 5571 O O . SER B 1 323 ? -5.535 -24.031 -27.125 1 97.88 323 SER B O 1
ATOM 5573 N N . ILE B 1 324 ? -5.152 -22.797 -25.328 1 98.31 324 ILE B N 1
ATOM 5574 C CA . ILE B 1 324 ? -3.807 -23.312 -25.094 1 98.31 324 ILE B CA 1
ATOM 5575 C C . ILE B 1 324 ? -3.861 -24.812 -24.844 1 98.31 324 ILE B C 1
ATOM 5577 O O . ILE B 1 324 ? -3.09 -25.578 -25.438 1 98.31 324 ILE B O 1
ATOM 5581 N N . LEU B 1 325 ? -4.793 -25.234 -24.031 1 98.38 325 LEU B N 1
ATOM 5582 C CA . LEU B 1 325 ? -4.906 -26.641 -23.656 1 98.38 325 LEU B CA 1
ATOM 5583 C C . LEU B 1 325 ? -5.422 -27.469 -24.828 1 98.38 325 LEU B C 1
ATOM 5585 O O . LEU B 1 325 ? -5.012 -28.609 -25.016 1 98.38 325 LEU B O 1
ATOM 5589 N N . GLN B 1 326 ? -6.301 -26.906 -25.641 1 97.75 326 GLN B N 1
ATOM 5590 C CA . GLN B 1 326 ? -6.766 -27.594 -26.828 1 97.75 326 GLN B CA 1
ATOM 5591 C C . GLN B 1 326 ? -5.629 -27.797 -27.828 1 97.75 326 GLN B C 1
ATOM 5593 O O . GLN B 1 326 ? -5.52 -28.859 -28.438 1 97.75 326 GLN B O 1
ATOM 5598 N N . ASN B 1 327 ? -4.824 -26.75 -28 1 97.5 327 ASN B N 1
ATOM 5599 C CA . ASN B 1 327 ? -3.654 -26.859 -28.875 1 97.5 327 ASN B CA 1
ATOM 5600 C C . ASN B 1 327 ? -2.701 -27.953 -28.391 1 97.5 327 ASN B C 1
ATOM 5602 O O . ASN B 1 327 ? -2.039 -28.594 -29.203 1 97.5 327 ASN B O 1
ATOM 5606 N N . THR B 1 328 ? -2.617 -28.156 -27.125 1 97.88 328 THR B N 1
ATOM 5607 C CA . THR B 1 328 ? -1.777 -29.203 -26.547 1 97.88 328 THR B CA 1
ATOM 5608 C C . THR B 1 328 ? -2.426 -30.562 -26.719 1 97.88 328 THR B C 1
ATOM 5610 O O . THR B 1 328 ? -1.753 -31.531 -27.078 1 97.88 328 THR B O 1
ATOM 5613 N N . ALA B 1 329 ? -3.713 -30.641 -26.5 1 97.25 329 ALA B N 1
ATOM 5614 C CA . ALA B 1 329 ? -4.461 -31.891 -26.562 1 97.25 329 ALA B CA 1
ATOM 5615 C C . ALA B 1 329 ? -4.336 -32.531 -27.938 1 97.25 329 ALA B C 1
ATOM 5617 O O . ALA B 1 329 ? -4.258 -33.75 -28.047 1 97.25 329 ALA B O 1
ATOM 5618 N N . VAL B 1 330 ? -4.293 -31.734 -28.953 1 96.31 330 VAL B N 1
ATOM 5619 C CA . VAL B 1 330 ? -4.23 -32.25 -30.312 1 96.31 330 VAL B CA 1
ATOM 5620 C C . VAL B 1 330 ? -2.898 -32.969 -30.516 1 96.31 330 VAL B C 1
ATOM 5622 O O . VAL B 1 330 ? -2.795 -33.844 -31.375 1 96.31 330 VAL B O 1
ATOM 5625 N N . SER B 1 331 ? -1.881 -32.656 -29.734 1 97.44 331 SER B N 1
ATOM 5626 C CA . SER B 1 331 ? -0.549 -33.219 -29.875 1 97.44 331 SER B CA 1
ATOM 5627 C C . SER B 1 331 ? -0.347 -34.406 -28.922 1 97.44 331 SER B C 1
ATOM 5629 O O . SER B 1 331 ? 0.678 -35.094 -28.984 1 97.44 331 SER B O 1
ATOM 5631 N N . MET B 1 332 ? -1.31 -34.656 -28.078 1 97.31 332 MET B N 1
ATOM 5632 C CA . MET B 1 332 ? -1.211 -35.719 -27.062 1 97.31 332 MET B CA 1
ATOM 5633 C C . MET B 1 332 ? -1.543 -37.094 -27.656 1 97.31 332 MET B C 1
ATOM 5635 O O . MET B 1 332 ? -2.312 -37.188 -28.609 1 97.31 332 MET B O 1
ATOM 5639 N N . GLY B 1 333 ? -0.892 -38.094 -27.141 1 94.69 333 GLY B N 1
ATOM 5640 C CA . GLY B 1 333 ? -1.236 -39.469 -27.391 1 94.69 333 GLY B CA 1
ATOM 5641 C C . GLY B 1 333 ? -1.931 -40.156 -26.219 1 94.69 333 GLY B C 1
ATOM 5642 O O . GLY B 1 333 ? -2.236 -39.5 -25.219 1 94.69 333 GLY B O 1
ATOM 5643 N N . PRO B 1 334 ? -2.201 -41.406 -26.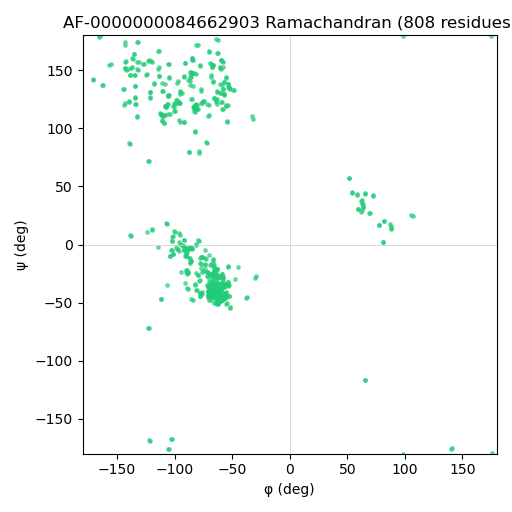328 1 92.44 334 PRO B N 1
ATOM 5644 C CA . PRO B 1 334 ? -2.953 -42.125 -25.297 1 92.44 334 PRO B CA 1
ATOM 5645 C C . PRO B 1 334 ? -2.24 -42.125 -23.938 1 92.44 334 PRO B C 1
ATOM 5647 O O . PRO B 1 334 ? -2.891 -42.188 -22.891 1 92.44 334 PRO B O 1
ATOM 5650 N N . ASP B 1 335 ? -0.926 -42.031 -23.969 1 93.38 335 ASP B N 1
ATOM 5651 C CA . ASP B 1 335 ? -0.165 -42.125 -22.719 1 93.38 335 ASP B CA 1
ATOM 5652 C C . ASP B 1 335 ? 0.279 -40.75 -22.25 1 93.38 335 ASP B C 1
ATOM 5654 O O . ASP B 1 335 ? 0.977 -40.625 -21.25 1 93.38 335 ASP B O 1
ATOM 5658 N N . SER B 1 336 ? -0.148 -39.719 -23 1 96.38 336 SER B N 1
ATOM 5659 C CA . SER B 1 336 ? 0.252 -38.344 -22.688 1 96.38 336 SER B CA 1
ATOM 5660 C C . SER B 1 336 ? -0.551 -37.812 -21.516 1 96.38 336 SER B C 1
ATOM 5662 O O . SER B 1 336 ? -1.65 -38.281 -21.234 1 96.38 336 SER B O 1
ATOM 5664 N N . ARG B 1 337 ? -0.004 -36.875 -20.781 1 97.62 337 ARG B N 1
ATOM 5665 C CA . ARG B 1 337 ? -0.707 -36.094 -19.766 1 97.62 337 ARG B CA 1
ATOM 5666 C C . ARG B 1 337 ? -0.253 -34.625 -19.797 1 97.62 337 ARG B C 1
ATOM 5668 O O . ARG B 1 337 ? 0.833 -34.312 -20.281 1 97.62 337 ARG B O 1
ATOM 5675 N N . VAL B 1 338 ? -1.136 -33.812 -19.422 1 98.38 338 VAL B N 1
ATOM 5676 C CA . VAL B 1 338 ? -0.764 -32.406 -19.141 1 98.38 338 VAL B CA 1
ATOM 5677 C C . VAL B 1 338 ? -0.5 -32.25 -17.641 1 98.38 338 VAL B C 1
ATOM 5679 O O . VAL B 1 338 ? -1.246 -32.781 -16.812 1 98.38 338 VAL B O 1
ATOM 5682 N N . LEU B 1 339 ? 0.624 -31.672 -17.281 1 97.56 339 LEU B N 1
ATOM 5683 C CA . LEU B 1 339 ? 0.973 -31.312 -15.914 1 97.56 339 LEU B CA 1
ATOM 5684 C C . LEU B 1 339 ? 1.007 -29.797 -15.734 1 97.56 339 LEU B C 1
ATOM 5686 O O . LEU B 1 339 ? 1.855 -29.109 -16.328 1 97.56 339 LEU B O 1
ATOM 5690 N N . ILE B 1 340 ? 0.067 -29.297 -14.953 1 97.25 340 ILE B N 1
ATOM 5691 C CA . ILE B 1 340 ? -0.048 -27.875 -14.719 1 97.25 340 ILE B CA 1
ATOM 5692 C C . ILE B 1 340 ? 0.363 -27.547 -13.281 1 97.25 340 ILE B C 1
ATOM 5694 O O . ILE B 1 340 ? -0.392 -27.797 -12.344 1 97.25 340 ILE B O 1
ATOM 5698 N N . ALA B 1 341 ? 1.586 -26.984 -13.172 1 94.81 341 ALA B N 1
ATOM 5699 C CA . ALA B 1 341 ? 2.104 -26.609 -11.859 1 94.81 341 ALA B CA 1
ATOM 5700 C C . ALA B 1 341 ? 1.756 -25.156 -11.523 1 94.81 341 ALA B C 1
ATOM 5702 O O . ALA B 1 341 ? 2.303 -24.234 -12.117 1 94.81 341 ALA B O 1
ATOM 5703 N N . GLU B 1 342 ? 0.802 -25 -10.641 1 93.88 342 GLU B N 1
ATOM 5704 C CA . GLU B 1 342 ? 0.245 -23.703 -10.297 1 93.88 342 GLU B CA 1
ATOM 5705 C C . GLU B 1 342 ? -0.094 -23.625 -8.812 1 93.88 342 GLU B C 1
ATOM 5707 O O . GLU B 1 342 ? 0.056 -24.609 -8.086 1 93.88 342 GLU B O 1
ATOM 5712 N N . TYR B 1 343 ? -0.46 -22.406 -8.367 1 92.25 343 TYR B N 1
ATOM 5713 C CA . TYR B 1 343 ? -1.075 -22.266 -7.055 1 92.25 343 TYR B CA 1
ATOM 5714 C C . TYR B 1 343 ? -2.576 -22.531 -7.125 1 92.25 343 TYR B C 1
ATOM 5716 O O . TYR B 1 343 ? -3.232 -22.141 -8.094 1 92.25 343 TYR B O 1
ATOM 5724 N N . GLU B 1 344 ? -3.029 -23.25 -6.203 1 93.81 344 GLU B N 1
ATOM 5725 C CA . GLU B 1 344 ? -4.465 -23.453 -6.055 1 93.81 344 GLU B CA 1
ATOM 5726 C C . GLU B 1 344 ? -5.051 -22.531 -4.992 1 93.81 344 GLU B C 1
ATOM 5728 O O . GLU B 1 344 ? -4.562 -22.484 -3.859 1 93.81 344 GLU B O 1
ATOM 5733 N N . VAL B 1 345 ? -6.023 -21.75 -5.312 1 95.62 345 VAL B N 1
ATOM 5734 C CA . VAL B 1 345 ? -6.727 -20.906 -4.352 1 95.62 345 VAL B CA 1
ATOM 5735 C C . VAL B 1 345 ? -7.789 -21.719 -3.625 1 95.62 345 VAL B C 1
ATOM 5737 O O . VAL B 1 345 ? -8.719 -22.25 -4.25 1 95.62 345 VAL B O 1
ATOM 5740 N N . PRO B 1 346 ? -7.66 -21.859 -2.303 1 95 346 PRO B N 1
ATOM 5741 C CA . PRO B 1 346 ? -8.719 -22.562 -1.574 1 95 346 PRO B CA 1
ATOM 5742 C C . PRO B 1 346 ? -10.078 -21.891 -1.712 1 95 346 PRO B C 1
ATOM 5744 O O . PRO B 1 346 ? -10.156 -20.656 -1.815 1 95 346 PRO B O 1
ATOM 5747 N N . ALA B 1 347 ? -11.102 -22.703 -1.62 1 93.44 347 ALA B N 1
ATOM 5748 C CA . ALA B 1 347 ? -12.453 -22.172 -1.751 1 93.44 347 ALA B CA 1
ATOM 5749 C C . ALA B 1 347 ? -12.805 -21.266 -0.578 1 93.44 347 ALA B C 1
ATOM 5751 O O . ALA B 1 347 ? -13.609 -20.344 -0.719 1 93.44 347 ALA B O 1
ATOM 5752 N N . THR B 1 348 ? -12.32 -21.562 0.574 1 95.75 348 THR B N 1
ATOM 5753 C CA . THR B 1 348 ? -12.469 -20.75 1.771 1 95.75 348 THR B CA 1
ATOM 5754 C C . THR B 1 348 ? -11.133 -20.562 2.479 1 95.75 348 THR B C 1
ATOM 5756 O O . THR B 1 348 ? -10.234 -21.391 2.332 1 95.75 348 THR B O 1
ATOM 5759 N N . GLY B 1 349 ? -11.008 -19.5 3.119 1 95.06 349 GLY B N 1
ATOM 5760 C CA . GLY B 1 349 ? -9.812 -19.281 3.916 1 95.06 349 GLY B CA 1
ATOM 5761 C C . GLY B 1 349 ? -8.57 -19.078 3.074 1 95.06 349 GLY B C 1
ATOM 5762 O O . GLY B 1 349 ? -7.477 -19.5 3.461 1 95.06 349 GLY B O 1
ATOM 5763 N N . ALA B 1 350 ? -8.719 -18.578 1.836 1 95.88 350 ALA B N 1
ATOM 5764 C CA . ALA B 1 350 ? -7.559 -18.359 0.976 1 95.88 350 ALA B CA 1
ATOM 5765 C C . ALA B 1 350 ? -6.586 -17.359 1.616 1 95.88 350 ALA B C 1
ATOM 5767 O O . ALA B 1 350 ? -6.996 -16.297 2.094 1 95.88 350 ALA B O 1
ATOM 5768 N N . PRO B 1 351 ? -5.309 -17.688 1.678 1 94.38 351 PRO B N 1
ATOM 5769 C CA . PRO B 1 351 ? -4.328 -16.766 2.244 1 94.38 351 PRO B CA 1
ATOM 5770 C C . PRO B 1 351 ? -4.152 -15.508 1.396 1 94.38 351 PRO B C 1
ATOM 5772 O O . PRO B 1 351 ? -4.34 -15.547 0.178 1 94.38 351 PRO B O 1
ATOM 5775 N N . ALA B 1 352 ? -3.738 -14.43 2.012 1 95.44 352 ALA B N 1
ATOM 5776 C CA . ALA B 1 352 ? -3.594 -13.133 1.363 1 95.44 352 ALA B CA 1
ATOM 5777 C C . ALA B 1 352 ? -2.598 -13.203 0.208 1 95.44 352 ALA B C 1
ATOM 5779 O O . ALA B 1 352 ? -2.803 -12.578 -0.835 1 95.44 352 ALA B O 1
ATOM 5780 N N . LYS B 1 353 ? -1.541 -13.945 0.402 1 93.5 353 LYS B N 1
ATOM 5781 C CA . LYS B 1 353 ? -0.529 -14.062 -0.643 1 93.5 353 LYS B CA 1
ATOM 5782 C C . LYS B 1 353 ? -1.147 -14.531 -1.959 1 93.5 353 LYS B C 1
ATOM 5784 O O . LYS B 1 353 ? -0.854 -13.969 -3.02 1 93.5 353 LYS B O 1
ATOM 5789 N N . LEU B 1 354 ? -2.055 -15.477 -1.89 1 94.94 354 LEU B N 1
ATOM 5790 C CA . LEU B 1 354 ? -2.648 -16.047 -3.09 1 94.94 354 LEU B CA 1
ATOM 5791 C C . LEU B 1 354 ? -3.703 -15.117 -3.678 1 94.94 354 LEU B C 1
ATOM 5793 O O . LEU B 1 354 ? -3.801 -14.977 -4.898 1 94.94 354 LEU B O 1
ATOM 5797 N N . THR B 1 355 ? -4.508 -14.523 -2.809 1 97.5 355 THR B N 1
ATOM 5798 C CA . THR B 1 355 ? -5.566 -13.656 -3.314 1 97.5 355 THR B CA 1
ATOM 5799 C C . THR B 1 355 ? -4.98 -12.383 -3.908 1 97.5 355 THR B C 1
ATOM 5801 O O . THR B 1 355 ? -5.504 -11.852 -4.891 1 97.5 355 THR B O 1
ATOM 5804 N N . MET B 1 356 ? -3.895 -11.844 -3.318 1 97.31 356 MET B N 1
ATOM 5805 C CA . MET B 1 356 ? -3.195 -10.703 -3.902 1 97.31 356 MET B CA 1
ATOM 5806 C C . MET B 1 356 ? -2.6 -11.062 -5.258 1 97.31 356 MET B C 1
ATOM 5808 O O . MET B 1 356 ? -2.646 -10.266 -6.195 1 97.31 356 MET B O 1
ATOM 5812 N N . GLN B 1 357 ? -2.039 -12.25 -5.305 1 95.44 357 GLN B N 1
ATOM 5813 C CA . GLN B 1 357 ? -1.515 -12.719 -6.582 1 95.44 357 GLN B CA 1
ATOM 5814 C C . GLN B 1 357 ? -2.621 -12.812 -7.629 1 95.44 357 GLN B C 1
ATOM 5816 O O . GLN B 1 357 ? -2.414 -12.461 -8.789 1 95.44 357 GLN B O 1
ATOM 5821 N N . ASP B 1 358 ? -3.764 -13.305 -7.211 1 97.44 358 ASP B N 1
ATOM 5822 C CA . ASP B 1 358 ? -4.891 -13.406 -8.133 1 97.44 358 ASP B CA 1
ATOM 5823 C C . ASP B 1 358 ? -5.293 -12.031 -8.664 1 97.44 358 ASP B C 1
ATOM 5825 O O . ASP B 1 358 ? -5.543 -11.867 -9.859 1 97.44 358 ASP B O 1
ATOM 5829 N N . VAL B 1 359 ? -5.332 -11.047 -7.809 1 98.31 359 VAL B N 1
ATOM 5830 C CA . VAL B 1 359 ? -5.703 -9.695 -8.227 1 98.31 359 VAL B CA 1
ATOM 5831 C C . VAL B 1 359 ? -4.621 -9.117 -9.141 1 98.31 359 VAL B C 1
ATOM 5833 O O . VAL B 1 359 ? -4.926 -8.406 -10.094 1 98.31 359 VAL B O 1
ATOM 5836 N N . ASN B 1 360 ? -3.406 -9.398 -8.828 1 97.38 360 ASN B N 1
ATOM 5837 C CA . ASN B 1 360 ? -2.34 -8.984 -9.734 1 97.38 360 ASN B CA 1
ATOM 5838 C C . ASN B 1 360 ? -2.521 -9.586 -11.125 1 97.38 360 ASN B C 1
ATOM 5840 O O . ASN B 1 360 ? -2.334 -8.898 -12.133 1 97.38 360 ASN B O 1
ATOM 5844 N N . MET B 1 361 ? -2.891 -10.859 -11.164 1 97.31 361 MET B N 1
ATOM 5845 C CA . MET B 1 361 ? -3.125 -11.5 -12.453 1 97.31 361 MET B CA 1
ATOM 5846 C C . MET B 1 361 ? -4.328 -10.875 -13.156 1 97.31 361 MET B C 1
ATOM 5848 O O . MET B 1 361 ? -4.355 -10.781 -14.383 1 97.31 361 MET B O 1
ATOM 5852 N N . MET B 1 362 ? -5.344 -10.484 -12.383 1 98 362 MET B N 1
ATOM 5853 C CA . MET B 1 362 ? -6.488 -9.781 -12.961 1 98 362 MET B CA 1
ATOM 5854 C C . MET B 1 362 ? -6.035 -8.57 -13.758 1 98 362 MET B C 1
ATOM 5856 O O . MET B 1 362 ? -6.637 -8.234 -14.781 1 98 362 MET B O 1
ATOM 5860 N N . GLY B 1 363 ? -4.973 -7.953 -13.336 1 97.81 363 GLY B N 1
ATOM 5861 C CA . GLY B 1 363 ? -4.434 -6.758 -13.969 1 97.81 363 GLY B CA 1
ATOM 5862 C C . GLY B 1 363 ? -3.979 -6.996 -15.398 1 97.81 363 GLY B C 1
ATOM 5863 O O . GLY B 1 363 ? -3.865 -6.055 -16.188 1 97.81 363 GLY B O 1
ATOM 5864 N N . ILE B 1 364 ? -3.711 -8.32 -15.742 1 97.06 364 ILE B N 1
ATOM 5865 C CA . ILE B 1 364 ? -3.258 -8.617 -17.094 1 97.06 364 ILE B CA 1
ATOM 5866 C C . ILE B 1 364 ? -4.246 -9.57 -17.781 1 97.06 364 ILE B C 1
ATOM 5868 O O . ILE B 1 364 ? -3.928 -10.18 -18.797 1 97.06 364 ILE B O 1
ATOM 5872 N N . GLY B 1 365 ? -5.406 -9.727 -17.172 1 96.94 365 GLY B N 1
ATOM 5873 C CA . GLY B 1 365 ? -6.449 -10.555 -17.75 1 96.94 365 GLY B CA 1
ATOM 5874 C C . GLY B 1 365 ? -6.34 -12.016 -17.359 1 96.94 365 GLY B C 1
ATOM 5875 O O . GLY B 1 365 ? -6.996 -12.875 -17.953 1 96.94 365 GLY B O 1
ATOM 5876 N N . GLY B 1 366 ? -5.531 -12.312 -16.344 1 97.62 366 GLY B N 1
ATOM 5877 C CA . GLY B 1 366 ? -5.348 -13.672 -15.867 1 97.62 366 GLY B CA 1
ATOM 5878 C C . GLY B 1 366 ? -6.109 -13.969 -14.594 1 97.62 366 GLY B C 1
ATOM 5879 O O . GLY B 1 366 ? -7.023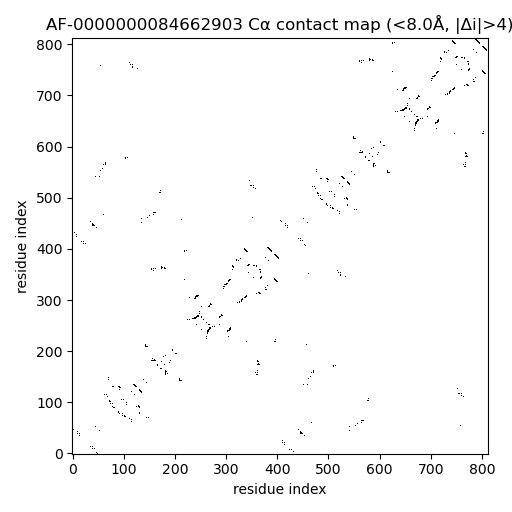 -13.227 -14.227 1 97.62 366 GLY B O 1
ATOM 5880 N N . CYS B 1 367 ? -5.762 -15.141 -13.969 1 96.19 367 CYS B N 1
ATOM 5881 C CA . CYS B 1 367 ? -6.492 -15.531 -12.773 1 96.19 367 CYS B CA 1
ATOM 5882 C C . CYS B 1 367 ? -5.824 -16.719 -12.094 1 96.19 367 CYS B C 1
ATOM 5884 O O . CYS B 1 367 ? -5.25 -17.578 -12.758 1 96.19 367 CYS B O 1
ATOM 5886 N N . GLU B 1 368 ? -5.809 -16.719 -10.742 1 96.88 368 GLU B N 1
ATOM 5887 C CA . GLU B 1 368 ? -5.531 -17.922 -9.961 1 96.88 368 GLU B CA 1
ATOM 5888 C C . GLU B 1 368 ? -6.797 -18.75 -9.766 1 96.88 368 GLU B C 1
ATOM 5890 O O . GLU B 1 368 ? -7.887 -18.203 -9.594 1 96.88 368 GLU B O 1
ATOM 5895 N N . ARG B 1 369 ? -6.641 -20.031 -9.711 1 97.44 369 ARG B N 1
ATOM 5896 C CA . ARG B 1 369 ? -7.828 -20.875 -9.859 1 97.44 369 ARG B CA 1
ATOM 5897 C C . ARG B 1 369 ? -7.984 -21.812 -8.68 1 97.44 369 ARG B C 1
ATOM 5899 O O . ARG B 1 369 ? -6.988 -22.266 -8.094 1 97.44 369 ARG B O 1
ATOM 5906 N N . THR B 1 370 ? -9.258 -22.094 -8.328 1 95.19 370 THR B N 1
ATOM 5907 C CA . THR B 1 370 ? -9.609 -23.141 -7.375 1 95.19 370 THR B CA 1
ATOM 5908 C C . THR B 1 370 ? -9.609 -24.5 -8.047 1 95.19 370 THR B C 1
ATOM 5910 O O . THR B 1 370 ? -9.484 -24.609 -9.273 1 95.19 370 THR B O 1
ATOM 5913 N N . GLU B 1 371 ? -9.742 -25.516 -7.238 1 94.94 371 GLU B N 1
ATOM 5914 C CA . GLU B 1 371 ? -9.805 -26.875 -7.77 1 94.94 371 GLU B CA 1
ATOM 5915 C C . GLU B 1 371 ? -10.977 -27.031 -8.742 1 94.94 371 GLU B C 1
ATOM 5917 O O . GLU B 1 371 ? -10.828 -27.609 -9.812 1 94.94 371 GLU B O 1
ATOM 5922 N N . ASP B 1 372 ? -12.102 -26.484 -8.352 1 94.94 372 ASP B N 1
ATOM 5923 C CA . ASP B 1 372 ? -13.281 -26.562 -9.203 1 94.94 372 ASP B CA 1
ATOM 5924 C C . ASP B 1 372 ? -13.062 -25.859 -10.531 1 94.94 372 ASP B C 1
ATOM 5926 O O . ASP B 1 372 ? -13.492 -26.328 -11.586 1 94.94 372 ASP B O 1
ATOM 5930 N N . MET B 1 373 ? -12.422 -24.781 -10.5 1 95.56 373 MET B N 1
ATOM 5931 C CA . MET B 1 373 ? -12.133 -24.016 -11.703 1 95.56 373 MET B CA 1
ATOM 5932 C C . MET B 1 373 ? -11.195 -24.781 -12.633 1 95.56 373 MET B C 1
ATOM 5934 O O . MET B 1 373 ? -11.375 -24.781 -13.852 1 95.56 373 MET B O 1
ATOM 5938 N N . TRP B 1 374 ? -10.188 -25.453 -12.07 1 96.88 374 TRP B N 1
ATOM 5939 C CA . TRP B 1 374 ? -9.273 -26.266 -12.867 1 96.88 374 TRP B CA 1
ATOM 5940 C C . TRP B 1 374 ? -10.008 -27.406 -13.555 1 96.88 374 TRP B C 1
ATOM 5942 O O . TRP B 1 374 ? -9.789 -27.672 -14.742 1 96.88 374 TRP B O 1
ATOM 5952 N N . ALA B 1 375 ? -10.867 -28.062 -12.789 1 97.12 375 ALA B N 1
ATOM 5953 C CA . ALA B 1 375 ? -11.641 -29.172 -13.352 1 97.12 375 ALA B CA 1
ATOM 5954 C C . ALA B 1 375 ? -12.492 -28.703 -14.531 1 97.12 375 ALA B C 1
ATOM 5956 O O . ALA B 1 375 ? -12.516 -29.344 -15.578 1 97.12 375 ALA B O 1
ATOM 5957 N N . LYS B 1 376 ? -13.141 -27.594 -14.336 1 97.12 376 LYS B N 1
ATOM 5958 C CA . LYS B 1 376 ? -13.984 -27.031 -15.391 1 97.12 376 LYS B CA 1
ATOM 5959 C C . LYS B 1 376 ? -13.148 -26.625 -16.609 1 97.12 376 LYS B C 1
ATOM 5961 O O . LYS B 1 376 ? -13.562 -26.844 -17.75 1 97.12 376 LYS B O 1
ATOM 5966 N N . LEU B 1 377 ? -12.008 -26 -16.344 1 97.69 377 LEU B N 1
ATOM 5967 C CA . LEU B 1 377 ? -11.125 -25.562 -17.422 1 97.69 377 LEU B CA 1
ATOM 5968 C C . LEU B 1 377 ? -10.633 -26.75 -18.25 1 97.69 377 LEU B C 1
ATOM 5970 O O . LEU B 1 377 ? -10.672 -26.734 -19.469 1 97.69 377 LEU B O 1
ATOM 5974 N N . LEU B 1 378 ? -10.18 -27.828 -17.578 1 97.94 378 LEU B N 1
ATOM 5975 C CA . LEU B 1 378 ? -9.711 -29.031 -18.266 1 97.94 378 LEU B CA 1
ATOM 5976 C C . LEU B 1 378 ? -10.836 -29.656 -19.094 1 97.94 378 LEU B C 1
ATOM 5978 O O . LEU B 1 378 ? -10.633 -30 -20.25 1 97.94 378 LEU B O 1
ATOM 5982 N N . ASP B 1 379 ? -11.992 -29.719 -18.5 1 97.38 379 ASP B N 1
ATOM 5983 C CA . ASP B 1 379 ? -13.141 -30.297 -19.203 1 97.38 379 ASP B CA 1
ATOM 5984 C C . ASP B 1 379 ? -13.469 -29.5 -20.469 1 97.38 379 ASP B C 1
ATOM 5986 O O . ASP B 1 379 ? -13.766 -30.094 -21.516 1 97.38 379 ASP B O 1
ATOM 5990 N N . SER B 1 380 ? -13.43 -28.25 -20.344 1 96.88 380 SER B N 1
ATOM 5991 C CA . SER B 1 380 ? -13.758 -27.391 -21.469 1 96.88 380 SER B CA 1
ATOM 5992 C C . SER B 1 380 ? -12.781 -27.578 -22.625 1 96.88 380 SER B C 1
ATOM 5994 O O . SER B 1 380 ? -13.102 -27.25 -23.781 1 96.88 380 SER B O 1
ATOM 5996 N N . ALA B 1 381 ? -11.586 -28.109 -22.344 1 97 381 ALA B N 1
ATOM 5997 C CA . ALA B 1 381 ? -10.539 -28.297 -23.359 1 97 381 ALA B CA 1
ATOM 5998 C C . ALA B 1 381 ? -10.469 -29.75 -23.812 1 97 381 ALA B C 1
ATOM 6000 O O . ALA B 1 381 ? -9.531 -30.125 -24.516 1 97 381 ALA B O 1
ATOM 6001 N N . GLY B 1 382 ? -11.383 -30.562 -23.375 1 95.38 382 GLY B N 1
ATOM 6002 C CA . GLY B 1 382 ? -11.398 -31.969 -23.75 1 95.38 382 GLY B CA 1
ATOM 6003 C C . GLY B 1 382 ? -10.461 -32.812 -22.922 1 95.38 382 GLY B C 1
ATOM 6004 O O . GLY B 1 382 ? -10.023 -33.875 -23.359 1 95.38 382 GLY B O 1
ATOM 6005 N N . LEU B 1 383 ? -10.078 -32.375 -21.812 1 97.88 383 LEU B N 1
ATOM 6006 C CA . LEU B 1 383 ? -9.219 -33.094 -20.875 1 97.88 383 LEU B CA 1
ATOM 6007 C C . LEU B 1 383 ? -9.961 -33.438 -19.594 1 97.88 383 LEU B C 1
ATOM 6009 O O . LEU B 1 383 ? -10.93 -32.75 -19.234 1 97.88 383 LEU B O 1
ATOM 6013 N N . LYS B 1 384 ? -9.57 -34.438 -18.969 1 96.75 384 LYS B N 1
ATOM 6014 C CA . LYS B 1 384 ? -10.125 -34.781 -17.656 1 96.75 384 LYS B CA 1
ATOM 6015 C C . LYS B 1 384 ? -9.094 -34.594 -16.547 1 96.75 384 LYS B C 1
ATOM 6017 O O . LYS B 1 384 ? -7.914 -34.875 -16.734 1 96.75 384 LYS B O 1
ATOM 6022 N N . LEU B 1 385 ? -9.539 -34.062 -15.461 1 97.31 385 LEU B N 1
ATOM 6023 C CA . LEU B 1 385 ? -8.68 -33.969 -14.281 1 97.31 385 LEU B CA 1
ATOM 6024 C C . LEU B 1 385 ? -8.445 -35.344 -13.672 1 97.31 385 LEU B C 1
ATOM 6026 O O . LEU B 1 385 ? -9.367 -35.969 -13.141 1 97.31 385 LEU B O 1
ATOM 6030 N N . GLU B 1 386 ? -7.262 -35.812 -13.773 1 96.56 386 GLU B N 1
ATOM 6031 C CA . GLU B 1 386 ? -6.914 -37.125 -13.25 1 96.56 386 GLU B CA 1
ATOM 6032 C C . GLU B 1 386 ? -6.582 -37.062 -11.766 1 96.56 386 GLU B C 1
ATOM 6034 O O . GLU B 1 386 ? -7.027 -37.906 -10.984 1 96.56 386 GLU B O 1
ATOM 6039 N N . LYS B 1 387 ? -5.777 -36.125 -11.438 1 96.12 387 LYS B N 1
ATOM 6040 C CA . LYS B 1 387 ? -5.336 -36 -10.055 1 96.12 387 LYS B CA 1
ATOM 6041 C C . LYS B 1 387 ? -4.754 -34.625 -9.773 1 96.12 387 LYS B C 1
ATOM 6043 O O . LYS B 1 387 ? -4.098 -34.031 -10.633 1 96.12 387 LYS B O 1
ATOM 6048 N N . MET B 1 388 ? -5.086 -34.094 -8.695 1 94.81 388 MET B N 1
ATOM 6049 C CA . MET B 1 388 ? -4.422 -32.906 -8.18 1 94.81 388 MET B CA 1
ATOM 6050 C C . MET B 1 388 ? -3.344 -33.281 -7.168 1 94.81 388 MET B C 1
ATOM 6052 O O . MET B 1 388 ? -3.65 -33.625 -6.023 1 94.81 388 MET B O 1
ATOM 6056 N N . TRP B 1 389 ? -2.068 -33.156 -7.562 1 95.12 389 TRP B N 1
ATOM 6057 C CA . TRP B 1 389 ? -0.946 -33.469 -6.68 1 95.12 389 TRP B CA 1
ATOM 6058 C C . TRP B 1 389 ? -0.636 -32.281 -5.77 1 95.12 389 TRP B C 1
ATOM 6060 O O . TRP B 1 389 ? -0.221 -31.219 -6.242 1 95.12 389 TRP B O 1
ATOM 6070 N N . ARG B 1 390 ? -0.825 -32.469 -4.488 1 91.5 390 ARG B N 1
ATOM 6071 C CA . ARG B 1 390 ? -0.692 -31.375 -3.543 1 91.5 390 ARG B CA 1
ATOM 6072 C C . ARG B 1 390 ? 0.61 -31.484 -2.758 1 91.5 390 ARG B C 1
ATOM 6074 O O . ARG B 1 390 ? 1.088 -32.594 -2.482 1 91.5 390 ARG B O 1
ATOM 6081 N N . THR B 1 391 ? 1.168 -30.344 -2.498 1 84.75 391 THR B N 1
ATOM 6082 C CA . THR B 1 391 ? 2.338 -30.25 -1.632 1 84.75 391 THR B CA 1
ATOM 6083 C C . THR B 1 391 ? 1.923 -29.906 -0.202 1 84.75 391 THR B C 1
ATOM 6085 O O . THR B 1 391 ? 1.322 -28.859 0.046 1 84.75 391 THR B O 1
ATOM 6088 N N . PRO B 1 392 ? 2.303 -30.75 0.722 1 78.19 392 PRO B N 1
ATOM 6089 C CA . PRO B 1 392 ? 1.922 -30.453 2.105 1 78.19 392 PRO B CA 1
ATOM 6090 C C . PRO B 1 392 ? 2.439 -29.109 2.584 1 78.19 392 PRO B C 1
ATOM 6092 O O . PRO B 1 392 ? 3.594 -28.75 2.326 1 78.19 392 PRO B O 1
ATOM 6095 N N . GLY B 1 393 ? 1.62 -28.359 3.199 1 75.31 393 GLY B N 1
ATOM 6096 C CA . GLY B 1 393 ? 2.018 -27.094 3.801 1 75.31 393 GLY B CA 1
ATOM 6097 C C . GLY B 1 393 ? 2.096 -25.953 2.801 1 75.31 393 GLY B C 1
ATOM 6098 O O . GLY B 1 393 ? 2.547 -24.859 3.135 1 75.31 393 GLY B O 1
ATOM 6099 N N . SER B 1 394 ? 1.734 -26.297 1.525 1 83.25 394 SER B N 1
ATOM 6100 C CA . SER B 1 394 ? 1.768 -25.266 0.493 1 83.25 394 SER B CA 1
ATOM 6101 C C . SER B 1 394 ? 0.521 -25.328 -0.384 1 83.25 394 SER B C 1
ATOM 6103 O O . SER B 1 394 ? -0.22 -26.312 -0.356 1 83.25 394 SER B O 1
ATOM 6105 N N . ASN B 1 395 ? 0.251 -24.266 -1.028 1 89.06 395 ASN B N 1
ATOM 6106 C CA . ASN B 1 395 ? -0.869 -24.234 -1.963 1 89.06 395 ASN B CA 1
ATOM 6107 C C . ASN B 1 395 ? -0.411 -24.516 -3.395 1 89.06 395 ASN B C 1
ATOM 6109 O O . ASN B 1 395 ? -1.185 -24.344 -4.34 1 89.06 395 ASN B O 1
ATOM 6113 N N . PHE B 1 396 ? 0.817 -24.891 -3.518 1 90.44 396 PHE B N 1
ATOM 6114 C CA . PHE B 1 396 ? 1.33 -25.281 -4.824 1 90.44 396 PHE B CA 1
ATOM 6115 C C . PHE B 1 396 ? 0.852 -26.688 -5.203 1 90.44 396 PHE B C 1
ATOM 6117 O O . PHE B 1 396 ? 0.885 -27.594 -4.379 1 90.44 396 PHE B O 1
ATOM 6124 N N . VAL B 1 397 ? 0.365 -26.812 -6.406 1 93.44 397 VAL B N 1
ATOM 6125 C CA . VAL B 1 397 ? -0.189 -28.094 -6.852 1 93.44 397 VAL B CA 1
ATOM 6126 C C . VAL B 1 397 ? 0.279 -28.391 -8.273 1 93.44 397 VAL B C 1
ATOM 6128 O O . VAL B 1 397 ? 0.695 -27.484 -9 1 93.44 397 VAL B O 1
ATOM 6131 N N . VAL B 1 398 ? 0.339 -29.609 -8.578 1 95.81 398 VAL B N 1
ATOM 6132 C CA . VAL B 1 398 ? 0.438 -30.047 -9.961 1 95.81 398 VAL B CA 1
ATOM 6133 C C . VAL B 1 398 ? -0.876 -30.703 -10.391 1 95.81 398 VAL B C 1
ATOM 6135 O O . VAL B 1 398 ? -1.24 -31.766 -9.898 1 95.81 398 VAL B O 1
ATOM 6138 N N . VAL B 1 399 ? -1.575 -30.047 -11.266 1 97 399 VAL B N 1
ATOM 6139 C CA . VAL B 1 399 ? -2.828 -30.547 -11.82 1 97 399 VAL B CA 1
ATOM 6140 C C . VAL B 1 399 ? -2.537 -31.5 -12.984 1 97 399 VAL B C 1
ATOM 6142 O O . VAL B 1 399 ? -1.92 -31.094 -13.977 1 97 399 VAL B O 1
ATOM 6145 N N . GLU B 1 400 ? -2.932 -32.719 -12.875 1 97.88 400 GLU B N 1
ATOM 6146 C CA . GLU B 1 400 ? -2.729 -33.688 -13.938 1 97.88 400 GLU B CA 1
ATOM 6147 C C . GLU B 1 400 ? -4.004 -33.906 -14.75 1 97.88 400 GLU B C 1
ATOM 6149 O O . GLU B 1 400 ? -5.043 -34.25 -14.203 1 97.88 400 GLU B O 1
ATOM 6154 N N . GLY B 1 401 ? -3.883 -33.594 -16 1 97.94 401 GLY B N 1
ATOM 6155 C CA . GLY B 1 401 ? -4.977 -33.812 -16.938 1 97.94 401 GLY B CA 1
ATOM 6156 C C . GLY B 1 401 ? -4.648 -34.875 -17.984 1 97.94 401 GLY B C 1
ATOM 6157 O O . GLY B 1 401 ? -3.508 -34.969 -18.438 1 97.94 401 GLY B O 1
ATOM 6158 N N . ARG B 1 402 ? -5.629 -35.625 -18.375 1 97.5 402 ARG B N 1
ATOM 6159 C CA . ARG B 1 402 ? -5.508 -36.625 -19.438 1 97.5 402 ARG B CA 1
ATOM 6160 C C . ARG B 1 402 ? -6.645 -36.531 -20.438 1 97.5 402 ARG B C 1
ATOM 6162 O O . ARG B 1 402 ? -7.664 -35.875 -20.156 1 97.5 402 ARG B O 1
ATOM 6169 N N . LEU B 1 403 ? -6.297 -37.062 -21.625 1 96.12 403 LEU B N 1
ATOM 6170 C CA . LEU B 1 403 ? -7.359 -37.062 -22.625 1 96.12 403 LEU B CA 1
ATOM 6171 C C . LEU B 1 403 ? -8.555 -37.875 -22.125 1 96.12 403 LEU B C 1
ATOM 6173 O O . LEU B 1 403 ? -8.383 -38.875 -21.422 1 96.12 403 LEU B O 1
ATOM 6177 N N . HIS B 1 404 ? -9.781 -37.375 -22.344 1 87.19 404 HIS B N 1
ATOM 6178 C CA . HIS B 1 404 ? -10.969 -38.188 -22.047 1 87.19 404 HIS B CA 1
ATOM 6179 C C . HIS B 1 404 ? -10.906 -39.531 -22.75 1 87.19 404 HIS B C 1
ATOM 6181 O O . HIS B 1 404 ? -10.406 -39.656 -23.859 1 87.19 404 HIS B O 1
ATOM 6187 N N . GLU B 1 405 ? -10.594 -40.75 -21.922 1 68.38 405 GLU B N 1
ATOM 6188 C CA . GLU B 1 405 ? -10.609 -42.062 -22.547 1 68.38 405 GLU B CA 1
ATOM 6189 C C . GLU B 1 405 ? -11.648 -42.125 -23.672 1 68.38 405 GLU B C 1
ATOM 6191 O O . GLU B 1 405 ? -12.773 -41.625 -23.5 1 68.38 405 GLU B O 1
ATOM 6196 N N . ALA B 1 406 ? -11.219 -42.156 -24.891 1 45.44 406 ALA B N 1
ATOM 6197 C CA . ALA B 1 406 ? -12.109 -42.469 -26.016 1 45.44 406 ALA B CA 1
ATOM 6198 C C . ALA B 1 406 ? -12.977 -43.688 -25.703 1 45.44 406 ALA B C 1
ATOM 6200 O O . ALA B 1 406 ? -12.547 -44.594 -25.016 1 45.44 406 ALA B O 1
#

Solvent-accessible surface area (backbone atoms only — not comparable to full-atom values): 40951 Å² total; per-residue (Å²): 114,50,53,58,68,67,58,50,50,51,34,39,50,51,44,45,51,51,42,51,52,27,62,75,59,73,39,73,90,42,73,65,59,40,52,50,45,29,50,39,21,50,52,40,26,57,35,56,32,41,42,65,54,47,48,52,55,50,51,43,34,37,42,53,41,25,43,52,49,38,34,60,76,49,43,44,58,73,66,43,48,78,69,88,54,82,76,53,80,71,64,52,63,39,39,33,65,57,50,14,64,75,52,64,35,33,49,68,40,43,41,54,41,50,49,32,36,26,39,68,60,35,32,37,70,79,46,72,61,24,34,21,64,39,74,61,35,50,33,47,65,38,66,31,46,40,28,32,39,49,39,41,48,70,46,45,36,27,6,17,63,27,32,42,62,42,28,60,75,55,61,31,45,65,56,57,38,53,82,66,29,19,31,29,65,39,64,70,44,86,50,34,71,68,56,50,29,65,73,32,66,67,52,37,52,39,43,55,44,20,60,60,24,58,94,68,56,74,55,63,78,70,22,51,64,59,43,70,65,65,52,67,51,89,70,56,73,87,36,45,35,38,33,31,46,60,37,58,60,36,60,66,57,54,51,47,47,68,75,32,70,81,49,65,43,36,39,34,36,24,17,50,55,72,45,38,51,48,16,54,73,70,59,47,56,84,79,43,45,78,40,67,44,55,63,86,37,63,44,88,67,64,48,28,40,24,44,32,33,60,74,48,62,40,57,35,20,70,71,55,39,28,51,32,45,34,21,42,52,74,22,46,41,94,75,19,32,39,36,38,36,39,61,47,41,52,79,57,87,38,52,41,73,57,34,46,49,23,50,38,24,36,14,40,3,13,36,63,38,32,69,68,52,49,42,52,47,33,45,75,30,57,24,34,67,73,46,76,29,64,26,90,99,52,53,45,28,30,39,30,30,29,67,58,82,125,116,50,54,56,67,67,58,51,49,50,35,39,50,51,42,44,52,51,42,50,51,26,61,76,60,74,40,73,88,43,72,64,58,39,52,48,44,29,50,38,20,51,50,40,26,56,35,55,30,41,42,62,54,49,49,52,54,49,50,43,33,37,41,53,41,24,42,52,49,37,35,61,76,50,44,43,59,73,66,45,49,79,70,88,55,81,76,53,80,71,66,52,63,40,40,33,66,58,50,13,63,74,53,65,37,31,48,69,41,44,42,55,42,50,50,31,37,28,38,67,61,33,32,37,70,78,46,72,60,23,34,20,62,38,73,62,34,51,33,48,65,39,65,32,45,40,28,34,40,49,40,40,48,72,45,44,35,26,5,18,64,28,31,42,62,42,28,59,76,53,61,32,45,64,57,58,37,53,82,66,29,20,33,29,66,38,64,70,44,87,50,35,71,69,57,50,29,65,74,32,64,68,53,35,51,40,44,55,43,20,62,59,26,54,90,68,61,70,53,59,77,70,22,51,65,57,42,70,64,64,52,69,52,89,68,54,73,87,37,44,35,36,34,31,47,59,36,58,58,35,60,67,57,52,50,48,47,68,77,32,71,79,49,66,44,35,38,34,36,24,16,48,55,73,46,36,52,48,17,54,75,70,60,48,58,84,80,45,45,77,41,66,45,55,63,85,37,63,44,88,67,63,48,27,41,24,43,32,33,57,74,50,62,40,58,34,20,68,71,54,38,28,49,32,44,35,21,43,52,75,22,47,42,94,75,20,30,39,35,39,35,39,61,48,42,53,79,58,87,38,53,40,73,56,35,45,49,23,50,38,23,36,15,40,3,13,36,62,38,33,70,68,52,49,43,52,47,32,46,73,29,57,25,34,69,74,46,76,30,64,26,89,97,51,52,44,28,31,40,31,31,28,65,59,82,125

Sequence (812 aa):
MTAPPSTLLSLVRTITHLGDAFDAANGFAHQETRCQLVDAAEKLAIAARYPDENVFFAVTRTTQNACIRIACALNIFAVVPWSNSAAESPPASISVADIASAVGADGVVVARIMRALASCHIFTETGQDAYAHNHLSRAFLVPESLSMFSEIYDMAGKAAFALPDFLAKTQYKNPDDYNHSAFHLGAHTDLGFWEYLQADESKFQAFNNGMRSQATVKEFDSSYPFEAELNAVPLAQDEVVLVDVGGGRGHALERIKQRFPGLKGKLVLQDQAPVIKDAVAGGLSPAIEAQAASFFEPNPVKNARAYFFRRVLHDWSDAVCQSILQNTAVSMGPDSRVLIAEYEVPATGAPAKLTMQDVNMMGIGGCERTEDMWAKLLDSAGLKLEKMWRTPGSNFVVVEGRLHEAMTAPPSTLLSLVRTITHLGDAFDAANGFAHQETRCQLVDAAEKLAIAARYPDENVFFAVTRTTQNACIRIACALNIFAVVPWSNSAAESPPASISVADIASAVGADGVVVARIMRALASCHIFTETGQDAYAHNHLSRAFLVPESLSMFSEIYDMAGKAAFALPDFLAKTQYKNPDDYNHSAFHLGAHTDLGFWEYLQADESKFQAFNNGMRSQATVKEFDSSYPFEAELNAVPLAQDEVVLVDVGGGRGHALERIKQRFPGLKGKLVLQDQAPVIKDAVAGGLSPAIEAQAASFFEPNPVKNARAYFFRRVLHDWSDAVCQSILQNTAVSMGPDSRVLIAEYEVPATGAPAKLTMQDVNMMGIGGCERTEDMWAKLLDSAGLKLEKMWRTPGSNFVVVEGRLHEA

Organism: Exserohilum turcicum (strain 28A) (NCBI:txid671987)

Foldseek 3Di:
DAADPVLLVVLVVLLVVLVVVCVVVVHDPAPVSVVSNVVSVVVNVRRVDDPVRNVVVVVCVLVLLVLLLVCLVLVLLVQADDDPPPPDPPARKDALVSSCVVSVHDSVSSQVSVVSCCVVVQWPDPDRRMTHGDPNSVLCVPVLSSLLSNLCCLQLVLLLVQQVVLCVVVVNDQFFDLQDFSRCVSNVHSDGRVRVQVVDVVSVVSVVSNCPPVVHPPPQLPLDPLQCLQPVDPDDQAAAAEEEAQCQLCVVVVVNCVVCVNRGYAAEYEEAPVRLVVSVVVPPDPSYHYDYDDLLAQDPRAAHLEYEYEPPQQLGALVSLLSSLLSDQVRHDQNYKYKYKAFAAEPPPGDPVQVVVQSSSSSSNGGHYHPVRVQVSQVSNQWGFDDWRDDPPGRITITIIGHDPD/DAADPVLLVVLVVLLVVLVVVCVVVVHDPAPVSVVSNVVSVVVNVRRVDDPVRNVVVVVCVLVLLVLLLVCLVLVLLVQADADPPPPDPPARKDFLVSSCVVSVHDSVSSQVSVVSCCVVVQWPDPDRRMTHGDPNSVLCVPVLSSLLSNLCCLQLVLLLVQQVVLCVVVVNDQFFDLQDFSRCVSNVHSDGRVRVQVVDVVSVVSVVSNCVPPVQLPFQLVQDPLQCLQPVDPDDQAAAAEEEAQCQLCVNVVVNCVVCVNRGYAAEYEEAPVRLVVSVVVPPDPSYHYDYDDLLAQDPRAAHLEYEYEPPQQLHALVSLLSSLLSDQVRHDQNYKYKYKAFAAEPPPGDPVQVVVQSSSSSSNGGHHHPVRVQVSQVSNQWGFDDWRDTPPGRITITIIGHDPD

Secondary structure (DSSP, 8-state):
--S-HHHHHHHHHHHHHHHHHHHHHTS-SSHHHHHHHHHHHHHHHHHHS-HHHHHHHHHTHHHHHHHHHHHHHHTHHHHS-----TT-SSPPEEEHHHHHHHHT--HHHHHHHHHHHHHTTSSEEEETTEEE--HHHHGGGSHHHHHHHHHIIIIIHHHHHHHHHHHHHTTTPPP--TTSSHHHHHHT-SS-HHHHHHT-HHHHHHHHHHHTSHHHHTTHHHHS-HHHHHSSS---TTSEEEEEET-TTSHHHHHHHHH-TT--SEEEEEE-HHHHHHHHHTT--TTEEEEE--TTS--SS-S-SEEEEES-GGGS-HHHHHHHHHHHHTT--TT-EEEEEEEBPPSSS--HHHHHHHHHHHTTT---B-HHHHHHHHHHTTEEEEEEEE-TTS-EEEEEEEE---/--S-HHHHHHHHHHHHHHHHHHHHHTS-SSHHHHHHHHHHHHHHHHHHS-HHHHHHHHHTHHHHHHHHHHHHHHTHHHHS---S-TT-SSPPEEEHHHHHHHHT--HHHHHHHHHHHHHTTSSEEEETTEEE--HHHHGGGSHHHHHHHHHIIIIIHHHHHHHHHHHHHTTTPPP--TTSSHHHHHHT-SS-HHHHHHT-HHHHHHHHHHHT-HHHHTTHHHHS-HHHHHSSS---TTSEEEEEET-TTSHHHHHHHHH-TT--SEEEEEE-HHHHHHHHHTT--TTEEEEE--TTS--SS-S-SEEEEES-GGGS-HHHHHHHHHHHHTT--TT-EEEEEEEBPPSSS--HHHHHHHHHHHTTT---B-HHHHHHHHHHTTEEEEEEEE-TTS-EEEEEEEE---